Protein AF-0000000078945904 (afdb_homodimer)

pLDDT: mean 90.86, std 11.73, range [31.98, 98.94]

Organism: Thermococcus gammatolerans (strain DSM 15229 / JCM 11827 / EJ3) (NCBI:txid593117)

Nearest PDB structures (foldseek):
  1gph-assembly1_1  TM=9.242E-01  e=2.461E-51  Bacillus subtilis
  1ao0-assembly1_A  TM=9.167E-01  e=4.403E-51  Bacillus subtilis
  6lbp-assembly1_A  TM=9.366E-01  e=1.764E-48  Arabidopsis thaliana
  8w7d-assembly1_D  TM=9.107E-01  e=1.691E-45  Escherichia coli K-12
  1ecf-assembly1_B  TM=9.191E-01  e=1.223E-44  Escherichia coli

Solvent-accessible surface area (backbone atoms only — not comparable to full-atom values): 45790 Å² total; per-residue (Å²): 124,92,56,76,45,56,48,36,24,34,36,38,32,48,26,79,54,14,46,57,52,42,53,54,31,44,54,62,35,34,89,29,11,58,48,14,19,18,39,31,33,44,66,104,46,82,46,73,53,64,30,63,31,41,59,70,66,48,63,52,80,67,69,55,75,74,49,77,25,41,36,22,39,18,21,22,28,34,78,70,76,77,66,89,78,70,45,32,41,38,77,48,65,40,90,93,41,57,35,34,31,20,65,28,62,23,53,56,45,40,66,67,50,50,53,53,42,41,73,73,67,52,76,80,92,70,92,53,58,56,57,52,55,49,41,48,31,39,52,34,24,70,75,62,73,31,71,66,60,6,47,43,52,36,63,71,69,60,33,50,29,30,24,39,40,35,41,38,93,73,28,37,40,37,37,30,32,36,33,32,34,40,61,40,21,36,30,34,52,88,32,41,38,37,24,40,41,42,57,36,42,55,74,66,30,43,64,87,75,79,16,45,73,45,62,57,48,39,14,25,35,36,42,37,41,94,89,42,75,48,74,46,74,71,40,81,47,79,54,32,30,53,48,52,45,52,50,62,64,50,55,53,57,22,53,57,87,89,32,44,23,38,60,23,28,20,35,21,10,30,40,29,28,72,76,55,65,74,92,49,61,32,26,23,28,46,74,72,68,6,38,45,21,24,52,19,22,16,65,65,65,66,34,50,70,49,81,32,47,45,73,43,86,76,66,64,92,76,70,78,60,80,67,83,80,31,61,69,49,46,50,53,56,38,42,38,64,23,44,90,69,33,44,73,24,31,33,32,41,17,31,33,71,59,55,57,42,62,66,56,23,51,51,43,50,51,44,44,73,43,36,28,69,37,42,33,38,37,26,45,31,47,57,40,38,38,54,49,77,60,44,44,45,51,62,55,48,87,52,24,46,43,40,88,39,58,66,64,53,41,22,61,70,28,64,40,76,38,60,47,57,19,46,67,68,42,45,34,61,24,59,68,52,80,52,49,45,49,24,31,54,72,62,59,67,67,61,78,44,66,70,124,125,93,57,75,45,54,46,36,23,38,36,36,32,48,25,80,54,14,46,56,52,42,52,54,32,46,54,63,34,35,87,29,12,58,49,14,19,19,38,32,33,43,66,103,45,82,44,74,54,65,31,63,31,42,57,69,67,48,63,52,81,65,67,56,75,75,48,78,25,42,36,22,39,19,20,23,29,35,77,69,77,79,66,89,78,71,44,32,41,37,74,50,64,40,91,91,42,58,37,33,29,20,65,28,60,22,54,56,46,40,67,67,51,50,52,52,42,40,74,73,67,51,76,77,91,67,92,53,59,56,56,50,56,47,42,48,31,38,51,33,25,68,75,63,74,30,71,66,60,6,47,44,52,36,63,71,69,59,34,48,29,29,23,38,36,35,40,39,92,72,28,37,40,37,38,30,30,36,32,32,35,40,62,40,22,37,30,34,51,88,35,42,39,36,23,40,41,42,58,37,44,54,74,66,30,42,64,88,74,80,17,47,75,47,63,56,48,40,14,24,35,36,42,37,43,96,88,42,77,48,74,46,72,70,39,80,48,79,53,32,28,53,47,52,45,49,51,61,62,49,55,51,59,22,52,58,88,90,32,46,24,38,61,24,27,20,35,22,10,29,41,29,28,72,76,55,67,75,92,51,62,34,26,22,30,46,75,72,68,5,38,46,22,23,52,20,22,16,66,63,64,67,32,50,68,49,81,32,46,46,73,42,86,76,65,63,94,76,72,76,60,81,66,84,80,32,60,68,51,46,50,53,56,38,42,39,63,22,45,91,69,35,45,73,26,30,34,32,41,18,31,34,70,62,55,57,42,61,65,55,23,51,52,43,52,51,43,44,73,44,36,29,68,36,43,33,38,39,26,46,32,47,58,38,40,38,54,48,77,60,45,46,46,52,63,55,49,88,53,23,47,44,40,88,41,58,67,64,55,42,22,60,71,27,64,40,76,38,60,47,57,17,46,68,66,43,47,34,61,25,59,68,52,78,52,50,44,50,23,31,54,72,64,59,67,67,58,78,44,69,70,125

Foldseek 3Di:
DPPQQAKKKKKKWQFWLRLVLQLLLQVLQQLNAFFKKKKWFDDVHIDIQMDTGTSCVRPDDCPSVPDGGRIMMMMHDDCLDDDSPQTPQDWDDDPHWIKGKHKIWDWLCQVVQVVVVVVVPDDDPDDGSRSVLVHQLVVQCNVPVDNLRSVLVVLVPTFFFMWMWMDTDQKIKTAGHQQNAQWKKWKDDSIIMMMSWCSSVVVPADVVRVMDMDTQHRQKMWMDHPVGIDIDRSHHDHHAYALVCLLARPDQCTDGRNFRSLQLLLLLLLLLCVVDNDDWQEEEEPPDRFPSSSNSVCVNNVHYYDHFKDADPPDDPPPPDPDPVPDLVVLCNGIAGDLVRQAPIAYEYEYRAAFQLPSLLSVLVRSVVSHHPFYAYEYSAAAQAQDDSIGTNGDDNVRGQPNPDDLVSSCVVSVHPYYDYRDPVSSCVSRVHDNYDCCRRPVDDDPSNPPD/DPPFQAKKKKKKWQFWLRLVLQLLLQVLQQLNAFFKKKKWFDDVHIDIQMDTGTSCVRPDDCPSVPDGGRIMMMMHDDCLDDDSPQTDQDWDDDPHWIKGKHKIWDWLCQVVQVVVVVVVVDDDPDDGSRSVLVHQLVVQCNVPVDNLRSVLVVLVPTFFFMWMWMDTDQKIKTAGRQQNAQWKKWKDDSIIMMMSWCSSVVVPADVVRVMDMDTQHRQKMWMDHPVGIDIDRSHHDHHAYALVCLLARPDQCTDGRNFRSLQLLLLLLLLLCVVDNDDWQEEEEPPDRFPSSSNSVCVNNVHYYDHFKDADPPDDPPPPDPDPVPDLVVLCNGIAGDLVRQAPIAYEYEYRAAFQLPSLLSVLVRSVVSHHPFYAYEYSAAAQADDDPIGTNGDDNVRGQPNPDDLVSSCVVSVHPYYDYRDPVSSCVSRVDDNYDCCRRPVDDDPSNPVD

Secondary structure (DSSP, 8-state):
----B---EEEEEESTTHHHHHHHHHHHTGGG--SEEEEEEESSSEEEEEEES-HHHHS-TTTTTT---SEEEEEEE--SSS-TT--SSEEEEETTEEEEEEEEEEETTHHHHHHHHHHTTPPP--SSHHHHHHHHHHHHHHHHS-HHHHHHHHHHH--EEEEEEEEETTEEEEEE-TT--S--EEEESSSEEEESSHHHHTTT--GGGT-EEEEPPTTEEEEEETTEEEEEE-------EETHIIIIIS-TT-EETTEEHHHHHHHHHHHHHHHS----SEEEE-TTTTHHHHHHHHHHH-PPB---EEE-TT--TT----STTHHHHHHHHHEEE-HHHHTT-EEEEEES--SSSHHHHHHHHHHHHTT-SEEEEEESS----S--SSS-BPPPGGG-TTSSS-HHHHHHHHT-SEEEE--HHHHHHHHT-S-EE-HHHH----GGGG--/----B---EEEEEESTTHHHHHHHHHHHTGGG--SEEEEEEESSSEEEEEEES-HHHHS-TTTTTT---SEEEEEEE--SSS-TT--SSEEEEETTEEEEEEEEEEETTHHHHHHHHHHTTPPP--SSHHHHHHHHHHHHHHHHS-HHHHHHHHHHH--EEEEEEEEETTEEEEEE-TT--S--EEEESSSEEEESSHHHHTTT--GGGT-EEEEPPTTEEEEEETTEEEEEE-------EETHIIIIIS-TT-EETTEEHHHHHHHHHHHHHHHS----SEEEE-TTTTHHHHHHHHHHH-PPB---EEE-TT--TT----STTHHHHHHHHHEEE-HHHHTT-EEEEEES--SSSHHHHHHHHHHHHTT-SEEEEEESS----S--SSS-BPPPGGG-TTSSS-HHHHHHHHT-SEEEE--HHHHHHHHT-S-EE-HHHH----GGGG--

Radius of gyration: 28.93 Å; Cα contacts (8 Å, |Δi|>4): 2323; chains: 2; bounding box: 60×86×70 Å

Sequence (904 aa):
MVAMREKCGIFATLSENSAKKAYYALLALQHRGQESAGISVWRHRIRTVSGPGLVQDVFKGPVLAKIKSNLAIAHVRYSTSGSLNETQPLETECCGMRIAVAHNGTLTNFRPLRERYEKLGVRFRHSVDSELLGISFLWHLHETGDEFEAMRAVFGEVKGAYSVALLFDGKILVARDPVGFRPLSYGTGDGHYFASEDSALRLFVNESENGEIRDVEPGEVFLLSENGVESKVLARESHHHCVFEYIYFARPDSVLDRTNVYSARVRMGVELARESPAEADVVIAVPDSGRAAALGFSRESGIPYAEGLIKNRYIGRTFITPGQFNRELKVKLKLSPVREVIAGKRVVLVDDSIVRGTTMKRIVAMLRKAGAREVHVRIASPPIRYPCYMGIDIPTRHELIAAFGGVEKVREAIGADSLAYLSVEGLKRAVGREDLCLACLTGEYPEWAFRFMVAMREKCGIFATLSENSAKKAYYALLALQHRGQESAGISVWRHRIRTVSGPGLVQDVFKGPVLAKIKSNLAIAHVRYSTSGSLNETQPLETECCGMRIAVAHNGTLTNFRPLRERYEKLGVRFRHSVDSELLGISFLWHLHETGDEFEAMRAVFGEVKGAYSVALLFDGKILVARDPVGFRPLSYGTGDGHYFASEDSALRLFVNESENGEIRDVEPGEVFLLSENGVESKVLARESHHHCVFEYIYFARPDSVLDRTNVYSARVRMGVELARESPAEADVVIAVPDSGRAAALGFSRESGIPYAEGLIKNRYIGRTFITPGQFNRELKVKLKLSPVREVIAGKRVVLVDDSIVRGTTMKRIVAMLRKAGAREVHVRIASPPIRYPCYMGIDIPTRHELIAAFGGVEKVREAIGADSLAYLSVEGLKRAVGREDLCLACLTGEYPEWAFRF

Structure (mmCIF, N/CA/C/O backbone):
data_AF-0000000078945904-model_v1
#
loop_
_entity.id
_entity.type
_entity.pdbx_description
1 polymer Amidophosphoribosyltransferase
#
loop_
_atom_site.group_PDB
_atom_site.id
_atom_site.type_symbol
_atom_site.label_atom_id
_atom_site.label_alt_id
_atom_site.label_comp_id
_atom_site.label_asym_id
_atom_site.label_entity_id
_atom_site.label_seq_id
_atom_site.pdbx_PDB_ins_code
_atom_site.Cartn_x
_atom_site.Cartn_y
_atom_site.Cartn_z
_atom_site.occupancy
_atom_site.B_iso_or_equiv
_atom_site.auth_seq_id
_atom_site.auth_comp_id
_atom_site.auth_asym_id
_atom_site.auth_atom_id
_atom_site.pdbx_PDB_model_num
ATOM 1 N N . MET A 1 1 ? 15.617 0.681 4.977 1 32.16 1 MET A N 1
ATOM 2 C CA . MET A 1 1 ? 15.953 1.941 4.324 1 32.16 1 MET A CA 1
ATOM 3 C C . MET A 1 1 ? 15.625 3.127 5.227 1 32.16 1 MET A C 1
ATOM 5 O O . MET A 1 1 ? 14.5 3.26 5.699 1 32.16 1 MET A O 1
ATOM 9 N N . VAL A 1 2 ? 16.75 3.562 5.863 1 39.69 2 VAL A N 1
ATOM 10 C CA . VAL A 1 2 ? 16.531 4.688 6.77 1 39.69 2 VAL A CA 1
ATOM 11 C C . VAL A 1 2 ? 15.875 5.84 6.016 1 39.69 2 VAL A C 1
ATOM 13 O O . VAL A 1 2 ? 16.516 6.508 5.203 1 39.69 2 VAL A O 1
ATOM 16 N N . ALA A 1 3 ? 14.672 5.66 5.453 1 48.62 3 ALA A N 1
ATOM 17 C CA . ALA A 1 3 ? 13.914 6.754 4.855 1 48.62 3 ALA A CA 1
ATOM 18 C C . ALA A 1 3 ? 13.781 7.926 5.824 1 48.62 3 ALA A C 1
ATOM 20 O O . ALA A 1 3 ? 13.789 7.73 7.043 1 48.62 3 ALA A O 1
ATOM 21 N N . MET A 1 4 ? 14.234 9.109 5.258 1 52.81 4 MET A N 1
ATOM 22 C CA . MET A 1 4 ? 13.883 10.305 6.016 1 52.81 4 MET A CA 1
ATOM 23 C C . MET A 1 4 ? 12.523 10.148 6.688 1 52.81 4 MET A C 1
ATOM 25 O O . MET A 1 4 ? 11.555 9.742 6.047 1 52.81 4 MET A O 1
ATOM 29 N N . ARG A 1 5 ? 12.609 9.805 7.906 1 54.19 5 ARG A N 1
ATOM 30 C CA . ARG A 1 5 ? 11.352 9.648 8.625 1 54.19 5 ARG A CA 1
ATOM 31 C C . ARG A 1 5 ? 10.922 10.969 9.273 1 54.19 5 ARG A C 1
ATOM 33 O O . ARG A 1 5 ? 11.766 11.742 9.719 1 54.19 5 ARG A O 1
ATOM 40 N N . GLU A 1 6 ? 9.836 11.297 8.398 1 53.5 6 GLU A N 1
ATOM 41 C CA . GLU A 1 6 ? 9.234 12.547 8.852 1 53.5 6 GLU A CA 1
ATOM 42 C C . GLU A 1 6 ? 8.656 12.398 10.258 1 53.5 6 GLU A C 1
ATOM 44 O O . GLU A 1 6 ? 8.617 11.297 10.805 1 53.5 6 GLU A O 1
ATOM 49 N N . LYS A 1 7 ? 7.562 13.336 10.562 1 67.38 7 LYS A N 1
ATOM 50 C CA . LYS A 1 7 ? 6.883 14.172 11.547 1 67.38 7 LYS A CA 1
ATOM 51 C C . LYS A 1 7 ? 5.68 13.453 12.148 1 67.38 7 LYS A C 1
ATOM 53 O O . LYS A 1 7 ? 5.223 12.445 11.602 1 67.38 7 LYS A O 1
ATOM 58 N N . CYS A 1 8 ? 5.113 13.695 13.008 1 88.69 8 CYS A N 1
ATOM 59 C CA . CYS A 1 8 ? 3.967 13.359 13.836 1 88.69 8 CYS A CA 1
ATOM 60 C C . CYS A 1 8 ? 2.682 13.938 13.258 1 88.69 8 CYS A C 1
ATOM 62 O O . CYS A 1 8 ? 2.727 14.797 12.375 1 88.69 8 CYS A O 1
ATOM 64 N N . GLY A 1 9 ? 1.632 13.328 13.359 1 95.5 9 GLY A N 1
ATOM 65 C CA . GLY A 1 9 ? 0.314 13.852 13.031 1 95.5 9 GLY A CA 1
ATOM 66 C C . GLY A 1 9 ? -0.526 14.172 14.258 1 95.5 9 GLY A C 1
ATOM 67 O O . GLY A 1 9 ? -0.511 13.422 15.234 1 95.5 9 GLY A O 1
ATOM 68 N N . ILE A 1 10 ? -1.153 15.344 14.188 1 97.88 10 ILE A N 1
ATOM 69 C CA . ILE A 1 10 ? -2.025 15.68 15.305 1 97.88 10 ILE A CA 1
ATOM 70 C C . ILE A 1 10 ? -3.453 15.883 14.805 1 97.88 10 ILE A C 1
ATOM 72 O O . ILE A 1 10 ? -3.668 16.172 13.625 1 97.88 10 ILE A O 1
ATOM 76 N N . PHE A 1 11 ? -4.375 15.68 15.656 1 98.5 11 PHE A N 1
ATOM 77 C CA . PHE A 1 11 ? -5.801 15.875 15.422 1 98.5 11 PHE A CA 1
ATOM 78 C C . PHE A 1 11 ? -6.492 16.391 16.672 1 98.5 11 PHE A C 1
ATOM 80 O O . PHE A 1 11 ? -6.121 16.031 17.797 1 98.5 11 PHE A O 1
ATOM 87 N N . ALA A 1 12 ? -7.449 17.266 16.547 1 98.75 12 ALA A N 1
ATOM 88 C CA . ALA A 1 12 ? -8.289 17.781 17.625 1 98.75 12 ALA A CA 1
ATOM 89 C C . ALA A 1 12 ? -9.711 18.047 17.125 1 98.75 12 ALA A C 1
ATOM 91 O O . ALA A 1 12 ? -9.914 18.406 15.969 1 98.75 12 ALA A O 1
ATOM 92 N N . THR A 1 13 ? -10.68 17.859 18.047 1 98 13 THR A N 1
ATOM 93 C CA . THR A 1 13 ? -12.039 18.094 17.578 1 98 13 THR A CA 1
ATOM 94 C C . THR A 1 13 ? -12.969 18.422 18.75 1 98 13 THR A C 1
ATOM 96 O O . THR A 1 13 ? -12.734 17.969 19.875 1 98 13 THR A O 1
ATOM 99 N N . LEU A 1 14 ? -13.867 19.297 18.562 1 97.94 14 LEU A N 1
ATOM 100 C CA . LEU A 1 14 ? -15.102 19.5 19.312 1 97.94 14 LEU A CA 1
ATOM 101 C C . LEU A 1 14 ? -16.312 19.047 18.5 1 97.94 14 LEU A C 1
ATOM 103 O O . LEU A 1 14 ? -16.703 19.734 17.547 1 97.94 14 LEU A O 1
ATOM 107 N N . SER A 1 15 ? -16.766 17.891 18.703 1 95.5 15 SER A N 1
ATOM 108 C CA . SER A 1 15 ? -17.859 17.297 17.953 1 95.5 15 SER A CA 1
ATOM 109 C C . SER A 1 15 ? -18.469 16.109 18.688 1 95.5 15 SER A C 1
ATOM 111 O O . SER A 1 15 ? -17.906 15.641 19.688 1 95.5 15 SER A O 1
ATOM 113 N N . GLU A 1 16 ? -19.594 15.672 18.188 1 92.5 16 GLU A N 1
ATOM 114 C CA . GLU A 1 16 ? -20.156 14.43 18.719 1 92.5 16 GLU A CA 1
ATOM 115 C C . GLU A 1 16 ? -19.281 13.234 18.375 1 92.5 16 GLU A C 1
ATOM 117 O O . GLU A 1 16 ? -18.703 13.18 17.281 1 92.5 16 GLU A O 1
ATOM 122 N N . ASN A 1 17 ? -19.156 12.305 19.266 1 89.75 17 ASN A N 1
ATOM 123 C CA . ASN A 1 17 ? -18.375 11.086 19.062 1 89.75 17 ASN A CA 1
ATOM 124 C C . ASN A 1 17 ? -16.922 11.406 18.734 1 89.75 17 ASN A C 1
ATOM 126 O O . ASN A 1 17 ? -16.344 10.836 17.797 1 89.75 17 ASN A O 1
ATOM 130 N N . SER A 1 18 ? -16.328 12.305 19.453 1 94.06 18 SER A N 1
ATOM 131 C CA . SER A 1 18 ? -15 12.836 19.172 1 94.06 18 SER A CA 1
ATOM 132 C C . SER A 1 18 ? -13.945 11.742 19.219 1 94.06 18 SER A C 1
ATOM 134 O O . SER A 1 18 ? -13.008 11.75 18.406 1 94.06 18 SER A O 1
ATOM 136 N N . ALA A 1 19 ? -14.117 10.812 20.125 1 93.31 19 ALA A N 1
ATOM 137 C CA . ALA A 1 19 ? -13.133 9.742 20.234 1 93.31 19 ALA A CA 1
ATOM 138 C C . ALA A 1 19 ? -13.102 8.891 18.969 1 93.31 19 ALA A C 1
ATOM 140 O O . ALA A 1 19 ? -12.031 8.562 18.453 1 93.31 19 ALA A O 1
ATOM 141 N N . LYS A 1 20 ? -14.25 8.555 18.5 1 89.38 20 LYS A N 1
ATOM 142 C CA . LYS A 1 20 ? -14.359 7.762 17.281 1 89.38 20 LYS A CA 1
ATOM 143 C C . LYS A 1 20 ? -13.805 8.523 16.078 1 89.38 20 LYS A C 1
ATOM 145 O O . LYS A 1 20 ? -13.086 7.957 15.258 1 89.38 20 LYS A O 1
ATOM 150 N N . LYS A 1 21 ? -14.133 9.742 16 1 92.81 21 LYS A N 1
ATOM 151 C CA . LYS A 1 21 ? -13.656 10.57 14.891 1 92.81 21 LYS A CA 1
ATOM 152 C C . LYS A 1 21 ? -12.141 10.734 14.938 1 92.81 21 LYS A C 1
ATOM 154 O O . LYS A 1 21 ? -11.477 10.742 13.898 1 92.81 21 LYS A O 1
ATOM 159 N N . ALA A 1 22 ? -11.641 10.781 16.156 1 95.75 22 ALA A N 1
ATOM 160 C CA . ALA A 1 22 ? -10.195 10.852 16.328 1 95.75 22 ALA A CA 1
ATOM 161 C C . ALA A 1 22 ? -9.516 9.586 15.797 1 95.75 22 ALA A C 1
ATOM 163 O O . ALA A 1 22 ? -8.469 9.664 15.148 1 95.75 22 ALA A O 1
ATOM 164 N N . TYR A 1 23 ? -10.117 8.531 16.078 1 92.38 23 TYR A N 1
ATOM 165 C CA . TYR A 1 23 ? -9.594 7.258 15.586 1 92.38 23 TYR A CA 1
ATOM 166 C C . TYR A 1 23 ? -9.477 7.262 14.07 1 92.38 23 TYR A C 1
ATOM 168 O O . TYR A 1 23 ? -8.414 6.934 13.523 1 92.38 23 TYR A O 1
ATOM 176 N N . TYR A 1 24 ? -10.484 7.684 13.422 1 91.06 24 TYR A N 1
ATOM 177 C CA . TYR A 1 24 ? -10.5 7.688 11.961 1 91.06 24 TYR A CA 1
ATOM 178 C C . TYR A 1 24 ? -9.531 8.727 11.406 1 91.06 24 TYR A C 1
ATOM 180 O O . TYR A 1 24 ? -8.875 8.484 10.391 1 91.06 24 TYR A O 1
ATOM 188 N N . ALA A 1 25 ? -9.453 9.766 12.055 1 95.25 25 ALA A N 1
ATOM 189 C CA . ALA A 1 25 ? -8.516 10.805 11.617 1 95.25 25 ALA A CA 1
ATOM 190 C C . ALA A 1 25 ? -7.074 10.312 11.719 1 95.25 25 ALA A C 1
ATOM 192 O O . ALA A 1 25 ? -6.254 10.602 10.844 1 95.25 25 ALA A O 1
ATOM 193 N N . LEU A 1 26 ? -6.809 9.609 12.789 1 95.19 26 LEU A N 1
ATOM 194 C CA . LEU A 1 26 ? -5.461 9.078 12.969 1 95.19 26 LEU A CA 1
ATOM 195 C C . LEU A 1 26 ? -5.125 8.07 11.875 1 95.19 26 LEU A C 1
ATOM 197 O O . LEU A 1 26 ? -3.984 8.008 11.406 1 95.19 26 LEU A O 1
ATOM 201 N N . LEU A 1 27 ? -6.105 7.344 11.5 1 92.06 27 LEU A N 1
ATOM 202 C CA . LEU A 1 27 ? -5.887 6.414 10.398 1 92.06 27 LEU A CA 1
ATOM 203 C C . LEU A 1 27 ? -5.508 7.164 9.125 1 92.06 27 LEU A C 1
ATOM 205 O O . LEU A 1 27 ? -4.629 6.727 8.383 1 92.06 27 LEU A O 1
ATOM 209 N N . ALA A 1 28 ? -6.141 8.234 8.914 1 93.81 28 ALA A N 1
ATOM 210 C CA . ALA A 1 28 ? -5.863 9.055 7.738 1 93.81 28 ALA A CA 1
ATOM 211 C C . ALA A 1 28 ? -4.48 9.695 7.828 1 93.81 28 ALA A C 1
ATOM 213 O O . ALA A 1 28 ? -3.844 9.961 6.805 1 93.81 28 ALA A O 1
ATOM 214 N N . LEU A 1 29 ? -3.988 9.852 9.039 1 95.75 29 LEU A N 1
ATOM 215 C CA . LEU A 1 29 ? -2.717 10.539 9.25 1 95.75 29 LEU A CA 1
ATOM 216 C C . LEU A 1 29 ? -1.603 9.539 9.539 1 95.75 29 LEU A C 1
ATOM 218 O O . LEU A 1 29 ? -0.483 9.922 9.875 1 95.75 29 LEU A O 1
ATOM 222 N N . GLN A 1 30 ? -1.875 8.297 9.406 1 92.81 30 GLN A N 1
ATOM 223 C CA . GLN A 1 30 ? -0.965 7.25 9.859 1 92.81 30 GLN A CA 1
ATOM 224 C C . GLN A 1 30 ? 0.382 7.344 9.148 1 92.81 30 GLN A C 1
ATOM 226 O O . GLN A 1 30 ? 1.418 6.996 9.719 1 92.81 30 GLN A O 1
ATOM 231 N N . HIS A 1 31 ? 0.421 7.848 7.949 1 90.44 31 HIS A N 1
ATOM 232 C CA . HIS A 1 31 ? 1.664 7.988 7.199 1 90.44 31 HIS A CA 1
ATOM 233 C C . HIS A 1 31 ? 2.625 8.945 7.898 1 90.44 31 HIS A C 1
ATOM 235 O O . HIS A 1 31 ? 3.836 8.891 7.672 1 90.44 31 HIS A O 1
ATOM 241 N N . ARG A 1 32 ? 2.111 9.758 8.758 1 93.25 32 ARG A N 1
ATOM 242 C CA . ARG A 1 32 ? 2.939 10.75 9.438 1 93.25 32 ARG A CA 1
ATOM 243 C C . ARG A 1 32 ? 3.594 10.156 10.68 1 93.25 32 ARG A C 1
ATOM 245 O O . ARG A 1 32 ? 4.488 10.766 11.273 1 93.25 32 ARG A O 1
ATOM 252 N N . GLY A 1 33 ? 3.096 9.055 11.078 1 90.25 33 GLY A N 1
ATOM 253 C CA . GLY A 1 33 ? 3.645 8.406 12.258 1 90.25 33 GLY A CA 1
ATOM 254 C C . GLY A 1 33 ? 3.23 6.949 12.375 1 90.25 33 GLY A C 1
ATOM 255 O O . GLY A 1 33 ? 2.041 6.629 12.305 1 90.25 33 GLY A O 1
ATOM 256 N N . GLN A 1 34 ? 4.227 6.086 12.664 1 86.5 34 GLN A N 1
ATOM 257 C CA . GLN A 1 34 ? 3.91 4.664 12.68 1 86.5 34 GLN A CA 1
ATOM 258 C C . GLN A 1 34 ? 4.441 3.994 13.938 1 86.5 34 GLN A C 1
ATOM 260 O O . GLN A 1 34 ? 4.375 2.771 14.078 1 86.5 34 GLN A O 1
ATOM 265 N N . GLU A 1 35 ? 4.906 4.789 14.852 1 87.75 35 GLU A N 1
ATOM 266 C CA . GLU A 1 35 ? 5.562 4.211 16.016 1 87.75 35 GLU A CA 1
ATOM 267 C C . GLU A 1 35 ? 4.598 4.094 17.203 1 87.75 35 GLU A C 1
ATOM 269 O O . GLU A 1 35 ? 4.703 3.172 18 1 87.75 35 GLU A O 1
ATOM 274 N N . SER A 1 36 ? 3.764 5.051 17.312 1 92.19 36 SER A N 1
ATOM 275 C CA . SER A 1 36 ? 2.768 5.043 18.375 1 92.19 36 SER A CA 1
ATOM 276 C C . SER A 1 36 ? 1.559 5.898 18.016 1 92.19 36 SER A C 1
ATOM 278 O O . SER A 1 36 ? 1.609 6.676 17.062 1 92.19 36 SER A O 1
ATOM 280 N N . ALA A 1 37 ? 0.548 5.727 18.703 1 94.38 37 ALA A N 1
ATOM 281 C CA . ALA A 1 37 ? -0.682 6.496 18.531 1 94.38 37 ALA A CA 1
ATOM 282 C C . ALA A 1 37 ? -1.385 6.711 19.875 1 94.38 37 ALA A C 1
ATOM 284 O O . ALA A 1 37 ? -1.18 5.945 20.828 1 94.38 37 ALA A O 1
ATOM 285 N N . GLY A 1 38 ? -2.156 7.75 19.922 1 96.25 38 GLY A N 1
ATOM 286 C CA . GLY A 1 38 ? -2.879 8.031 21.156 1 96.25 38 GLY A CA 1
ATOM 287 C C . GLY A 1 38 ? -4.051 8.969 20.953 1 96.25 38 GLY A C 1
ATOM 288 O O . GLY A 1 38 ? -4.07 9.758 20 1 96.25 38 GLY A O 1
ATOM 289 N N . ILE A 1 39 ? -5.035 8.898 21.891 1 97.06 39 ILE A N 1
ATOM 290 C CA . ILE A 1 39 ? -6.211 9.758 21.922 1 97.06 39 ILE A CA 1
ATOM 291 C C . ILE A 1 39 ? -6.496 10.164 23.375 1 97.06 39 ILE A C 1
ATOM 293 O O . ILE A 1 39 ? -6.52 9.32 24.266 1 97.06 39 ILE A O 1
ATOM 297 N N . SER A 1 40 ? -6.586 11.383 23.594 1 97.69 40 SER A N 1
ATOM 298 C CA . SER A 1 40 ? -7.031 11.914 24.875 1 97.69 40 SER A CA 1
ATOM 299 C C . SER A 1 40 ? -8.414 12.547 24.766 1 97.69 40 SER A C 1
ATOM 301 O O . SER A 1 40 ? -8.703 13.258 23.797 1 97.69 40 SER A O 1
ATOM 303 N N . VAL A 1 41 ? -9.242 12.305 25.719 1 97.12 41 VAL A N 1
ATOM 304 C CA . VAL A 1 41 ? -10.586 12.867 25.75 1 97.12 41 VAL A CA 1
ATOM 305 C C . VAL A 1 41 ? -10.844 13.5 27.125 1 97.12 41 VAL A C 1
ATOM 307 O O . VAL A 1 41 ? -10.039 13.352 28.047 1 97.12 41 VAL A O 1
ATOM 310 N N . TRP A 1 42 ? -11.914 14.281 27.141 1 95.81 42 TRP A N 1
ATOM 311 C CA . TRP A 1 42 ? -12.32 14.914 28.391 1 95.81 42 TRP A CA 1
ATOM 312 C C . TRP A 1 42 ? -13.625 14.312 28.906 1 95.81 42 TRP A C 1
ATOM 314 O O . TRP A 1 42 ? -14.656 14.367 28.234 1 95.81 42 TRP A O 1
ATOM 324 N N . ARG A 1 43 ? -13.648 13.727 30.047 1 91.88 43 ARG A N 1
ATOM 325 C CA . ARG A 1 43 ? -14.789 13.281 30.828 1 91.88 43 ARG A CA 1
ATOM 326 C C . ARG A 1 43 ? -14.617 13.641 32.312 1 91.88 43 ARG A C 1
ATOM 328 O O . ARG A 1 43 ? -14.336 12.766 33.125 1 91.88 43 ARG A O 1
ATOM 335 N N . HIS A 1 44 ? -14.859 14.766 32.719 1 92.12 44 HIS A N 1
ATOM 336 C CA . HIS A 1 44 ? -14.617 15.336 34.031 1 92.12 44 HIS A CA 1
ATOM 337 C C . HIS A 1 44 ? -13.133 15.359 34.375 1 92.12 44 HIS A C 1
ATOM 339 O O . HIS A 1 44 ? -12.711 16.031 35.312 1 92.12 44 HIS A O 1
ATOM 345 N N . ARG A 1 45 ? -12.406 14.547 33.656 1 95.38 45 ARG A N 1
ATOM 346 C CA . ARG A 1 45 ? -10.945 14.516 33.719 1 95.38 45 ARG A CA 1
ATOM 347 C C . ARG A 1 45 ? -10.359 14.094 32.375 1 95.38 45 ARG A C 1
ATOM 349 O O . ARG A 1 45 ? -11.086 13.648 31.469 1 95.38 45 ARG A O 1
ATOM 356 N N . ILE A 1 46 ? -9.078 14.164 32.281 1 97.31 46 ILE A N 1
ATOM 357 C CA . ILE A 1 46 ? -8.406 13.719 31.062 1 97.31 46 ILE A CA 1
ATOM 358 C C . ILE A 1 46 ? -8.266 12.203 31.078 1 97.31 46 ILE A C 1
ATOM 360 O O . ILE A 1 46 ? -7.836 11.617 32.094 1 97.31 46 ILE A O 1
ATOM 364 N N . ARG A 1 47 ? -8.664 11.594 30.078 1 95.19 47 ARG A N 1
ATOM 365 C CA . ARG A 1 47 ? -8.438 10.172 29.844 1 95.19 47 ARG A CA 1
ATOM 366 C C . ARG A 1 47 ? -7.676 9.938 28.547 1 95.19 47 ARG A C 1
ATOM 368 O O . ARG A 1 47 ? -8.109 10.375 27.484 1 95.19 47 ARG A O 1
ATOM 375 N N . THR A 1 48 ? -6.559 9.25 28.734 1 95.38 48 THR A N 1
ATOM 376 C CA . THR A 1 48 ? -5.719 9.016 27.562 1 95.38 48 THR A CA 1
ATOM 377 C C . THR A 1 48 ? -5.57 7.527 27.281 1 95.38 48 THR A C 1
ATOM 379 O O . THR A 1 48 ? -5.32 6.742 28.203 1 95.38 48 THR A O 1
ATOM 382 N N . VAL A 1 49 ? -5.832 7.152 26.094 1 94.19 49 VAL A N 1
ATOM 383 C CA . VAL A 1 49 ? -5.504 5.82 25.609 1 94.19 49 VAL A CA 1
ATOM 384 C C . VAL A 1 49 ? -4.395 5.918 24.562 1 94.19 49 VAL A C 1
ATOM 386 O O . VAL A 1 49 ? -4.551 6.598 23.547 1 94.19 49 VAL A O 1
ATOM 389 N N . SER A 1 50 ? -3.254 5.332 24.844 1 93.75 50 SER A N 1
ATOM 390 C CA . SER A 1 50 ? -2.123 5.402 23.922 1 93.75 50 SER A CA 1
ATOM 391 C C . SER A 1 50 ? -1.274 4.137 23.984 1 93.75 50 SER A C 1
ATOM 393 O O . SER A 1 50 ? -1.411 3.344 24.922 1 93.75 50 SER A O 1
ATOM 395 N N . GLY A 1 51 ? -0.483 3.912 22.984 1 91.69 51 GLY A N 1
ATOM 396 C CA . GLY A 1 51 ? 0.387 2.746 22.953 1 91.69 51 GLY A CA 1
ATOM 397 C C . GLY A 1 51 ? 1.296 2.721 21.734 1 91.69 51 GLY A C 1
ATOM 398 O O . GLY A 1 51 ? 1.16 3.549 20.828 1 91.69 51 GLY A O 1
ATOM 399 N N . PRO A 1 52 ? 2.209 1.8 21.797 1 89.62 52 PRO A N 1
ATOM 400 C CA . PRO A 1 52 ? 3.121 1.674 20.656 1 89.62 52 PRO A CA 1
ATOM 401 C C . PRO A 1 52 ? 2.479 0.982 19.469 1 89.62 52 PRO A C 1
ATOM 403 O O . PRO A 1 52 ? 1.597 0.136 19.641 1 89.62 52 PRO A O 1
ATOM 406 N N . GLY A 1 53 ? 2.906 1.35 18.266 1 86.31 53 GLY A N 1
ATOM 407 C CA . GLY A 1 53 ? 2.453 0.68 17.062 1 86.31 53 GLY A CA 1
ATOM 408 C C . GLY A 1 53 ? 1.523 1.532 16.219 1 86.31 53 GLY A C 1
ATOM 409 O O . GLY A 1 53 ? 1.417 2.742 16.422 1 86.31 53 GLY A O 1
ATOM 410 N N . LEU A 1 54 ? 0.914 0.87 15.227 1 86.88 54 LEU A N 1
ATOM 411 C CA . LEU A 1 54 ? -0.024 1.544 14.328 1 86.88 54 LEU A CA 1
ATOM 412 C C . LEU A 1 54 ? -1.351 1.806 15.039 1 86.88 54 LEU A C 1
ATOM 414 O O . LEU A 1 54 ? -1.63 1.217 16.078 1 86.88 54 LEU A O 1
ATOM 418 N N . VAL A 1 55 ? -2.143 2.658 14.492 1 90.5 55 VAL A N 1
ATOM 419 C CA . VAL A 1 55 ? -3.416 3.072 15.07 1 90.5 55 VAL A CA 1
ATOM 420 C C . VAL A 1 55 ? -4.273 1.843 15.367 1 90.5 55 VAL A C 1
ATOM 422 O O . VAL A 1 55 ? -4.832 1.715 16.453 1 90.5 55 VAL A O 1
ATOM 425 N N . GLN A 1 56 ? -4.285 0.873 14.438 1 85.69 56 GLN A N 1
ATOM 426 C CA . GLN A 1 56 ? -5.125 -0.311 14.594 1 85.69 56 GLN A CA 1
ATOM 427 C C . GLN A 1 56 ? -4.566 -1.243 15.664 1 85.69 56 GLN A C 1
ATOM 429 O O . GLN A 1 56 ? -5.305 -2.049 16.234 1 85.69 56 GLN A O 1
ATOM 434 N N . ASP A 1 57 ? -3.322 -1.146 15.914 1 83.19 57 ASP A N 1
ATOM 435 C CA . ASP A 1 57 ? -2.688 -1.953 16.953 1 83.19 57 ASP A CA 1
ATOM 436 C C . ASP A 1 57 ? -3.014 -1.415 18.344 1 83.19 57 ASP A C 1
ATOM 438 O O . ASP A 1 57 ? -3.137 -2.184 19.297 1 83.19 57 ASP A O 1
ATOM 442 N N . VAL A 1 58 ? -3.096 -0.147 18.391 1 88.38 58 VAL A N 1
ATOM 443 C CA . VAL A 1 58 ? -3.264 0.514 19.688 1 88.38 58 VAL A CA 1
ATOM 444 C C . VAL A 1 58 ? -4.734 0.473 20.094 1 88.38 58 VAL A C 1
ATOM 446 O O . VAL A 1 58 ? -5.051 0.224 21.266 1 88.38 58 VAL A O 1
ATOM 449 N N . PHE A 1 59 ? -5.547 0.794 19.188 1 88.06 59 PHE A N 1
ATOM 450 C CA . PHE A 1 59 ? -6.965 0.931 19.5 1 88.06 59 PHE A CA 1
ATOM 451 C C . PHE A 1 59 ? -7.742 -0.291 19.031 1 88.06 59 PHE A C 1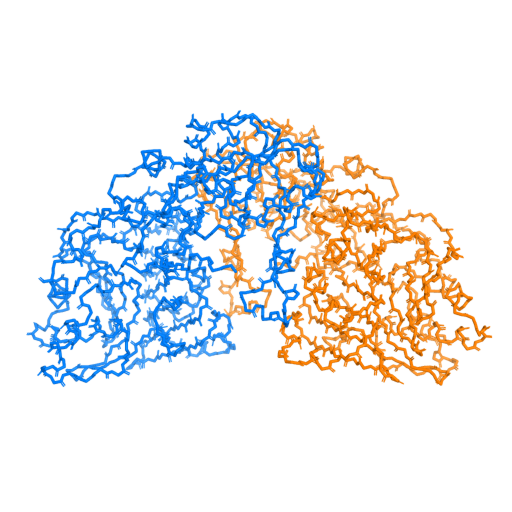
ATOM 453 O O . PHE A 1 59 ? -8.641 -0.177 18.188 1 88.06 59 PHE A O 1
ATOM 460 N N . LYS A 1 60 ? -7.34 -1.427 19.594 1 75.88 60 LYS A N 1
ATOM 461 C CA . LYS A 1 60 ? -7.988 -2.697 19.281 1 75.88 60 LYS A CA 1
ATOM 462 C C . LYS A 1 60 ? -9.266 -2.875 20.094 1 75.88 60 LYS A C 1
ATOM 464 O O . LYS A 1 60 ? -9.336 -2.455 21.25 1 75.88 60 LYS A O 1
ATOM 469 N N . GLY A 1 61 ? -10.352 -3.387 19.531 1 66.06 61 GLY A N 1
ATOM 470 C CA . GLY A 1 61 ? -11.531 -3.791 20.281 1 66.06 61 GLY A CA 1
ATOM 471 C C . GLY A 1 61 ? -12.461 -2.635 20.594 1 66.06 61 GLY A C 1
ATOM 472 O O . GLY A 1 61 ? -12.578 -1.696 19.812 1 66.06 61 GLY A O 1
ATOM 473 N N . PRO A 1 62 ? -13.148 -2.791 21.703 1 70.69 62 PRO A N 1
ATOM 474 C CA . PRO A 1 62 ? -14.172 -1.824 22.094 1 70.69 62 PRO A CA 1
ATOM 475 C C . PRO A 1 62 ? -13.625 -0.702 22.969 1 70.69 62 PRO A C 1
ATOM 477 O O . PRO A 1 62 ? -14.391 -0.037 23.672 1 70.69 62 PRO A O 1
ATOM 480 N N . VAL A 1 63 ? -12.336 -0.468 22.906 1 76.06 63 VAL A N 1
ATOM 481 C CA . VAL A 1 63 ? -11.727 0.461 23.844 1 76.06 63 VAL A CA 1
ATOM 482 C C . VAL A 1 63 ? -12.289 1.863 23.625 1 76.06 63 VAL A C 1
ATOM 484 O O . VAL A 1 63 ? -12.539 2.596 24.594 1 76.06 63 VAL A O 1
ATOM 487 N N . LEU A 1 64 ? -12.547 2.217 22.406 1 81.56 64 LEU A N 1
ATOM 488 C CA . LEU A 1 64 ? -12.984 3.578 22.109 1 81.56 64 LEU A CA 1
ATOM 489 C C . LEU A 1 64 ? -14.508 3.676 22.125 1 81.56 64 LEU A C 1
ATOM 491 O O . LEU A 1 64 ? -15.062 4.773 22.219 1 81.56 64 LEU A O 1
ATOM 495 N N . ALA A 1 65 ? -15.164 2.555 22.016 1 75.12 65 ALA A N 1
ATOM 496 C CA . ALA A 1 65 ? -16.625 2.535 21.922 1 75.12 65 ALA A CA 1
ATOM 497 C C . ALA A 1 65 ? -17.266 3.055 23.203 1 75.12 65 ALA A C 1
ATOM 499 O O . ALA A 1 65 ? -18.344 3.637 23.172 1 75.12 65 ALA A O 1
ATOM 500 N N . LYS A 1 66 ? -16.578 2.938 24.281 1 78.62 66 LYS A N 1
ATOM 501 C CA . LYS A 1 66 ? -17.188 3.266 25.578 1 78.62 66 LYS A CA 1
ATOM 502 C C . LYS A 1 66 ? -16.875 4.707 25.969 1 78.62 66 LYS A C 1
ATOM 504 O O . LYS A 1 66 ? -17.406 5.207 26.969 1 78.62 66 LYS A O 1
ATOM 509 N N . ILE A 1 67 ? -16.109 5.34 25.125 1 83.88 67 ILE A N 1
ATOM 510 C CA . ILE A 1 67 ? -15.672 6.676 25.516 1 83.88 67 ILE A CA 1
ATOM 511 C C . ILE A 1 67 ? -16.594 7.719 24.891 1 83.88 67 ILE A C 1
ATOM 513 O O . ILE A 1 67 ? -16.594 7.914 23.672 1 83.88 67 ILE A O 1
ATOM 517 N N . LYS A 1 68 ? -17.453 8.242 25.734 1 86.31 68 LYS A N 1
ATOM 518 C CA . LYS A 1 68 ? -18.344 9.32 25.281 1 86.31 68 LYS A CA 1
ATOM 519 C C . LYS A 1 68 ? -17.766 10.688 25.656 1 86.31 68 LYS A C 1
ATOM 521 O O . LYS A 1 68 ? -17.562 10.992 26.828 1 86.31 68 LYS A O 1
ATOM 526 N N . SER A 1 69 ? -17.344 11.453 24.734 1 92.5 69 SER A N 1
ATOM 527 C CA . SER A 1 69 ? -16.812 12.805 24.906 1 92.5 69 SER A CA 1
ATOM 528 C C . SER A 1 69 ? -16.969 13.617 23.609 1 92.5 69 SER A C 1
ATOM 530 O O . SER A 1 69 ? -16.953 13.055 22.516 1 92.5 69 SER A O 1
ATOM 532 N N . ASN A 1 70 ? -17.125 14.883 23.828 1 95.12 70 ASN A N 1
ATOM 533 C CA . ASN A 1 70 ? -17.219 15.766 22.672 1 95.12 70 ASN A CA 1
ATOM 534 C C . ASN A 1 70 ? -15.891 16.438 22.375 1 95.12 70 ASN A C 1
ATOM 536 O O . ASN A 1 70 ? -15.766 17.172 21.391 1 95.12 70 ASN A O 1
ATOM 540 N N . LEU A 1 71 ? -14.93 16.203 23.281 1 97 71 LEU A N 1
ATOM 541 C CA . LEU A 1 71 ? -13.602 16.766 23.109 1 97 71 LEU A CA 1
ATOM 542 C C . LEU A 1 71 ? -12.555 15.664 22.984 1 97 71 LEU A C 1
ATOM 544 O O . LEU A 1 71 ? -12.523 14.734 23.797 1 97 71 LEU A O 1
ATOM 548 N N . ALA A 1 72 ? -11.734 15.781 21.969 1 97.44 72 ALA A N 1
ATOM 549 C CA . ALA A 1 72 ? -10.648 14.82 21.828 1 97.44 72 ALA A CA 1
ATOM 550 C C . ALA A 1 72 ? -9.445 15.453 21.141 1 97.44 72 ALA A C 1
ATOM 552 O O . ALA A 1 72 ? -9.602 16.281 20.25 1 97.44 72 ALA A O 1
ATOM 553 N N . ILE A 1 73 ? -8.266 15.109 21.562 1 98.69 73 ILE A N 1
ATOM 554 C CA . ILE A 1 73 ? -7.039 15.352 20.812 1 98.69 73 ILE A CA 1
ATOM 555 C C . ILE A 1 73 ? -6.344 14.016 20.531 1 98.69 73 ILE A C 1
ATOM 557 O O . ILE A 1 73 ? -6.527 13.047 21.266 1 98.69 73 ILE A O 1
ATOM 561 N N . ALA A 1 74 ? -5.625 13.938 19.469 1 98.38 74 ALA A N 1
ATOM 562 C CA . ALA A 1 74 ? -5.023 12.672 19.047 1 98.38 74 ALA A CA 1
ATOM 563 C C . ALA A 1 74 ? -3.668 12.914 18.375 1 98.38 74 ALA A C 1
ATOM 565 O O . ALA A 1 74 ? -3.363 14.031 17.953 1 98.38 74 ALA A O 1
ATOM 566 N N . HIS A 1 75 ? -2.922 11.852 18.375 1 97.56 75 HIS A N 1
ATOM 567 C CA . HIS A 1 75 ? -1.544 11.984 17.906 1 97.56 75 HIS A CA 1
ATOM 568 C C . HIS A 1 75 ? -1.025 10.672 17.328 1 97.56 75 HIS A C 1
ATOM 570 O O . HIS A 1 75 ? -1.299 9.602 17.875 1 97.56 75 HIS A O 1
ATOM 576 N N . VAL A 1 76 ? -0.321 10.75 16.188 1 95.44 76 VAL A N 1
ATOM 577 C CA . VAL A 1 76 ? 0.508 9.648 15.695 1 95.44 76 VAL A CA 1
ATOM 578 C C . VAL A 1 76 ? 1.973 10.086 15.664 1 95.44 76 VAL A C 1
ATOM 580 O O . VAL A 1 76 ? 2.289 11.203 15.266 1 95.44 76 VAL A O 1
ATOM 583 N N . ARG A 1 77 ? 2.777 9.109 16.016 1 88.5 77 ARG A N 1
ATOM 584 C CA . ARG A 1 77 ? 4.156 9.516 16.266 1 88.5 77 ARG A CA 1
ATOM 585 C C . ARG A 1 77 ? 5.121 8.797 15.336 1 88.5 77 ARG A C 1
ATOM 587 O O . ARG A 1 77 ? 4.938 7.617 15.031 1 88.5 77 ARG A O 1
ATOM 594 N N . TYR A 1 78 ? 6.125 9.602 14.922 1 75.06 78 TYR A N 1
ATOM 595 C CA . TYR A 1 78 ? 7.406 9.078 14.461 1 75.06 78 TYR A CA 1
ATOM 596 C C . TYR A 1 78 ? 8.531 9.477 15.406 1 75.06 78 TYR A C 1
ATOM 598 O O . TYR A 1 78 ? 8.594 10.625 15.867 1 75.06 78 TYR A O 1
ATOM 606 N N . SER A 1 79 ? 9.164 8.523 16.188 1 55.91 79 SER A N 1
ATOM 607 C CA . SER A 1 79 ? 10.18 8.914 17.156 1 55.91 79 SER A CA 1
ATOM 608 C C . SER A 1 79 ? 11.359 9.602 16.469 1 55.91 79 SER A C 1
ATOM 610 O O . SER A 1 79 ? 11.953 9.055 15.539 1 55.91 79 SER A O 1
ATOM 612 N N . THR A 1 80 ? 11.336 10.883 16.266 1 42.84 80 THR A N 1
ATOM 613 C CA . THR A 1 80 ? 12.562 11.555 15.852 1 42.84 80 THR A CA 1
ATOM 614 C C . THR A 1 80 ? 13.664 11.367 16.891 1 42.84 80 THR A C 1
ATOM 616 O O . THR A 1 80 ? 14.836 11.195 16.531 1 42.84 80 THR A O 1
ATOM 619 N N . SER A 1 81 ? 13.383 11.773 18.156 1 44.53 81 SER A N 1
ATOM 620 C CA . SER A 1 81 ? 14.242 11.719 19.328 1 44.53 81 SER A CA 1
ATOM 621 C C . SER A 1 81 ? 13.531 11.062 20.516 1 44.53 81 SER A C 1
ATOM 623 O O . SER A 1 81 ? 12.305 11.055 20.578 1 44.53 81 SER A O 1
ATOM 625 N N . GLY A 1 82 ? 14.117 9.977 21.328 1 46.56 82 GLY A N 1
ATOM 626 C CA . GLY A 1 82 ? 13.742 9.523 22.656 1 46.56 82 GLY A CA 1
ATOM 627 C C . GLY A 1 82 ? 13.258 8.086 22.672 1 46.56 82 GLY A C 1
ATOM 628 O O . GLY A 1 82 ? 13.188 7.43 21.625 1 46.56 82 GLY A O 1
ATOM 629 N N . SER A 1 83 ? 13.023 7.578 23.797 1 49.09 83 SER A N 1
ATOM 630 C CA . SER A 1 83 ? 12.648 6.207 24.125 1 49.09 83 SER A CA 1
ATOM 631 C C . SER A 1 83 ? 11.25 5.875 23.609 1 49.09 83 SER A C 1
ATOM 633 O O . SER A 1 83 ? 10.391 6.75 23.516 1 49.09 83 SER A O 1
ATOM 635 N N . LEU A 1 84 ? 11.023 4.793 22.875 1 52.19 84 LEU A N 1
ATOM 636 C CA . LEU A 1 84 ? 9.781 4.207 22.375 1 52.19 84 LEU A CA 1
ATOM 637 C C . LEU A 1 84 ? 8.641 4.438 23.375 1 52.19 84 LEU A C 1
ATOM 639 O O . LEU A 1 84 ? 7.469 4.289 23.016 1 52.19 84 LEU A O 1
ATOM 643 N N . ASN A 1 85 ? 8.969 4.996 24.484 1 58.12 85 ASN A N 1
ATOM 644 C CA . ASN A 1 85 ? 7.961 5.051 25.531 1 58.12 85 ASN A CA 1
ATOM 645 C C . ASN A 1 85 ? 7.25 6.398 25.562 1 58.12 85 ASN A C 1
ATOM 647 O O . ASN A 1 85 ? 6.348 6.613 26.375 1 58.12 85 ASN A O 1
ATOM 651 N N . GLU A 1 86 ? 7.566 7.242 24.531 1 76.25 86 GLU A N 1
ATOM 652 C CA . GLU A 1 86 ? 6.961 8.555 24.719 1 76.25 86 GLU A CA 1
ATOM 653 C C . GLU A 1 86 ? 5.809 8.766 23.734 1 76.25 86 GLU A C 1
ATOM 655 O O . GLU A 1 86 ? 5.836 9.695 22.922 1 76.25 86 GLU A O 1
ATOM 660 N N . THR A 1 87 ? 4.844 8.086 23.938 1 88.56 87 THR A N 1
ATOM 661 C CA . THR A 1 87 ? 3.592 8.133 23.188 1 88.56 87 THR A CA 1
ATOM 662 C C . THR A 1 87 ? 2.832 9.422 23.484 1 88.56 87 THR A C 1
ATOM 664 O O . THR A 1 87 ? 2.865 9.922 24.625 1 88.56 87 THR A O 1
ATOM 667 N N . GLN A 1 88 ? 2.385 10.07 22.484 1 93.62 88 GLN A N 1
ATOM 668 C CA . GLN A 1 88 ? 1.533 11.25 22.625 1 93.62 88 GLN A CA 1
ATOM 669 C C . GLN A 1 88 ? 0.082 10.922 22.281 1 93.62 88 GLN A C 1
ATOM 671 O O . GLN A 1 88 ? -0.19 9.984 21.531 1 93.62 88 GLN A O 1
ATOM 676 N N . PRO A 1 89 ? -0.912 11.688 22.797 1 96.56 89 PRO A N 1
ATOM 677 C CA . PRO A 1 89 ? -0.777 12.883 23.641 1 96.56 89 PRO A CA 1
ATOM 678 C C . PRO A 1 89 ? -0.141 12.586 25 1 96.56 89 PRO A C 1
ATOM 680 O O . PRO A 1 89 ? -0.417 11.539 25.594 1 96.56 89 PRO A O 1
ATOM 683 N N . LEU A 1 90 ? 0.645 13.469 25.375 1 95 90 LEU A N 1
ATOM 684 C CA . LEU A 1 90 ? 1.37 13.32 26.641 1 95 90 LEU A CA 1
ATOM 685 C C . LEU A 1 90 ? 0.683 14.102 27.75 1 95 90 LEU A C 1
ATOM 687 O O . LEU A 1 90 ? 0.309 15.258 27.578 1 95 90 LEU A O 1
ATOM 691 N N . GLU A 1 91 ? 0.499 13.398 28.875 1 95.44 91 GLU A N 1
ATOM 692 C CA . GLU A 1 91 ? -0.113 14.07 30.016 1 95.44 91 GLU A CA 1
ATOM 693 C C . GLU A 1 91 ? 0.947 14.586 30.984 1 95.44 91 GLU A C 1
ATOM 695 O O . GLU A 1 91 ? 1.946 13.906 31.234 1 95.44 91 GLU A O 1
ATOM 700 N N . THR A 1 92 ? 0.716 15.758 31.422 1 95.75 92 THR A N 1
ATOM 701 C CA . THR A 1 92 ? 1.581 16.359 32.438 1 95.75 92 THR A CA 1
ATOM 702 C C . THR A 1 92 ? 0.794 17.312 33.312 1 95.75 92 THR A C 1
ATOM 704 O O . THR A 1 92 ? -0.418 17.469 33.156 1 95.75 92 THR A O 1
ATOM 707 N N . GLU A 1 93 ? 1.465 17.75 34.344 1 95.75 93 GLU A N 1
ATOM 708 C CA . GLU A 1 93 ? 0.791 18.641 35.281 1 95.75 93 GLU A CA 1
ATOM 709 C C . GLU A 1 93 ? 1.728 19.734 35.75 1 95.75 93 GLU A C 1
ATOM 711 O O . GLU A 1 93 ? 2.943 19.547 35.844 1 95.75 93 GLU A O 1
ATOM 716 N N . CYS A 1 94 ? 1.192 20.812 35.938 1 95.12 94 CYS A N 1
ATOM 717 C CA . CYS A 1 94 ? 1.87 21.969 36.5 1 95.12 94 CYS A CA 1
ATOM 718 C C . CYS A 1 94 ? 0.866 22.969 37.062 1 95.12 94 CYS A C 1
ATOM 720 O O . CYS A 1 94 ? -0.252 23.094 36.562 1 95.12 94 CYS A O 1
ATOM 722 N N . CYS A 1 95 ? 1.223 23.641 38.156 1 95.56 95 CYS A N 1
ATOM 723 C CA . CYS A 1 95 ? 0.451 24.75 38.719 1 95.56 95 CYS A CA 1
ATOM 724 C C . CYS A 1 95 ? -0.943 24.281 39.125 1 95.56 95 CYS A C 1
ATOM 726 O O . CYS A 1 95 ? -1.919 25.016 38.938 1 95.56 95 CYS A O 1
ATOM 728 N N . GLY A 1 96 ? -1.067 23.047 39.531 1 94.19 96 GLY A N 1
ATOM 729 C CA . GLY A 1 96 ? -2.322 22.516 40.031 1 94.19 96 GLY A CA 1
ATOM 730 C C . GLY A 1 96 ? -3.279 22.109 38.938 1 94.19 96 GLY A C 1
ATOM 731 O O . GLY A 1 96 ? -4.461 21.875 39.188 1 94.19 96 GLY A O 1
ATOM 732 N N . MET A 1 97 ? -2.779 22.062 37.719 1 96.31 97 MET A N 1
ATOM 733 C CA . MET A 1 97 ? -3.633 21.703 36.562 1 96.31 97 MET A CA 1
ATOM 734 C C . MET A 1 97 ? -3.002 20.594 35.75 1 96.31 97 MET A C 1
ATOM 736 O O . MET A 1 97 ? -1.778 20.453 35.719 1 96.31 97 MET A O 1
ATOM 740 N N . ARG A 1 98 ? -3.855 19.828 35.156 1 97.31 98 ARG A N 1
ATOM 741 C CA . ARG A 1 98 ? -3.41 18.781 34.25 1 97.31 98 ARG A CA 1
ATOM 742 C C . ARG A 1 98 ? -3.668 19.141 32.812 1 97.31 98 ARG A C 1
ATOM 744 O O . ARG A 1 98 ? -4.629 19.859 32.5 1 97.31 98 ARG A O 1
ATOM 751 N N . ILE A 1 99 ? -2.785 18.641 31.969 1 98.06 99 ILE A N 1
ATOM 752 C CA . ILE A 1 99 ? -2.91 18.969 30.562 1 98.06 99 ILE A CA 1
ATOM 753 C C . ILE A 1 99 ? -2.439 17.797 29.719 1 98.06 99 ILE A C 1
ATOM 755 O O . ILE A 1 99 ? -1.527 17.062 30.109 1 98.06 99 ILE A O 1
ATOM 759 N N . ALA A 1 100 ? -3.131 17.484 28.656 1 98.25 100 ALA A N 1
ATOM 760 C CA . ALA A 1 100 ? -2.666 16.562 27.625 1 98.25 100 ALA A CA 1
ATOM 761 C C . ALA A 1 100 ? -2.172 17.328 26.391 1 98.25 100 ALA A C 1
ATOM 763 O O . ALA A 1 100 ? -2.816 18.266 25.938 1 98.25 100 ALA A O 1
ATOM 764 N N . VAL A 1 101 ? -1.03 16.891 25.844 1 98.06 101 VAL A N 1
ATOM 765 C CA . VAL A 1 101 ? -0.376 17.641 24.781 1 98.06 101 VAL A CA 1
ATOM 766 C C . VAL A 1 101 ? -0.21 16.766 23.547 1 98.06 101 VAL A C 1
ATOM 768 O O . VAL A 1 101 ? 0.381 15.688 23.609 1 98.06 101 VAL A O 1
ATOM 771 N N . ALA A 1 102 ? -0.731 17.141 22.438 1 97.69 102 ALA A N 1
ATOM 772 C CA . ALA A 1 102 ? -0.414 16.609 21.109 1 97.69 102 ALA A CA 1
ATOM 773 C C . ALA A 1 102 ? 0.396 17.609 20.297 1 97.69 102 ALA A C 1
ATOM 775 O O . ALA A 1 102 ? -0.093 18.688 19.969 1 97.69 102 ALA A O 1
ATOM 776 N N . HIS A 1 103 ? 1.572 17.203 19.984 1 95.31 103 HIS A N 1
ATOM 777 C CA . HIS A 1 103 ? 2.543 18.141 19.453 1 95.31 103 HIS A CA 1
ATOM 778 C C . HIS A 1 103 ? 3.213 17.594 18.203 1 95.31 103 HIS A C 1
ATOM 780 O O . HIS A 1 103 ? 3.602 16.438 18.156 1 95.31 103 HIS A O 1
ATOM 786 N N . ASN A 1 104 ? 3.219 18.359 17.141 1 94 104 ASN A N 1
ATOM 787 C CA . ASN A 1 104 ? 4.027 18.109 15.961 1 94 104 ASN A CA 1
ATOM 788 C C . ASN A 1 104 ? 5.07 19.203 15.75 1 94 104 ASN A C 1
ATOM 790 O O . ASN A 1 104 ? 4.727 20.344 15.445 1 94 104 ASN A O 1
ATOM 794 N N . GLY A 1 105 ? 6.27 18.859 15.992 1 91.5 105 GLY A N 1
ATOM 795 C CA . GLY A 1 105 ? 7.324 19.844 15.828 1 91.5 105 GLY A CA 1
ATOM 796 C C . GLY A 1 105 ? 8.531 19.578 16.703 1 91.5 105 GLY A C 1
ATOM 797 O O . GLY A 1 105 ? 8.695 18.469 17.234 1 91.5 105 GLY A O 1
ATOM 798 N N . THR A 1 106 ? 9.398 20.547 16.719 1 90.56 106 THR A N 1
ATOM 799 C CA . THR A 1 106 ? 10.617 20.516 17.516 1 90.56 106 THR A CA 1
ATOM 800 C C . THR A 1 106 ? 10.93 21.891 18.094 1 90.56 106 THR A C 1
ATOM 802 O O . THR A 1 106 ? 10.883 22.891 17.375 1 90.56 106 THR A O 1
ATOM 805 N N . LEU A 1 107 ? 11.219 21.797 19.344 1 92.88 107 LEU A N 1
ATOM 806 C CA . LEU A 1 107 ? 11.586 23.031 20.016 1 92.88 107 LEU A CA 1
ATOM 807 C C . LEU A 1 107 ? 13.102 23.203 20.047 1 92.88 107 LEU A C 1
ATOM 809 O O . LEU A 1 107 ? 13.805 22.438 20.703 1 92.88 107 LEU A O 1
ATOM 813 N N . THR A 1 108 ? 13.562 24.25 19.438 1 91.56 108 THR A N 1
ATOM 814 C CA . THR A 1 108 ? 15 24.438 19.281 1 91.56 108 THR A CA 1
ATOM 815 C C . THR A 1 108 ? 15.625 24.906 20.594 1 91.56 108 THR A C 1
ATOM 817 O O . THR A 1 108 ? 16.812 24.688 20.828 1 91.56 108 THR A O 1
ATOM 820 N N . ASN A 1 109 ? 14.883 25.562 21.469 1 93.38 109 ASN A N 1
ATOM 821 C CA . ASN A 1 109 ? 15.422 26.031 22.75 1 93.38 109 ASN A CA 1
ATOM 822 C C . ASN A 1 109 ? 14.906 25.188 23.906 1 93.38 109 ASN A C 1
ATOM 824 O O . ASN A 1 109 ? 14.734 25.703 25.016 1 93.38 109 ASN A O 1
ATOM 828 N N . PHE A 1 110 ? 14.625 23.984 23.672 1 92.94 110 PHE A N 1
ATOM 829 C CA . PHE A 1 110 ? 14.07 23.062 24.656 1 92.94 110 PHE A CA 1
ATOM 830 C C . PHE A 1 110 ? 14.969 23 25.891 1 92.94 110 PHE A C 1
ATOM 832 O O . PHE A 1 110 ? 14.508 23.203 27.016 1 92.94 110 PHE A O 1
ATOM 839 N N . ARG A 1 111 ? 16.266 22.781 25.703 1 92.56 111 ARG A N 1
ATOM 840 C CA . ARG A 1 111 ? 17.188 22.516 26.812 1 92.56 111 ARG A CA 1
ATOM 841 C C . ARG A 1 111 ? 17.297 23.719 27.734 1 92.56 111 ARG A C 1
ATOM 843 O O . ARG A 1 111 ? 17.047 23.609 28.938 1 92.56 111 ARG A O 1
ATOM 850 N N . PRO A 1 112 ? 17.625 24.859 27.156 1 94.12 112 PRO A N 1
ATOM 851 C CA . PRO A 1 112 ? 17.719 26 28.062 1 94.12 112 PRO A CA 1
ATOM 852 C C . PRO A 1 112 ? 16.391 26.344 28.734 1 94.12 112 PRO A C 1
ATOM 854 O O . PRO A 1 112 ? 16.375 26.766 29.891 1 94.12 112 PRO A O 1
ATOM 857 N N . LEU A 1 113 ? 15.328 26.188 28.062 1 95.19 113 LEU A N 1
ATOM 858 C CA . LEU A 1 113 ? 14.031 26.531 28.641 1 95.19 113 LEU A CA 1
ATOM 859 C C . LEU A 1 113 ? 13.641 25.516 29.719 1 95.19 113 LEU A C 1
ATOM 861 O O . LEU A 1 113 ? 13.055 25.891 30.734 1 95.19 113 LEU A O 1
ATOM 865 N N . ARG A 1 114 ? 13.875 24.281 29.484 1 95.81 114 ARG A N 1
ATOM 866 C CA . ARG A 1 114 ? 13.625 23.266 30.5 1 95.81 114 ARG A CA 1
ATOM 867 C C . ARG A 1 114 ? 14.398 23.578 31.781 1 95.81 114 ARG A C 1
ATOM 869 O O . ARG A 1 114 ? 13.836 23.484 32.875 1 95.81 114 ARG A O 1
ATOM 876 N N . GLU A 1 115 ? 15.641 23.906 31.641 1 95.88 115 GLU A N 1
ATOM 877 C CA . GLU A 1 115 ? 16.484 24.25 32.781 1 95.88 115 GLU A CA 1
ATOM 878 C C . GLU A 1 115 ? 15.891 25.422 33.562 1 95.88 115 GLU A C 1
ATOM 880 O O . GLU A 1 115 ? 15.914 25.422 34.812 1 95.88 115 GLU A O 1
ATOM 885 N N . ARG A 1 116 ? 15.445 26.312 32.844 1 96 116 ARG A N 1
ATOM 886 C CA . ARG A 1 116 ? 14.836 27.484 33.469 1 96 116 ARG A CA 1
ATOM 887 C C . ARG A 1 116 ? 13.633 27.062 34.312 1 96 116 ARG A C 1
ATOM 889 O O . ARG A 1 116 ? 13.492 27.5 35.469 1 96 116 ARG A O 1
ATOM 896 N N . TYR A 1 117 ? 12.773 26.266 33.812 1 96.69 117 TYR A N 1
ATOM 897 C CA . TYR A 1 117 ? 11.578 25.828 34.531 1 96.69 117 TYR A CA 1
ATOM 898 C C . TYR A 1 117 ? 11.953 24.953 35.719 1 96.69 117 TYR A C 1
ATOM 900 O O . TYR A 1 117 ? 11.32 25.016 36.781 1 96.69 117 TYR A O 1
ATOM 908 N N . GLU A 1 118 ? 12.93 24.172 35.562 1 96.56 118 GLU A N 1
ATOM 909 C CA . GLU A 1 118 ? 13.406 23.344 36.656 1 96.56 118 GLU A CA 1
ATOM 910 C C . GLU A 1 118 ? 13.914 24.203 37.812 1 96.56 118 GLU A C 1
ATOM 912 O O . GLU A 1 118 ? 13.664 23.906 39 1 96.56 118 GLU A O 1
ATOM 917 N N . LYS A 1 119 ? 14.602 25.25 37.469 1 96.81 119 LYS A N 1
ATOM 918 C CA . LYS A 1 119 ? 15.094 26.172 38.5 1 96.81 119 LYS A CA 1
ATOM 919 C C . LYS A 1 119 ? 13.945 26.859 39.219 1 96.81 119 LYS A C 1
ATOM 921 O O . LYS A 1 119 ? 14.078 27.234 40.375 1 96.81 119 LYS A O 1
ATOM 926 N N . LEU A 1 120 ? 12.875 26.922 38.531 1 95.75 120 LEU A N 1
ATOM 927 C CA . LEU A 1 120 ? 11.695 27.547 39.125 1 95.75 120 LEU A CA 1
ATOM 928 C C . LEU A 1 120 ? 10.883 26.531 39.906 1 95.75 120 LEU A C 1
ATOM 930 O O . LEU A 1 120 ? 9.812 26.859 40.438 1 95.75 120 LEU A O 1
ATOM 934 N N . GLY A 1 121 ? 11.336 25.25 39.906 1 94.56 121 GLY A N 1
ATOM 935 C CA . GLY A 1 121 ? 10.727 24.25 40.781 1 94.56 121 GLY A CA 1
ATOM 936 C C . GLY A 1 121 ? 9.828 23.281 40.031 1 94.56 121 GLY A C 1
ATOM 937 O O . GLY A 1 121 ? 9.188 22.422 40.625 1 94.56 121 GLY A O 1
ATOM 938 N N . VAL A 1 122 ? 9.773 23.406 38.75 1 95.31 122 VAL A N 1
ATOM 939 C CA . VAL A 1 122 ? 8.938 22.516 37.938 1 95.31 122 VAL A CA 1
ATOM 940 C C . VAL A 1 122 ? 9.633 21.172 37.781 1 95.31 122 VAL A C 1
ATOM 942 O O . VAL A 1 122 ? 10.828 21.109 37.5 1 95.31 122 VAL A O 1
ATOM 945 N N . ARG A 1 123 ? 8.938 20.094 38.031 1 92.88 123 ARG A N 1
ATOM 946 C CA . ARG A 1 123 ? 9.477 18.75 37.844 1 92.88 123 ARG A CA 1
ATOM 947 C C . ARG A 1 123 ? 8.961 18.141 36.531 1 92.88 123 ARG A C 1
ATOM 949 O O . ARG A 1 123 ? 7.754 17.969 36.375 1 92.88 123 ARG A O 1
ATOM 956 N N . PHE A 1 124 ? 9.852 17.812 35.656 1 93.31 124 PHE A N 1
ATOM 957 C CA . PHE A 1 124 ? 9.5 17.172 34.406 1 93.31 124 PHE A CA 1
ATOM 958 C C . PHE A 1 124 ? 9.422 15.656 34.562 1 93.31 124 PHE A C 1
ATOM 960 O O . PHE A 1 124 ? 10.227 15.062 35.312 1 93.31 124 PHE A O 1
ATOM 967 N N . ARG A 1 125 ? 8.508 15.031 33.938 1 88.62 125 ARG A N 1
ATOM 968 C CA . ARG A 1 125 ? 8.297 13.594 34.031 1 88.62 125 ARG A CA 1
ATOM 969 C C . ARG A 1 125 ? 8.766 12.875 32.781 1 88.62 125 ARG A C 1
ATOM 971 O O . ARG A 1 125 ? 8.914 11.648 32.781 1 88.62 125 ARG A O 1
ATOM 978 N N . HIS A 1 126 ? 8.883 13.672 31.719 1 87.5 126 HIS A N 1
ATOM 979 C CA . HIS A 1 126 ? 9.281 13.133 30.422 1 87.5 126 HIS A CA 1
ATOM 980 C C . HIS A 1 126 ? 10.523 13.828 29.891 1 87.5 126 HIS A C 1
ATOM 982 O O . HIS A 1 126 ? 10.961 14.844 30.453 1 87.5 126 HIS A O 1
ATOM 988 N N . SER A 1 127 ? 11.094 13.242 28.891 1 83.56 127 SER A N 1
ATOM 989 C CA . SER A 1 127 ? 12.312 13.797 28.328 1 83.56 127 SER A CA 1
ATOM 990 C C . SER A 1 127 ? 12.047 14.492 26.984 1 83.56 127 SER A C 1
ATOM 992 O O . SER A 1 127 ? 12.969 14.984 26.344 1 83.56 127 SER A O 1
ATOM 994 N N . VAL A 1 128 ? 10.867 14.617 26.609 1 87.06 128 VAL A N 1
ATOM 995 C CA . VAL A 1 128 ? 10.547 15.125 25.281 1 87.06 128 VAL A CA 1
ATOM 996 C C . VAL A 1 128 ? 10.133 16.594 25.375 1 87.06 128 VAL A C 1
ATOM 998 O O . VAL A 1 128 ? 9.672 17.047 26.422 1 87.06 128 VAL A O 1
ATOM 1001 N N . ASP A 1 129 ? 10.266 17.266 24.344 1 91.44 129 ASP A N 1
ATOM 1002 C CA . ASP A 1 129 ? 10.008 18.703 24.297 1 91.44 129 ASP A CA 1
ATOM 1003 C C . ASP A 1 129 ? 8.516 19 24.344 1 91.44 129 ASP A C 1
ATOM 1005 O O . ASP A 1 129 ? 8.102 20.094 24.719 1 91.44 129 ASP A O 1
ATOM 1009 N N . SER A 1 130 ? 7.727 18.031 24.031 1 92.69 130 SER A N 1
ATOM 1010 C CA . SER A 1 130 ? 6.277 18.203 24.062 1 92.69 130 SER A CA 1
ATOM 1011 C C . SER A 1 130 ? 5.805 18.578 25.469 1 92.69 130 SER A C 1
ATOM 1013 O O . SER A 1 130 ? 4.891 19.391 25.625 1 92.69 130 SER A O 1
ATOM 1015 N N . GLU A 1 131 ? 6.418 17.953 26.438 1 95.38 131 GLU A N 1
ATOM 1016 C CA . GLU A 1 131 ? 6.043 18.25 27.828 1 95.38 131 GLU A CA 1
ATOM 1017 C C . GLU A 1 131 ? 6.277 19.719 28.156 1 95.38 131 GLU A C 1
ATOM 1019 O O . GLU A 1 131 ? 5.484 20.328 28.875 1 95.38 131 GLU A O 1
ATOM 1024 N N . LEU A 1 132 ? 7.336 20.203 27.625 1 96.44 132 LEU A N 1
ATOM 1025 C CA . LEU A 1 132 ? 7.691 21.594 27.891 1 96.44 132 LEU A CA 1
ATOM 1026 C C . LEU A 1 132 ? 6.605 22.531 27.391 1 96.44 132 LEU A C 1
ATOM 1028 O O . LEU A 1 132 ? 6.309 23.547 28.031 1 96.44 132 LEU A O 1
ATOM 1032 N N . LEU A 1 133 ? 6.02 22.25 26.281 1 96.69 133 LEU A N 1
ATOM 1033 C CA . LEU A 1 133 ? 4.949 23.078 25.734 1 96.69 133 LEU A CA 1
ATOM 1034 C C . LEU A 1 133 ? 3.764 23.125 26.688 1 96.69 133 LEU A C 1
ATOM 1036 O O . LEU A 1 133 ? 3.203 24.203 26.938 1 96.69 133 LEU A O 1
ATOM 1040 N N . GLY A 1 134 ? 3.42 21.984 27.219 1 97.56 134 GLY A N 1
ATOM 1041 C CA . GLY A 1 134 ? 2.328 21.922 28.172 1 97.56 134 GLY A CA 1
ATOM 1042 C C . GLY A 1 134 ? 2.609 22.688 29.453 1 97.56 134 GLY A C 1
ATOM 1043 O O . GLY A 1 134 ? 1.761 23.438 29.938 1 97.56 134 GLY A O 1
ATOM 1044 N N . ILE A 1 135 ? 3.791 22.5 29.953 1 97.75 135 ILE A N 1
ATOM 1045 C CA . ILE A 1 135 ? 4.199 23.141 31.203 1 97.75 135 ILE A CA 1
ATOM 1046 C C . ILE A 1 135 ? 4.25 24.656 31.016 1 97.75 135 ILE A C 1
ATOM 1048 O O . ILE A 1 135 ? 3.717 25.406 31.828 1 97.75 135 ILE A O 1
ATOM 1052 N N . SER A 1 136 ? 4.918 25.047 29.875 1 98 136 SER A N 1
ATOM 1053 C CA . SER A 1 136 ? 5.004 26.469 29.578 1 98 136 SER A CA 1
ATOM 1054 C C . SER A 1 136 ? 3.619 27.109 29.516 1 98 136 SER A C 1
ATOM 1056 O O . SER A 1 136 ? 3.387 28.156 30.109 1 98 136 SER A O 1
ATOM 1058 N N . PHE A 1 137 ? 2.723 26.516 28.891 1 98.38 137 PHE A N 1
ATOM 1059 C CA . PHE A 1 137 ? 1.368 27.047 28.766 1 98.38 137 PHE A CA 1
ATOM 1060 C C . PHE A 1 137 ? 0.696 27.156 30.125 1 98.38 137 PHE A C 1
ATOM 1062 O O . PHE A 1 137 ? 0.129 28.188 30.469 1 98.38 137 PHE A O 1
ATOM 1069 N N . LEU A 1 138 ? 0.697 26.031 30.891 1 98.25 138 LEU A N 1
ATOM 1070 C CA . LEU A 1 138 ? 0.054 26.031 32.219 1 98.25 138 LEU A CA 1
ATOM 1071 C C . LEU A 1 138 ? 0.652 27.094 33.125 1 98.25 138 LEU A C 1
ATOM 1073 O O . LEU A 1 138 ? -0.067 27.734 33.875 1 98.25 138 LEU A O 1
ATOM 1077 N N . TRP A 1 139 ? 1.98 27.219 33.031 1 98.19 139 TRP A N 1
ATOM 1078 C CA . TRP A 1 139 ? 2.664 28.219 33.812 1 98.19 139 TRP A CA 1
ATOM 1079 C C . TRP A 1 139 ? 2.127 29.625 33.5 1 98.19 139 TRP A C 1
ATOM 1081 O O . TRP A 1 139 ? 1.734 30.359 34.406 1 98.19 139 TRP A O 1
ATOM 1091 N N . HIS A 1 140 ? 2.064 29.953 32.25 1 98.38 140 HIS A N 1
ATOM 1092 C CA . HIS A 1 140 ? 1.599 31.281 31.844 1 98.38 140 HIS A CA 1
ATOM 1093 C C . HIS A 1 140 ? 0.098 31.422 32.062 1 98.38 140 HIS A C 1
ATOM 1095 O O . HIS A 1 140 ? -0.386 32.531 32.344 1 98.38 140 HIS A O 1
ATOM 1101 N N . LEU A 1 141 ? -0.614 30.344 31.938 1 98.38 141 LEU A N 1
ATOM 1102 C CA . LEU A 1 141 ? -2.039 30.391 32.25 1 98.38 141 LEU A CA 1
ATOM 1103 C C . LEU A 1 141 ? -2.271 30.734 33.719 1 98.38 141 LEU A C 1
ATOM 1105 O O . LEU A 1 141 ? -3.152 31.531 34.031 1 98.38 141 LEU A O 1
ATOM 1109 N N . HIS A 1 142 ? -1.5 30.109 34.531 1 97.5 142 HIS A N 1
ATOM 1110 C CA . HIS A 1 142 ? -1.579 30.406 35.969 1 97.5 142 HIS A CA 1
ATOM 1111 C C . HIS A 1 142 ? -1.286 31.875 36.25 1 97.5 142 HIS A C 1
ATOM 1113 O O . HIS A 1 142 ? -1.926 32.469 37.094 1 97.5 142 HIS A O 1
ATOM 1119 N N . GLU A 1 143 ? -0.37 32.469 35.562 1 97.44 143 GLU A N 1
ATOM 1120 C CA . GLU A 1 143 ? 0.058 33.844 35.75 1 97.44 143 GLU A CA 1
ATOM 1121 C C . GLU A 1 143 ? -0.96 34.844 35.188 1 97.44 143 GLU A C 1
ATOM 1123 O O . GLU A 1 143 ? -1.23 35.875 35.781 1 97.44 143 GLU A O 1
ATOM 1128 N N . THR A 1 144 ? -1.514 34.5 34.031 1 97.62 144 THR A N 1
ATOM 1129 C CA . THR A 1 144 ? -2.312 35.469 33.281 1 97.62 144 THR A CA 1
ATOM 1130 C C . THR A 1 144 ? -3.801 35.25 33.531 1 97.62 144 THR A C 1
ATOM 1132 O O . THR A 1 144 ? -4.598 36.188 33.438 1 97.62 144 THR A O 1
ATOM 1135 N N . GLY A 1 145 ? -4.172 34.062 33.75 1 96.88 145 GLY A N 1
ATOM 1136 C CA . GLY A 1 145 ? -5.57 33.719 33.938 1 96.88 145 GLY A CA 1
ATOM 1137 C C . GLY A 1 145 ? -6.359 33.688 32.625 1 96.88 145 GLY A C 1
ATOM 1138 O O . GLY A 1 145 ? -7.586 33.562 32.656 1 96.88 145 GLY A O 1
ATOM 1139 N N . ASP A 1 146 ? -5.641 33.938 31.547 1 97.81 146 ASP A N 1
ATOM 1140 C CA . ASP A 1 146 ? -6.266 34 30.219 1 97.81 146 ASP A CA 1
ATOM 1141 C C . ASP A 1 146 ? -5.551 33.062 29.234 1 97.81 146 ASP A C 1
ATOM 1143 O O . ASP A 1 146 ? -4.332 33.156 29.062 1 97.81 146 ASP A O 1
ATOM 1147 N N . GLU A 1 147 ? -6.332 32.219 28.609 1 98.12 147 GLU A N 1
ATOM 1148 C CA . GLU A 1 147 ? -5.75 31.203 27.734 1 98.12 147 GLU A CA 1
ATOM 1149 C C . GLU A 1 147 ? -5 31.844 26.562 1 98.12 147 GLU A C 1
ATOM 1151 O O . GLU A 1 147 ? -3.912 31.391 26.203 1 98.12 147 GLU A O 1
ATOM 1156 N N . PHE A 1 148 ? -5.543 32.906 25.953 1 98.5 148 PHE A N 1
ATOM 1157 C CA . PHE A 1 148 ? -4.906 33.531 24.812 1 98.5 148 PHE A CA 1
ATOM 1158 C C . PHE A 1 148 ? -3.629 34.25 25.234 1 98.5 148 PHE A C 1
ATOM 1160 O O . PHE A 1 148 ? -2.607 34.188 24.547 1 98.5 148 PHE A O 1
ATOM 1167 N N . GLU A 1 149 ? -3.715 34.875 26.344 1 98.38 149 GLU A N 1
ATOM 1168 C CA . GLU A 1 149 ? -2.525 35.562 26.859 1 98.38 149 GLU A CA 1
ATOM 1169 C C . GLU A 1 149 ? -1.438 34.531 27.234 1 98.38 149 GLU A C 1
ATOM 1171 O O . GLU A 1 149 ? -0.25 34.812 27.031 1 98.38 149 GLU A O 1
ATOM 1176 N N . ALA A 1 150 ? -1.88 33.469 27.75 1 98.5 150 ALA A N 1
ATOM 1177 C CA . ALA A 1 150 ? -0.929 32.406 28.078 1 98.5 150 ALA A CA 1
ATOM 1178 C C . ALA A 1 150 ? -0.208 31.906 26.828 1 98.5 150 ALA A C 1
ATOM 1180 O O . ALA A 1 150 ? 1.02 31.797 26.812 1 98.5 150 ALA A O 1
ATOM 1181 N N . MET A 1 151 ? -0.955 31.672 25.781 1 98.5 151 MET A N 1
ATOM 1182 C CA . MET A 1 151 ? -0.347 31.156 24.562 1 98.5 151 MET A CA 1
ATOM 1183 C C . MET A 1 151 ? 0.526 32.219 23.891 1 98.5 151 MET A C 1
ATOM 1185 O O . MET A 1 151 ? 1.55 31.891 23.297 1 98.5 151 MET A O 1
ATOM 1189 N N . ARG A 1 152 ? 0.092 33.469 24 1 98 152 ARG A N 1
ATOM 1190 C CA . ARG A 1 152 ? 0.939 34.562 23.5 1 98 152 ARG A CA 1
ATOM 1191 C C . ARG A 1 152 ? 2.307 34.531 24.188 1 98 152 ARG A C 1
ATOM 1193 O O . ARG A 1 152 ? 3.334 34.719 23.516 1 98 152 ARG A O 1
ATOM 1200 N N . ALA A 1 153 ? 2.268 34.344 25.469 1 97.88 153 ALA A N 1
ATOM 1201 C CA . ALA A 1 153 ? 3.514 34.25 26.219 1 97.88 153 ALA A CA 1
ATOM 1202 C C . ALA A 1 153 ? 4.344 33.031 25.781 1 97.88 153 ALA A C 1
ATOM 1204 O O . ALA A 1 153 ? 5.57 33.125 25.688 1 97.88 153 ALA A O 1
ATOM 1205 N N . VAL A 1 154 ? 3.715 31.906 25.516 1 97.81 154 VAL A N 1
ATOM 1206 C CA . VAL A 1 154 ? 4.395 30.719 25.016 1 97.81 154 VAL A CA 1
ATOM 1207 C C . VAL A 1 154 ? 5.066 31.016 23.688 1 97.81 154 VAL A C 1
ATOM 1209 O O . VAL A 1 154 ? 6.23 30.672 23.469 1 97.81 154 VAL A O 1
ATOM 1212 N N . PHE A 1 155 ? 4.344 31.734 22.75 1 96.38 155 PHE A N 1
ATOM 1213 C CA . PHE A 1 155 ? 4.898 32.125 21.469 1 96.38 155 PHE A CA 1
ATOM 1214 C C . PHE A 1 155 ? 6.176 32.938 21.641 1 96.38 155 PHE A C 1
ATOM 1216 O O . PHE A 1 155 ? 7.094 32.844 20.828 1 96.38 155 PHE A O 1
ATOM 1223 N N . GLY A 1 156 ? 6.203 33.656 22.672 1 94.06 156 GLY A N 1
ATOM 1224 C CA . GLY A 1 156 ? 7.344 34.531 22.922 1 94.06 156 GLY A CA 1
ATOM 1225 C C . GLY A 1 156 ? 8.555 33.781 23.438 1 94.06 156 GLY A C 1
ATOM 1226 O O . GLY A 1 156 ? 9.695 34.188 23.203 1 94.06 156 GLY A O 1
ATOM 1227 N N . GLU A 1 157 ? 8.32 32.719 24.141 1 93.81 157 GLU A N 1
ATOM 1228 C CA . GLU A 1 157 ? 9.445 32.094 24.828 1 93.81 157 GLU A CA 1
ATOM 1229 C C . GLU A 1 157 ? 9.891 30.828 24.125 1 93.81 157 GLU A C 1
ATOM 1231 O O . GLU A 1 157 ? 11.078 30.5 24.109 1 93.81 157 GLU A O 1
ATOM 1236 N N . VAL A 1 158 ? 8.938 30.094 23.609 1 94.25 158 VAL A N 1
ATOM 1237 C CA . VAL A 1 158 ? 9.258 28.812 23 1 94.25 158 VAL A CA 1
ATOM 1238 C C . VAL A 1 158 ? 9.641 29.031 21.531 1 94.25 158 VAL A C 1
ATOM 1240 O O . VAL A 1 158 ? 8.867 29.594 20.766 1 94.25 158 VAL A O 1
ATOM 1243 N N . LYS A 1 159 ? 10.836 28.594 21.203 1 91.75 159 LYS A N 1
ATOM 1244 C CA . LYS A 1 159 ? 11.32 28.719 19.828 1 91.75 159 LYS A CA 1
ATOM 1245 C C . LYS A 1 159 ? 11.328 27.375 19.125 1 91.75 159 LYS A C 1
ATOM 1247 O O . LYS A 1 159 ? 11.516 26.328 19.766 1 91.75 159 LYS A O 1
ATOM 1252 N N . GLY A 1 160 ? 11.117 27.469 17.828 1 90.69 160 GLY A N 1
ATOM 1253 C CA . GLY A 1 160 ? 11.094 26.25 17.031 1 90.69 160 GLY A CA 1
ATOM 1254 C C . GLY A 1 160 ? 9.836 26.109 16.188 1 90.69 160 GLY A C 1
ATOM 1255 O O . GLY A 1 160 ? 9.164 27.109 15.891 1 90.69 160 GLY A O 1
ATOM 1256 N N . ALA A 1 161 ? 9.586 24.969 15.703 1 91.69 161 ALA A N 1
ATOM 1257 C CA . ALA A 1 161 ? 8.438 24.656 14.852 1 91.69 161 ALA A CA 1
ATOM 1258 C C . ALA A 1 161 ? 7.438 23.781 15.594 1 91.69 161 ALA A C 1
ATOM 1260 O O . ALA A 1 161 ? 7.82 22.781 16.203 1 91.69 161 ALA A O 1
ATOM 1261 N N . TYR A 1 162 ? 6.129 24.266 15.586 1 93.56 162 TYR A N 1
ATOM 1262 C CA . TYR A 1 162 ? 5.188 23.391 16.266 1 93.56 162 TYR A CA 1
ATOM 1263 C C . TYR A 1 162 ? 3.75 23.719 15.883 1 93.56 162 TYR A C 1
ATOM 1265 O O . TYR A 1 162 ? 3.422 24.891 15.656 1 93.56 162 TYR A O 1
ATOM 1273 N N . SER A 1 163 ? 2.986 22.781 15.672 1 96.69 163 SER A N 1
ATOM 1274 C CA . SER A 1 163 ? 1.533 22.734 15.797 1 96.69 163 SER A CA 1
ATOM 1275 C C . SER A 1 163 ? 1.105 21.922 17.016 1 96.69 163 SER A C 1
ATOM 1277 O O . SER A 1 163 ? 1.655 20.844 17.266 1 96.69 163 SER A O 1
ATOM 1279 N N . VAL A 1 164 ? 0.148 22.453 17.781 1 98 164 VAL A N 1
ATOM 1280 C CA . VAL A 1 164 ? -0.102 21.781 19.047 1 98 164 VAL A CA 1
ATOM 1281 C C . VAL A 1 164 ? -1.594 21.828 19.375 1 98 164 VAL A C 1
ATOM 1283 O O . VAL A 1 164 ? -2.301 22.75 18.953 1 98 164 VAL A O 1
ATOM 1286 N N . ALA A 1 165 ? -2.025 20.812 19.969 1 98.81 165 ALA A N 1
ATOM 1287 C CA . ALA A 1 165 ? -3.34 20.734 20.594 1 98.81 165 ALA A CA 1
ATOM 1288 C C . ALA A 1 165 ? -3.215 20.406 22.078 1 98.81 165 ALA A C 1
ATOM 1290 O O . ALA A 1 165 ? -2.559 19.422 22.453 1 98.81 165 ALA A O 1
ATOM 1291 N N . LEU A 1 166 ? -3.844 21.219 22.906 1 98.81 166 LEU A N 1
ATOM 1292 C CA . LEU A 1 166 ? -3.803 21.078 24.359 1 98.81 166 LEU A CA 1
ATOM 1293 C C . LEU A 1 166 ? -5.195 20.828 24.922 1 98.81 166 LEU A C 1
ATOM 1295 O O . LEU A 1 166 ? -6.129 21.594 24.641 1 98.81 166 LEU A O 1
ATOM 1299 N N . LEU A 1 167 ? -5.324 19.766 25.609 1 98.75 167 LEU A N 1
ATOM 1300 C CA . LEU A 1 167 ? -6.57 19.453 26.297 1 98.75 167 LEU A CA 1
ATOM 1301 C C . LEU A 1 167 ? -6.434 19.688 27.812 1 98.75 167 LEU A C 1
ATOM 1303 O O . LEU A 1 167 ? -5.57 19.078 28.453 1 98.75 167 LEU A O 1
ATOM 1307 N N . PHE A 1 168 ? -7.254 20.609 28.344 1 98.12 168 PHE A N 1
ATOM 1308 C CA . PHE A 1 168 ? -7.191 20.953 29.75 1 98.12 168 PHE A CA 1
ATOM 1309 C C . PHE A 1 168 ? -8.516 21.531 30.234 1 98.12 168 PHE A C 1
ATOM 1311 O O . PHE A 1 168 ? -9.148 22.328 29.531 1 98.12 168 PHE A O 1
ATOM 1318 N N . ASP A 1 169 ? -8.984 21.078 31.328 1 96.12 169 ASP A N 1
ATOM 1319 C CA . ASP A 1 169 ? -10.109 21.641 32.062 1 96.12 169 ASP A CA 1
ATOM 1320 C C . ASP A 1 169 ? -11.352 21.734 31.188 1 96.12 169 ASP A C 1
ATOM 1322 O O . ASP A 1 169 ? -12.008 22.781 31.141 1 96.12 169 ASP A O 1
ATOM 1326 N N . GLY A 1 170 ? -11.531 20.75 30.375 1 96.25 170 GLY A N 1
ATOM 1327 C CA . GLY A 1 170 ? -12.719 20.688 29.531 1 96.25 170 GLY A CA 1
ATOM 1328 C C . GLY A 1 170 ? -12.641 21.594 28.328 1 96.25 170 GLY A C 1
ATOM 1329 O O . GLY A 1 170 ? -13.664 21.953 27.75 1 96.25 170 GLY A O 1
ATOM 1330 N N . LYS A 1 171 ? -11.414 22.047 28 1 97.88 171 LYS A N 1
ATOM 1331 C CA . LYS A 1 171 ? -11.172 22.891 26.828 1 97.88 171 LYS A CA 1
ATOM 1332 C C . LYS A 1 171 ? -10.055 22.312 25.969 1 97.88 171 LYS A C 1
ATOM 1334 O O . LYS A 1 171 ? -9.258 21.5 26.422 1 97.88 171 LYS A O 1
ATOM 1339 N N . ILE A 1 172 ? -10.109 22.703 24.703 1 98.69 172 ILE A N 1
ATOM 1340 C CA . ILE A 1 172 ? -8.984 22.422 23.812 1 98.69 172 ILE A CA 1
ATOM 1341 C C . ILE A 1 172 ? -8.422 23.734 23.25 1 98.69 172 ILE A C 1
ATOM 1343 O O . ILE A 1 172 ? -9.172 24.609 22.828 1 98.69 172 ILE A O 1
ATOM 1347 N N . LEU A 1 173 ? -7.184 23.891 23.406 1 98.88 173 LEU A N 1
ATOM 1348 C CA . LEU A 1 173 ? -6.484 24.984 22.734 1 98.88 173 LEU A CA 1
ATOM 1349 C C . LEU A 1 173 ? -5.625 24.453 21.594 1 98.88 173 LEU A C 1
ATOM 1351 O O . LEU A 1 173 ? -4.832 23.531 21.781 1 98.88 173 LEU A O 1
ATOM 1355 N N . VAL A 1 174 ? -5.816 24.969 20.422 1 98.81 174 VAL A N 1
ATOM 1356 C CA . VAL A 1 174 ? -5.035 24.594 19.25 1 98.81 174 VAL A CA 1
ATOM 1357 C C . VAL A 1 174 ? -4.25 25.797 18.734 1 98.81 174 VAL A C 1
ATOM 1359 O O . VAL A 1 174 ? -4.789 26.906 18.641 1 98.81 174 VAL A O 1
ATOM 1362 N N . ALA A 1 175 ? -3.01 25.547 18.438 1 98.56 175 ALA A N 1
ATOM 1363 C CA . ALA A 1 175 ? -2.191 26.672 18 1 98.56 175 ALA A CA 1
ATOM 1364 C C . ALA A 1 175 ? -1.171 26.25 16.953 1 98.56 175 ALA A C 1
ATOM 1366 O O . ALA A 1 175 ? -0.698 25.109 16.969 1 98.56 175 ALA A O 1
ATOM 1367 N N . ARG A 1 176 ? -0.911 27.078 16.078 1 97.31 176 ARG A N 1
ATOM 1368 C CA . ARG A 1 176 ? 0.2 26.969 15.133 1 97.31 176 ARG A CA 1
ATOM 1369 C C . ARG A 1 176 ? 1.275 28.016 15.438 1 97.31 176 ARG A C 1
ATOM 1371 O O . ARG A 1 176 ? 0.964 29.172 15.734 1 97.31 176 ARG A O 1
ATOM 1378 N N . ASP A 1 177 ? 2.502 27.656 15.398 1 95.12 177 ASP A N 1
ATOM 1379 C CA . ASP A 1 177 ? 3.584 28.562 15.758 1 95.12 177 ASP A CA 1
ATOM 1380 C C . ASP A 1 177 ? 3.537 29.828 14.922 1 95.12 177 ASP A C 1
ATOM 1382 O O . ASP A 1 177 ? 2.941 29.844 13.844 1 95.12 177 ASP A O 1
ATOM 1386 N N . PRO A 1 178 ? 4.191 30.828 15.328 1 94.44 178 PRO A N 1
ATOM 1387 C CA . PRO A 1 178 ? 4.066 32.156 14.703 1 94.44 178 PRO A CA 1
ATOM 1388 C C . PRO A 1 178 ? 4.574 32.188 13.266 1 94.44 178 PRO A C 1
ATOM 1390 O O . PRO A 1 178 ? 4.141 33 12.477 1 94.44 178 PRO A O 1
ATOM 1393 N N . VAL A 1 179 ? 5.402 31.297 12.867 1 92.94 179 VAL A N 1
ATOM 1394 C CA . VAL A 1 179 ? 5.961 31.312 11.516 1 92.94 179 VAL A CA 1
ATOM 1395 C C . VAL A 1 179 ? 5.184 30.359 10.617 1 92.94 179 VAL A C 1
ATOM 1397 O O . VAL A 1 179 ? 5.328 30.391 9.398 1 92.94 179 VAL A O 1
ATOM 1400 N N . GLY A 1 180 ? 4.359 29.516 11.25 1 93.12 180 GLY A N 1
ATOM 1401 C CA . GLY A 1 180 ? 3.559 28.578 10.484 1 93.12 180 GLY A CA 1
ATOM 1402 C C . GLY A 1 180 ? 4.383 27.484 9.836 1 93.12 180 GLY A C 1
ATOM 1403 O O . GLY A 1 180 ? 4.156 27.141 8.672 1 93.12 180 GLY A O 1
ATOM 1404 N N . PHE A 1 181 ? 5.312 26.938 10.555 1 93.31 181 PHE A N 1
ATOM 1405 C CA . PHE A 1 181 ? 6.289 26.016 10 1 93.31 181 PHE A CA 1
ATOM 1406 C C . PHE A 1 181 ? 5.641 24.672 9.688 1 93.31 181 PHE A C 1
ATOM 1408 O O . PHE A 1 181 ? 5.789 24.141 8.586 1 93.31 181 PHE A O 1
ATOM 1415 N N . ARG A 1 182 ? 4.953 24.125 10.656 1 93.75 182 ARG A N 1
ATOM 1416 C CA . ARG A 1 182 ? 4.27 22.844 10.484 1 93.75 182 ARG A CA 1
ATOM 1417 C C . ARG A 1 182 ? 2.836 23.047 10.008 1 93.75 182 ARG A C 1
ATOM 1419 O O . ARG A 1 182 ? 2.156 23.984 10.445 1 93.75 182 ARG A O 1
ATOM 1426 N N . PRO A 1 183 ? 2.422 22.172 9.164 1 94.81 183 PRO A N 1
ATOM 1427 C CA . PRO A 1 183 ? 1.061 22.359 8.656 1 94.81 183 PRO A CA 1
ATOM 1428 C C . PRO A 1 183 ? -0.006 22.047 9.703 1 94.81 183 PRO A C 1
ATOM 1430 O O . PRO A 1 183 ? 0.202 21.188 10.57 1 94.81 183 PRO A O 1
ATOM 1433 N N . LEU A 1 184 ? -1.086 22.75 9.641 1 97.62 184 LEU A N 1
ATOM 1434 C CA . LEU A 1 184 ? -2.279 22.562 10.461 1 97.62 184 LEU A CA 1
ATOM 1435 C C . LEU A 1 184 ? -3.514 23.109 9.75 1 97.62 184 LEU A C 1
ATOM 1437 O O . LEU A 1 184 ? -3.506 24.25 9.266 1 97.62 184 LEU A O 1
ATOM 1441 N N . SER A 1 185 ? -4.5 22.281 9.648 1 98.19 185 SER A N 1
ATOM 1442 C CA . SER A 1 185 ? -5.734 22.672 8.977 1 98.19 185 SER A CA 1
ATOM 1443 C C . SER A 1 185 ? -6.902 22.734 9.953 1 98.19 185 SER A C 1
ATOM 1445 O O . SER A 1 185 ? -6.906 22.031 10.961 1 98.19 185 SER A O 1
ATOM 1447 N N . TYR A 1 186 ? -7.82 23.641 9.656 1 98.31 186 TYR A N 1
ATOM 1448 C CA . TYR A 1 186 ? -9.055 23.828 10.414 1 98.31 186 TYR A CA 1
ATOM 1449 C C . TYR A 1 186 ? -10.273 23.609 9.523 1 98.31 186 TYR A C 1
ATOM 1451 O O . TYR A 1 186 ? -10.312 24.078 8.383 1 98.31 186 TYR A O 1
ATOM 1459 N N . GLY A 1 187 ? -11.172 22.766 10.016 1 97.75 187 GLY A N 1
ATOM 1460 C CA . GLY A 1 187 ? -12.406 22.516 9.281 1 97.75 187 GLY A CA 1
ATOM 1461 C C . GLY A 1 187 ? -13.641 22.594 10.164 1 97.75 187 GLY A C 1
ATOM 1462 O O . GLY A 1 187 ? -13.586 22.266 11.352 1 97.75 187 GLY A O 1
ATOM 1463 N N . THR A 1 188 ? -14.75 23.094 9.555 1 96.25 188 THR A N 1
ATOM 1464 C CA . THR A 1 188 ? -16.031 23.141 10.25 1 96.25 188 THR A CA 1
ATOM 1465 C C . THR A 1 188 ? -17.094 22.391 9.477 1 96.25 188 THR A C 1
ATOM 1467 O O . THR A 1 188 ? -17.125 22.422 8.242 1 96.25 188 THR A O 1
ATOM 1470 N N . GLY A 1 189 ? -17.844 21.609 10.086 1 91 189 GLY A N 1
ATOM 1471 C CA . GLY A 1 189 ? -19.016 20.875 9.617 1 91 189 GLY A CA 1
ATOM 1472 C C . GLY A 1 189 ? -20.047 20.641 10.711 1 91 189 GLY A C 1
ATOM 1473 O O . GLY A 1 189 ? -20.609 21.594 11.242 1 91 189 GLY A O 1
ATOM 1474 N N . ASP A 1 190 ? -20.172 19.375 11.102 1 90.81 190 ASP A N 1
ATOM 1475 C CA . ASP A 1 190 ? -21.031 19.078 12.25 1 90.81 190 ASP A CA 1
ATOM 1476 C C . ASP A 1 190 ? -20.297 19.359 13.562 1 90.81 190 ASP A C 1
ATOM 1478 O O . ASP A 1 190 ? -20.859 19.172 14.641 1 90.81 190 ASP A O 1
ATOM 1482 N N . GLY A 1 191 ? -19.125 19.828 13.422 1 95.19 191 GLY A N 1
ATOM 1483 C CA . GLY A 1 191 ? -18.25 20.203 14.516 1 95.19 191 GLY A CA 1
ATOM 1484 C C . GLY A 1 191 ? -17.031 21 14.062 1 95.19 191 GLY A C 1
ATOM 1485 O O . GLY A 1 191 ? -17.078 21.672 13.031 1 95.19 191 GLY A O 1
ATOM 1486 N N . HIS A 1 192 ? -16.109 21.094 14.945 1 97.56 192 HIS A N 1
ATOM 1487 C CA . HIS A 1 192 ? -14.844 21.766 14.648 1 97.56 192 HIS A CA 1
ATOM 1488 C C . HIS A 1 192 ? -13.68 20.766 14.656 1 97.56 192 HIS A C 1
ATOM 1490 O O . HIS A 1 192 ? -13.555 19.953 15.578 1 97.56 192 HIS A O 1
ATOM 1496 N N . TYR A 1 193 ? -12.914 20.797 13.609 1 98.12 193 TYR A N 1
ATOM 1497 C CA . TYR A 1 193 ? -11.875 19.781 13.406 1 98.12 193 TYR A CA 1
ATOM 1498 C C . TYR A 1 193 ? -10.539 20.438 13.078 1 98.12 193 TYR A C 1
ATOM 1500 O O . TYR A 1 193 ? -10.484 21.422 12.336 1 98.12 193 TYR A O 1
ATOM 1508 N N . PHE A 1 194 ? -9.469 19.922 13.664 1 98.81 194 PHE A N 1
ATOM 1509 C CA . PHE A 1 194 ? -8.102 20.328 13.367 1 98.81 194 PHE A CA 1
ATOM 1510 C C . PHE A 1 194 ? -7.234 19.109 13.047 1 98.81 194 PHE A C 1
ATOM 1512 O O . PHE A 1 194 ? -7.359 18.062 13.688 1 98.81 194 PHE A O 1
ATOM 1519 N N . ALA A 1 195 ? -6.414 19.234 12.07 1 98.62 195 ALA A N 1
ATOM 1520 C CA . ALA A 1 195 ? -5.488 18.156 11.758 1 98.62 195 ALA A CA 1
ATOM 1521 C C . ALA A 1 195 ? -4.246 18.672 11.047 1 98.62 195 ALA A C 1
ATOM 1523 O O . ALA A 1 195 ? -4.281 19.75 10.438 1 98.62 195 ALA A O 1
ATOM 1524 N N . SER A 1 196 ? -3.199 17.906 11.109 1 97.56 196 SER A N 1
ATOM 1525 C CA . SER A 1 196 ? -1.96 18.25 10.422 1 97.56 196 SER A CA 1
ATOM 1526 C C . SER A 1 196 ? -2.182 18.391 8.922 1 97.56 196 SER A C 1
ATOM 1528 O O . SER A 1 196 ? -1.521 19.203 8.258 1 97.56 196 SER A O 1
ATOM 1530 N N . GLU A 1 197 ? -3.078 17.641 8.398 1 96.88 197 GLU A N 1
ATOM 1531 C CA . GLU A 1 197 ? -3.404 17.703 6.977 1 96.88 197 GLU A CA 1
ATOM 1532 C C . GLU A 1 197 ? -4.914 17.734 6.758 1 96.88 197 GLU A C 1
ATOM 1534 O O . GLU A 1 197 ? -5.66 17.047 7.457 1 96.88 197 GLU A O 1
ATOM 1539 N N . ASP A 1 198 ? -5.309 18.438 5.754 1 96.94 198 ASP A N 1
ATOM 1540 C CA . ASP A 1 198 ? -6.73 18.594 5.457 1 96.94 198 ASP A CA 1
ATOM 1541 C C . ASP A 1 198 ? -7.328 17.266 4.977 1 96.94 198 ASP A C 1
ATOM 1543 O O . ASP A 1 198 ? -8.547 17.078 5.023 1 96.94 198 ASP A O 1
ATOM 1547 N N . SER A 1 199 ? -6.496 16.391 4.508 1 94.06 199 SER A N 1
ATOM 1548 C CA . SER A 1 199 ? -6.984 15.102 4.051 1 94.06 199 SER A CA 1
ATOM 1549 C C . SER A 1 199 ? -7.703 14.352 5.168 1 94.06 199 SER A C 1
ATOM 1551 O O . SER A 1 199 ? -8.641 13.594 4.91 1 94.06 199 SER A O 1
ATOM 1553 N N . ALA A 1 200 ? -7.312 14.547 6.371 1 95.81 200 ALA A N 1
ATOM 1554 C CA . ALA A 1 200 ? -7.965 13.906 7.512 1 95.81 200 ALA A CA 1
ATOM 1555 C C . ALA A 1 200 ? -9.297 14.578 7.824 1 95.81 200 ALA A C 1
ATOM 1557 O O . ALA A 1 200 ? -10.234 13.922 8.289 1 95.81 200 ALA A O 1
ATOM 1558 N N . LEU A 1 201 ? -9.391 15.867 7.559 1 96.69 201 LEU A N 1
ATOM 1559 C CA . LEU A 1 201 ? -10.602 16.625 7.859 1 96.69 201 LEU A CA 1
ATOM 1560 C C . LEU A 1 201 ? -11.711 16.297 6.863 1 96.69 201 LEU A C 1
ATOM 1562 O O . LEU A 1 201 ? -12.891 16.344 7.207 1 96.69 201 LEU A O 1
ATOM 1566 N N . ARG A 1 202 ? -11.336 15.961 5.695 1 92.94 202 ARG A N 1
ATOM 1567 C CA . ARG A 1 202 ? -12.305 15.711 4.637 1 92.94 202 ARG A CA 1
ATOM 1568 C C . ARG A 1 202 ? -13.133 14.461 4.941 1 92.94 202 ARG A C 1
ATOM 1570 O O . ARG A 1 202 ? -14.156 14.219 4.293 1 92.94 202 ARG A O 1
ATOM 1577 N N . LEU A 1 203 ? -12.727 13.758 5.922 1 90.94 203 LEU A N 1
ATOM 1578 C CA . LEU A 1 203 ? -13.531 12.633 6.387 1 90.94 203 LEU A CA 1
ATOM 1579 C C . LEU A 1 203 ? -14.828 13.125 7.016 1 90.94 203 LEU A C 1
ATOM 1581 O O . LEU A 1 203 ? -15.852 12.438 6.965 1 90.94 203 LEU A O 1
ATOM 1585 N N . PHE A 1 204 ? -14.742 14.32 7.574 1 91.94 204 PHE A N 1
ATOM 1586 C CA . PHE A 1 204 ? -15.852 14.781 8.406 1 91.94 204 PHE A CA 1
ATOM 1587 C C . PHE A 1 204 ? -16.453 16.062 7.859 1 91.94 204 PHE A C 1
ATOM 1589 O O . PHE A 1 204 ? -17.547 16.469 8.25 1 91.94 204 PHE A O 1
ATOM 1596 N N . VAL A 1 205 ? -15.68 16.703 7.09 1 92.62 205 VAL A N 1
ATOM 1597 C CA . VAL A 1 205 ? -16.094 18 6.574 1 92.62 205 VAL A CA 1
ATOM 1598 C C . VAL A 1 205 ? -16.438 17.875 5.09 1 92.62 205 VAL A C 1
ATOM 1600 O O . VAL A 1 205 ? -15.609 17.453 4.285 1 92.62 205 VAL A O 1
ATOM 1603 N N . ASN A 1 206 ? -17.656 18.188 4.797 1 85.81 206 ASN A N 1
ATOM 1604 C CA . ASN A 1 206 ? -18.109 18.203 3.416 1 85.81 206 ASN A CA 1
ATOM 1605 C C . ASN A 1 206 ? -18.281 19.625 2.887 1 85.81 206 ASN A C 1
ATOM 1607 O O . ASN A 1 206 ? -19.234 20.312 3.254 1 85.81 206 ASN A O 1
ATOM 1611 N N . GLU A 1 207 ? -17.453 19.922 1.979 1 83 207 GLU A N 1
ATOM 1612 C CA . GLU A 1 207 ? -17.453 21.297 1.484 1 83 207 GLU A CA 1
ATOM 1613 C C . GLU A 1 207 ? -18.641 21.547 0.557 1 83 207 GLU A C 1
ATOM 1615 O O . GLU A 1 207 ? -19 22.703 0.308 1 83 207 GLU A O 1
ATOM 1620 N N . SER A 1 208 ? -19.234 20.469 0.124 1 78.38 208 SER A N 1
ATOM 1621 C CA . SER A 1 208 ? -20.438 20.625 -0.7 1 78.38 208 SER A CA 1
ATOM 1622 C C . SER A 1 208 ? -21.672 20.844 0.16 1 78.38 208 SER A C 1
ATOM 1624 O O . SER A 1 208 ? -22.703 21.281 -0.342 1 78.38 208 SER A O 1
ATOM 1626 N N . GLU A 1 209 ? -21.609 20.531 1.42 1 80.81 209 GLU A N 1
ATOM 1627 C CA . GLU A 1 209 ? -22.719 20.688 2.352 1 80.81 209 GLU A CA 1
ATOM 1628 C C . GLU A 1 209 ? -22.406 21.703 3.438 1 80.81 209 GLU A C 1
ATOM 1630 O O . GLU A 1 209 ? -22.547 21.422 4.629 1 80.81 209 GLU A O 1
ATOM 1635 N N . ASN A 1 210 ? -21.844 22.844 3.193 1 84.12 210 ASN A N 1
ATOM 1636 C CA . ASN A 1 210 ? -21.609 24 4.066 1 84.12 210 ASN A CA 1
ATOM 1637 C C . ASN A 1 210 ? -20.359 23.812 4.91 1 84.12 210 ASN A C 1
ATOM 1639 O O . ASN A 1 210 ? -20.141 24.547 5.867 1 84.12 210 ASN A O 1
ATOM 1643 N N . GLY A 1 211 ? -19.703 22.812 4.633 1 91.88 211 GLY A N 1
ATOM 1644 C CA . GLY A 1 211 ? -18.422 22.641 5.305 1 91.88 211 GLY A CA 1
ATOM 1645 C C . GLY A 1 211 ? -17.328 23.547 4.734 1 91.88 211 GLY A C 1
ATOM 1646 O O . GLY A 1 211 ? -17.406 23.953 3.578 1 91.88 211 GLY A O 1
ATOM 1647 N N . GLU A 1 212 ? -16.391 23.875 5.641 1 94.94 212 GLU A N 1
ATOM 1648 C CA . GLU A 1 212 ? -15.25 24.672 5.203 1 94.94 212 GLU A CA 1
ATOM 1649 C C . GLU A 1 212 ? -13.945 24.141 5.789 1 94.94 212 GLU A C 1
ATOM 1651 O O . GLU A 1 212 ? -13.906 23.688 6.934 1 94.94 212 GLU A O 1
ATOM 1656 N N . ILE A 1 213 ? -12.945 24.156 4.984 1 96.94 213 ILE A N 1
ATOM 1657 C CA . ILE A 1 213 ? -11.602 23.797 5.434 1 96.94 213 ILE A CA 1
ATOM 1658 C C . ILE A 1 213 ? -10.625 24.906 5.062 1 96.94 213 ILE A C 1
ATOM 1660 O O . ILE A 1 213 ? -10.664 25.438 3.951 1 96.94 213 ILE A O 1
ATOM 1664 N N . ARG A 1 214 ? -9.789 25.312 5.93 1 96.69 214 ARG A N 1
ATOM 1665 C CA . ARG A 1 214 ? -8.719 26.281 5.672 1 96.69 214 ARG A CA 1
ATOM 1666 C C . ARG A 1 214 ? -7.492 25.969 6.516 1 96.69 214 ARG A C 1
ATOM 1668 O O . ARG A 1 214 ? -7.566 25.203 7.473 1 96.69 214 ARG A O 1
ATOM 1675 N N . ASP A 1 215 ? -6.445 26.531 6.172 1 96.62 215 ASP A N 1
ATOM 1676 C CA . ASP A 1 215 ? -5.246 26.438 7 1 96.62 215 ASP A CA 1
ATOM 1677 C C . ASP A 1 215 ? -5.375 27.281 8.266 1 96.62 215 ASP A C 1
ATOM 1679 O O . ASP A 1 215 ? -5.977 28.359 8.234 1 96.62 215 ASP A O 1
ATOM 1683 N N . VAL A 1 216 ? -4.852 26.766 9.328 1 97.44 216 VAL A N 1
ATOM 1684 C CA . VAL A 1 216 ? -4.645 27.609 10.492 1 97.44 216 VAL A CA 1
ATOM 1685 C C . VAL A 1 216 ? -3.531 28.609 10.211 1 97.44 216 VAL A C 1
ATOM 1687 O O . VAL A 1 216 ? -2.449 28.234 9.75 1 97.44 216 VAL A O 1
ATOM 1690 N N . GLU A 1 217 ? -3.764 29.828 10.438 1 96.12 217 GLU A N 1
ATOM 1691 C CA . GLU A 1 217 ? -2.779 30.859 10.141 1 96.12 217 GLU A CA 1
ATOM 1692 C C . GLU A 1 217 ? -1.597 30.797 11.102 1 96.12 217 GLU A C 1
ATOM 1694 O O . GLU A 1 217 ? -1.738 30.328 12.234 1 96.12 217 GLU A O 1
ATOM 1699 N N . PRO A 1 218 ? -0.44 31.266 10.578 1 95.31 218 PRO A N 1
ATOM 1700 C CA . PRO A 1 218 ? 0.672 31.406 11.516 1 95.31 218 PRO A CA 1
ATOM 1701 C C . PRO A 1 218 ? 0.32 32.25 12.727 1 95.31 218 PRO A C 1
ATOM 1703 O O . PRO A 1 218 ? -0.215 33.375 12.578 1 95.31 218 PRO A O 1
ATOM 1706 N N . GLY A 1 219 ? 0.561 31.688 13.891 1 96.81 219 GLY A N 1
ATOM 1707 C CA . GLY A 1 219 ? 0.302 32.438 15.109 1 96.81 219 GLY A CA 1
ATOM 1708 C C . GLY A 1 219 ? -1.159 32.438 15.516 1 96.81 219 GLY A C 1
ATOM 1709 O O . GLY A 1 219 ? -1.549 33.125 16.469 1 96.81 219 GLY A O 1
ATOM 1710 N N . GLU A 1 220 ? -1.932 31.703 14.789 1 98.06 220 GLU A N 1
ATOM 1711 C CA . GLU A 1 220 ? -3.348 31.625 15.133 1 98.06 220 GLU A CA 1
ATOM 1712 C C . GLU A 1 220 ? -3.59 30.609 16.25 1 98.06 220 GLU A C 1
ATOM 1714 O O . GLU A 1 220 ? -2.977 29.547 16.266 1 98.06 220 GLU A O 1
ATOM 1719 N N . VAL A 1 221 ? -4.469 31 17.203 1 98.69 221 VAL A N 1
ATOM 1720 C CA . VAL A 1 221 ? -4.828 30.172 18.344 1 98.69 221 VAL A CA 1
ATOM 1721 C C . VAL A 1 221 ? -6.348 30.016 18.422 1 98.69 221 VAL A C 1
ATOM 1723 O O . VAL A 1 221 ? -7.086 30.984 18.25 1 98.69 221 VAL A O 1
ATOM 1726 N N . PHE A 1 222 ? -6.734 28.781 18.562 1 98.81 222 PHE A N 1
ATOM 1727 C CA . PHE A 1 222 ? -8.148 28.469 18.75 1 98.81 222 PHE A CA 1
ATOM 1728 C C . PHE A 1 222 ? -8.406 28 20.172 1 98.81 222 PHE A C 1
ATOM 1730 O O . PHE A 1 222 ? -7.609 27.234 20.734 1 98.81 222 PHE A O 1
ATOM 1737 N N . LEU A 1 223 ? -9.484 28.453 20.75 1 98.69 223 LEU A N 1
ATOM 1738 C CA . LEU A 1 223 ? -9.984 27.953 22.016 1 98.69 223 LEU A CA 1
ATOM 1739 C C . LEU A 1 223 ? -11.367 27.328 21.844 1 98.69 223 LEU A C 1
ATOM 1741 O O . LEU A 1 223 ? -12.305 28 21.406 1 98.69 223 LEU A O 1
ATOM 1745 N N . LEU A 1 224 ? -11.398 26.062 22.094 1 98.25 224 LEU A N 1
ATOM 1746 C CA . LEU A 1 224 ? -12.641 25.297 22 1 98.25 224 LEU A CA 1
ATOM 1747 C C . LEU A 1 224 ? -13.195 24.984 23.375 1 98.25 224 LEU A C 1
ATOM 1749 O O . LEU A 1 224 ? -12.461 24.516 24.266 1 98.25 224 LEU A O 1
ATOM 1753 N N . SER A 1 225 ? -14.406 25.234 23.578 1 93.19 225 SER A N 1
ATOM 1754 C CA . SER A 1 225 ? -15.133 24.875 24.781 1 93.19 225 SER A CA 1
ATOM 1755 C C . SER A 1 225 ? -16.578 24.516 24.469 1 93.19 225 SER A C 1
ATOM 1757 O O . SER A 1 225 ? -17.031 24.641 23.328 1 93.19 225 SER A O 1
ATOM 1759 N N . GLU A 1 226 ? -17.312 23.984 25.453 1 84.56 226 GLU A N 1
ATOM 1760 C CA . GLU A 1 226 ? -18.719 23.672 25.266 1 84.56 226 GLU A CA 1
ATOM 1761 C C . GLU A 1 226 ? -19.516 24.922 24.844 1 84.56 226 GLU A C 1
ATOM 1763 O O . GLU A 1 226 ? -20.578 24.797 24.234 1 84.56 226 GLU A O 1
ATOM 1768 N N . ASN A 1 227 ? -18.891 26.062 25.109 1 85.88 227 ASN A N 1
ATOM 1769 C CA . ASN A 1 227 ? -19.562 27.328 24.781 1 85.88 227 ASN A CA 1
ATOM 1770 C C . ASN A 1 227 ? -19.281 27.75 23.344 1 85.88 227 ASN A C 1
ATOM 1772 O O . ASN A 1 227 ? -19.922 28.688 22.844 1 85.88 227 ASN A O 1
ATOM 1776 N N . GLY A 1 228 ? -18.391 27.078 22.766 1 88.25 228 GLY A N 1
ATOM 1777 C CA . GLY A 1 228 ? -18.109 27.438 21.375 1 88.25 228 GLY A CA 1
ATOM 1778 C C . GLY A 1 228 ? -16.625 27.5 21.062 1 88.25 228 GLY A C 1
ATOM 1779 O O . GLY A 1 228 ? -15.805 26.953 21.797 1 88.25 228 GLY A O 1
ATOM 1780 N N . VAL A 1 229 ? -16.312 28.156 19.875 1 96.38 229 VAL A N 1
ATOM 1781 C CA . VAL A 1 229 ? -14.945 28.219 19.375 1 96.38 229 VAL A CA 1
ATOM 1782 C C . VAL A 1 229 ? -14.562 29.672 19.109 1 96.38 229 VAL A C 1
ATOM 1784 O O . VAL A 1 229 ? -15.344 30.422 18.516 1 96.38 229 VAL A O 1
ATOM 1787 N N . GLU A 1 230 ? -13.461 30.094 19.672 1 97.31 230 GLU A N 1
ATOM 1788 C CA . GLU A 1 230 ? -12.883 31.406 19.422 1 97.31 230 GLU A CA 1
ATOM 1789 C C . GLU A 1 230 ? -11.469 31.297 18.859 1 97.31 230 GLU A C 1
ATOM 1791 O O . GLU A 1 230 ? -10.727 30.375 19.219 1 97.31 230 GLU A O 1
ATOM 1796 N N . SER A 1 231 ? -11.141 32.188 17.969 1 98 231 SER A N 1
ATOM 1797 C CA . SER A 1 231 ? -9.797 32.188 17.406 1 98 231 SER A CA 1
ATOM 1798 C C . SER A 1 231 ? -9.203 33.594 17.344 1 98 231 SER A C 1
ATOM 1800 O O . SER A 1 231 ? -9.922 34.562 17.172 1 98 231 SER A O 1
ATOM 1802 N N . LYS A 1 232 ? -7.883 33.719 17.625 1 98.19 232 LYS A N 1
ATOM 1803 C CA . LYS A 1 232 ? -7.125 34.938 17.531 1 98.19 232 LYS A CA 1
ATOM 1804 C C . LYS A 1 232 ? -5.738 34.688 16.938 1 98.19 232 LYS A C 1
ATOM 1806 O O . LYS A 1 232 ? -5.105 33.688 17.219 1 98.19 232 LYS A O 1
ATOM 1811 N N . VAL A 1 233 ? -5.363 35.594 16.078 1 97.62 233 VAL A N 1
ATOM 1812 C CA . VAL A 1 233 ? -3.959 35.594 15.672 1 97.62 233 VAL A CA 1
ATOM 1813 C C . VAL A 1 233 ? -3.146 36.438 16.672 1 97.62 233 VAL A C 1
ATOM 1815 O O . VAL A 1 233 ? -3.318 37.625 16.766 1 97.62 233 VAL A O 1
ATOM 1818 N N . LEU A 1 234 ? -2.254 35.75 17.328 1 97.12 234 LEU A N 1
ATOM 1819 C CA . LEU A 1 234 ? -1.613 36.375 18.469 1 97.12 234 LEU A CA 1
ATOM 1820 C C . LEU A 1 234 ? -0.221 36.875 18.109 1 97.12 234 LEU A C 1
ATOM 1822 O O . LEU A 1 234 ? 0.367 37.688 18.844 1 97.12 234 LEU A O 1
ATOM 1826 N N . ALA A 1 235 ? 0.338 36.344 17.031 1 91.56 235 ALA A N 1
ATOM 1827 C CA . ALA A 1 235 ? 1.671 36.688 16.562 1 91.56 235 ALA A CA 1
ATOM 1828 C C . ALA A 1 235 ? 1.795 36.469 15.055 1 91.56 235 ALA A C 1
ATOM 1830 O O . ALA A 1 235 ? 1.149 35.594 14.492 1 91.56 235 ALA A O 1
ATOM 1831 N N . ARG A 1 236 ? 2.473 37.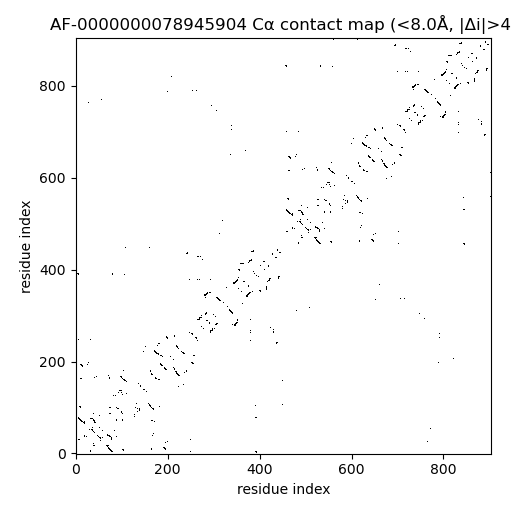375 14.414 1 83 236 ARG A N 1
ATOM 1832 C CA . ARG A 1 236 ? 2.732 37.219 12.984 1 83 236 ARG A CA 1
ATOM 1833 C C . ARG A 1 236 ? 4.215 37.375 12.68 1 83 236 ARG A C 1
ATOM 1835 O O . ARG A 1 236 ? 4.805 38.406 13.016 1 83 236 ARG A O 1
ATOM 1842 N N . GLU A 1 237 ? 4.73 36.312 12.266 1 85.75 237 GLU A N 1
ATOM 1843 C CA . GLU A 1 237 ? 6.105 36.344 11.781 1 85.75 237 GLU A CA 1
ATOM 1844 C C . GLU A 1 237 ? 6.184 35.906 10.32 1 85.75 237 GLU A C 1
ATOM 1846 O O . GLU A 1 237 ? 5.191 35.438 9.758 1 85.75 237 GLU A O 1
ATOM 1851 N N . SER A 1 238 ? 7.336 36.188 9.75 1 83.31 238 SER A N 1
ATOM 1852 C CA . SER A 1 238 ? 7.5 35.75 8.367 1 83.31 238 SER A CA 1
ATOM 1853 C C . SER A 1 238 ? 7.371 34.219 8.25 1 83.31 238 SER A C 1
ATOM 1855 O O . SER A 1 238 ? 7.969 33.469 9.039 1 83.31 238 SER A O 1
ATOM 1857 N N . HIS A 1 239 ? 6.598 33.938 7.344 1 73 239 HIS A N 1
ATOM 1858 C CA . HIS A 1 239 ? 6.191 32.531 7.164 1 73 239 HIS A CA 1
ATOM 1859 C C . HIS A 1 239 ? 7.324 31.703 6.578 1 73 239 HIS A C 1
ATOM 1861 O O . HIS A 1 239 ? 8.055 32.188 5.699 1 73 239 HIS A O 1
ATOM 1867 N N . HIS A 1 240 ? 7.449 30.5 7.137 1 82.88 240 HIS A N 1
ATOM 1868 C CA . HIS A 1 240 ? 8.422 29.531 6.637 1 82.88 240 HIS A CA 1
ATOM 1869 C C . HIS A 1 240 ? 7.852 28.125 6.664 1 82.88 240 HIS A C 1
ATOM 1871 O O . HIS A 1 240 ? 7.574 27.578 7.738 1 82.88 240 HIS A O 1
ATOM 1877 N N . HIS A 1 241 ? 7.641 27.562 5.504 1 89.38 241 HIS A N 1
ATOM 1878 C CA . HIS A 1 241 ? 7.125 26.203 5.41 1 89.38 241 HIS A CA 1
ATOM 1879 C C . HIS A 1 241 ? 8.25 25.203 5.156 1 89.38 241 HIS A C 1
ATOM 1881 O O . HIS A 1 241 ? 9.172 25.484 4.387 1 89.38 241 HIS A O 1
ATOM 1887 N N . CYS A 1 242 ? 8.164 24.156 5.828 1 92.06 242 CYS A N 1
ATOM 1888 C CA . CYS A 1 242 ? 9.109 23.094 5.504 1 92.06 242 CYS A CA 1
ATOM 1889 C C . CYS A 1 242 ? 8.914 22.609 4.07 1 92.06 242 CYS A C 1
ATOM 1891 O O . CYS A 1 242 ? 7.848 22.078 3.729 1 92.06 242 CYS A O 1
ATOM 1893 N N . VAL A 1 243 ? 9.898 22.641 3.281 1 94.44 243 VAL A N 1
ATOM 1894 C CA . VAL A 1 243 ? 9.797 22.297 1.866 1 94.44 243 VAL A CA 1
ATOM 1895 C C . VAL A 1 243 ? 9.586 20.797 1.716 1 94.44 243 VAL A C 1
ATOM 1897 O O . VAL A 1 243 ? 8.977 20.344 0.74 1 94.44 243 VAL A O 1
ATOM 1900 N N . PHE A 1 244 ? 9.953 20.031 2.67 1 94.12 244 PHE A N 1
ATOM 1901 C CA . PHE A 1 244 ? 9.891 18.578 2.561 1 94.12 244 PHE A CA 1
ATOM 1902 C C . PHE A 1 244 ? 8.453 18.094 2.699 1 94.12 244 PHE A C 1
ATOM 1904 O O . PHE A 1 244 ? 8.148 16.938 2.359 1 94.12 244 PHE A O 1
ATOM 1911 N N . GLU A 1 245 ? 7.57 18.922 3.248 1 95.31 245 GLU A N 1
ATOM 1912 C CA . GLU A 1 245 ? 6.156 18.562 3.199 1 95.31 245 GLU A CA 1
ATOM 1913 C C . GLU A 1 245 ? 5.688 18.359 1.761 1 95.31 245 GLU A C 1
ATOM 1915 O O . GLU A 1 245 ? 4.934 17.422 1.479 1 95.31 245 GLU A O 1
ATOM 1920 N N . TYR A 1 246 ? 6.215 19.172 0.901 1 96.69 246 TYR A N 1
ATOM 1921 C CA . TYR A 1 246 ? 5.797 19.141 -0.496 1 96.69 246 TYR A CA 1
ATOM 1922 C C . TYR A 1 246 ? 6.562 18.062 -1.263 1 96.69 246 TYR A C 1
ATOM 1924 O O . TYR A 1 246 ? 6.023 17.453 -2.188 1 96.69 246 TYR A O 1
ATOM 1932 N N . ILE A 1 247 ? 7.785 17.812 -0.854 1 96.56 247 ILE A N 1
ATOM 1933 C CA . ILE A 1 247 ? 8.648 16.891 -1.58 1 96.56 247 ILE A CA 1
ATOM 1934 C C . ILE A 1 247 ? 8.258 15.445 -1.258 1 96.56 247 ILE A C 1
ATOM 1936 O O . ILE A 1 247 ? 8.219 14.594 -2.146 1 96.56 247 ILE A O 1
ATOM 1940 N N . TYR A 1 248 ? 7.875 15.258 0.046 1 93.81 248 TYR A N 1
ATOM 1941 C CA . TYR A 1 248 ? 7.832 13.844 0.389 1 93.81 248 TYR A CA 1
ATOM 1942 C C . TYR A 1 248 ? 6.801 13.578 1.48 1 93.81 248 TYR A C 1
ATOM 1944 O O . TYR A 1 248 ? 6.012 12.641 1.379 1 93.81 248 TYR A O 1
ATOM 1952 N N . PHE A 1 249 ? 6.617 14.344 2.521 1 93.44 249 PHE A N 1
ATOM 1953 C CA . PHE A 1 249 ? 5.973 13.961 3.773 1 93.44 249 PHE A CA 1
ATOM 1954 C C . PHE A 1 249 ? 4.457 13.938 3.617 1 93.44 249 PHE A C 1
ATOM 1956 O O . PHE A 1 249 ? 3.801 12.969 3.996 1 93.44 249 PHE A O 1
ATOM 1963 N N . ALA A 1 250 ? 3.912 14.992 3.111 1 95.69 250 ALA A N 1
ATOM 1964 C CA . ALA A 1 250 ? 2.459 15.133 3.082 1 95.69 250 ALA A CA 1
ATOM 1965 C C . ALA A 1 250 ? 1.84 14.195 2.051 1 95.69 250 ALA A C 1
ATOM 1967 O O . ALA A 1 250 ? 2.484 13.836 1.062 1 95.69 250 ALA A O 1
ATOM 1968 N N . ARG A 1 251 ? 0.648 13.812 2.303 1 95.56 251 ARG A N 1
ATOM 1969 C CA . ARG A 1 251 ? -0.094 13.039 1.316 1 95.56 251 ARG A CA 1
ATOM 1970 C C . ARG A 1 251 ? -0.32 13.844 0.041 1 95.56 251 ARG A C 1
ATOM 1972 O O . ARG A 1 251 ? -0.547 15.055 0.098 1 95.56 251 ARG A O 1
ATOM 1979 N N . PRO A 1 252 ? -0.341 13.133 -1.031 1 96.62 252 PRO A N 1
ATOM 1980 C CA . PRO A 1 252 ? -0.526 13.844 -2.297 1 96.62 252 PRO A CA 1
ATOM 1981 C C . PRO A 1 252 ? -1.877 14.555 -2.385 1 96.62 252 PRO A C 1
ATOM 1983 O O . PRO A 1 252 ? -2.006 15.562 -3.08 1 96.62 252 PRO A O 1
ATOM 1986 N N . ASP A 1 253 ? -2.869 14.055 -1.668 1 96.12 253 ASP A N 1
ATOM 1987 C CA . ASP A 1 253 ? -4.199 14.648 -1.771 1 96.12 253 ASP A CA 1
ATOM 1988 C C . ASP A 1 253 ? -4.375 15.789 -0.771 1 96.12 253 ASP A C 1
ATOM 1990 O O . ASP A 1 253 ? -5.465 16.344 -0.644 1 96.12 253 ASP A O 1
ATOM 1994 N N . SER A 1 254 ? -3.352 16.172 -0.107 1 96.88 254 SER A N 1
ATOM 1995 C CA . SER A 1 254 ? -3.426 17.266 0.854 1 96.88 254 SER A CA 1
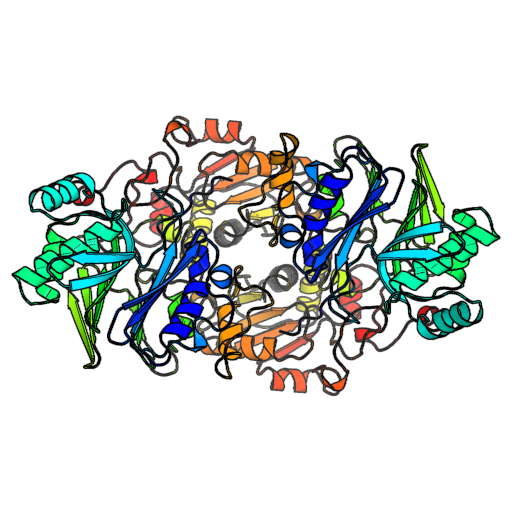ATOM 1996 C C . SER A 1 254 ? -3.156 18.609 0.184 1 96.88 254 SER A C 1
ATOM 1998 O O . SER A 1 254 ? -2.484 18.672 -0.847 1 96.88 254 SER A O 1
ATOM 2000 N N . VAL A 1 255 ? -3.719 19.578 0.738 1 96.62 255 VAL A N 1
ATOM 2001 C CA . VAL A 1 255 ? -3.426 20.969 0.406 1 96.62 255 VAL A CA 1
ATOM 2002 C C . VAL A 1 255 ? -2.789 21.672 1.605 1 96.62 255 VAL A C 1
ATOM 2004 O O . VAL A 1 255 ? -3.377 21.719 2.689 1 96.62 255 VAL A O 1
ATOM 2007 N N . LEU A 1 256 ? -1.596 22.125 1.415 1 96.06 256 LEU A N 1
ATOM 2008 C CA . LEU A 1 256 ? -0.864 22.828 2.459 1 96.06 256 LEU A CA 1
ATOM 2009 C C . LEU A 1 256 ? -0.645 24.297 2.076 1 96.06 256 LEU A C 1
ATOM 2011 O O . LEU A 1 256 ? 0.027 24.578 1.083 1 96.06 256 LEU A O 1
ATOM 2015 N N . ASP A 1 257 ? -1.259 25.156 2.859 1 93.5 257 ASP A N 1
ATOM 2016 C CA . ASP A 1 257 ? -1.137 26.594 2.625 1 93.5 257 ASP A CA 1
ATOM 2017 C C . ASP A 1 257 ? -1.464 26.938 1.174 1 93.5 257 ASP A C 1
ATOM 2019 O O . ASP A 1 257 ? -0.672 27.594 0.494 1 93.5 257 ASP A O 1
ATOM 2023 N N . ARG A 1 258 ? -2.498 26.391 0.655 1 92.5 258 ARG A N 1
ATOM 2024 C CA . ARG A 1 258 ? -3.139 26.703 -0.618 1 92.5 258 ARG A CA 1
ATOM 2025 C C . ARG A 1 258 ? -2.406 26.047 -1.778 1 92.5 258 ARG A C 1
ATOM 2027 O O . ARG A 1 258 ? -2.664 26.359 -2.943 1 92.5 258 ARG A O 1
ATOM 2034 N N . THR A 1 259 ? -1.469 25.188 -1.508 1 96.12 259 THR A N 1
ATOM 2035 C CA . THR A 1 259 ? -0.757 24.438 -2.543 1 96.12 259 THR A CA 1
ATOM 2036 C C . THR A 1 259 ? -1.04 22.953 -2.426 1 96.12 259 THR A C 1
ATOM 2038 O O . THR A 1 259 ? -0.801 22.344 -1.378 1 96.12 259 THR A O 1
ATOM 2041 N N . ASN A 1 260 ? -1.607 22.406 -3.475 1 97.25 260 ASN A N 1
ATOM 2042 C CA . ASN A 1 260 ? -1.833 20.969 -3.488 1 97.25 260 ASN A CA 1
ATOM 2043 C C . ASN A 1 260 ? -0.527 20.203 -3.658 1 97.25 260 ASN A C 1
ATOM 2045 O O . ASN A 1 260 ? 0.268 20.5 -4.547 1 97.25 260 ASN A O 1
ATOM 2049 N N . VAL A 1 261 ? -0.363 19.25 -2.859 1 97.88 261 VAL A N 1
ATOM 2050 C CA . VAL A 1 261 ? 0.9 18.531 -2.787 1 97.88 261 VAL A CA 1
ATOM 2051 C C . VAL A 1 261 ? 1.119 17.75 -4.074 1 97.88 261 VAL A C 1
ATOM 2053 O O . VAL A 1 261 ? 2.211 17.766 -4.648 1 97.88 261 VAL A O 1
ATOM 2056 N N . TYR A 1 262 ? 0.094 17.062 -4.586 1 98.19 262 TYR A N 1
ATOM 2057 C CA . TYR A 1 262 ? 0.218 16.297 -5.82 1 98.19 262 TYR A CA 1
ATOM 2058 C C . TYR A 1 262 ? 0.623 17.188 -6.984 1 98.19 262 TYR A C 1
ATOM 2060 O O . TYR A 1 262 ? 1.567 16.875 -7.715 1 98.19 262 TYR A O 1
ATOM 2068 N N . SER A 1 263 ? -0.032 18.234 -7.148 1 98.31 263 SER A N 1
ATOM 2069 C CA . SER A 1 263 ? 0.24 19.172 -8.242 1 98.31 263 SER A CA 1
ATOM 2070 C C . SER A 1 263 ? 1.657 19.719 -8.156 1 98.31 263 SER A C 1
ATOM 2072 O O . SER A 1 263 ? 2.34 19.859 -9.172 1 98.31 263 SER A O 1
ATOM 2074 N N . ALA A 1 264 ? 2.012 20.047 -6.965 1 98.5 264 ALA A N 1
ATOM 2075 C CA . ALA A 1 264 ? 3.373 20.547 -6.773 1 98.5 264 ALA A CA 1
ATOM 2076 C C . ALA A 1 264 ? 4.402 19.516 -7.215 1 98.5 264 ALA A C 1
ATOM 2078 O O . ALA A 1 264 ? 5.379 19.844 -7.887 1 98.5 264 ALA A O 1
ATOM 2079 N N . ARG A 1 265 ? 4.176 18.281 -6.895 1 98.75 265 ARG A N 1
ATOM 2080 C CA . ARG A 1 265 ? 5.113 17.219 -7.227 1 98.75 265 ARG A CA 1
ATOM 2081 C C . ARG A 1 265 ? 5.145 16.953 -8.727 1 98.75 265 ARG A C 1
ATOM 2083 O O . ARG A 1 265 ? 6.203 16.688 -9.297 1 98.75 265 ARG A O 1
ATOM 2090 N N . VAL A 1 266 ? 3.988 17.047 -9.391 1 98.81 266 VAL A N 1
ATOM 2091 C CA . VAL A 1 266 ? 3.951 16.938 -10.844 1 98.81 266 VAL A CA 1
ATOM 2092 C C . VAL A 1 266 ? 4.773 18.078 -11.461 1 98.81 266 VAL A C 1
ATOM 2094 O O . VAL A 1 266 ? 5.586 17.828 -12.359 1 98.81 266 VAL A O 1
ATOM 2097 N N . ARG A 1 267 ? 4.613 19.266 -10.938 1 98.81 267 ARG A N 1
ATOM 2098 C CA . ARG A 1 267 ? 5.355 20.406 -11.453 1 98.81 267 ARG A CA 1
ATOM 2099 C C . ARG A 1 267 ? 6.852 20.25 -11.211 1 98.81 267 ARG A C 1
ATOM 2101 O O . ARG A 1 267 ? 7.672 20.688 -12.023 1 98.81 267 ARG A O 1
ATOM 2108 N N . MET A 1 268 ? 7.199 19.625 -10.102 1 98.88 268 MET A N 1
ATOM 2109 C CA . MET A 1 268 ? 8.609 19.328 -9.867 1 98.88 268 MET A CA 1
ATOM 2110 C C . MET A 1 268 ? 9.18 18.469 -10.992 1 98.88 268 MET A C 1
ATOM 2112 O O . MET A 1 268 ? 10.289 18.719 -11.461 1 98.88 268 MET A O 1
ATOM 2116 N N . GLY A 1 269 ? 8.375 17.469 -11.375 1 98.88 269 GLY A N 1
ATOM 2117 C CA . GLY A 1 269 ? 8.781 16.641 -12.492 1 98.88 269 GLY A CA 1
ATOM 2118 C C . GLY A 1 269 ? 8.914 17.422 -13.797 1 98.88 269 GLY A C 1
ATOM 2119 O O . GLY A 1 269 ? 9.844 17.188 -14.562 1 98.88 269 GLY A O 1
ATOM 2120 N N . VAL A 1 270 ? 8 18.328 -14.031 1 98.88 270 VAL A N 1
ATOM 2121 C CA . VAL A 1 270 ? 8.016 19.156 -15.234 1 98.88 270 VAL A CA 1
ATOM 2122 C C . VAL A 1 270 ? 9.289 20 -15.266 1 98.88 270 VAL A C 1
ATOM 2124 O O . VAL A 1 270 ? 10.016 20 -16.266 1 98.88 270 VAL A O 1
ATOM 2127 N N . GLU A 1 271 ? 9.57 20.688 -14.148 1 98.81 271 GLU A N 1
ATOM 2128 C CA . GLU A 1 271 ? 10.766 21.516 -14.055 1 98.81 271 GLU A CA 1
ATOM 2129 C C . GLU A 1 271 ? 12.031 20.672 -14.219 1 98.81 271 GLU A C 1
ATOM 2131 O O . GLU A 1 271 ? 12.984 21.094 -14.867 1 98.81 271 GLU A O 1
ATOM 2136 N N . LEU A 1 272 ? 12 19.516 -13.633 1 98.81 272 LEU A N 1
ATOM 2137 C CA . LEU A 1 272 ? 13.148 18.625 -13.703 1 98.81 272 LEU A CA 1
ATOM 2138 C C . LEU A 1 272 ? 13.43 18.219 -15.148 1 98.81 272 LEU A C 1
ATOM 2140 O O . LEU A 1 272 ? 14.594 18.188 -15.57 1 98.81 272 LEU A O 1
ATOM 2144 N N . ALA A 1 273 ? 12.414 17.922 -15.906 1 98.81 273 ALA A N 1
ATOM 2145 C CA . ALA A 1 273 ? 12.562 17.547 -17.312 1 98.81 273 ALA A CA 1
ATOM 2146 C C . ALA A 1 273 ? 13.086 18.734 -18.141 1 98.81 273 ALA A C 1
ATOM 2148 O O . ALA A 1 273 ? 13.875 18.547 -19.062 1 98.81 273 ALA A O 1
ATOM 2149 N N . ARG A 1 274 ? 12.664 19.906 -17.812 1 98.69 274 ARG A N 1
ATOM 2150 C CA . ARG A 1 274 ? 13.117 21.109 -18.5 1 98.69 274 ARG A CA 1
ATOM 2151 C C . ARG A 1 274 ? 14.594 21.375 -18.234 1 98.69 274 ARG A C 1
ATOM 2153 O O . ARG A 1 274 ? 15.352 21.688 -19.156 1 98.69 274 ARG A O 1
ATOM 2160 N N . GLU A 1 275 ? 14.953 21.188 -16.969 1 98.56 275 GLU A N 1
ATOM 2161 C CA . GLU A 1 275 ? 16.312 21.516 -16.562 1 98.56 275 GLU A CA 1
ATOM 2162 C C . GLU A 1 275 ? 17.297 20.422 -16.984 1 98.56 275 GLU A C 1
ATOM 2164 O O . GLU A 1 275 ? 18.453 20.719 -17.297 1 98.56 275 GLU A O 1
ATOM 2169 N N . SER A 1 276 ? 16.844 19.234 -16.906 1 98 276 SER A N 1
ATOM 2170 C CA . SER A 1 276 ? 17.75 18.109 -17.125 1 98 276 SER A CA 1
ATOM 2171 C C . SER A 1 276 ? 17.094 17 -17.953 1 98 276 SER A C 1
ATOM 2173 O O . SER A 1 276 ? 16.906 15.891 -17.453 1 98 276 SER A O 1
ATOM 2175 N N . PRO A 1 277 ? 16.906 17.297 -19.188 1 96.75 277 PRO A N 1
ATOM 2176 C CA . PRO A 1 277 ? 16.328 16.281 -20.062 1 96.75 277 PRO A CA 1
ATOM 2177 C C . PRO A 1 277 ? 17.25 15.07 -20.234 1 96.75 277 PRO A C 1
ATOM 2179 O O . PRO A 1 277 ? 18.438 15.148 -19.953 1 96.75 277 PRO A O 1
ATOM 2182 N N . ALA A 1 278 ? 16.688 13.992 -20.531 1 95.75 278 ALA A N 1
ATOM 2183 C CA . ALA A 1 278 ? 17.422 12.766 -20.844 1 95.75 278 ALA A CA 1
ATOM 2184 C C . ALA A 1 278 ? 16.859 12.102 -22.109 1 95.75 278 ALA A C 1
ATOM 2186 O O . ALA A 1 278 ? 15.656 12.117 -22.344 1 95.75 278 ALA A O 1
ATOM 2187 N N . GLU A 1 279 ? 17.734 11.602 -22.906 1 96.88 279 GLU A N 1
ATOM 2188 C CA . GLU A 1 279 ? 17.297 10.75 -24 1 96.88 279 GLU A CA 1
ATOM 2189 C C . GLU A 1 279 ? 17.047 9.328 -23.531 1 96.88 279 GLU A C 1
ATOM 2191 O O . GLU A 1 279 ? 17.969 8.594 -23.203 1 96.88 279 GLU A O 1
ATOM 2196 N N . ALA A 1 280 ? 15.789 9.016 -23.453 1 98.44 280 ALA A N 1
ATOM 2197 C CA . ALA A 1 280 ? 15.422 7.707 -22.906 1 98.44 280 ALA A CA 1
ATOM 2198 C C . ALA A 1 280 ? 14.148 7.172 -23.562 1 98.44 280 ALA A C 1
ATOM 2200 O O . ALA A 1 280 ? 13.539 7.852 -24.391 1 98.44 280 ALA A O 1
ATOM 2201 N N . ASP A 1 281 ? 13.836 5.961 -23.25 1 98.56 281 ASP A N 1
ATOM 2202 C CA . ASP A 1 281 ? 12.727 5.27 -23.906 1 98.56 281 ASP A CA 1
ATOM 2203 C C . ASP A 1 281 ? 11.516 5.191 -22.984 1 98.56 281 ASP A C 1
ATOM 2205 O O . ASP A 1 281 ? 10.383 5.027 -23.438 1 98.56 281 ASP A O 1
ATOM 2209 N N . VAL A 1 282 ? 11.742 5.258 -21.703 1 98.69 282 VAL A N 1
ATOM 2210 C CA . VAL A 1 282 ? 10.656 5.082 -20.75 1 98.69 282 VAL A CA 1
ATOM 2211 C C . VAL A 1 282 ? 10.977 5.812 -19.453 1 98.69 282 VAL A C 1
ATOM 2213 O O . VAL A 1 282 ? 12.141 5.855 -19.031 1 98.69 282 VAL A O 1
ATOM 2216 N N . VAL A 1 283 ? 9.992 6.453 -18.859 1 98.88 283 VAL A N 1
ATOM 2217 C CA . VAL A 1 283 ? 10.094 7.039 -17.516 1 98.88 283 VAL A CA 1
ATOM 2218 C C . VAL A 1 283 ? 9.438 6.109 -16.5 1 98.88 283 VAL A C 1
ATOM 2220 O O . VAL A 1 283 ? 8.32 5.637 -16.703 1 98.88 283 VAL A O 1
ATOM 2223 N N . ILE A 1 284 ? 10.141 5.789 -15.484 1 98.62 284 ILE A N 1
ATOM 2224 C CA . ILE A 1 284 ? 9.57 5.004 -14.398 1 98.62 284 ILE A CA 1
ATOM 2225 C C . ILE A 1 284 ? 9.789 5.727 -13.07 1 98.62 284 ILE A C 1
ATOM 2227 O O . ILE A 1 284 ? 10.656 6.598 -12.969 1 98.62 284 ILE A O 1
ATOM 2231 N N . ALA A 1 285 ? 9 5.395 -12.094 1 98.5 285 ALA A N 1
ATOM 2232 C CA . ALA A 1 285 ? 9.078 6.039 -10.789 1 98.5 285 ALA A CA 1
ATOM 2233 C C . ALA A 1 285 ? 9.555 5.055 -9.719 1 98.5 285 ALA A C 1
ATOM 2235 O O . ALA A 1 285 ? 9.328 3.848 -9.836 1 98.5 285 ALA A O 1
ATOM 2236 N N . VAL A 1 286 ? 10.297 5.535 -8.773 1 97.25 286 VAL A N 1
ATOM 2237 C CA . VAL A 1 286 ? 10.391 4.812 -7.512 1 97.25 286 VAL A CA 1
ATOM 2238 C C . VAL A 1 286 ? 9.094 4.973 -6.727 1 97.25 286 VAL A C 1
ATOM 2240 O O . VAL A 1 286 ? 8.773 6.07 -6.254 1 97.25 286 VAL A O 1
ATOM 2243 N N . PRO A 1 287 ? 8.289 3.973 -6.672 1 94.38 287 PRO A N 1
ATOM 2244 C CA . PRO A 1 287 ? 6.988 4.121 -6.023 1 94.38 287 PRO A CA 1
ATOM 2245 C C . PRO A 1 287 ? 7.09 4.23 -4.504 1 94.38 287 PRO A C 1
ATOM 2247 O O . PRO A 1 287 ? 8.016 3.684 -3.904 1 94.38 287 PRO A O 1
ATOM 2250 N N . ASP A 1 288 ? 6.199 4.93 -3.838 1 91.81 288 ASP A N 1
ATOM 2251 C CA . ASP A 1 288 ? 5.09 5.656 -4.453 1 91.81 288 ASP A CA 1
ATOM 2252 C C . ASP A 1 288 ? 5.434 7.133 -4.633 1 91.81 288 ASP A C 1
ATOM 2254 O O . ASP A 1 288 ? 4.84 7.816 -5.469 1 91.81 288 ASP A O 1
ATOM 2258 N N . SER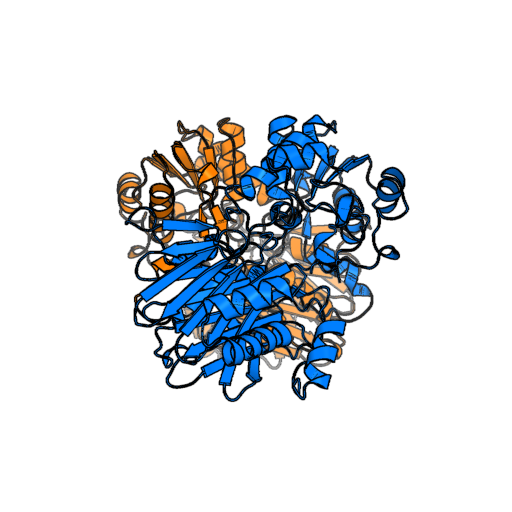 A 1 289 ? 6.445 7.547 -3.879 1 91 289 SER A N 1
ATOM 2259 C CA . SER A 1 289 ? 6.68 8.977 -3.707 1 91 289 SER A CA 1
ATOM 2260 C C . SER A 1 289 ? 7.191 9.609 -4.996 1 91 289 SER A C 1
ATOM 2262 O O . SER A 1 289 ? 7.02 10.812 -5.215 1 91 289 SER A O 1
ATOM 2264 N N . GLY A 1 290 ? 7.785 8.867 -5.871 1 96.75 290 GLY A N 1
ATOM 2265 C CA . GLY A 1 290 ? 8.336 9.422 -7.102 1 96.75 290 GLY A CA 1
ATOM 2266 C C . GLY A 1 290 ? 7.324 9.477 -8.234 1 96.75 290 GLY A C 1
ATOM 2267 O O . GLY A 1 290 ? 7.609 10.039 -9.297 1 96.75 290 GLY A O 1
ATOM 2268 N N . ARG A 1 291 ? 6.09 8.992 -8.016 1 97.69 291 ARG A N 1
ATOM 2269 C CA . ARG A 1 291 ? 5.137 8.789 -9.102 1 97.69 291 ARG A CA 1
ATOM 2270 C C . ARG A 1 291 ? 4.699 10.125 -9.703 1 97.69 291 ARG A C 1
ATOM 2272 O O . ARG A 1 291 ? 4.742 10.305 -10.922 1 97.69 291 ARG A O 1
ATOM 2279 N N . ALA A 1 292 ? 4.285 11.039 -8.836 1 98.44 292 ALA A N 1
ATOM 2280 C CA . ALA A 1 292 ? 3.781 12.312 -9.328 1 98.44 292 ALA A CA 1
ATOM 2281 C C . ALA A 1 292 ? 4.848 13.047 -10.148 1 98.44 292 ALA A C 1
ATOM 2283 O O . ALA A 1 292 ? 4.57 13.531 -11.242 1 98.44 292 ALA A O 1
ATOM 2284 N N . ALA A 1 293 ? 6.059 13.07 -9.625 1 98.81 293 ALA A N 1
ATOM 2285 C CA . ALA A 1 293 ? 7.152 13.727 -10.336 1 98.81 293 ALA A CA 1
ATOM 2286 C C . ALA A 1 293 ? 7.465 13.008 -11.648 1 98.81 293 ALA A C 1
ATOM 2288 O O . ALA A 1 293 ? 7.754 13.641 -12.664 1 98.81 293 ALA A O 1
ATOM 2289 N N . ALA A 1 294 ? 7.43 11.688 -11.625 1 98.88 294 ALA A N 1
ATOM 2290 C CA . ALA A 1 294 ? 7.676 10.914 -12.836 1 98.88 294 ALA A CA 1
ATOM 2291 C C . ALA A 1 294 ? 6.645 11.227 -13.914 1 98.88 294 ALA A C 1
ATOM 2293 O O . ALA A 1 294 ? 6.984 11.344 -15.094 1 98.88 294 ALA A O 1
ATOM 2294 N N . LEU A 1 295 ? 5.41 11.344 -13.516 1 98.56 295 LEU A N 1
ATOM 2295 C CA . LEU A 1 295 ? 4.348 11.688 -14.453 1 98.56 295 LEU A CA 1
ATOM 2296 C C . LEU A 1 295 ? 4.574 13.07 -15.055 1 98.56 295 LEU A C 1
ATOM 2298 O O . LEU A 1 295 ? 4.398 13.266 -16.266 1 98.56 295 LEU A O 1
ATOM 2302 N N . GLY A 1 296 ? 4.969 14.016 -14.188 1 98.69 296 GLY A N 1
ATOM 2303 C CA . GLY A 1 296 ? 5.301 15.336 -14.703 1 98.69 296 GLY A CA 1
ATOM 2304 C C . GLY A 1 296 ? 6.457 15.328 -15.68 1 98.69 296 GLY A C 1
ATOM 2305 O O . GLY A 1 296 ? 6.398 15.977 -16.734 1 98.69 296 GLY A O 1
ATOM 2306 N N . PHE A 1 297 ? 7.5 14.578 -15.312 1 98.88 297 PHE A N 1
ATOM 2307 C CA . PHE A 1 297 ? 8.672 14.453 -16.172 1 98.88 297 PHE A CA 1
ATOM 2308 C C . PHE A 1 297 ? 8.289 13.859 -17.531 1 98.88 297 PHE A C 1
ATOM 2310 O O . PHE A 1 297 ? 8.719 14.344 -18.578 1 98.88 297 PHE A O 1
ATOM 2317 N N . SER A 1 298 ? 7.504 12.805 -17.5 1 98.62 298 SER A N 1
ATOM 2318 C CA . SER A 1 298 ? 7.047 12.133 -18.703 1 98.62 298 SER A CA 1
ATOM 2319 C C . SER A 1 298 ? 6.258 13.086 -19.594 1 98.62 298 SER A C 1
ATOM 2321 O O . SER A 1 298 ? 6.504 13.172 -20.797 1 98.62 298 SER A O 1
ATOM 2323 N N . ARG A 1 299 ? 5.355 13.82 -19.031 1 97.56 299 ARG A N 1
ATOM 2324 C CA . ARG A 1 299 ? 4.508 14.742 -19.781 1 97.56 299 ARG A CA 1
ATOM 2325 C C . ARG A 1 299 ? 5.344 15.805 -20.484 1 97.56 299 ARG A C 1
ATOM 2327 O O . ARG A 1 299 ? 5.141 16.078 -21.672 1 97.56 299 ARG A O 1
ATOM 2334 N N . GLU A 1 300 ? 6.266 16.344 -19.75 1 98.38 300 GLU A N 1
ATOM 2335 C CA . GLU A 1 300 ? 7.078 17.438 -20.281 1 98.38 300 GLU A CA 1
ATOM 2336 C C . GLU A 1 300 ? 8.07 16.938 -21.328 1 98.38 300 GLU A C 1
ATOM 2338 O O . GLU A 1 300 ? 8.25 17.562 -22.359 1 98.38 300 GLU A O 1
ATOM 2343 N N . SER A 1 301 ? 8.695 15.797 -21.109 1 98.25 301 SER A N 1
ATOM 2344 C CA . SER A 1 301 ? 9.742 15.273 -21.969 1 98.25 301 SER A CA 1
ATOM 2345 C C . SER A 1 301 ? 9.148 14.586 -23.203 1 98.25 301 SER A C 1
ATOM 2347 O O . SER A 1 301 ? 9.836 14.406 -24.203 1 98.25 301 SER A O 1
ATOM 2349 N N . GLY A 1 302 ? 7.918 14.094 -23.031 1 97.06 302 GLY A N 1
ATOM 2350 C CA . GLY A 1 302 ? 7.305 13.32 -24.109 1 97.06 302 GLY A CA 1
ATOM 2351 C C . GLY A 1 302 ? 7.668 11.844 -24.062 1 97.06 302 GLY A C 1
ATOM 2352 O O . GLY A 1 302 ? 7.199 11.055 -24.875 1 97.06 302 GLY A O 1
ATOM 2353 N N . ILE A 1 303 ? 8.555 11.461 -23.141 1 98.12 303 ILE A N 1
ATOM 2354 C CA . ILE A 1 303 ? 8.914 10.055 -22.969 1 98.12 303 ILE A CA 1
ATOM 2355 C C . ILE A 1 303 ? 7.809 9.328 -22.203 1 98.12 303 ILE A C 1
ATOM 2357 O O . ILE A 1 303 ? 7.352 9.797 -21.172 1 98.12 303 ILE A O 1
ATOM 2361 N N . PRO A 1 304 ? 7.316 8.188 -22.672 1 97.69 304 PRO A N 1
ATOM 2362 C CA . PRO A 1 304 ? 6.191 7.504 -22.031 1 97.69 304 PRO A CA 1
ATOM 2363 C C . PRO A 1 304 ? 6.512 7.031 -20.625 1 97.69 304 PRO A C 1
ATOM 2365 O O . PRO A 1 304 ? 7.637 6.609 -20.344 1 97.69 304 PRO A O 1
ATOM 2368 N N . TYR A 1 305 ? 5.484 7.152 -19.781 1 98.31 305 TYR A N 1
ATOM 2369 C CA . TYR A 1 305 ? 5.566 6.645 -18.406 1 98.31 305 TYR A CA 1
ATOM 2370 C C . TYR A 1 305 ? 5.062 5.211 -18.328 1 98.31 305 TYR A C 1
ATOM 2372 O O . TYR A 1 305 ? 4.082 4.852 -18.984 1 98.31 305 TYR A O 1
ATOM 2380 N N . ALA A 1 306 ? 5.719 4.367 -17.562 1 98.25 306 ALA A N 1
ATOM 2381 C CA . ALA A 1 306 ? 5.285 3.004 -17.266 1 98.25 306 ALA A CA 1
ATOM 2382 C C . ALA A 1 306 ? 5.656 2.604 -15.836 1 98.25 306 ALA A C 1
ATOM 2384 O O . ALA A 1 306 ? 6.547 3.201 -15.227 1 98.25 306 ALA A O 1
ATOM 2385 N N . GLU A 1 307 ? 4.887 1.658 -15.305 1 97.69 307 GLU A N 1
ATOM 2386 C CA . GLU A 1 307 ? 5.266 1.107 -14.008 1 97.69 307 GLU A CA 1
ATOM 2387 C C . GLU A 1 307 ? 6.355 0.047 -14.156 1 97.69 307 GLU A C 1
ATOM 2389 O O . GLU A 1 307 ? 6.059 -1.126 -14.391 1 97.69 307 GLU A O 1
ATOM 2394 N N . GLY A 1 308 ? 7.543 0.487 -13.977 1 97.81 308 GLY A N 1
ATOM 2395 C CA . GLY A 1 308 ? 8.664 -0.423 -14.141 1 97.81 308 GLY A CA 1
ATOM 2396 C C . GLY A 1 308 ? 9.086 -1.084 -12.844 1 97.81 308 GLY A C 1
ATOM 2397 O O . GLY A 1 308 ? 9.844 -2.055 -12.852 1 97.81 308 GLY A O 1
ATOM 2398 N N . LEU A 1 309 ? 8.648 -0.585 -11.758 1 97.25 309 LEU A N 1
ATOM 2399 C CA . LEU A 1 309 ? 8.898 -1.128 -10.43 1 97.25 309 LEU A CA 1
ATOM 2400 C C . LEU A 1 309 ? 7.594 -1.351 -9.672 1 97.25 309 LEU A C 1
ATOM 2402 O O . LEU A 1 309 ? 6.742 -0.462 -9.625 1 97.25 309 LEU A O 1
ATOM 2406 N N . ILE A 1 310 ? 7.457 -2.521 -9.156 1 95.94 310 ILE A N 1
ATOM 2407 C CA . ILE A 1 310 ? 6.27 -2.857 -8.383 1 95.94 310 ILE A CA 1
ATOM 2408 C C . ILE A 1 310 ? 6.629 -2.965 -6.906 1 95.94 310 ILE A C 1
ATOM 2410 O O . ILE A 1 310 ? 7.59 -3.652 -6.543 1 95.94 310 ILE A O 1
ATOM 2414 N N . LYS A 1 311 ? 5.875 -2.225 -6.102 1 93 311 LYS A N 1
ATOM 2415 C CA . LYS A 1 311 ? 6.125 -2.227 -4.664 1 93 311 LYS A CA 1
ATOM 2416 C C . LYS A 1 311 ? 5.309 -3.311 -3.967 1 93 311 LYS A C 1
ATOM 2418 O O . LYS A 1 311 ? 4.133 -3.514 -4.281 1 93 311 LYS A O 1
ATOM 2423 N N . ASN A 1 312 ? 5.977 -4.074 -3.094 1 90.25 312 ASN A N 1
ATOM 2424 C CA . ASN A 1 312 ? 5.277 -5.02 -2.229 1 90.25 312 ASN A CA 1
ATOM 2425 C C . ASN A 1 312 ? 4.641 -4.32 -1.031 1 90.25 312 ASN A C 1
ATOM 2427 O O . ASN A 1 312 ? 5.348 -3.805 -0.162 1 90.25 312 ASN A O 1
ATOM 2431 N N . ARG A 1 313 ? 3.408 -4.379 -0.943 1 83.69 313 ARG A N 1
ATOM 2432 C CA . ARG A 1 313 ? 2.668 -3.578 0.027 1 83.69 313 ARG A CA 1
ATOM 2433 C C . ARG A 1 313 ? 2.57 -4.297 1.369 1 83.69 313 ARG A C 1
ATOM 2435 O O . ARG A 1 313 ? 2.09 -3.727 2.352 1 83.69 313 ARG A O 1
ATOM 2442 N N . TYR A 1 314 ? 3.049 -5.5 1.439 1 80.94 314 TYR A N 1
ATOM 2443 C CA . TYR A 1 314 ? 2.865 -6.293 2.65 1 80.94 314 TYR A CA 1
ATOM 2444 C C . TYR A 1 314 ? 4.137 -6.301 3.492 1 80.94 314 TYR A C 1
ATOM 2446 O O . TYR A 1 314 ? 4.184 -6.941 4.547 1 80.94 314 TYR A O 1
ATOM 2454 N N . ILE A 1 315 ? 5.148 -5.688 2.943 1 77.19 315 ILE A N 1
ATOM 2455 C CA . ILE A 1 315 ? 6.402 -5.672 3.689 1 77.19 315 ILE A CA 1
ATOM 2456 C C . ILE A 1 315 ? 6.391 -4.516 4.691 1 77.19 315 ILE A C 1
ATOM 2458 O O . ILE A 1 315 ? 6.184 -3.361 4.312 1 77.19 315 ILE A O 1
ATOM 2462 N N . GLY A 1 316 ? 6.023 -4.777 5.996 1 59.16 316 GLY A N 1
ATOM 2463 C CA . GLY A 1 316 ? 6.012 -3.768 7.043 1 59.16 316 GLY A CA 1
ATOM 2464 C C . GLY A 1 316 ? 7.387 -3.191 7.328 1 59.16 316 GLY A C 1
ATOM 2465 O O . GLY A 1 316 ? 8.367 -3.559 6.68 1 59.16 316 GLY A O 1
ATOM 2466 N N . ARG A 1 317 ? 7.523 -2.193 8.094 1 53.28 317 ARG A N 1
ATOM 2467 C CA . ARG A 1 317 ? 8.734 -1.472 8.477 1 53.28 317 ARG A CA 1
ATOM 2468 C C . ARG A 1 317 ? 9.664 -2.355 9.305 1 53.28 317 ARG A C 1
ATOM 2470 O O . ARG A 1 317 ? 10.875 -2.125 9.344 1 53.28 317 ARG A O 1
ATOM 2477 N N . THR A 1 318 ? 9.102 -3.309 10.156 1 49.16 318 THR A N 1
ATOM 2478 C CA . THR A 1 318 ? 9.883 -4.02 11.164 1 49.16 318 THR A CA 1
ATOM 2479 C C . THR A 1 318 ? 10.305 -5.391 10.648 1 49.16 318 THR A C 1
ATOM 2481 O O . THR A 1 318 ? 10.422 -6.344 11.422 1 49.16 318 THR A O 1
ATOM 2484 N N . PHE A 1 319 ? 10.367 -5.461 9.398 1 51.34 319 PHE A N 1
ATOM 2485 C CA . PHE A 1 319 ? 10.758 -6.797 8.961 1 51.34 319 PHE A CA 1
ATOM 2486 C C . PHE A 1 319 ? 12.195 -7.102 9.359 1 51.34 319 PHE A C 1
ATOM 2488 O O . PHE A 1 319 ? 13.125 -6.438 8.906 1 51.34 319 PHE A O 1
ATOM 2495 N N . ILE A 1 320 ? 12.391 -7.656 10.617 1 50.75 320 ILE A N 1
ATOM 2496 C CA . ILE A 1 320 ? 13.68 -8.109 11.133 1 50.75 320 ILE A CA 1
ATOM 2497 C C . ILE A 1 320 ? 14.141 -9.344 10.367 1 50.75 320 ILE A C 1
ATOM 2499 O O . ILE A 1 320 ? 13.422 -10.336 10.289 1 50.75 320 ILE A O 1
ATOM 2503 N N . THR A 1 321 ? 15.039 -9.086 9.352 1 52.62 321 THR A N 1
ATOM 2504 C CA . THR A 1 321 ? 15.586 -10.211 8.609 1 52.62 321 THR A CA 1
ATOM 2505 C C . THR A 1 321 ? 16.641 -10.953 9.43 1 52.62 321 THR A C 1
ATOM 2507 O O . THR A 1 321 ? 17.484 -10.328 10.07 1 52.62 321 THR A O 1
ATOM 2510 N N . PRO A 1 322 ? 16.453 -12.219 9.578 1 46.19 322 PRO A N 1
ATOM 2511 C CA . PRO A 1 322 ? 17.547 -12.992 10.172 1 46.19 322 PRO A CA 1
ATOM 2512 C C . PRO A 1 322 ? 18.812 -12.945 9.336 1 46.19 322 PRO A C 1
ATOM 2514 O O . PRO A 1 322 ? 18.766 -13.18 8.125 1 46.19 322 PRO A O 1
ATOM 2517 N N . GLY A 1 323 ? 20 -12.555 9.82 1 48.75 323 GLY A N 1
ATOM 2518 C CA . GLY A 1 323 ? 21.391 -12.633 9.391 1 48.75 323 GLY A CA 1
ATOM 2519 C C . GLY A 1 323 ? 21.688 -11.812 8.141 1 48.75 323 GLY A C 1
ATOM 2520 O O . GLY A 1 323 ? 20.812 -11.078 7.668 1 48.75 323 GLY A O 1
ATOM 2521 N N . GLN A 1 324 ? 23.031 -11.742 7.543 1 50.41 324 GLN A N 1
ATOM 2522 C CA . GLN A 1 324 ? 23.703 -11.031 6.461 1 50.41 324 GLN A CA 1
ATOM 2523 C C . GLN A 1 324 ? 22.906 -11.125 5.164 1 50.41 324 GLN A C 1
ATOM 2525 O O . GLN A 1 324 ? 22.906 -10.195 4.359 1 50.41 324 GLN A O 1
ATOM 2530 N N . PHE A 1 325 ? 22.422 -12.234 4.75 1 51.81 325 PHE A N 1
ATOM 2531 C CA . PHE A 1 325 ? 21.672 -12.516 3.531 1 51.81 325 PHE A CA 1
ATOM 2532 C C . PHE A 1 325 ? 20.594 -11.461 3.297 1 51.81 325 PHE A C 1
ATOM 2534 O O . PHE A 1 325 ? 20.172 -11.242 2.16 1 51.81 325 PHE A O 1
ATOM 2541 N N . ASN A 1 326 ? 20.438 -10.344 4.148 1 59.88 326 ASN A N 1
ATOM 2542 C CA . ASN A 1 326 ? 19.156 -9.766 4.527 1 59.88 326 ASN A CA 1
ATOM 2543 C C . ASN A 1 326 ? 18.922 -8.422 3.844 1 59.88 326 ASN A C 1
ATOM 2545 O O . ASN A 1 326 ? 17.781 -8.086 3.496 1 59.88 326 ASN A O 1
ATOM 2549 N N . ARG A 1 327 ? 20.156 -7.867 3.289 1 61.25 327 ARG A N 1
ATOM 2550 C CA . ARG A 1 327 ? 19.781 -6.52 2.873 1 61.25 327 ARG A CA 1
ATOM 2551 C C . ARG A 1 327 ? 19.281 -6.504 1.432 1 61.25 327 ARG A C 1
ATOM 2553 O O . ARG A 1 327 ? 18.328 -5.797 1.105 1 61.25 327 ARG A O 1
ATOM 2560 N N . GLU A 1 328 ? 20.125 -7.289 0.563 1 68.88 328 GLU A N 1
ATOM 2561 C CA . GLU A 1 328 ? 19.688 -7.336 -0.831 1 68.88 328 GLU A CA 1
ATOM 2562 C C . GLU A 1 328 ? 18.297 -7.938 -0.956 1 68.88 328 GLU A C 1
ATOM 2564 O O . GLU A 1 328 ? 17.484 -7.473 -1.758 1 68.88 328 GLU A O 1
ATOM 2569 N N . LEU A 1 329 ? 18.047 -8.867 -0.139 1 77.88 329 LEU A N 1
ATOM 2570 C CA . LEU A 1 329 ? 16.75 -9.523 -0.165 1 77.88 329 LEU A CA 1
ATOM 2571 C C . LEU A 1 329 ? 15.656 -8.578 0.297 1 77.88 329 LEU A C 1
ATOM 2573 O O . LEU A 1 329 ? 14.531 -8.633 -0.21 1 77.88 329 LEU A O 1
ATOM 2577 N N . LYS A 1 330 ? 16.125 -7.672 1.106 1 76.81 330 LYS A N 1
ATOM 2578 C CA . LYS A 1 330 ? 15.148 -6.727 1.627 1 76.81 330 LYS A CA 1
ATOM 2579 C C . LYS A 1 330 ? 14.633 -5.801 0.526 1 76.81 330 LYS A C 1
ATOM 2581 O O . LYS A 1 330 ? 13.43 -5.562 0.419 1 76.81 330 LYS A O 1
ATOM 2586 N N . VAL A 1 331 ? 15.555 -5.398 -0.286 1 78.94 331 VAL A N 1
ATOM 2587 C CA . VAL A 1 331 ? 15.156 -4.5 -1.366 1 78.94 331 VAL A CA 1
ATOM 2588 C C . VAL A 1 331 ? 14.336 -5.262 -2.402 1 78.94 331 VAL A C 1
ATOM 2590 O O . VAL A 1 331 ? 13.336 -4.754 -2.908 1 78.94 331 VAL A O 1
ATOM 2593 N N . LYS A 1 332 ? 14.711 -6.449 -2.611 1 84.56 332 LYS A N 1
ATOM 2594 C CA . LYS A 1 332 ? 14 -7.273 -3.586 1 84.56 332 LYS A CA 1
ATOM 2595 C C . LYS A 1 332 ? 12.578 -7.578 -3.111 1 84.56 332 LYS A C 1
ATOM 2597 O O . LYS A 1 332 ? 11.672 -7.742 -3.926 1 84.56 332 LYS A O 1
ATOM 2602 N N . LEU A 1 333 ? 12.539 -7.609 -1.848 1 87.38 333 LEU A N 1
ATOM 2603 C CA . LEU A 1 333 ? 11.227 -7.902 -1.283 1 87.38 333 LEU A CA 1
ATOM 2604 C C . LEU A 1 333 ? 10.32 -6.68 -1.362 1 87.38 333 LEU A C 1
ATOM 2606 O O . LEU A 1 333 ? 9.102 -6.812 -1.508 1 87.38 333 LEU A O 1
ATOM 2610 N N . LYS A 1 334 ? 10.969 -5.547 -1.389 1 88.94 334 LYS A N 1
ATOM 2611 C CA . LYS A 1 334 ? 10.188 -4.312 -1.36 1 88.94 334 LYS A CA 1
ATOM 2612 C C . LYS A 1 334 ? 9.805 -3.871 -2.771 1 88.94 334 LYS A C 1
ATOM 2614 O O . LYS A 1 334 ? 8.703 -3.373 -2.998 1 88.94 334 LYS A O 1
ATOM 2619 N N . LEU A 1 335 ? 10.742 -4.008 -3.676 1 93.25 335 LEU A N 1
ATOM 2620 C CA . LEU A 1 335 ? 10.57 -3.535 -5.047 1 93.25 335 LEU A CA 1
ATOM 2621 C C . LEU A 1 335 ? 10.961 -4.617 -6.047 1 93.25 335 LEU A C 1
ATOM 2623 O O . LEU A 1 335 ? 11.953 -5.32 -5.852 1 93.25 335 LEU A O 1
ATOM 2627 N N . SER A 1 336 ? 10.156 -4.75 -7.043 1 94.19 336 SER A N 1
ATOM 2628 C CA . SER A 1 336 ? 10.453 -5.719 -8.094 1 94.19 336 SER A CA 1
ATOM 2629 C C . SER A 1 336 ? 10.305 -5.098 -9.477 1 94.19 336 SER A C 1
ATOM 2631 O O . SER A 1 336 ? 9.336 -4.379 -9.742 1 94.19 336 SER A O 1
ATOM 2633 N N . PRO A 1 337 ? 11.234 -5.344 -10.32 1 95.69 337 PRO A N 1
ATOM 2634 C CA . PRO A 1 337 ? 11.188 -4.758 -11.656 1 95.69 337 PRO A CA 1
ATOM 2635 C C . PRO A 1 337 ? 10.258 -5.516 -12.602 1 95.69 337 PRO A C 1
ATOM 2637 O O . PRO A 1 337 ? 10.055 -6.723 -12.438 1 95.69 337 PRO A O 1
ATOM 2640 N N . VAL A 1 338 ? 9.641 -4.844 -13.484 1 97.06 338 VAL A N 1
ATOM 2641 C CA . VAL A 1 338 ? 8.898 -5.426 -14.602 1 97.06 338 VAL A CA 1
ATOM 2642 C C . VAL A 1 338 ? 9.797 -5.484 -15.844 1 97.06 338 VAL A C 1
ATOM 2644 O O . VAL A 1 338 ? 9.938 -4.492 -16.562 1 97.06 338 VAL A O 1
ATOM 2647 N N . ARG A 1 339 ? 10.32 -6.605 -16.109 1 95.12 339 ARG A N 1
ATOM 2648 C CA . ARG A 1 339 ? 11.336 -6.789 -17.141 1 95.12 339 ARG A CA 1
ATOM 2649 C C . ARG A 1 339 ? 10.82 -6.328 -18.5 1 95.12 339 ARG A C 1
ATOM 2651 O O . ARG A 1 339 ? 11.562 -5.738 -19.297 1 95.12 339 ARG A O 1
ATOM 2658 N N . GLU A 1 340 ? 9.586 -6.547 -18.781 1 95.75 340 GLU A N 1
ATOM 2659 C CA . GLU A 1 340 ? 8.984 -6.215 -20.062 1 95.75 340 GLU A CA 1
ATOM 2660 C C . GLU A 1 340 ? 9 -4.711 -20.312 1 95.75 340 GLU A C 1
ATOM 2662 O O . GLU A 1 340 ? 8.961 -4.262 -21.453 1 95.75 340 GLU A O 1
ATOM 2667 N N . VAL A 1 341 ? 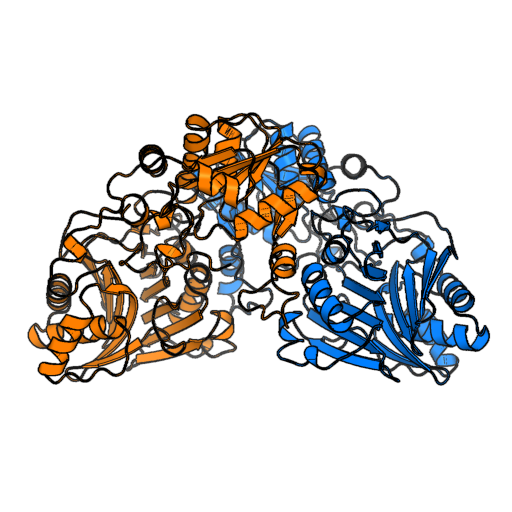9.062 -3.965 -19.219 1 97.56 341 VAL A N 1
ATOM 2668 C CA . VAL A 1 341 ? 9.07 -2.51 -19.312 1 97.56 341 VAL A CA 1
ATOM 2669 C C . VAL A 1 341 ? 10.516 -2.012 -19.422 1 97.56 341 VAL A C 1
ATOM 2671 O O . VAL A 1 341 ? 10.773 -0.995 -20.062 1 97.56 341 VAL A O 1
ATOM 2674 N N . ILE A 1 342 ? 11.484 -2.773 -18.906 1 97.75 342 ILE A N 1
ATOM 2675 C CA . ILE A 1 342 ? 12.812 -2.244 -18.609 1 97.75 342 ILE A CA 1
ATOM 2676 C C . ILE A 1 342 ? 13.812 -2.785 -19.625 1 97.75 342 ILE A C 1
ATOM 2678 O O . ILE A 1 342 ? 14.711 -2.061 -20.078 1 97.75 342 ILE A O 1
ATOM 2682 N N . ALA A 1 343 ? 13.68 -4.059 -20 1 96.88 343 ALA A N 1
ATOM 2683 C CA . ALA A 1 343 ? 14.703 -4.766 -20.766 1 96.88 343 ALA A CA 1
ATOM 2684 C C . ALA A 1 343 ? 14.945 -4.09 -22.125 1 96.88 343 ALA A C 1
ATOM 2686 O O . ALA A 1 343 ? 14 -3.832 -22.875 1 96.88 343 ALA A O 1
ATOM 2687 N N . GLY A 1 344 ? 16.203 -3.783 -22.328 1 97.94 344 GLY A N 1
ATOM 2688 C CA . GLY A 1 344 ? 16.625 -3.221 -23.594 1 97.94 344 GLY A CA 1
ATOM 2689 C C . GLY A 1 344 ? 16.344 -1.733 -23.703 1 97.94 344 GLY A C 1
ATOM 2690 O O . GLY A 1 344 ? 16.578 -1.134 -24.766 1 97.94 344 GLY A O 1
ATOM 2691 N N . LYS A 1 345 ? 15.891 -1.103 -22.672 1 98.56 345 LYS A N 1
ATOM 2692 C CA . LYS A 1 345 ? 15.453 0.287 -22.781 1 98.56 345 LYS A CA 1
ATOM 2693 C C . LYS A 1 345 ? 16.406 1.215 -22.016 1 98.56 345 LYS A C 1
ATOM 2695 O O . LYS A 1 345 ? 17.094 0.781 -21.094 1 98.56 345 LYS A O 1
ATOM 2700 N N . ARG A 1 346 ? 16.516 2.443 -22.594 1 98.69 346 ARG A N 1
ATOM 2701 C CA . ARG A 1 346 ? 17.062 3.539 -21.797 1 98.69 346 ARG A CA 1
ATOM 2702 C C . ARG A 1 346 ? 16 4.094 -20.844 1 98.69 346 ARG A C 1
ATOM 2704 O O . ARG A 1 346 ? 14.969 4.613 -21.281 1 98.69 346 ARG A O 1
ATOM 2711 N N . VAL A 1 347 ? 16.266 3.99 -19.469 1 98.81 347 VAL A N 1
ATOM 2712 C CA . VAL A 1 347 ? 15.25 4.238 -18.453 1 98.81 347 VAL A CA 1
ATOM 2713 C C . VAL A 1 347 ? 15.555 5.539 -17.719 1 98.81 347 VAL A C 1
ATOM 2715 O O . VAL A 1 347 ? 16.688 5.773 -17.297 1 98.81 347 VAL A O 1
ATOM 2718 N N . VAL A 1 348 ? 14.602 6.406 -17.625 1 98.94 348 VAL A N 1
ATOM 2719 C CA . VAL A 1 348 ? 14.672 7.512 -16.672 1 98.94 348 VAL A CA 1
ATOM 2720 C C . VAL A 1 348 ? 14 7.109 -15.359 1 98.94 348 VAL A C 1
ATOM 2722 O O . VAL A 1 348 ? 12.797 6.867 -15.312 1 98.94 348 VAL A O 1
ATOM 2725 N N . LEU A 1 349 ? 14.758 6.992 -14.344 1 98.88 349 LEU A N 1
ATOM 2726 C CA . LEU A 1 349 ? 14.266 6.664 -13.008 1 98.88 349 LEU A CA 1
ATOM 2727 C C . LEU A 1 349 ? 14.078 7.926 -12.172 1 98.88 349 LEU A C 1
ATOM 2729 O O . LEU A 1 349 ? 15.055 8.617 -11.852 1 98.88 349 LEU A O 1
ATOM 2733 N N . VAL A 1 350 ? 12.82 8.203 -11.789 1 98.88 350 VAL A N 1
ATOM 2734 C CA . VAL A 1 350 ? 12.516 9.438 -11.07 1 98.88 350 VAL A CA 1
ATOM 2735 C C . VAL A 1 350 ? 12.211 9.117 -9.609 1 98.88 350 VAL A C 1
ATOM 2737 O O . VAL A 1 350 ? 11.422 8.211 -9.312 1 98.88 350 VAL A O 1
ATOM 2740 N N . ASP A 1 351 ? 12.766 9.789 -8.711 1 98.19 351 ASP A N 1
ATOM 2741 C CA . ASP A 1 351 ? 12.523 9.664 -7.273 1 98.19 351 ASP A CA 1
ATOM 2742 C C . ASP A 1 351 ? 12.352 11.039 -6.629 1 98.19 351 ASP A C 1
ATOM 2744 O O . ASP A 1 351 ? 12.594 12.062 -7.27 1 98.19 351 ASP A O 1
ATOM 2748 N N . ASP A 1 352 ? 11.93 11.039 -5.438 1 97.38 352 ASP A N 1
ATOM 2749 C CA . ASP A 1 352 ? 11.656 12.305 -4.762 1 97.38 352 ASP A CA 1
ATOM 2750 C C . ASP A 1 352 ? 12.938 12.906 -4.191 1 97.38 352 ASP A C 1
ATOM 2752 O O . ASP A 1 352 ? 13.141 14.125 -4.25 1 97.38 352 ASP A O 1
ATOM 2756 N N . SER A 1 353 ? 13.781 12.07 -3.594 1 95.88 353 SER A N 1
ATOM 2757 C CA . SER A 1 353 ? 15.008 12.555 -2.965 1 95.88 353 SER A CA 1
ATOM 2758 C C . SER A 1 353 ? 16 11.422 -2.768 1 95.88 353 SER A C 1
ATOM 2760 O O . SER A 1 353 ? 15.656 10.242 -2.891 1 95.88 353 SER A O 1
ATOM 2762 N N . ILE A 1 354 ? 17.25 11.781 -2.555 1 94.44 354 ILE A N 1
ATOM 2763 C CA . ILE A 1 354 ? 18.281 10.836 -2.168 1 94.44 354 ILE A CA 1
ATOM 2764 C C . ILE A 1 354 ? 18.938 11.289 -0.86 1 94.44 354 ILE A C 1
ATOM 2766 O O . ILE A 1 354 ? 19.406 12.422 -0.75 1 94.44 354 ILE A O 1
ATOM 2770 N N . VAL A 1 355 ? 18.938 10.422 0.097 1 91.56 355 VAL A N 1
ATOM 2771 C CA . VAL A 1 355 ? 19.531 10.75 1.385 1 91.56 355 VAL A CA 1
ATOM 2772 C C . VAL A 1 355 ? 20.906 10.086 1.5 1 91.56 355 VAL A C 1
ATOM 2774 O O . VAL A 1 355 ? 21.906 10.648 1.062 1 91.56 355 VAL A O 1
ATOM 2777 N N . ARG A 1 356 ? 20.906 8.766 1.686 1 89.56 356 ARG A N 1
ATOM 2778 C CA . ARG A 1 356 ? 22.172 8.047 1.837 1 89.56 356 ARG A CA 1
ATOM 2779 C C . ARG A 1 356 ? 22.594 7.414 0.519 1 89.56 356 ARG A C 1
ATOM 2781 O O . ARG A 1 356 ? 23.75 7.02 0.363 1 89.56 356 ARG A O 1
ATOM 2788 N N . GLY A 1 357 ? 21.719 7.234 -0.294 1 90.88 357 GLY A N 1
ATOM 2789 C CA . GLY A 1 357 ? 22.031 6.719 -1.616 1 90.88 357 GLY A CA 1
ATOM 2790 C C . GLY A 1 357 ? 22.062 5.203 -1.675 1 90.88 357 GLY A C 1
ATOM 2791 O O . GLY A 1 357 ? 22.125 4.621 -2.758 1 90.88 357 GLY A O 1
ATOM 2792 N N . THR A 1 358 ? 21.969 4.527 -0.626 1 89.5 358 THR A N 1
ATOM 2793 C CA . THR A 1 358 ? 22.078 3.074 -0.572 1 89.5 358 THR A CA 1
ATOM 2794 C C . THR A 1 358 ? 20.906 2.426 -1.317 1 89.5 358 THR A C 1
ATOM 2796 O O . THR A 1 358 ? 21.109 1.507 -2.115 1 89.5 358 THR A O 1
ATOM 2799 N N . THR A 1 359 ? 19.75 2.885 -1.094 1 89.81 359 THR A N 1
ATOM 2800 C CA . THR A 1 359 ? 18.562 2.338 -1.76 1 89.81 359 THR A CA 1
ATOM 2801 C C . THR A 1 359 ? 18.641 2.58 -3.266 1 89.81 359 THR A C 1
ATOM 2803 O O . THR A 1 359 ? 18.391 1.67 -4.059 1 89.81 359 THR A O 1
ATOM 2806 N N . MET A 1 360 ? 18.984 3.746 -3.615 1 94.81 360 MET A N 1
ATOM 2807 C CA . MET A 1 360 ? 19.062 4.086 -5.031 1 94.81 360 MET A CA 1
ATOM 2808 C C . MET A 1 360 ? 20.094 3.221 -5.746 1 94.81 360 MET A C 1
ATOM 2810 O O . MET A 1 360 ? 19.875 2.768 -6.867 1 94.81 360 MET A O 1
ATOM 2814 N N . LYS A 1 361 ? 21.234 3.062 -5.082 1 95.44 361 LYS A N 1
ATOM 2815 C CA . LYS A 1 361 ? 22.266 2.201 -5.641 1 95.44 361 LYS A CA 1
ATOM 2816 C C . LYS A 1 361 ? 21.719 0.815 -5.965 1 95.44 361 LYS A C 1
ATOM 2818 O O . LYS A 1 361 ? 21.969 0.277 -7.043 1 95.44 361 LYS A O 1
ATOM 2823 N N . ARG A 1 362 ? 20.984 0.294 -5.066 1 92.94 362 ARG A N 1
ATOM 2824 C CA . ARG A 1 362 ? 20.406 -1.039 -5.23 1 92.94 362 ARG A CA 1
ATOM 2825 C C . ARG A 1 362 ? 19.344 -1.05 -6.332 1 92.94 362 ARG A C 1
ATOM 2827 O O . ARG A 1 362 ? 19.234 -2.023 -7.078 1 92.94 362 ARG A O 1
ATOM 2834 N N . ILE A 1 363 ? 18.516 -0.031 -6.418 1 95.88 363 ILE A N 1
ATOM 2835 C CA . ILE A 1 363 ? 17.469 0.052 -7.434 1 95.88 363 ILE A CA 1
ATOM 2836 C C . ILE A 1 363 ? 18.109 0.11 -8.82 1 95.88 363 ILE A C 1
ATOM 2838 O O . ILE A 1 363 ? 17.672 -0.589 -9.742 1 95.88 363 ILE A O 1
ATOM 2842 N N . VAL A 1 364 ? 19.156 0.912 -8.953 1 97.56 364 VAL A N 1
ATOM 2843 C CA . VAL A 1 364 ? 19.844 1.027 -10.234 1 97.56 364 VAL A CA 1
ATOM 2844 C C . VAL A 1 364 ? 20.422 -0.33 -10.633 1 97.56 364 VAL A C 1
ATOM 2846 O O . VAL A 1 364 ? 20.266 -0.76 -11.781 1 97.56 364 VAL A O 1
ATOM 2849 N N . ALA A 1 365 ? 21.047 -0.976 -9.688 1 94.5 365 ALA A N 1
ATOM 2850 C CA . ALA A 1 365 ? 21.594 -2.307 -9.945 1 94.5 365 ALA A CA 1
ATOM 2851 C C . ALA A 1 365 ? 20.484 -3.275 -10.367 1 94.5 365 ALA A C 1
ATOM 2853 O O . ALA A 1 365 ? 20.672 -4.078 -11.281 1 94.5 365 ALA A O 1
ATOM 2854 N N . MET A 1 366 ? 19.422 -3.207 -9.719 1 93.25 366 MET A N 1
ATOM 2855 C CA . MET A 1 366 ? 18.266 -4.059 -10.008 1 93.25 366 MET A CA 1
ATOM 2856 C C . MET A 1 366 ? 17.766 -3.824 -11.43 1 93.25 366 MET A C 1
ATOM 2858 O O . MET A 1 366 ? 17.453 -4.777 -12.148 1 93.25 366 MET A O 1
ATOM 2862 N N . LEU A 1 367 ? 17.672 -2.578 -11.859 1 96.69 367 LEU A N 1
ATOM 2863 C CA . LEU A 1 367 ? 17.219 -2.24 -13.211 1 96.69 367 LEU A CA 1
ATOM 2864 C C . LEU A 1 367 ? 18.188 -2.75 -14.258 1 96.69 367 LEU A C 1
ATOM 2866 O O . LEU A 1 367 ? 17.781 -3.268 -15.297 1 96.69 367 LEU A O 1
ATOM 2870 N N . ARG A 1 368 ? 19.438 -2.613 -13.938 1 96.06 368 ARG A N 1
ATOM 2871 C CA . ARG A 1 368 ? 20.453 -3.119 -14.852 1 96.06 368 ARG A CA 1
ATOM 2872 C C . ARG A 1 368 ? 20.375 -4.637 -14.992 1 96.06 368 ARG A C 1
ATOM 2874 O O . ARG A 1 368 ? 20.438 -5.168 -16.094 1 96.06 368 ARG A O 1
ATOM 2881 N N . LYS A 1 369 ? 20.203 -5.285 -13.898 1 91.81 369 LYS A N 1
ATOM 2882 C CA . LYS A 1 369 ? 20.062 -6.738 -13.906 1 91.81 369 LYS A CA 1
ATOM 2883 C C . LYS A 1 369 ? 18.812 -7.164 -14.68 1 91.81 369 LYS A C 1
ATOM 2885 O O . LYS A 1 369 ? 18.781 -8.242 -15.266 1 91.81 369 LYS A O 1
ATOM 2890 N N . ALA A 1 370 ? 17.828 -6.301 -14.68 1 93.38 370 ALA A N 1
ATOM 2891 C CA . ALA A 1 370 ? 16.578 -6.582 -15.391 1 93.38 370 ALA A CA 1
ATOM 2892 C C . ALA A 1 370 ? 16.734 -6.312 -16.891 1 93.38 370 ALA A C 1
ATOM 2894 O O . ALA A 1 370 ? 15.812 -6.547 -17.656 1 93.38 370 ALA A O 1
ATOM 2895 N N . GLY A 1 371 ? 17.891 -5.734 -17.328 1 95.25 371 GLY A N 1
ATOM 2896 C CA . GLY A 1 371 ? 18.188 -5.613 -18.734 1 95.25 371 GLY A CA 1
ATOM 2897 C C . GLY A 1 371 ? 18.172 -4.18 -19.234 1 95.25 371 GLY A C 1
ATOM 2898 O O . GLY A 1 371 ? 18.203 -3.932 -20.438 1 95.25 371 GLY A O 1
ATOM 2899 N N . ALA A 1 372 ? 18.141 -3.215 -18.359 1 97.94 372 ALA A N 1
ATOM 2900 C CA . ALA A 1 372 ? 18.156 -1.819 -18.781 1 97.94 372 ALA A CA 1
ATOM 2901 C C . ALA A 1 372 ? 19.469 -1.497 -19.516 1 97.94 372 ALA A C 1
ATOM 2903 O O . ALA A 1 372 ? 20.547 -1.848 -19.047 1 97.94 372 ALA A O 1
ATOM 2904 N N . ARG A 1 373 ? 19.344 -0.838 -20.609 1 98.31 373 ARG A N 1
ATOM 2905 C CA . ARG A 1 373 ? 20.531 -0.426 -21.359 1 98.31 373 ARG A CA 1
ATOM 2906 C C . ARG A 1 373 ? 21.234 0.745 -20.688 1 98.31 373 ARG A C 1
ATOM 2908 O O . ARG A 1 373 ? 22.469 0.785 -20.609 1 98.31 373 ARG A O 1
ATOM 2915 N N . GLU A 1 374 ? 20.422 1.672 -20.297 1 98.75 374 GLU A N 1
ATOM 2916 C CA . GLU A 1 374 ? 20.891 2.84 -19.547 1 98.75 374 GLU A CA 1
ATOM 2917 C C . GLU A 1 374 ? 19.906 3.199 -18.438 1 98.75 374 GLU A C 1
ATOM 2919 O O . GLU A 1 374 ? 18.719 2.936 -18.547 1 98.75 374 GLU A O 1
ATOM 2924 N N . VAL A 1 375 ? 20.469 3.703 -17.391 1 98.81 375 VAL A N 1
ATOM 2925 C CA . VAL A 1 375 ? 19.641 4.184 -16.281 1 98.81 375 VAL A CA 1
ATOM 2926 C C . VAL A 1 375 ? 20 5.633 -15.969 1 98.81 375 VAL A C 1
ATOM 2928 O O . VAL A 1 375 ? 21.109 5.922 -15.5 1 98.81 375 VAL A O 1
ATOM 2931 N N . HIS A 1 376 ? 19.125 6.535 -16.234 1 98.88 376 HIS A N 1
ATOM 2932 C CA . HIS A 1 376 ? 19.25 7.957 -15.93 1 98.88 376 HIS A CA 1
ATOM 2933 C C . HIS A 1 376 ? 18.422 8.336 -14.711 1 98.88 376 HIS A C 1
ATOM 2935 O O . HIS A 1 376 ? 17.188 8.359 -14.773 1 98.88 376 HIS A O 1
ATOM 2941 N N . VAL A 1 377 ? 19.062 8.695 -13.625 1 98.75 377 VAL A N 1
ATOM 2942 C CA . VAL A 1 377 ? 18.375 9.008 -12.383 1 98.75 377 VAL A CA 1
ATOM 2943 C C . VAL A 1 377 ? 18.047 10.5 -12.328 1 98.75 377 VAL A C 1
ATOM 2945 O O . VAL A 1 377 ? 18.906 11.336 -12.609 1 98.75 377 VAL A O 1
ATOM 2948 N N . ARG A 1 378 ? 16.859 10.812 -12.133 1 98.81 378 ARG A N 1
ATOM 2949 C CA . ARG A 1 378 ? 16.359 12.18 -11.984 1 98.81 378 ARG A CA 1
ATOM 2950 C C . ARG A 1 378 ? 15.664 12.367 -10.633 1 98.81 378 ARG A C 1
ATOM 2952 O O . ARG A 1 378 ? 14.688 11.688 -10.336 1 98.81 378 ARG A O 1
ATOM 2959 N N . ILE A 1 379 ? 16.141 13.281 -9.836 1 98.62 379 ILE A N 1
ATOM 2960 C CA . ILE A 1 379 ? 15.664 13.484 -8.469 1 98.62 379 ILE A CA 1
ATOM 2961 C C . ILE A 1 379 ? 14.859 14.781 -8.398 1 98.62 379 ILE A C 1
ATOM 2963 O O . ILE A 1 379 ? 15.359 15.852 -8.742 1 98.62 379 ILE A O 1
ATOM 2967 N N . ALA A 1 380 ? 13.625 14.711 -7.871 1 98.56 380 ALA A N 1
ATOM 2968 C CA . ALA A 1 380 ? 12.68 15.82 -7.883 1 98.56 380 ALA A CA 1
ATOM 2969 C C . ALA A 1 380 ? 12.906 16.75 -6.688 1 98.56 380 ALA A C 1
ATOM 2971 O O . ALA A 1 380 ? 11.953 17.25 -6.09 1 98.56 380 ALA A O 1
ATOM 2972 N N . SER A 1 381 ? 14.062 16.844 -6.203 1 97.75 381 SER A N 1
ATOM 2973 C CA . SER A 1 381 ? 14.516 17.797 -5.188 1 97.75 381 SER A CA 1
ATOM 2974 C C . SER A 1 381 ? 16 18.109 -5.34 1 97.75 381 SER A C 1
ATOM 2976 O O . SER A 1 381 ? 16.734 17.344 -5.969 1 97.75 381 SER A O 1
ATOM 2978 N N . PRO A 1 382 ? 16.438 19.297 -4.871 1 97.19 382 PRO A N 1
ATOM 2979 C CA . PRO A 1 382 ? 17.891 19.516 -4.781 1 97.19 382 PRO A CA 1
ATOM 2980 C C . PRO A 1 382 ? 18.578 18.531 -3.844 1 97.19 382 PRO A C 1
ATOM 2982 O O . PRO A 1 382 ? 17.906 17.844 -3.064 1 97.19 382 PRO A O 1
ATOM 2985 N N . PRO A 1 383 ? 19.906 18.406 -3.965 1 95.94 383 PRO A N 1
ATOM 2986 C CA . PRO A 1 383 ? 20.609 17.484 -3.061 1 95.94 383 PRO A CA 1
ATOM 2987 C C . PRO A 1 383 ? 20.469 17.891 -1.593 1 95.94 383 PRO A C 1
ATOM 2989 O O . PRO A 1 383 ? 20.516 19.078 -1.265 1 95.94 383 PRO A O 1
ATOM 2992 N N . ILE A 1 384 ? 20.188 16.953 -0.775 1 93.94 384 ILE A N 1
ATOM 2993 C CA . ILE A 1 384 ? 20.188 17.172 0.667 1 93.94 384 ILE A CA 1
ATOM 2994 C C . ILE A 1 384 ? 21.625 17.172 1.194 1 93.94 384 ILE A C 1
ATOM 2996 O O . ILE A 1 384 ? 22.297 16.141 1.198 1 93.94 384 ILE A O 1
ATOM 3000 N N . ARG A 1 385 ? 22.047 18.297 1.702 1 93.12 385 ARG A N 1
ATOM 3001 C CA . ARG A 1 385 ? 23.453 18.422 2.037 1 93.12 385 ARG A CA 1
ATOM 3002 C C . ARG A 1 385 ? 23.641 18.75 3.516 1 93.12 385 ARG A C 1
ATOM 3004 O O . ARG A 1 385 ? 24.75 18.625 4.055 1 93.12 385 ARG A O 1
ATOM 3011 N N . TYR A 1 386 ? 22.531 19.125 4.199 1 91 386 TYR A N 1
ATOM 3012 C CA . TYR A 1 386 ? 22.656 19.656 5.559 1 91 386 TYR A CA 1
ATOM 3013 C C . TYR A 1 386 ? 21.625 19 6.477 1 91 386 TYR A C 1
ATOM 3015 O O . TYR A 1 386 ? 20.547 18.578 6.023 1 91 386 TYR A O 1
ATOM 3023 N N . PRO A 1 387 ? 21.922 18.859 7.691 1 88.44 387 PRO A N 1
ATOM 3024 C CA . PRO A 1 387 ? 20.953 18.312 8.641 1 88.44 387 PRO A CA 1
ATOM 3025 C C . PRO A 1 387 ? 19.797 19.266 8.914 1 88.44 387 PRO A C 1
ATOM 3027 O O . PRO A 1 387 ? 19.859 20.438 8.555 1 88.44 387 PRO A O 1
ATOM 3030 N N . CYS A 1 388 ? 18.75 18.688 9.414 1 88.44 388 CYS A N 1
ATOM 3031 C CA . CYS A 1 388 ? 17.609 19.484 9.844 1 88.44 388 CYS A CA 1
ATOM 3032 C C . CYS A 1 388 ? 17.578 19.609 11.359 1 88.44 388 CYS A C 1
ATOM 3034 O O . CYS A 1 388 ? 17.797 18.625 12.078 1 88.44 388 CYS A O 1
ATOM 3036 N N . TYR A 1 389 ? 17.234 20.781 11.852 1 83.94 389 TYR A N 1
ATOM 3037 C CA . TYR A 1 389 ? 17.125 21 13.289 1 83.94 389 TYR A CA 1
ATOM 3038 C C . TYR A 1 389 ? 15.688 21.281 13.695 1 83.94 389 TYR A C 1
ATOM 3040 O O . TYR A 1 389 ? 15.406 21.562 14.859 1 83.94 389 TYR A O 1
ATOM 3048 N N . MET A 1 390 ? 14.852 21.234 12.711 1 83.94 390 MET A N 1
ATOM 3049 C CA . MET A 1 390 ? 13.461 21.594 12.961 1 83.94 390 MET A CA 1
ATOM 3050 C C . MET A 1 390 ? 12.578 20.359 13 1 83.94 390 MET A C 1
ATOM 3052 O O . MET A 1 390 ? 11.359 20.453 12.828 1 83.94 390 MET A O 1
ATOM 3056 N N . GLY A 1 391 ? 13.172 19.172 13.094 1 78.69 391 GLY A N 1
ATOM 3057 C CA . GLY A 1 391 ? 12.305 18.047 13.383 1 78.69 391 GLY A CA 1
ATOM 3058 C C . GLY A 1 391 ? 12.414 16.938 12.367 1 78.69 391 GLY A C 1
ATOM 3059 O O . GLY A 1 391 ? 11.797 15.875 12.531 1 78.69 391 GLY A O 1
ATOM 3060 N N . ILE A 1 392 ? 13.102 17.141 11.258 1 80.25 392 ILE A N 1
ATOM 3061 C CA . ILE A 1 392 ? 13.297 16.031 10.32 1 80.25 392 ILE A CA 1
ATOM 3062 C C . ILE A 1 392 ? 14.523 15.227 10.719 1 80.25 392 ILE A C 1
ATOM 3064 O O . ILE A 1 392 ? 15.578 15.789 11.016 1 80.25 392 ILE A O 1
ATOM 3068 N N . ASP A 1 393 ? 14.289 13.969 10.758 1 77.5 393 ASP A N 1
ATOM 3069 C CA . ASP A 1 393 ? 15.406 13.094 11.078 1 77.5 393 ASP A CA 1
ATOM 3070 C C . ASP A 1 393 ? 16.281 12.836 9.852 1 77.5 393 ASP A C 1
ATOM 3072 O O . ASP A 1 393 ? 16.031 11.898 9.102 1 77.5 393 ASP A O 1
ATOM 3076 N N . ILE A 1 394 ? 17.141 13.688 9.703 1 76.25 394 ILE A N 1
ATOM 3077 C CA . ILE A 1 394 ? 18.156 13.531 8.672 1 76.25 394 ILE A CA 1
ATOM 3078 C C . ILE A 1 394 ? 19.438 13 9.297 1 76.25 394 ILE A C 1
ATOM 3080 O O . ILE A 1 394 ? 19.875 13.484 10.344 1 76.25 394 ILE A O 1
ATOM 3084 N N . PRO A 1 395 ? 20.016 12.023 8.703 1 73.06 395 PRO A N 1
ATOM 3085 C CA . PRO A 1 395 ? 21.281 11.523 9.227 1 73.06 395 PRO A CA 1
ATOM 3086 C C . PRO A 1 395 ? 22.359 12.602 9.32 1 73.06 395 PRO A C 1
ATOM 3088 O O . PRO A 1 395 ? 22.141 13.727 8.852 1 73.06 395 PRO A O 1
ATOM 3091 N N . THR A 1 396 ? 23.344 12.18 9.922 1 76 396 THR A N 1
ATOM 3092 C CA . THR A 1 396 ? 24.469 13.109 10.047 1 76 396 THR A CA 1
ATOM 3093 C C . THR A 1 396 ? 25.031 13.477 8.68 1 76 396 THR A C 1
ATOM 3095 O O . THR A 1 396 ? 24.859 12.734 7.711 1 76 396 THR A O 1
ATOM 3098 N N . ARG A 1 397 ? 25.578 14.594 8.648 1 79.25 397 ARG A N 1
ATOM 3099 C CA . ARG A 1 397 ? 26.109 15.102 7.391 1 79.25 397 ARG A CA 1
ATOM 3100 C C . ARG A 1 397 ? 27.016 14.086 6.727 1 79.25 397 ARG A C 1
ATOM 3102 O O . ARG A 1 397 ? 27.047 13.969 5.496 1 79.25 397 ARG A O 1
ATOM 3109 N N . HIS A 1 398 ? 27.625 13.305 7.496 1 78.31 398 HIS A N 1
ATOM 3110 C CA . HIS A 1 398 ? 28.562 12.32 6.969 1 78.31 398 HIS A CA 1
ATOM 3111 C C . HIS A 1 398 ? 27.828 11.164 6.297 1 78.31 398 HIS A C 1
ATOM 3113 O O . HIS A 1 398 ? 28.406 10.453 5.469 1 78.31 398 HIS A O 1
ATOM 3119 N N . GLU A 1 399 ? 26.609 11.062 6.645 1 83.12 399 GLU A N 1
ATOM 3120 C CA . GLU A 1 399 ? 25.828 9.953 6.109 1 83.12 399 GLU A CA 1
ATOM 3121 C C . GLU A 1 399 ? 25.047 10.383 4.867 1 83.12 399 GLU A C 1
ATOM 3123 O O . GLU A 1 399 ? 24.469 9.539 4.176 1 83.12 399 GLU A O 1
ATOM 3128 N N . LEU A 1 400 ? 25.094 11.633 4.637 1 85.06 400 LEU A N 1
ATOM 3129 C CA . LEU A 1 400 ? 24.422 12.156 3.449 1 85.06 400 LEU A CA 1
ATOM 3130 C C . LEU A 1 400 ? 25.312 12.008 2.217 1 85.06 400 LEU A C 1
ATOM 3132 O O . LEU A 1 400 ? 26.406 12.555 2.164 1 85.06 400 LEU A O 1
ATOM 3136 N N . ILE A 1 401 ? 24.828 11.391 1.22 1 87.31 401 ILE A N 1
ATOM 3137 C CA . ILE A 1 401 ? 25.641 11.023 0.063 1 87.31 401 ILE A CA 1
ATOM 3138 C C . ILE A 1 401 ? 26.031 12.281 -0.708 1 87.31 401 ILE A C 1
ATOM 3140 O O . ILE A 1 401 ? 27.078 12.32 -1.359 1 87.31 401 ILE A O 1
ATOM 3144 N N . ALA A 1 402 ? 25.203 13.32 -0.584 1 86.12 402 ALA A N 1
ATOM 3145 C CA . ALA A 1 402 ? 25.453 14.508 -1.402 1 86.12 402 ALA A CA 1
ATOM 3146 C C . ALA A 1 402 ? 26.125 15.609 -0.586 1 86.12 402 ALA A C 1
ATOM 3148 O O . ALA A 1 402 ? 26.281 16.734 -1.056 1 86.12 402 ALA A O 1
ATOM 3149 N N . ALA A 1 403 ? 26.516 15.328 0.667 1 83.44 403 ALA A N 1
ATOM 3150 C CA . ALA A 1 403 ? 27.047 16.344 1.556 1 83.44 403 ALA A CA 1
ATOM 3151 C C . ALA A 1 403 ? 28.406 16.844 1.063 1 83.44 403 ALA A C 1
ATOM 3153 O O . ALA A 1 403 ? 28.703 18.031 1.117 1 83.44 403 ALA A O 1
ATOM 3154 N N . PHE A 1 404 ? 29.359 16 0.694 1 76.69 404 PHE A N 1
ATOM 3155 C CA . PHE A 1 404 ? 30.75 16.406 0.454 1 76.69 404 PHE A CA 1
ATOM 3156 C C . PHE A 1 404 ? 31.109 16.234 -1.017 1 76.69 404 PHE A C 1
ATOM 3158 O O . PHE A 1 404 ? 32.125 16.766 -1.474 1 76.69 404 PHE A O 1
ATOM 3165 N N . GLY A 1 405 ? 30.219 15.57 -1.749 1 72.69 405 GLY A N 1
ATOM 3166 C CA . GLY A 1 405 ? 30.562 15.297 -3.139 1 72.69 405 GLY A CA 1
ATOM 3167 C C . GLY A 1 405 ? 29.578 15.93 -4.117 1 72.69 405 GLY A C 1
ATOM 3168 O O . GLY A 1 405 ? 28.516 16.391 -3.727 1 72.69 405 GLY A O 1
ATOM 3169 N N . GLY A 1 406 ? 30.203 16.312 -5.316 1 85.62 406 GLY A N 1
ATOM 3170 C CA . GLY A 1 406 ? 29.359 16.812 -6.387 1 85.62 406 GLY A CA 1
ATOM 3171 C C . GLY A 1 406 ? 28.422 15.766 -6.949 1 85.62 406 GLY A C 1
ATOM 3172 O O . GLY A 1 406 ? 28.438 14.617 -6.504 1 85.62 406 GLY A O 1
ATOM 3173 N N . VAL A 1 407 ? 27.609 16.141 -7.715 1 91.88 407 VAL A N 1
ATOM 3174 C CA . VAL A 1 407 ? 26.594 15.312 -8.367 1 91.88 407 VAL A CA 1
ATOM 3175 C C . VAL A 1 407 ? 27.266 14.125 -9.055 1 91.88 407 VAL A C 1
ATOM 3177 O O . VAL A 1 407 ? 26.734 13.016 -9.047 1 91.88 407 VAL A O 1
ATOM 3180 N N . GLU A 1 408 ? 28.453 14.32 -9.516 1 94.38 408 GLU A N 1
ATOM 3181 C CA . GLU A 1 408 ? 29.156 13.258 -10.234 1 94.38 408 GLU A CA 1
ATOM 3182 C C . GLU A 1 408 ? 29.594 12.148 -9.289 1 94.38 408 GLU A C 1
ATOM 3184 O O . GLU A 1 408 ? 29.531 10.969 -9.641 1 94.38 408 GLU A O 1
ATOM 3189 N N . LYS A 1 409 ? 30.047 12.484 -8.156 1 94.12 409 LYS A N 1
ATOM 3190 C CA . LYS A 1 409 ? 30.453 11.484 -7.172 1 94.12 409 LYS A CA 1
ATOM 3191 C C . LYS A 1 409 ? 29.25 10.625 -6.754 1 94.12 409 LYS A C 1
ATOM 3193 O O . LYS A 1 409 ? 29.375 9.414 -6.594 1 94.12 409 LYS A O 1
ATOM 3198 N N . VAL A 1 410 ? 28.172 11.305 -6.559 1 95.81 410 VAL A N 1
ATOM 3199 C CA . VAL A 1 410 ? 26.953 10.586 -6.207 1 95.81 410 VAL A CA 1
ATOM 3200 C C . VAL A 1 410 ? 26.547 9.656 -7.352 1 95.81 410 VAL A C 1
ATOM 3202 O O . VAL A 1 410 ? 26.203 8.5 -7.121 1 95.81 410 VAL A O 1
ATOM 3205 N N . ARG A 1 411 ? 26.594 10.148 -8.578 1 97.25 411 ARG A N 1
ATOM 3206 C CA . ARG A 1 411 ? 26.266 9.359 -9.758 1 97.25 411 ARG A CA 1
ATOM 3207 C C . ARG A 1 411 ? 27.078 8.07 -9.805 1 97.25 411 ARG A C 1
ATOM 3209 O O . ARG A 1 411 ? 26.547 6.988 -10.039 1 97.25 411 ARG A O 1
ATOM 3216 N N . GLU A 1 412 ? 28.359 8.195 -9.578 1 96.62 412 GLU A N 1
ATOM 3217 C CA . GLU A 1 412 ? 29.25 7.039 -9.586 1 96.62 412 GLU A CA 1
ATOM 3218 C C . GLU A 1 412 ? 28.906 6.062 -8.469 1 96.62 412 GLU A C 1
ATOM 3220 O O . GLU A 1 412 ? 28.891 4.848 -8.672 1 96.62 412 GLU A O 1
ATOM 3225 N N . ALA A 1 413 ? 28.625 6.664 -7.352 1 95.31 413 ALA A N 1
ATOM 3226 C CA . ALA A 1 413 ? 28.344 5.844 -6.18 1 95.31 413 ALA A CA 1
ATOM 3227 C C . ALA A 1 413 ? 27.078 5.004 -6.391 1 95.31 413 ALA A C 1
ATOM 3229 O O . ALA A 1 413 ? 27.016 3.855 -5.945 1 95.31 413 ALA A O 1
ATOM 3230 N N . ILE A 1 414 ? 26.094 5.547 -7.098 1 96.56 414 ILE A N 1
ATOM 3231 C CA . ILE A 1 414 ? 24.844 4.824 -7.258 1 96.56 414 ILE A CA 1
ATOM 3232 C C . ILE A 1 414 ? 24.875 4.012 -8.547 1 96.56 414 ILE A C 1
ATOM 3234 O O . ILE A 1 414 ? 23.969 3.225 -8.82 1 96.56 414 ILE A O 1
ATOM 3238 N N . GLY A 1 415 ? 25.844 4.215 -9.383 1 97.44 415 GLY A N 1
ATOM 3239 C CA . GLY A 1 415 ? 26.062 3.412 -10.578 1 97.44 415 GLY A CA 1
ATOM 3240 C C . GLY A 1 415 ? 25.141 3.803 -11.727 1 97.44 415 GLY A C 1
ATOM 3241 O O . GLY A 1 415 ? 24.797 2.971 -12.562 1 97.44 415 GLY A O 1
ATOM 3242 N N . ALA A 1 416 ? 24.672 5.043 -11.781 1 98.25 416 ALA A N 1
ATOM 3243 C CA . ALA A 1 416 ? 23.766 5.508 -12.828 1 98.25 416 ALA A CA 1
ATOM 3244 C C . ALA A 1 416 ? 24.531 6.02 -14.039 1 98.25 416 ALA A C 1
ATOM 3246 O O . ALA A 1 416 ? 25.703 6.395 -13.922 1 98.25 416 ALA A O 1
ATOM 3247 N N . ASP A 1 417 ? 23.969 5.973 -15.141 1 98.44 417 ASP A N 1
ATOM 3248 C CA . ASP A 1 417 ? 24.578 6.547 -16.344 1 98.44 417 ASP A CA 1
ATOM 3249 C C . ASP A 1 417 ? 24.562 8.07 -16.281 1 98.44 417 ASP A C 1
ATOM 3251 O O . ASP A 1 417 ? 25.484 8.727 -16.766 1 98.44 417 ASP A O 1
ATOM 3255 N N . SER A 1 418 ? 23.562 8.594 -15.734 1 98.44 418 SER A N 1
ATOM 3256 C CA . SER A 1 418 ? 23.5 10.023 -15.453 1 98.44 418 SER A CA 1
ATOM 3257 C C . SER A 1 418 ? 22.625 10.312 -14.234 1 98.44 418 SER A C 1
ATOM 3259 O O . SER A 1 418 ? 21.781 9.5 -13.859 1 98.44 418 SER A O 1
ATOM 3261 N N . LEU A 1 419 ? 22.922 11.406 -13.57 1 98.31 419 LEU A N 1
ATOM 3262 C CA . LEU A 1 419 ? 22.203 11.867 -12.391 1 98.31 419 LEU A CA 1
ATOM 3263 C C . LEU A 1 419 ? 21.953 13.367 -12.453 1 98.31 419 LEU A C 1
ATOM 3265 O O . LEU A 1 419 ? 22.859 14.133 -12.812 1 98.31 419 LEU A O 1
ATOM 3269 N N . ALA A 1 420 ? 20.75 13.758 -12.203 1 98.38 420 ALA A N 1
ATOM 3270 C CA . ALA A 1 420 ? 20.453 15.18 -12.094 1 98.38 420 ALA A CA 1
ATOM 3271 C C . ALA A 1 420 ? 19.438 15.438 -10.984 1 98.38 420 ALA A C 1
ATOM 3273 O O . ALA A 1 420 ? 18.578 14.602 -10.711 1 98.38 420 ALA A O 1
ATOM 3274 N N . TYR A 1 421 ? 19.625 16.531 -10.391 1 98.25 421 TYR A N 1
ATOM 3275 C CA . TYR A 1 421 ? 18.734 17.016 -9.336 1 98.25 421 TYR A CA 1
ATOM 3276 C C . TYR A 1 421 ? 17.969 18.234 -9.797 1 98.25 421 TYR A C 1
ATOM 3278 O O . TYR A 1 421 ? 18.469 19.031 -10.602 1 98.25 421 TYR A O 1
ATOM 3286 N N . LEU A 1 422 ? 16.766 18.312 -9.297 1 98.62 422 LEU A N 1
ATOM 3287 C CA . LEU A 1 422 ? 16.031 19.562 -9.484 1 98.62 422 LEU A CA 1
ATOM 3288 C C . LEU A 1 422 ? 16.75 20.719 -8.797 1 98.62 422 LEU A C 1
ATOM 3290 O O . LEU A 1 422 ? 17.25 20.562 -7.676 1 98.62 422 LEU A O 1
ATOM 3294 N N . SER A 1 423 ? 16.844 21.828 -9.438 1 98.06 423 SER A N 1
ATOM 3295 C CA . SER A 1 423 ? 17.484 23 -8.844 1 98.06 423 SER A CA 1
ATOM 3296 C C . SER A 1 423 ? 16.609 23.609 -7.75 1 98.06 423 SER A C 1
ATOM 3298 O O . SER A 1 423 ? 15.414 23.328 -7.676 1 98.06 423 SER A O 1
ATOM 3300 N N . VAL A 1 424 ? 17.234 24.438 -6.906 1 97.19 424 VAL A N 1
ATOM 3301 C CA . VAL A 1 424 ? 16.516 25.141 -5.863 1 97.19 424 VAL A CA 1
ATOM 3302 C C . VAL A 1 424 ? 15.469 26.062 -6.492 1 97.19 424 VAL A C 1
ATOM 3304 O O . VAL A 1 424 ? 14.32 26.125 -6.039 1 97.19 424 VAL A O 1
ATOM 3307 N N . GLU A 1 425 ? 15.82 26.75 -7.551 1 97.44 425 GLU A N 1
ATOM 3308 C CA . GLU A 1 425 ? 14.898 27.641 -8.242 1 97.44 425 GLU A CA 1
ATOM 3309 C C . GLU A 1 425 ? 13.742 26.875 -8.867 1 97.44 425 GLU A C 1
ATOM 3311 O O . GLU A 1 425 ? 12.586 27.312 -8.805 1 97.44 425 GLU A O 1
ATOM 3316 N N . GLY A 1 426 ? 14.078 25.75 -9.484 1 98.12 426 GLY A N 1
ATOM 3317 C CA . GLY A 1 426 ? 13.031 24.906 -10.039 1 98.12 426 GLY A CA 1
ATOM 3318 C C . GLY A 1 426 ? 12.039 24.422 -8.992 1 98.12 426 GLY A C 1
ATOM 3319 O O . GLY A 1 426 ? 10.836 24.359 -9.25 1 98.12 426 GLY A O 1
ATOM 3320 N N . LEU A 1 427 ? 12.609 24.062 -7.809 1 98.12 427 LEU A N 1
ATOM 3321 C CA . LEU A 1 427 ? 11.766 23.594 -6.707 1 98.12 427 LEU A CA 1
ATOM 3322 C C . LEU A 1 427 ? 10.82 24.703 -6.246 1 98.12 427 LEU A C 1
ATOM 3324 O O . LEU A 1 427 ? 9.625 24.469 -6.055 1 98.12 427 LEU A O 1
ATOM 3328 N N . LYS A 1 428 ? 11.336 25.922 -6.105 1 97.12 428 LYS A N 1
ATOM 3329 C CA . LYS A 1 428 ? 10.516 27.062 -5.703 1 97.12 428 LYS A CA 1
ATOM 3330 C C . LYS A 1 428 ? 9.406 27.312 -6.719 1 97.12 428 LYS A C 1
ATOM 3332 O O . LYS A 1 428 ? 8.258 27.562 -6.34 1 97.12 428 LYS A O 1
ATOM 3337 N N . ARG A 1 429 ? 9.711 27.219 -7.988 1 97.75 429 ARG A N 1
ATOM 3338 C CA . ARG A 1 429 ? 8.719 27.422 -9.039 1 97.75 429 ARG A CA 1
ATOM 3339 C C . ARG A 1 429 ? 7.641 26.344 -8.992 1 97.75 429 ARG A C 1
ATOM 3341 O O . ARG A 1 429 ? 6.457 26.625 -9.164 1 97.75 429 ARG A O 1
ATOM 3348 N N . ALA A 1 430 ? 8.094 25.141 -8.734 1 98.12 430 ALA A N 1
ATOM 3349 C CA . ALA A 1 430 ? 7.168 24 -8.719 1 98.12 430 ALA A CA 1
ATOM 3350 C C . ALA A 1 430 ? 6.176 24.125 -7.57 1 98.12 430 ALA A C 1
ATOM 3352 O O . ALA A 1 430 ? 4.984 23.844 -7.738 1 98.12 430 ALA A O 1
ATOM 3353 N N . VAL A 1 431 ? 6.66 24.5 -6.414 1 97.38 431 VAL A N 1
ATOM 3354 C CA . VAL A 1 431 ? 5.793 24.641 -5.246 1 97.38 431 VAL A CA 1
ATOM 3355 C C . VAL A 1 431 ? 4.965 25.922 -5.363 1 97.38 431 VAL A C 1
ATOM 3357 O O . VAL A 1 431 ? 3.824 25.969 -4.895 1 97.38 431 VAL A O 1
ATOM 3360 N N . GLY A 1 432 ? 5.5 26.922 -5.996 1 95.75 432 GLY A N 1
ATOM 3361 C CA . GLY A 1 432 ? 4.812 28.188 -6.203 1 95.75 432 GLY A CA 1
ATOM 3362 C C . GLY A 1 432 ? 4.844 29.094 -4.988 1 95.75 432 GLY A C 1
ATOM 3363 O O . GLY A 1 432 ? 3.891 29.828 -4.73 1 95.75 432 GLY A O 1
ATOM 3364 N N . ARG A 1 433 ? 5.922 28.891 -4.184 1 91.81 433 ARG A N 1
ATOM 3365 C CA . ARG A 1 433 ? 6.07 29.703 -2.975 1 91.81 433 ARG A CA 1
ATOM 3366 C C . ARG A 1 433 ? 7.535 30.047 -2.729 1 91.81 433 ARG A C 1
ATOM 3368 O O . ARG A 1 433 ? 8.43 29.266 -3.045 1 91.81 433 ARG A O 1
ATOM 3375 N N . GLU A 1 434 ? 7.668 31.141 -2.102 1 88.94 434 GLU A N 1
ATOM 3376 C CA . GLU A 1 434 ? 9.016 31.609 -1.782 1 88.94 434 GLU A CA 1
ATOM 3377 C C . GLU A 1 434 ? 9.32 31.438 -0.297 1 88.94 434 GLU A C 1
ATOM 3379 O O . GLU A 1 434 ? 10.484 31.359 0.1 1 88.94 434 GLU A O 1
ATOM 3384 N N . ASP A 1 435 ? 8.328 31.406 0.5 1 90.19 435 ASP A N 1
ATOM 3385 C CA . ASP A 1 435 ? 8.484 31.344 1.95 1 90.19 435 ASP A CA 1
ATOM 3386 C C . ASP A 1 435 ? 8.695 29.906 2.42 1 90.19 435 ASP A C 1
ATOM 3388 O O . ASP A 1 435 ? 7.973 29.406 3.289 1 90.19 435 ASP A O 1
ATOM 3392 N N . LEU A 1 436 ? 9.734 29.266 1.875 1 93 436 LEU A N 1
ATOM 3393 C CA . LEU A 1 436 ? 10.055 27.875 2.184 1 93 436 LEU A CA 1
ATOM 3394 C C . LEU A 1 436 ? 11.359 27.766 2.961 1 93 436 LEU A C 1
ATOM 3396 O O . LEU A 1 436 ? 12.297 28.531 2.707 1 93 436 LEU A O 1
ATOM 3400 N N . CYS A 1 437 ? 11.328 26.906 3.914 1 93.06 437 CYS A N 1
ATOM 3401 C CA . CYS A 1 437 ? 12.602 26.547 4.531 1 93.06 437 CYS A CA 1
ATOM 3402 C C . CYS A 1 437 ? 13.375 25.578 3.656 1 93.06 437 CYS A C 1
ATOM 3404 O O . CYS A 1 437 ? 12.898 24.469 3.379 1 93.06 437 CYS A O 1
ATOM 3406 N N . LEU A 1 438 ? 14.531 25.984 3.264 1 94.25 438 LEU A N 1
ATOM 3407 C CA . LEU A 1 438 ? 15.383 25.188 2.385 1 94.25 438 LEU A CA 1
ATOM 3408 C C . LEU A 1 438 ? 16.719 24.859 3.061 1 94.25 438 LEU A C 1
ATOM 3410 O O . LEU A 1 438 ? 17.703 24.594 2.383 1 94.25 438 LEU A O 1
ATOM 3414 N N . ALA A 1 439 ? 16.688 24.938 4.375 1 92.12 439 ALA A N 1
ATOM 3415 C CA . ALA A 1 439 ? 17.922 24.812 5.141 1 92.12 439 ALA A CA 1
ATOM 3416 C C . ALA A 1 439 ? 18.641 23.5 4.836 1 92.12 439 ALA A C 1
ATOM 3418 O O . ALA A 1 439 ? 19.859 23.469 4.672 1 92.12 439 ALA A O 1
ATOM 3419 N N . CYS A 1 440 ? 17.953 22.453 4.672 1 92.06 440 CYS A N 1
ATOM 3420 C CA . CYS A 1 440 ? 18.531 21.141 4.434 1 92.06 440 CYS A CA 1
ATOM 3421 C C . CYS A 1 440 ? 19.188 21.062 3.066 1 92.06 440 CYS A C 1
ATOM 3423 O O . CYS A 1 440 ? 20.078 20.234 2.838 1 92.06 440 CYS A O 1
ATOM 3425 N N . LEU A 1 441 ? 18.75 21.938 2.17 1 93.94 441 LEU A N 1
ATOM 3426 C CA . LEU A 1 441 ? 19.203 21.906 0.785 1 93.94 441 LEU A CA 1
ATOM 3427 C C . LEU A 1 441 ? 20.281 22.969 0.556 1 93.94 441 LEU A C 1
ATOM 3429 O O . LEU A 1 441 ? 21.234 22.734 -0.196 1 93.94 441 LEU A O 1
ATOM 3433 N N . THR A 1 442 ? 20.234 24.109 1.293 1 93.5 442 THR A N 1
ATOM 3434 C CA . THR A 1 442 ? 21.078 25.25 0.995 1 93.5 442 THR A CA 1
ATOM 3435 C C . THR A 1 442 ? 22.062 25.516 2.143 1 93.5 442 THR A C 1
ATOM 3437 O O . THR A 1 442 ? 23.047 26.234 1.972 1 93.5 442 THR A O 1
ATOM 3440 N N . GLY A 1 443 ? 21.688 25.047 3.359 1 91.19 443 GLY A N 1
ATOM 3441 C CA . GLY A 1 443 ? 22.5 25.312 4.535 1 91.19 443 GLY A CA 1
ATOM 3442 C C . GLY A 1 443 ? 22.156 26.625 5.207 1 91.19 443 GLY A C 1
ATOM 3443 O O . GLY A 1 443 ? 22.766 26.984 6.215 1 91.19 443 GLY A O 1
ATOM 3444 N N . GLU A 1 444 ? 21.188 27.281 4.66 1 91.12 444 GLU A N 1
ATOM 3445 C CA . GLU A 1 444 ? 20.766 28.547 5.254 1 91.12 444 GLU A CA 1
ATOM 3446 C C . GLU A 1 444 ? 19.641 28.328 6.262 1 91.12 444 GLU A C 1
ATOM 3448 O O . GLU A 1 444 ? 18.469 28.281 5.887 1 91.12 444 GLU A O 1
ATOM 3453 N N . TYR A 1 445 ? 20.031 28.359 7.484 1 88.62 445 TYR A N 1
ATOM 3454 C CA . TYR A 1 445 ? 19.078 28.109 8.555 1 88.62 445 TYR A CA 1
ATOM 3455 C C . TYR A 1 445 ? 18.344 29.391 8.945 1 88.62 445 TYR A C 1
ATOM 3457 O O . TYR A 1 445 ? 18.938 30.469 8.938 1 88.62 445 TYR A O 1
ATOM 3465 N N . PRO A 1 446 ? 17.109 29.234 9.32 1 85.12 446 PRO A N 1
ATOM 3466 C CA . PRO A 1 446 ? 16.359 30.422 9.719 1 85.12 446 PRO A CA 1
ATOM 3467 C C . PRO A 1 446 ? 16.812 30.984 11.062 1 85.12 446 PRO A C 1
ATOM 3469 O O . PRO A 1 446 ? 16.922 30.25 12.039 1 85.12 446 PRO A O 1
ATOM 3472 N N . GLU A 1 447 ? 16.906 32.219 11.18 1 83 447 GLU A N 1
ATOM 3473 C CA . GLU A 1 447 ? 17.406 32.875 12.375 1 83 447 GLU A CA 1
ATOM 3474 C C . GLU A 1 447 ? 16.391 32.812 13.508 1 83 447 GLU A C 1
ATOM 3476 O O . GLU A 1 447 ? 16.766 32.656 14.68 1 83 447 GLU A O 1
ATOM 3481 N N . TRP A 1 448 ? 15.195 32.906 13.125 1 80.88 448 TRP A N 1
ATOM 3482 C CA . TRP A 1 448 ? 14.133 32.969 14.125 1 80.88 448 TRP A CA 1
ATOM 3483 C C . TRP A 1 448 ? 14.156 31.734 15.023 1 80.88 448 TRP A C 1
ATOM 3485 O O . TRP A 1 448 ? 13.734 31.797 16.188 1 80.88 448 TRP A O 1
ATOM 3495 N N . ALA A 1 449 ? 14.672 30.656 14.516 1 80.44 449 ALA A N 1
ATOM 3496 C CA . ALA A 1 449 ? 14.602 29.391 15.25 1 80.44 449 ALA A CA 1
ATOM 3497 C C . ALA A 1 449 ? 15.758 29.266 16.234 1 80.44 449 ALA A C 1
ATOM 3499 O O . ALA A 1 449 ? 15.734 28.422 17.141 1 80.44 449 ALA A O 1
ATOM 3500 N N . PHE A 1 450 ? 16.703 30.141 16.125 1 79.5 450 PHE A N 1
ATOM 3501 C CA . PHE A 1 450 ? 17.906 29.969 16.922 1 79.5 450 PHE A CA 1
ATOM 3502 C C . PHE A 1 450 ? 18.234 31.25 17.672 1 79.5 450 PHE A C 1
ATOM 3504 O O . PHE A 1 450 ? 19.375 31.453 18.094 1 79.5 450 PHE A O 1
ATOM 3511 N N . ARG A 1 451 ? 17.266 32.125 17.75 1 72.81 451 ARG A N 1
ATOM 3512 C CA . ARG A 1 451 ? 17.453 33.344 18.547 1 72.81 451 ARG A CA 1
ATOM 3513 C C . ARG A 1 451 ? 17.109 33.094 20.016 1 72.81 451 ARG A C 1
ATOM 3515 O O . ARG A 1 451 ? 15.938 33.188 20.406 1 72.81 451 ARG A O 1
ATOM 3522 N N . PHE A 1 452 ? 18.188 32.5 20.688 1 68.44 452 PHE A N 1
ATOM 3523 C CA . PHE A 1 452 ? 17.938 32.219 22.094 1 68.44 452 PHE A CA 1
ATOM 3524 C C . PHE A 1 452 ? 18.219 33.438 22.969 1 68.44 452 PHE A C 1
ATOM 3526 O O . PHE A 1 452 ? 19.062 34.281 22.625 1 68.44 452 PHE A O 1
ATOM 3533 N N . MET B 1 1 ? -15.188 -3.801 1.173 1 31.98 1 MET B N 1
ATOM 3534 C CA . MET B 1 1 ? -15.422 -4.082 -0.241 1 31.98 1 MET B CA 1
ATOM 3535 C C . MET B 1 1 ? -15.141 -5.551 -0.555 1 31.98 1 MET B C 1
ATOM 3537 O O . MET B 1 1 ? -14.062 -6.059 -0.262 1 31.98 1 MET B O 1
ATOM 3541 N N . VAL B 1 2 ? -16.297 -6.281 -0.565 1 39.53 2 VAL B N 1
ATOM 3542 C CA . VAL B 1 2 ? -16.125 -7.703 -0.844 1 39.53 2 VAL B CA 1
ATOM 3543 C C . VAL B 1 2 ? -15.375 -7.887 -2.156 1 39.53 2 VAL B C 1
ATOM 3545 O O . VAL B 1 2 ? -15.922 -7.656 -3.236 1 39.53 2 VAL B O 1
ATOM 3548 N N . ALA B 1 3 ? -14.133 -7.398 -2.277 1 48.5 3 ALA B N 1
ATOM 3549 C CA . ALA B 1 3 ? -13.289 -7.664 -3.443 1 48.5 3 ALA B CA 1
ATOM 3550 C C . ALA B 1 3 ? -13.195 -9.164 -3.717 1 48.5 3 ALA B C 1
ATOM 3552 O O . ALA B 1 3 ? -13.305 -9.977 -2.797 1 48.5 3 ALA B O 1
ATOM 3553 N N . MET B 1 4 ? -13.539 -9.453 -5.023 1 52.62 4 MET B N 1
ATOM 3554 C CA . MET B 1 4 ? -13.211 -10.812 -5.445 1 52.62 4 MET B CA 1
ATOM 3555 C C . MET B 1 4 ? -11.922 -11.281 -4.785 1 52.62 4 MET B C 1
ATOM 3557 O O . MET B 1 4 ? -10.914 -10.57 -4.793 1 52.62 4 MET B O 1
ATOM 3561 N N . ARG B 1 5 ? -12.109 -12.023 -3.768 1 53.72 5 ARG B N 1
ATOM 3562 C CA . ARG B 1 5 ? -10.914 -12.531 -3.096 1 53.72 5 ARG B CA 1
ATOM 3563 C C . ARG B 1 5 ? -10.477 -13.859 -3.691 1 53.72 5 ARG B C 1
ATOM 3565 O O . ARG B 1 5 ? -11.312 -14.664 -4.113 1 53.72 5 ARG B O 1
ATOM 3572 N N . GLU B 1 6 ? -9.25 -13.414 -4.371 1 53.72 6 GLU B N 1
ATOM 3573 C CA . GLU B 1 6 ? -8.609 -14.555 -5.027 1 53.72 6 GLU B CA 1
ATOM 3574 C C . GLU B 1 6 ? -8.203 -15.617 -4.012 1 53.72 6 GLU B C 1
ATOM 3576 O O . GLU B 1 6 ? -8.273 -15.391 -2.803 1 53.72 6 GLU B O 1
ATOM 3581 N N . LYS B 1 7 ? -7.207 -16.531 -4.496 1 68 7 LYS B N 1
ATOM 3582 C CA . LYS B 1 7 ? -6.645 -17.875 -4.375 1 68 7 LYS B CA 1
ATOM 3583 C C . LYS B 1 7 ? -5.484 -17.891 -3.383 1 68 7 LYS B C 1
ATOM 3585 O O . LYS B 1 7 ? -4.98 -16.844 -2.988 1 68 7 LYS B O 1
ATOM 3590 N N . CYS B 1 8 ? -4.934 -18.719 -2.961 1 88.62 8 CYS B N 1
ATOM 3591 C CA . CYS B 1 8 ? -3.865 -19.203 -2.09 1 88.62 8 CYS B CA 1
ATOM 3592 C C . CYS B 1 8 ? -2.518 -19.156 -2.803 1 88.62 8 CYS B C 1
ATOM 3594 O O . CYS B 1 8 ? -2.463 -19.016 -4.023 1 88.62 8 CYS B O 1
ATOM 3596 N N . GLY B 1 9 ? -1.508 -18.891 -2.193 1 95.38 9 GLY B N 1
ATOM 3597 C CA . GLY B 1 9 ? -0.15 -19 -2.699 1 95.38 9 GLY B CA 1
ATOM 3598 C C . GLY B 1 9 ? 0.608 -20.172 -2.113 1 95.38 9 GLY B C 1
ATOM 3599 O O . GLY B 1 9 ? 0.491 -20.469 -0.921 1 95.38 9 GLY B O 1
ATOM 3600 N N . ILE B 1 10 ? 1.292 -20.891 -3.02 1 97.88 10 ILE B N 1
ATOM 3601 C CA . ILE B 1 10 ? 2.088 -22 -2.51 1 97.88 10 ILE B CA 1
ATOM 3602 C C . ILE B 1 10 ? 3.557 -21.797 -2.875 1 97.88 10 ILE B C 1
ATOM 3604 O O . ILE B 1 10 ? 3.871 -21.062 -3.822 1 97.88 10 ILE B O 1
ATOM 3608 N N . PHE B 1 11 ? 4.395 -22.359 -2.121 1 98.5 11 PHE B N 1
ATOM 3609 C CA . PHE B 1 11 ? 5.84 -22.344 -2.305 1 98.5 11 PHE B CA 1
ATOM 3610 C C . PHE B 1 11 ? 6.453 -23.672 -1.87 1 98.5 11 PHE B C 1
ATOM 3612 O O . PHE B 1 11 ? 5.984 -24.297 -0.917 1 98.5 11 PHE B O 1
ATOM 3619 N N . ALA B 1 12 ? 7.453 -24.172 -2.553 1 98.75 12 ALA B N 1
ATOM 3620 C CA . ALA B 1 12 ? 8.227 -25.359 -2.213 1 98.75 12 ALA B CA 1
ATOM 3621 C C . ALA B 1 12 ? 9.688 -25.203 -2.615 1 98.75 12 ALA B C 1
ATOM 3623 O O . ALA B 1 12 ? 9.992 -24.531 -3.607 1 98.75 12 ALA B O 1
ATOM 3624 N N . THR B 1 13 ? 10.578 -25.828 -1.82 1 98 13 THR B N 1
ATOM 3625 C CA . THR B 1 13 ? 11.977 -25.656 -2.184 1 98 13 THR B CA 1
ATOM 3626 C C . THR B 1 13 ? 12.828 -26.797 -1.637 1 98 13 THR B C 1
ATOM 3628 O O . THR B 1 13 ? 12.5 -27.375 -0.598 1 98 13 THR B O 1
ATOM 3631 N N . LEU B 1 14 ? 13.773 -27.234 -2.373 1 97.88 14 LEU B N 1
ATOM 3632 C CA . LEU B 1 14 ? 14.953 -27.984 -1.956 1 97.88 14 LEU B CA 1
ATOM 3633 C C . LEU B 1 14 ? 16.203 -27.109 -2.029 1 97.88 14 LEU B C 1
ATOM 3635 O O . LEU B 1 14 ? 16.703 -26.812 -3.119 1 97.88 14 LEU B O 1
ATOM 3639 N N . SER B 1 15 ? 16.578 -26.562 -0.958 1 95.5 15 SER B N 1
ATOM 3640 C CA . SER B 1 15 ? 17.719 -25.641 -0.888 1 95.5 15 SER B CA 1
ATOM 3641 C C . SER B 1 15 ? 18.219 -25.5 0.544 1 95.5 15 SER B C 1
ATOM 3643 O O . SER B 1 15 ? 17.562 -25.953 1.486 1 95.5 15 SER B O 1
ATOM 3645 N N . GLU B 1 16 ? 19.359 -24.859 0.65 1 92.44 16 GLU B N 1
ATOM 3646 C CA . GLU B 1 16 ? 19.844 -24.516 1.985 1 92.44 16 GLU B CA 1
ATOM 3647 C C . GLU B 1 16 ? 18.938 -23.469 2.631 1 92.44 16 GLU B C 1
ATOM 3649 O O . GLU B 1 16 ? 18.453 -22.562 1.954 1 92.44 16 GLU B O 1
ATOM 3654 N N . ASN B 1 17 ? 18.719 -23.578 3.91 1 89.75 17 ASN B N 1
ATOM 3655 C CA . ASN B 1 17 ? 17.906 -22.625 4.664 1 89.75 17 ASN B CA 1
ATOM 3656 C C . ASN B 1 17 ? 16.5 -22.516 4.094 1 89.75 17 ASN B C 1
ATOM 3658 O O . ASN B 1 17 ? 15.977 -21.406 3.922 1 89.75 17 ASN B O 1
ATOM 3662 N N . SER B 1 18 ? 15.898 -23.625 3.805 1 94.06 18 SER B N 1
ATOM 3663 C CA . SER B 1 18 ? 14.609 -23.703 3.115 1 94.06 18 SER B CA 1
ATOM 3664 C C . SER B 1 18 ? 13.516 -23 3.91 1 94.06 18 SER B C 1
ATOM 3666 O O . SER B 1 18 ? 12.641 -22.344 3.33 1 94.06 18 SER B O 1
ATOM 3668 N N . ALA B 1 19 ? 13.586 -23.125 5.207 1 93.25 19 ALA B N 1
ATOM 3669 C CA . ALA B 1 19 ? 12.562 -22.5 6.035 1 93.25 19 ALA B CA 1
ATOM 3670 C C . ALA B 1 19 ? 12.594 -20.969 5.895 1 93.25 19 ALA B C 1
ATOM 3672 O O . ALA B 1 19 ? 11.547 -20.328 5.746 1 93.25 19 ALA B O 1
ATOM 3673 N N . LYS B 1 20 ? 13.766 -20.453 5.957 1 89.38 20 LYS B N 1
ATOM 3674 C CA . LYS B 1 20 ? 13.938 -19 5.812 1 89.38 20 LYS B CA 1
ATOM 3675 C C . LYS B 1 20 ? 13.5 -18.531 4.43 1 89.38 20 LYS B C 1
ATOM 3677 O O . LYS B 1 20 ? 12.82 -17.516 4.301 1 89.38 20 LYS B O 1
ATOM 3682 N N . LYS B 1 21 ? 13.875 -19.234 3.455 1 92.75 21 LYS B N 1
ATOM 3683 C CA . LYS B 1 21 ? 13.516 -18.891 2.086 1 92.75 21 LYS B CA 1
ATOM 3684 C C . LYS B 1 21 ? 12.008 -18.969 1.872 1 92.75 21 LYS B C 1
ATOM 3686 O O . LYS B 1 21 ? 11.43 -18.141 1.164 1 92.75 21 LYS B O 1
ATOM 3691 N N . ALA B 1 22 ? 11.414 -19.938 2.564 1 95.69 22 ALA B N 1
ATOM 3692 C CA . ALA B 1 22 ? 9.961 -20.062 2.502 1 95.69 22 ALA B CA 1
ATOM 3693 C C . ALA B 1 22 ? 9.281 -18.828 3.1 1 95.69 22 ALA B C 1
ATOM 3695 O O . ALA B 1 22 ? 8.289 -18.344 2.557 1 95.69 22 ALA B O 1
ATOM 3696 N N . TYR B 1 23 ? 9.828 -18.391 4.129 1 92.25 23 TYR B N 1
ATOM 3697 C CA . TYR B 1 23 ? 9.297 -17.188 4.77 1 92.25 23 TYR B CA 1
ATOM 3698 C C . TYR B 1 23 ? 9.297 -16 3.809 1 92.25 23 TYR B C 1
ATOM 3700 O O . TYR B 1 23 ? 8.266 -15.344 3.631 1 92.25 23 TYR B O 1
ATOM 3708 N N . TYR B 1 24 ? 10.359 -15.805 3.156 1 91 24 TYR B N 1
ATOM 3709 C CA . TYR B 1 24 ? 10.492 -14.68 2.24 1 91 24 TYR B CA 1
ATOM 3710 C C . TYR B 1 24 ? 9.602 -14.867 1.016 1 91 24 TYR B C 1
ATOM 3712 O O . TYR B 1 24 ? 9.016 -13.906 0.514 1 91 24 TYR B O 1
ATOM 3720 N N . ALA B 1 25 ? 9.508 -16.031 0.605 1 95.25 25 ALA B N 1
ATOM 3721 C CA . ALA B 1 25 ? 8.641 -16.312 -0.539 1 95.25 25 ALA B CA 1
ATOM 3722 C C . ALA B 1 25 ? 7.18 -16.016 -0.208 1 95.25 25 ALA B C 1
ATOM 3724 O O . ALA B 1 25 ? 6.441 -15.492 -1.043 1 95.25 25 ALA B O 1
ATOM 3725 N N . LEU B 1 26 ? 6.812 -16.406 0.992 1 95.12 26 LEU B N 1
ATOM 3726 C CA . LEU B 1 26 ? 5.438 -16.156 1.411 1 95.12 26 LEU B CA 1
ATOM 3727 C C . LEU B 1 26 ? 5.152 -14.656 1.481 1 95.12 26 LEU B C 1
ATOM 3729 O O . LEU B 1 26 ? 4.047 -14.219 1.155 1 95.12 26 LEU B O 1
ATOM 3733 N N . LEU B 1 27 ? 6.125 -13.945 1.888 1 92.06 27 LEU B N 1
ATOM 3734 C CA . LEU B 1 27 ? 5.961 -12.492 1.899 1 92.06 27 LEU B CA 1
ATOM 3735 C C . LEU B 1 27 ? 5.707 -11.961 0.492 1 92.06 27 LEU B C 1
ATOM 3737 O O . LEU B 1 27 ? 4.871 -11.078 0.298 1 92.06 27 LEU B O 1
ATOM 3741 N N . ALA B 1 28 ? 6.391 -12.508 -0.428 1 93.81 28 ALA B N 1
ATOM 3742 C CA . ALA B 1 28 ? 6.234 -12.102 -1.823 1 93.81 28 ALA B CA 1
ATOM 3743 C C . ALA B 1 28 ? 4.871 -12.523 -2.367 1 93.81 28 ALA B C 1
ATOM 3745 O O . ALA B 1 28 ? 4.328 -11.875 -3.268 1 93.81 28 ALA B O 1
ATOM 3746 N N . LEU B 1 29 ? 4.289 -13.539 -1.764 1 95.75 29 LEU B N 1
ATOM 3747 C CA . LEU B 1 29 ? 3.033 -14.094 -2.254 1 95.75 29 LEU B CA 1
ATOM 3748 C C . LEU B 1 29 ? 1.863 -13.648 -1.386 1 95.75 29 LEU B C 1
ATOM 3750 O O . LEU B 1 29 ? 0.736 -14.117 -1.561 1 95.75 29 LEU B O 1
ATOM 3754 N N . GLN B 1 30 ? 2.094 -12.766 -0.486 1 92.81 30 GLN B N 1
ATOM 3755 C CA . GLN B 1 30 ? 1.113 -12.43 0.538 1 92.81 30 GLN B CA 1
ATOM 3756 C C . GLN B 1 30 ? -0.17 -11.891 -0.087 1 92.81 30 GLN B C 1
ATOM 3758 O O . GLN B 1 30 ? -1.259 -12.07 0.463 1 92.81 30 GLN B O 1
ATOM 3763 N N . HIS B 1 31 ? -0.091 -11.281 -1.242 1 90.44 31 HIS B N 1
ATOM 3764 C CA . HIS B 1 31 ? -1.267 -10.742 -1.917 1 90.44 31 HIS B CA 1
ATOM 3765 C C . HIS B 1 31 ? -2.24 -11.852 -2.299 1 90.44 31 HIS B C 1
ATOM 3767 O O . HIS B 1 31 ? -3.43 -11.594 -2.494 1 90.44 31 HIS B O 1
ATOM 3773 N N . ARG B 1 32 ? -1.763 -13.039 -2.344 1 93.25 32 ARG B N 1
ATOM 3774 C CA . ARG B 1 32 ? -2.602 -14.164 -2.754 1 93.25 32 ARG B CA 1
ATOM 3775 C C . ARG B 1 32 ? -3.373 -14.727 -1.567 1 93.25 32 ARG B C 1
ATOM 3777 O O . ARG B 1 32 ? -4.285 -15.539 -1.744 1 93.25 32 ARG B O 1
ATOM 3784 N N . GLY B 1 33 ? -2.955 -14.375 -0.423 1 90.12 33 GLY B N 1
ATOM 3785 C CA . GLY B 1 33 ? -3.617 -14.852 0.778 1 90.12 33 GLY B CA 1
ATOM 3786 C C . GLY B 1 33 ? -3.264 -14.055 2.016 1 90.12 33 GLY B C 1
ATOM 3787 O O . GLY B 1 33 ? -2.086 -13.844 2.312 1 90.12 33 GLY B O 1
ATOM 3788 N N . GLN B 1 34 ? -4.309 -13.695 2.785 1 86.5 34 GLN B N 1
ATOM 3789 C CA . GLN B 1 34 ? -4.047 -12.82 3.926 1 86.5 34 GLN B CA 1
ATOM 3790 C C . GLN B 1 34 ? -4.699 -13.359 5.195 1 86.5 34 GLN B C 1
ATOM 3792 O O . GLN B 1 34 ? -4.699 -12.695 6.23 1 86.5 34 GLN B O 1
ATOM 3797 N N . GLU B 1 35 ? -5.203 -14.555 5.105 1 87.62 35 GLU B N 1
ATOM 3798 C CA . GLU B 1 35 ? -5.969 -15.078 6.238 1 87.62 35 GLU B CA 1
ATOM 3799 C C . GLU B 1 35 ? -5.098 -15.945 7.141 1 87.62 35 GLU B C 1
ATOM 3801 O O . GLU B 1 35 ? -5.301 -15.984 8.352 1 87.62 35 GLU B O 1
ATOM 3806 N N . SER B 1 36 ? -4.238 -16.672 6.543 1 92.12 36 SER B N 1
ATOM 3807 C CA . SER B 1 36 ? -3.328 -17.531 7.293 1 92.12 36 SER B CA 1
ATOM 3808 C C . SER B 1 36 ? -2.061 -17.828 6.492 1 92.12 36 SER B C 1
ATOM 3810 O O . SER B 1 36 ? -2.01 -17.562 5.289 1 92.12 36 SER B O 1
ATOM 3812 N N . ALA B 1 37 ? -1.111 -18.297 7.141 1 94.31 37 ALA B N 1
ATOM 3813 C CA . ALA B 1 37 ? 0.156 -18.688 6.531 1 94.31 37 ALA B CA 1
ATOM 3814 C C . ALA B 1 37 ? 0.764 -19.891 7.258 1 94.31 37 ALA B C 1
ATOM 3816 O O . ALA B 1 37 ? 0.459 -20.125 8.43 1 94.31 37 ALA B O 1
ATOM 3817 N N . GLY B 1 38 ? 1.576 -20.609 6.539 1 96.12 38 GLY B N 1
ATOM 3818 C CA . GLY B 1 38 ? 2.213 -21.75 7.152 1 96.12 38 GLY B CA 1
ATOM 3819 C C . GLY B 1 38 ? 3.43 -22.25 6.387 1 96.12 38 GLY B C 1
ATOM 3820 O O . GLY B 1 38 ? 3.549 -22 5.184 1 96.12 38 GLY B O 1
ATOM 3821 N N . ILE B 1 39 ? 4.328 -22.953 7.102 1 96.94 39 ILE B N 1
ATOM 3822 C CA . ILE B 1 39 ? 5.523 -23.578 6.551 1 96.94 39 ILE B CA 1
ATOM 3823 C C . ILE B 1 39 ? 5.715 -24.969 7.156 1 96.94 39 ILE B C 1
ATOM 3825 O O . ILE B 1 39 ? 5.637 -25.125 8.375 1 96.94 39 ILE B O 1
ATOM 3829 N N . SER B 1 40 ? 5.832 -25.906 6.359 1 97.62 40 SER B N 1
ATOM 3830 C CA . SER B 1 40 ? 6.199 -27.25 6.785 1 97.62 40 SER B CA 1
ATOM 3831 C C . SER B 1 40 ? 7.613 -27.609 6.328 1 97.62 40 SER B C 1
ATOM 3833 O O . SER B 1 40 ? 7.996 -27.312 5.191 1 97.62 40 SER B O 1
ATOM 3835 N N . VAL B 1 41 ? 8.352 -28.219 7.184 1 97.06 41 VAL B N 1
ATOM 3836 C CA . VAL B 1 41 ? 9.711 -28.656 6.871 1 97.06 41 VAL B CA 1
ATOM 3837 C C . VAL B 1 41 ? 9.883 -30.125 7.246 1 97.06 41 VAL B C 1
ATOM 3839 O O . VAL B 1 41 ? 9.008 -30.719 7.875 1 97.06 41 VAL B O 1
ATOM 3842 N N . TRP B 1 42 ? 10.984 -30.688 6.75 1 95.75 42 TRP B N 1
ATOM 3843 C CA . TRP B 1 42 ? 11.32 -32.062 7.066 1 95.75 42 TRP B CA 1
ATOM 3844 C C . TRP B 1 42 ? 12.555 -32.125 7.957 1 95.75 42 TRP B C 1
ATOM 3846 O O . TRP B 1 42 ? 13.633 -31.672 7.574 1 95.75 42 TRP B O 1
ATOM 3856 N N . ARG B 1 43 ? 12.469 -32.656 9.117 1 91.94 43 ARG B N 1
ATOM 3857 C CA . ARG B 1 43 ? 13.531 -33.031 10.047 1 91.94 43 ARG B CA 1
ATOM 3858 C C . ARG B 1 43 ? 13.258 -34.375 10.68 1 91.94 43 ARG B C 1
ATOM 3860 O O . ARG B 1 43 ? 12.859 -34.438 11.844 1 91.94 43 ARG B O 1
ATOM 3867 N N . HIS B 1 44 ? 13.516 -35.438 10.094 1 92.12 44 HIS B N 1
ATOM 3868 C CA . HIS B 1 44 ? 13.195 -36.812 10.461 1 92.12 44 HIS B CA 1
ATOM 3869 C C . HIS B 1 44 ? 11.688 -37.031 10.539 1 92.12 44 HIS B C 1
ATOM 3871 O O . HIS B 1 44 ? 11.227 -38.156 10.586 1 92.12 44 HIS B O 1
ATOM 3877 N N . ARG B 1 45 ? 10.992 -35.906 10.656 1 95.38 45 ARG B N 1
ATOM 3878 C CA . ARG B 1 45 ? 9.531 -35.875 10.602 1 95.38 45 ARG B CA 1
ATOM 3879 C C . ARG B 1 45 ? 9.039 -34.562 10.047 1 95.38 45 ARG B C 1
ATOM 3881 O O . ARG B 1 45 ? 9.812 -33.594 9.891 1 95.38 45 ARG B O 1
ATOM 3888 N N . ILE B 1 46 ? 7.762 -34.5 9.828 1 97.25 46 ILE B N 1
ATOM 3889 C CA . ILE B 1 46 ? 7.172 -33.25 9.359 1 97.25 46 ILE B CA 1
ATOM 3890 C C . ILE B 1 46 ? 6.977 -32.281 10.539 1 97.25 46 ILE B C 1
ATOM 3892 O O . ILE B 1 46 ? 6.453 -32.688 11.578 1 97.25 46 ILE B O 1
ATOM 3896 N N . ARG B 1 47 ? 7.438 -31.125 10.406 1 95.06 47 ARG B N 1
ATOM 3897 C CA . ARG B 1 47 ? 7.176 -30.047 11.352 1 95.06 47 ARG B CA 1
ATOM 3898 C C . ARG B 1 47 ? 6.504 -28.859 10.656 1 95.06 47 ARG B C 1
ATOM 3900 O O . ARG B 1 47 ? 7.035 -28.328 9.688 1 95.06 47 ARG B O 1
ATOM 3907 N N . THR B 1 48 ? 5.348 -28.547 11.227 1 95.31 48 THR B N 1
ATOM 3908 C CA . THR B 1 48 ? 4.594 -27.453 10.609 1 95.31 48 THR B CA 1
ATOM 3909 C C . THR B 1 48 ? 4.41 -26.297 11.578 1 95.31 48 THR B C 1
ATOM 3911 O O . THR B 1 48 ? 4.062 -26.516 12.742 1 95.31 48 THR B O 1
ATOM 3914 N N . VAL B 1 49 ? 4.762 -25.141 11.148 1 94.06 49 VAL B N 1
ATOM 3915 C CA . VAL B 1 49 ? 4.418 -23.906 11.852 1 94.06 49 VAL B CA 1
ATOM 3916 C C . VAL B 1 49 ? 3.395 -23.125 11.031 1 94.06 49 VAL B C 1
ATOM 3918 O O . VAL B 1 49 ? 3.654 -22.766 9.883 1 94.06 49 VAL B O 1
ATOM 3921 N N . SER B 1 50 ? 2.211 -22.938 11.57 1 93.69 50 SER B N 1
ATOM 3922 C CA . SER B 1 50 ? 1.156 -22.219 10.859 1 93.69 50 SER B CA 1
ATOM 3923 C C . SER B 1 50 ? 0.257 -21.453 11.82 1 93.69 50 SER B C 1
ATOM 3925 O O . SER B 1 50 ? 0.292 -21.688 13.031 1 93.69 50 SER B O 1
ATOM 3927 N N . GLY B 1 51 ? -0.465 -20.5 11.305 1 91.56 51 GLY B N 1
ATOM 3928 C CA . GLY B 1 51 ? -1.374 -19.703 12.125 1 91.56 51 GLY B CA 1
ATOM 3929 C C . GLY B 1 51 ? -2.191 -18.719 11.312 1 91.56 51 GLY B C 1
ATOM 3930 O O . GLY B 1 51 ? -1.958 -18.547 10.117 1 91.56 51 GLY B O 1
ATOM 3931 N N . PRO B 1 52 ? -3.145 -18.156 11.992 1 89.44 52 PRO B N 1
ATOM 3932 C CA . PRO B 1 52 ? -3.975 -17.172 11.305 1 89.44 52 PRO B CA 1
ATOM 3933 C C . PRO B 1 52 ? -3.268 -15.82 11.133 1 89.44 52 PRO B C 1
ATOM 3935 O O . PRO B 1 52 ? -2.428 -15.453 11.961 1 89.44 52 PRO B O 1
ATOM 3938 N N . GLY B 1 53 ? -3.602 -15.102 10.07 1 86.19 53 GLY B N 1
ATOM 3939 C CA . GLY B 1 53 ? -3.084 -13.758 9.867 1 86.19 53 GLY B CA 1
ATOM 3940 C C . GLY B 1 53 ? -2.061 -13.68 8.75 1 86.19 53 GLY B C 1
ATOM 3941 O O . GLY B 1 53 ? -1.925 -14.609 7.957 1 86.19 53 GLY B O 1
ATOM 3942 N N . LEU B 1 54 ? -1.399 -12.516 8.703 1 86.88 54 LEU B N 1
ATOM 3943 C CA . LEU B 1 54 ? -0.371 -12.281 7.699 1 86.88 54 LEU B CA 1
ATOM 3944 C C . LEU B 1 54 ? 0.907 -13.039 8.039 1 86.88 54 LEU B C 1
ATOM 3946 O O . LEU B 1 54 ? 1.081 -13.492 9.172 1 86.88 54 LEU B O 1
ATOM 3950 N N . VAL B 1 55 ? 1.775 -13.188 7.102 1 90.44 55 VAL B N 1
ATOM 3951 C CA . VAL B 1 55 ? 3.016 -13.945 7.242 1 90.44 55 VAL B CA 1
ATOM 3952 C C . VAL B 1 55 ? 3.801 -13.43 8.445 1 90.44 55 VAL B C 1
ATOM 3954 O O . VAL B 1 55 ? 4.27 -14.219 9.273 1 90.44 55 VAL B O 1
ATOM 3957 N N . GLN B 1 56 ? 3.855 -12.102 8.617 1 85.62 56 GLN B N 1
ATOM 3958 C CA . GLN B 1 56 ? 4.637 -11.508 9.695 1 85.62 56 GLN B CA 1
ATOM 3959 C C . GLN B 1 56 ? 3.965 -11.727 11.047 1 85.62 56 GLN B C 1
ATOM 3961 O O . GLN B 1 56 ? 4.625 -11.688 12.086 1 85.62 56 GLN B O 1
ATOM 3966 N N . ASP B 1 57 ? 2.709 -11.938 11.031 1 83.19 57 ASP B N 1
ATOM 3967 C CA . ASP B 1 57 ? 1.967 -12.211 12.258 1 83.19 57 ASP B CA 1
ATOM 3968 C C . ASP B 1 57 ? 2.207 -13.641 12.734 1 83.19 57 ASP B C 1
ATOM 3970 O O . ASP B 1 57 ? 2.236 -13.898 13.938 1 83.19 57 ASP B O 1
ATOM 3974 N N . VAL B 1 58 ? 2.33 -14.477 11.789 1 88.25 58 VAL B N 1
ATOM 3975 C CA . VAL B 1 58 ? 2.426 -15.906 12.094 1 88.25 58 VAL B CA 1
ATOM 3976 C C . VAL B 1 58 ? 3.855 -16.25 12.5 1 88.25 58 VAL B C 1
ATOM 3978 O O . VAL B 1 58 ? 4.074 -17.016 13.445 1 88.25 58 VAL B O 1
ATOM 3981 N N . PHE B 1 59 ? 4.746 -15.773 11.734 1 87.94 59 PHE B N 1
ATOM 3982 C CA . PHE B 1 59 ? 6.137 -16.156 11.938 1 87.94 59 PHE B CA 1
ATOM 3983 C C . PHE B 1 59 ? 6.902 -15.039 12.648 1 87.94 59 PHE B C 1
ATOM 3985 O O . PHE B 1 59 ? 7.852 -14.477 12.094 1 87.94 59 PHE B O 1
ATOM 3992 N N . LYS B 1 60 ? 6.414 -14.758 13.859 1 75.75 60 LYS B N 1
ATOM 3993 C CA . LYS B 1 60 ? 7.035 -13.742 14.703 1 75.75 60 LYS B CA 1
ATOM 3994 C C . LYS B 1 60 ? 8.242 -14.297 15.445 1 75.75 60 LYS B C 1
ATOM 3996 O O . LYS B 1 60 ? 8.242 -15.469 15.844 1 75.75 60 LYS B O 1
ATOM 4001 N N . GLY B 1 61 ? 9.352 -13.578 15.578 1 65.75 61 GLY B N 1
ATOM 4002 C CA . GLY B 1 61 ? 10.453 -13.945 16.453 1 65.75 61 GLY B CA 1
ATOM 4003 C C . GLY B 1 61 ? 11.398 -14.945 15.828 1 65.75 61 GLY B C 1
ATOM 4004 O O . GLY B 1 61 ? 11.617 -14.93 14.617 1 65.75 61 GLY B O 1
ATOM 4005 N N . PRO B 1 62 ? 11.992 -15.734 16.688 1 70.19 62 PRO B N 1
ATOM 4006 C CA . PRO B 1 62 ? 13.023 -16.688 16.266 1 70.19 62 PRO B CA 1
ATOM 4007 C C . PRO B 1 62 ? 12.453 -18.047 15.898 1 70.19 62 PRO B C 1
ATOM 4009 O O . PRO B 1 62 ? 13.188 -19.047 15.875 1 70.19 62 PRO B O 1
ATOM 4012 N N . VAL B 1 63 ? 11.188 -18.109 15.586 1 75.75 63 VAL B N 1
ATOM 4013 C CA . VAL B 1 63 ? 10.547 -19.406 15.398 1 75.75 63 VAL B CA 1
ATOM 4014 C C . VAL B 1 63 ? 11.172 -20.141 14.219 1 75.75 63 VAL B C 1
ATOM 4016 O O . VAL B 1 63 ? 11.375 -21.359 14.273 1 75.75 63 VAL B O 1
ATOM 4019 N N . LEU B 1 64 ? 11.523 -19.422 13.195 1 81.19 64 LEU B N 1
ATOM 4020 C CA . LEU B 1 64 ? 12.039 -20.062 11.984 1 81.19 64 LEU B CA 1
ATOM 4021 C C . LEU B 1 64 ? 13.555 -20.188 12.039 1 81.19 64 LEU B C 1
ATOM 4023 O O . LEU B 1 64 ? 14.141 -20.969 11.289 1 81.19 64 LEU B O 1
ATOM 4027 N N . ALA B 1 65 ? 14.18 -19.422 12.898 1 74.94 65 ALA B N 1
ATOM 4028 C CA . ALA B 1 65 ? 15.641 -19.391 12.969 1 74.94 65 ALA B CA 1
ATOM 4029 C C . ALA B 1 65 ? 16.203 -20.734 13.422 1 74.94 65 ALA B C 1
ATOM 4031 O O . ALA B 1 65 ? 17.312 -21.125 13.039 1 74.94 65 ALA B O 1
ATOM 4032 N N . LYS B 1 66 ? 15.422 -21.469 14.141 1 78.38 66 LYS B N 1
ATOM 4033 C CA . LYS B 1 66 ? 15.93 -22.703 14.742 1 78.38 66 LYS B CA 1
ATOM 4034 C C . LYS B 1 66 ? 15.648 -23.906 13.844 1 78.38 66 LYS B C 1
ATOM 4036 O O . LYS B 1 66 ? 16.125 -25.016 14.117 1 78.38 66 LYS B O 1
ATOM 4041 N N . ILE B 1 67 ? 14.977 -23.625 12.742 1 83.56 67 ILE B N 1
ATOM 4042 C CA . ILE B 1 67 ? 14.562 -24.75 11.914 1 83.56 67 ILE B CA 1
ATOM 4043 C C . ILE B 1 67 ? 15.57 -24.953 10.781 1 83.56 67 ILE B C 1
ATOM 4045 O O . ILE B 1 67 ? 15.664 -24.125 9.875 1 83.56 67 ILE B O 1
ATOM 4049 N N . LYS B 1 68 ? 16.375 -25.969 10.945 1 86.38 68 LYS B N 1
ATOM 4050 C CA . LYS B 1 68 ? 17.328 -26.328 9.898 1 86.38 68 LYS B CA 1
ATOM 4051 C C . LYS B 1 68 ? 16.781 -27.453 9.023 1 86.38 68 LYS B C 1
ATOM 4053 O O . LYS B 1 68 ? 16.516 -28.547 9.516 1 86.38 68 LYS B O 1
ATOM 4058 N N . SER B 1 69 ? 16.453 -27.219 7.859 1 92.38 69 SER B N 1
ATOM 4059 C CA . SER B 1 69 ? 15.977 -28.172 6.871 1 92.38 69 SER B CA 1
ATOM 4060 C C . SER B 1 69 ? 16.25 -27.688 5.453 1 92.38 69 SER B C 1
ATOM 4062 O O . SER B 1 69 ? 16.297 -26.484 5.199 1 92.38 69 SER B O 1
ATOM 4064 N N . ASN B 1 70 ? 16.453 -28.641 4.605 1 95 70 ASN B N 1
ATOM 4065 C CA . ASN B 1 70 ? 16.672 -28.297 3.205 1 95 70 ASN B CA 1
ATOM 4066 C C . ASN B 1 70 ? 15.391 -28.453 2.385 1 95 70 ASN B C 1
ATOM 4068 O O . ASN B 1 70 ? 15.375 -28.156 1.19 1 95 70 ASN B O 1
ATOM 4072 N N . LEU B 1 71 ? 14.359 -28.969 3.078 1 96.94 71 LEU B N 1
ATOM 4073 C CA . LEU B 1 71 ? 13.062 -29.156 2.424 1 96.94 71 LEU B CA 1
ATOM 4074 C C . LEU B 1 71 ? 11.984 -28.328 3.121 1 96.94 71 LEU B C 1
ATOM 4076 O O . LEU B 1 71 ? 11.859 -28.375 4.348 1 96.94 71 LEU B O 1
ATOM 4080 N N . ALA B 1 72 ? 11.266 -27.578 2.328 1 97.38 72 ALA B N 1
ATOM 4081 C CA . ALA B 1 72 ? 10.156 -26.828 2.906 1 97.38 72 ALA B CA 1
ATOM 4082 C C . ALA B 1 72 ? 9.031 -26.656 1.891 1 97.38 72 ALA B C 1
ATOM 4084 O O . ALA B 1 72 ? 9.289 -26.484 0.695 1 97.38 72 ALA B O 1
ATOM 4085 N N . ILE B 1 73 ? 7.805 -26.734 2.328 1 98.69 73 ILE B N 1
ATOM 4086 C CA . ILE B 1 73 ? 6.648 -26.266 1.58 1 98.69 73 ILE B CA 1
ATOM 4087 C C . ILE B 1 73 ? 5.926 -25.172 2.383 1 98.69 73 ILE B C 1
ATOM 4089 O O . ILE B 1 73 ? 6.02 -25.141 3.611 1 98.69 73 ILE B O 1
ATOM 4093 N N . ALA B 1 74 ? 5.293 -24.266 1.727 1 98.38 74 ALA B N 1
ATOM 4094 C CA . ALA B 1 74 ? 4.676 -23.125 2.391 1 98.38 74 ALA B CA 1
ATOM 4095 C C . ALA B 1 74 ? 3.387 -22.703 1.69 1 98.38 74 ALA B C 1
ATOM 4097 O O . ALA B 1 74 ? 3.154 -23.078 0.536 1 98.38 74 ALA B O 1
ATOM 4098 N N . HIS B 1 75 ? 2.598 -22 2.447 1 97.56 75 HIS B N 1
ATOM 4099 C CA . HIS B 1 75 ? 1.264 -21.688 1.951 1 97.56 75 HIS B CA 1
ATOM 4100 C C . HIS B 1 75 ? 0.743 -20.391 2.572 1 97.56 75 HIS B C 1
ATOM 4102 O O . HIS B 1 75 ? 0.932 -20.156 3.768 1 97.56 75 HIS B O 1
ATOM 4108 N N . VAL B 1 76 ? 0.134 -19.531 1.73 1 95.44 76 VAL B N 1
ATOM 4109 C CA . VAL B 1 76 ? -0.695 -18.422 2.215 1 95.44 76 VAL B CA 1
ATOM 4110 C C . VAL B 1 76 ? -2.137 -18.625 1.754 1 95.44 76 VAL B C 1
ATOM 4112 O O . VAL B 1 76 ? -2.383 -19 0.606 1 95.44 76 VAL B O 1
ATOM 4115 N N . ARG B 1 77 ? -2.992 -18.25 2.676 1 88.25 77 ARG B N 1
ATOM 4116 C CA . ARG B 1 77 ? -4.371 -18.656 2.42 1 88.25 77 ARG B CA 1
ATOM 4117 C C . ARG B 1 77 ? -5.281 -17.438 2.305 1 88.25 77 ARG B C 1
ATOM 4119 O O . ARG B 1 77 ? -5.113 -16.453 3.035 1 88.25 77 ARG B O 1
ATOM 4126 N N . TYR B 1 78 ? -6.215 -17.594 1.357 1 74.25 78 TYR B N 1
ATOM 4127 C CA . TYR B 1 78 ? -7.465 -16.844 1.35 1 74.25 78 TYR B CA 1
ATOM 4128 C C . TYR B 1 78 ? -8.664 -17.781 1.515 1 74.25 78 TYR B C 1
ATOM 4130 O O . TYR B 1 78 ? -8.734 -18.828 0.871 1 74.25 78 TYR B O 1
ATOM 4138 N N . SER B 1 79 ? -9.391 -17.766 2.697 1 55.47 79 SER B N 1
ATOM 4139 C CA . SER B 1 79 ? -10.469 -18.719 2.916 1 55.47 79 SER B CA 1
ATOM 4140 C C . SER B 1 79 ? -11.562 -18.578 1.858 1 55.47 79 SER B C 1
ATOM 4142 O O . SER B 1 79 ? -12.094 -17.484 1.653 1 55.47 79 SER B O 1
ATOM 4144 N N . THR B 1 80 ? -11.477 -19.25 0.744 1 42.5 80 THR B N 1
ATOM 4145 C CA . THR B 1 80 ? -12.641 -19.297 -0.139 1 42.5 80 THR B CA 1
ATOM 4146 C C . THR B 1 80 ? -13.828 -19.938 0.567 1 42.5 80 THR B C 1
ATOM 4148 O O . THR B 1 80 ? -14.977 -19.531 0.369 1 42.5 80 THR B O 1
ATOM 4151 N N . SER B 1 81 ? -13.617 -21.172 1.086 1 44.44 81 SER B N 1
ATOM 4152 C CA . SER B 1 81 ? -14.57 -22.031 1.795 1 44.44 81 SER B CA 1
ATOM 4153 C C . SER B 1 81 ? -13.977 -22.547 3.1 1 44.44 81 SER B C 1
ATOM 4155 O O . SER B 1 81 ? -12.758 -22.625 3.246 1 44.44 81 SER B O 1
ATOM 4157 N N . GLY B 1 82 ? -14.672 -22.5 4.41 1 46.31 82 GLY B N 1
ATOM 4158 C CA . GLY B 1 82 ? -14.414 -23.25 5.633 1 46.31 82 GLY B CA 1
ATOM 4159 C C . GLY B 1 82 ? -14.008 -22.359 6.793 1 46.31 82 GLY B C 1
ATOM 4160 O O . GLY B 1 82 ? -13.914 -21.141 6.648 1 46.31 82 GLY B O 1
ATOM 4161 N N . SER B 1 83 ? -13.898 -22.922 7.922 1 48.62 83 SER B N 1
ATOM 4162 C CA . SER B 1 83 ? -13.609 -22.312 9.219 1 48.62 83 SER B CA 1
ATOM 4163 C C . SER B 1 83 ? -12.195 -21.766 9.266 1 48.62 83 SER B C 1
ATOM 4165 O O . SER B 1 83 ? -11.289 -22.281 8.602 1 48.62 83 SER B O 1
ATOM 4167 N N . LEU B 1 84 ? -11.953 -20.516 9.648 1 51.78 84 LEU B N 1
ATOM 4168 C CA . LEU B 1 84 ? -10.703 -19.797 9.891 1 51.78 84 LEU B CA 1
ATOM 4169 C C . LEU B 1 84 ? -9.633 -20.75 10.414 1 51.78 84 LEU B C 1
ATOM 4171 O O . LEU B 1 84 ? -8.445 -20.406 10.43 1 51.78 84 LEU B O 1
ATOM 4175 N N . ASN B 1 85 ? -10.016 -21.953 10.641 1 58.06 85 ASN B N 1
ATOM 4176 C CA . ASN B 1 85 ? -9.086 -22.828 11.352 1 58.06 85 ASN B CA 1
ATOM 4177 C C . ASN B 1 85 ? -8.32 -23.734 10.383 1 58.06 85 ASN B C 1
ATOM 4179 O O . ASN B 1 85 ? -7.469 -24.516 10.805 1 58.06 85 ASN B O 1
ATOM 4183 N N . GLU B 1 86 ? -8.523 -23.469 9.055 1 76.19 86 GLU B N 1
ATOM 4184 C CA . GLU B 1 86 ? -7.859 -24.469 8.219 1 76.19 86 GLU B CA 1
ATOM 4185 C C . GLU B 1 86 ? -6.629 -23.891 7.535 1 76.19 86 GLU B C 1
ATOM 4187 O O . GLU B 1 86 ? -6.562 -23.828 6.305 1 76.19 86 GLU B O 1
ATOM 4192 N N . THR B 1 87 ? -5.707 -23.656 8.242 1 88.31 87 THR B N 1
ATOM 4193 C CA . THR B 1 87 ? -4.395 -23.156 7.848 1 88.31 87 THR B CA 1
ATOM 4194 C C . THR B 1 87 ? -3.619 -24.234 7.094 1 88.31 87 THR B C 1
ATOM 4196 O O . THR B 1 87 ? -3.729 -25.422 7.41 1 88.31 87 THR B O 1
ATOM 4199 N N . GLN B 1 88 ? -3.064 -23.891 5.996 1 93.56 88 GLN B N 1
ATOM 4200 C CA . GLN B 1 88 ? -2.184 -24.766 5.238 1 93.56 88 GLN B CA 1
ATOM 4201 C C . GLN B 1 88 ? -0.724 -24.344 5.391 1 93.56 88 GLN B C 1
ATOM 4203 O O . GLN B 1 88 ? -0.431 -23.188 5.68 1 93.56 88 GLN B O 1
ATOM 4208 N N . PRO B 1 89 ? 0.248 -25.281 5.199 1 96.5 89 PRO B N 1
ATOM 4209 C CA . PRO B 1 89 ? 0.095 -26.672 4.781 1 96.5 89 PRO B CA 1
ATOM 4210 C C . PRO B 1 89 ? -0.654 -27.516 5.809 1 96.5 89 PRO B C 1
ATOM 4212 O O . PRO B 1 89 ? -0.465 -27.344 7.016 1 96.5 89 PRO B O 1
ATOM 4215 N N . LEU B 1 90 ? -1.43 -28.344 5.301 1 94.94 90 LEU B N 1
ATOM 4216 C CA . LEU B 1 90 ? -2.254 -29.203 6.145 1 94.94 90 LEU B CA 1
ATOM 4217 C C . LEU B 1 90 ? -1.624 -30.578 6.293 1 94.94 90 LEU B C 1
ATOM 4219 O O . LEU B 1 90 ? -1.185 -31.172 5.305 1 94.94 90 LEU B O 1
ATOM 4223 N N . GLU B 1 91 ? -1.548 -31.031 7.547 1 95.44 91 GLU B N 1
ATOM 4224 C CA . GLU B 1 91 ? -0.998 -32.344 7.785 1 95.44 91 GLU B CA 1
ATOM 4225 C C . GLU B 1 91 ? -2.107 -33.406 7.918 1 95.44 91 GLU B C 1
ATOM 4227 O O . GLU B 1 91 ? -3.146 -33.125 8.523 1 95.44 91 GLU B O 1
ATOM 4232 N N . THR B 1 92 ? -1.863 -34.469 7.293 1 95.81 92 THR B N 1
ATOM 4233 C CA . THR B 1 92 ? -2.781 -35.594 7.402 1 95.81 92 THR B CA 1
ATOM 4234 C C . THR B 1 92 ? -2.029 -36.938 7.277 1 95.81 92 THR B C 1
ATOM 4236 O O . THR B 1 92 ? -0.804 -36.938 7.141 1 95.81 92 THR B O 1
ATOM 4239 N N . GLU B 1 93 ? -2.76 -37.969 7.523 1 95.75 93 GLU B N 1
ATOM 4240 C CA . GLU B 1 93 ? -2.125 -39.281 7.473 1 95.75 93 GLU B CA 1
ATOM 4241 C C . GLU B 1 93 ? -3.059 -40.312 6.852 1 95.75 93 GLU B C 1
ATOM 4243 O O . GLU B 1 93 ? -4.281 -40.219 6.957 1 95.75 93 GLU B O 1
ATOM 4248 N N . CYS B 1 94 ? -2.494 -41.156 6.176 1 95.25 94 CYS B N 1
ATOM 4249 C CA . CYS B 1 94 ? -3.168 -42.281 5.566 1 95.25 94 CYS B CA 1
ATOM 4250 C C . CYS B 1 94 ? -2.176 -43.406 5.23 1 95.25 94 CYS B C 1
ATOM 4252 O O . CYS B 1 94 ? -1.019 -43.125 4.906 1 95.25 94 CYS B O 1
ATOM 4254 N N . CYS B 1 95 ? -2.586 -44.656 5.375 1 95.56 95 CYS B N 1
ATOM 4255 C CA . CYS B 1 95 ? -1.819 -45.812 4.914 1 95.56 95 CYS B CA 1
ATOM 4256 C C . CYS B 1 95 ? -0.479 -45.906 5.633 1 95.56 95 CYS B C 1
ATOM 4258 O O . CYS B 1 95 ? 0.535 -46.25 5.027 1 95.56 95 CYS B O 1
ATOM 4260 N N . GLY B 1 96 ? -0.43 -45.438 6.844 1 94.19 96 GLY B N 1
ATOM 4261 C CA . GLY B 1 96 ? 0.762 -45.531 7.672 1 94.19 96 GLY B CA 1
ATOM 4262 C C . GLY B 1 96 ? 1.785 -44.438 7.379 1 94.19 96 GLY B C 1
ATOM 4263 O O . GLY B 1 96 ? 2.936 -44.531 7.812 1 94.19 96 GLY B O 1
ATOM 4264 N N . MET B 1 97 ? 1.379 -43.438 6.609 1 96.31 97 MET B N 1
ATOM 4265 C CA . MET B 1 97 ? 2.301 -42.375 6.246 1 96.31 97 MET B CA 1
ATOM 4266 C C . MET B 1 97 ? 1.697 -41 6.555 1 96.31 97 MET B C 1
ATOM 4268 O O . MET B 1 97 ? 0.476 -40.844 6.547 1 96.31 97 MET B O 1
ATOM 4272 N N . ARG B 1 98 ? 2.561 -40.094 6.828 1 97.31 98 ARG B N 1
ATOM 4273 C CA . ARG B 1 98 ? 2.148 -38.719 7.059 1 97.31 98 ARG B CA 1
ATOM 4274 C C . ARG B 1 98 ? 2.529 -37.844 5.879 1 97.31 98 ARG B C 1
ATOM 4276 O O . ARG B 1 98 ? 3.535 -38.094 5.207 1 97.31 98 ARG B O 1
ATOM 4283 N N . ILE B 1 99 ? 1.697 -36.844 5.691 1 98.06 99 ILE B N 1
ATOM 4284 C CA . ILE B 1 99 ? 1.938 -35.938 4.559 1 98.06 99 ILE B CA 1
ATOM 4285 C C . ILE B 1 99 ? 1.489 -34.531 4.906 1 98.06 99 ILE B C 1
ATOM 4287 O O . ILE B 1 99 ? 0.523 -34.344 5.652 1 98.06 99 ILE B O 1
ATOM 4291 N N . ALA B 1 100 ? 2.24 -33.531 4.52 1 98.19 100 ALA B N 1
ATOM 4292 C CA . ALA B 1 100 ? 1.819 -32.156 4.559 1 98.19 100 ALA B CA 1
ATOM 4293 C C . ALA B 1 100 ? 1.448 -31.656 3.164 1 98.19 100 ALA B C 1
ATOM 4295 O O . ALA B 1 100 ? 2.162 -31.906 2.193 1 98.19 100 ALA B O 1
ATOM 4296 N N . VAL B 1 101 ? 0.343 -30.906 3.064 1 98.06 101 VAL B N 1
ATOM 4297 C CA . VAL B 1 101 ? -0.201 -30.547 1.763 1 98.06 101 VAL B CA 1
ATOM 4298 C C . VAL B 1 101 ? -0.305 -29.031 1.657 1 98.06 101 VAL B C 1
ATOM 4300 O O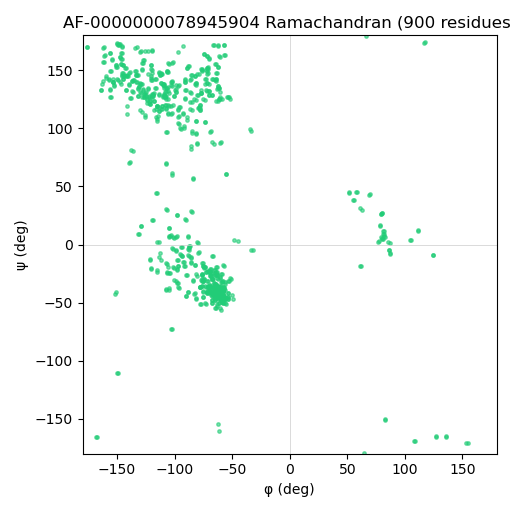 . VAL B 1 101 ? -0.936 -28.375 2.498 1 98.06 101 VAL B O 1
ATOM 4303 N N . ALA B 1 102 ? 0.309 -28.422 0.72 1 97.62 102 ALA B N 1
ATOM 4304 C CA . ALA B 1 102 ? 0.072 -27.047 0.284 1 97.62 102 ALA B CA 1
ATOM 4305 C C . ALA B 1 102 ? -0.635 -27.016 -1.067 1 97.62 102 ALA B C 1
ATOM 4307 O O . ALA B 1 102 ? -0.084 -27.453 -2.074 1 97.62 102 ALA B O 1
ATOM 4308 N N . HIS B 1 103 ? -1.798 -26.469 -1.032 1 95.25 103 HIS B N 1
ATOM 4309 C CA . HIS B 1 103 ? -2.691 -26.625 -2.174 1 95.25 103 HIS B CA 1
ATOM 4310 C C . HIS B 1 103 ? -3.287 -25.281 -2.592 1 95.25 103 HIS B C 1
ATOM 4312 O O . HIS B 1 103 ? -3.715 -24.5 -1.742 1 95.25 103 HIS B O 1
ATOM 4318 N N . ASN B 1 104 ? -3.188 -24.938 -3.842 1 93.88 104 ASN B N 1
ATOM 4319 C CA . ASN B 1 104 ? -3.914 -23.828 -4.453 1 93.88 104 ASN B CA 1
ATOM 4320 C C . ASN B 1 104 ? -4.895 -24.312 -5.516 1 93.88 104 ASN B C 1
ATOM 4322 O O . ASN B 1 104 ? -4.48 -24.781 -6.574 1 93.88 104 ASN B O 1
ATOM 4326 N N . GLY B 1 105 ? -6.109 -24.266 -5.191 1 91.38 105 GLY B N 1
ATOM 4327 C CA . GLY B 1 105 ? -7.109 -24.719 -6.141 1 91.38 105 GLY B CA 1
ATOM 4328 C C . GLY B 1 105 ? -8.391 -25.172 -5.477 1 91.38 105 GLY B C 1
ATOM 4329 O O . GLY B 1 105 ? -8.641 -24.875 -4.309 1 91.38 105 GLY B O 1
ATOM 4330 N N . THR B 1 106 ? -9.219 -25.766 -6.301 1 90.31 106 THR B N 1
ATOM 4331 C CA . THR B 1 106 ? -10.492 -26.312 -5.867 1 90.31 106 THR B CA 1
ATOM 4332 C C . THR B 1 106 ? -10.797 -27.625 -6.594 1 90.31 106 THR B C 1
ATOM 4334 O O . THR B 1 106 ? -10.664 -27.703 -7.816 1 90.31 106 THR B O 1
ATOM 4337 N N . LEU B 1 107 ? -11.195 -28.531 -5.762 1 92.69 107 LEU B N 1
ATOM 4338 C CA . LEU B 1 107 ? -11.562 -29.812 -6.336 1 92.69 107 LEU B CA 1
ATOM 4339 C C . LEU B 1 107 ? -13.07 -29.906 -6.562 1 92.69 107 LEU B C 1
ATOM 4341 O O . LEU B 1 107 ? -13.844 -29.891 -5.605 1 92.69 107 LEU B O 1
ATOM 4345 N N . THR B 1 108 ? -13.438 -30.062 -7.801 1 91.38 108 THR B N 1
ATOM 4346 C CA . THR B 1 108 ? -14.852 -30 -8.156 1 91.38 108 THR B CA 1
ATOM 4347 C C . THR B 1 108 ? -15.562 -31.297 -7.75 1 91.38 108 THR B C 1
ATOM 4349 O O . THR B 1 108 ? -16.781 -31.297 -7.523 1 91.38 108 THR B O 1
ATOM 4352 N N . ASN B 1 109 ? -14.859 -32.438 -7.641 1 92.94 109 ASN B N 1
ATOM 4353 C CA . ASN B 1 109 ? -15.477 -33.688 -7.242 1 92.94 109 ASN B CA 1
ATOM 4354 C C . ASN B 1 109 ? -15.078 -34.094 -5.824 1 92.94 109 ASN B C 1
ATOM 4356 O O . ASN B 1 109 ? -14.977 -35.281 -5.512 1 92.94 109 ASN B O 1
ATOM 4360 N N . PHE B 1 110 ? -14.836 -33.125 -5.027 1 92.81 110 PHE B N 1
ATOM 4361 C CA . PHE B 1 110 ? -14.406 -33.344 -3.65 1 92.81 110 PHE B CA 1
ATOM 4362 C C . PHE B 1 110 ? -15.398 -34.219 -2.896 1 92.81 110 PHE B C 1
ATOM 4364 O O . PHE B 1 110 ? -15.016 -35.25 -2.309 1 92.81 110 PHE B O 1
ATOM 4371 N N . ARG B 1 111 ? -16.672 -33.906 -2.936 1 92.38 111 ARG B N 1
ATOM 4372 C CA . ARG B 1 111 ? -17.672 -34.531 -2.109 1 92.38 111 ARG B CA 1
ATOM 4373 C C . ARG B 1 111 ? -17.812 -36.031 -2.469 1 92.38 111 ARG B C 1
ATOM 4375 O O . ARG B 1 111 ? -17.656 -36.875 -1.608 1 92.38 111 ARG B O 1
ATOM 4382 N N . PRO B 1 112 ? -18.062 -36.281 -3.73 1 94.06 112 PRO B N 1
ATOM 4383 C CA . PRO B 1 112 ? -18.188 -37.688 -4.066 1 94.06 112 PRO B CA 1
ATOM 4384 C C . PRO B 1 112 ? -16.891 -38.469 -3.807 1 94.06 112 PRO B C 1
ATOM 4386 O O . PRO B 1 112 ? -16.953 -39.656 -3.4 1 94.06 112 PRO B O 1
ATOM 4389 N N . LEU B 1 113 ? -15.789 -37.906 -4.035 1 95.19 113 LEU B N 1
ATOM 4390 C CA . LEU B 1 113 ? -14.523 -38.625 -3.83 1 95.19 113 LEU B CA 1
ATOM 4391 C C . LEU B 1 113 ? -14.258 -38.844 -2.346 1 95.19 113 LEU B C 1
ATOM 4393 O O . LEU B 1 113 ? -13.75 -39.875 -1.949 1 95.19 113 LEU B O 1
ATOM 4397 N N . ARG B 1 114 ? -14.516 -37.875 -1.55 1 95.75 114 ARG B N 1
ATOM 4398 C CA . ARG B 1 114 ? -14.383 -38.031 -0.104 1 95.75 114 ARG B CA 1
ATOM 4399 C C . ARG B 1 114 ? -15.227 -39.188 0.405 1 95.75 114 ARG B C 1
ATOM 4401 O O . ARG B 1 114 ? -14.766 -40 1.198 1 95.75 114 ARG B O 1
ATOM 4408 N N . GLU B 1 115 ? -16.453 -39.219 -0.05 1 95.88 115 GLU B N 1
ATOM 4409 C CA . GLU B 1 115 ? -17.359 -40.312 0.35 1 95.88 115 GLU B CA 1
ATOM 4410 C C . GLU B 1 115 ? -16.797 -41.688 -0.023 1 95.88 115 GLU B C 1
ATOM 4412 O O . GLU B 1 115 ? -16.906 -42.625 0.749 1 95.88 115 GLU B O 1
ATOM 4417 N N . ARG B 1 116 ? -16.25 -41.688 -1.149 1 96 116 ARG B N 1
ATOM 4418 C CA . ARG B 1 116 ? -15.656 -42.938 -1.601 1 96 116 ARG B CA 1
ATOM 4419 C C . ARG B 1 116 ? -14.539 -43.375 -0.664 1 96 116 ARG B C 1
ATOM 4421 O O . ARG B 1 116 ? -14.469 -44.531 -0.277 1 96 116 ARG B O 1
ATOM 4428 N N . TYR B 1 117 ? -13.672 -42.5 -0.283 1 96.69 117 TYR B N 1
ATOM 4429 C CA . TYR B 1 117 ? -12.562 -42.844 0.6 1 96.69 117 TYR B CA 1
ATOM 4430 C C . TYR B 1 117 ? -13.055 -43.188 1.996 1 96.69 117 TYR B C 1
ATOM 4432 O O . TYR B 1 117 ? -12.508 -44.094 2.652 1 96.69 117 TYR B O 1
ATOM 4440 N N . GLU B 1 118 ? -14.047 -42.531 2.434 1 96.5 118 GLU B N 1
ATOM 4441 C CA . GLU B 1 118 ? -14.633 -42.875 3.73 1 96.5 118 GLU B CA 1
ATOM 4442 C C . GLU B 1 118 ? -15.195 -44.281 3.746 1 96.5 118 GLU B C 1
ATOM 4444 O O . GLU B 1 118 ? -15.055 -45 4.734 1 96.5 118 GLU B O 1
ATOM 4449 N N . LYS B 1 119 ? -15.812 -44.625 2.664 1 96.81 119 LYS B N 1
ATOM 4450 C CA . LYS B 1 119 ? -16.344 -46 2.537 1 96.81 119 LYS B CA 1
ATOM 4451 C C . LYS B 1 119 ? -15.227 -47.031 2.559 1 96.81 119 LYS B C 1
ATOM 4453 O O . LYS B 1 119 ? -15.438 -48.156 2.982 1 96.81 119 LYS B O 1
ATOM 4458 N N . LEU B 1 120 ? -14.102 -46.562 2.143 1 95.75 120 LEU B N 1
ATOM 4459 C CA . LEU B 1 120 ? -12.953 -47.469 2.119 1 95.75 120 LEU B CA 1
ATOM 4460 C C . LEU B 1 120 ? -12.242 -47.469 3.471 1 95.75 120 LEU B C 1
ATOM 4462 O O . LEU B 1 120 ? -11.211 -48.125 3.629 1 95.75 120 LEU B O 1
ATOM 4466 N N . GLY B 1 121 ? -12.734 -46.656 4.441 1 94.56 121 GLY B N 1
ATOM 4467 C CA . GLY B 1 121 ? -12.234 -46.719 5.805 1 94.56 121 GLY B CA 1
ATOM 4468 C C . GLY B 1 121 ? -11.312 -45.562 6.156 1 94.56 121 GLY B C 1
ATOM 4469 O O . GLY B 1 121 ? -10.758 -45.5 7.254 1 94.56 121 GLY B O 1
ATOM 4470 N N . VAL B 1 122 ? -11.156 -44.656 5.242 1 95.12 122 VAL B N 1
ATOM 4471 C CA . VAL B 1 122 ? -10.297 -43.5 5.504 1 95.12 122 VAL B CA 1
ATOM 4472 C C . VAL B 1 122 ? -11.031 -42.5 6.387 1 95.12 122 VAL B C 1
ATOM 4474 O O . VAL B 1 122 ? -12.203 -42.188 6.156 1 95.12 122 VAL B O 1
ATOM 4477 N N . ARG B 1 123 ? -10.406 -42 7.422 1 92.75 123 ARG B N 1
ATOM 4478 C CA . ARG B 1 123 ? -10.969 -41 8.297 1 92.75 123 ARG B CA 1
ATOM 4479 C C . ARG B 1 123 ? -10.383 -39.625 7.996 1 92.75 123 ARG B C 1
ATOM 4481 O O . ARG B 1 123 ? -9.164 -39.438 8.102 1 92.75 123 ARG B O 1
ATOM 4488 N N . PHE B 1 124 ? -11.195 -38.719 7.621 1 93.25 124 PHE B N 1
ATOM 4489 C CA . PHE B 1 124 ? -10.773 -37.344 7.363 1 93.25 124 PHE B CA 1
ATOM 4490 C C . PHE B 1 124 ? -10.766 -36.531 8.648 1 93.25 124 PHE B C 1
ATOM 4492 O O . PHE B 1 124 ? -11.633 -36.719 9.508 1 93.25 124 PHE B O 1
ATOM 4499 N N . ARG B 1 125 ? -9.805 -35.656 8.789 1 87.88 125 ARG B N 1
ATOM 4500 C CA . ARG B 1 125 ? -9.656 -34.844 9.992 1 87.88 125 ARG B CA 1
ATOM 4501 C C . ARG B 1 125 ? -10.055 -33.406 9.727 1 87.88 125 ARG B C 1
ATOM 4503 O O . ARG B 1 125 ? -10.234 -32.625 10.664 1 87.88 125 ARG B O 1
ATOM 4510 N N . HIS B 1 126 ? -10.102 -33.094 8.445 1 87.19 126 HIS B N 1
ATOM 4511 C CA . HIS B 1 126 ? -10.414 -31.734 8.031 1 87.19 126 HIS B CA 1
ATOM 4512 C C . HIS B 1 126 ? -11.586 -31.719 7.059 1 87.19 126 HIS B C 1
ATOM 4514 O O . HIS B 1 126 ? -12.023 -32.75 6.582 1 87.19 126 HIS B O 1
ATOM 4520 N N . SER B 1 127 ? -12.102 -30.547 6.859 1 83.81 127 SER B N 1
ATOM 4521 C CA . SER B 1 127 ? -13.258 -30.406 5.984 1 83.81 127 SER B CA 1
ATOM 4522 C C . SER B 1 127 ? -12.867 -29.812 4.633 1 83.81 127 SER B C 1
ATOM 4524 O O . SER B 1 127 ? -13.719 -29.594 3.777 1 83.81 127 SER B O 1
ATOM 4526 N N . VAL B 1 128 ? -11.664 -29.656 4.387 1 86.88 128 VAL B N 1
ATOM 4527 C CA . VAL B 1 128 ? -11.219 -28.953 3.188 1 86.88 128 VAL B CA 1
ATOM 4528 C C . VAL B 1 128 ? -10.766 -29.969 2.139 1 86.88 128 VAL B C 1
ATOM 4530 O O . VAL B 1 128 ? -10.367 -31.078 2.477 1 86.88 128 VAL B O 1
ATOM 4533 N N . ASP B 1 129 ? -10.797 -29.578 0.952 1 91.25 129 ASP B N 1
ATOM 4534 C CA . ASP B 1 129 ? -10.477 -30.453 -0.167 1 91.25 129 ASP B CA 1
ATOM 4535 C C . ASP B 1 129 ? -8.977 -30.719 -0.249 1 91.25 129 ASP B C 1
ATOM 4537 O O . ASP B 1 129 ? -8.547 -31.719 -0.836 1 91.25 129 ASP B O 1
ATOM 4541 N N . SER B 1 130 ? -8.211 -29.906 0.358 1 92.62 130 SER B N 1
ATOM 4542 C CA . SER B 1 130 ? -6.762 -30.094 0.36 1 92.62 130 SER B CA 1
ATOM 4543 C C . SER B 1 130 ? -6.379 -31.438 0.981 1 92.62 130 SER B C 1
ATOM 4545 O O . SER B 1 130 ? -5.453 -32.094 0.515 1 92.62 130 SER B O 1
ATOM 4547 N N . GLU B 1 131 ? -7.082 -31.781 2.033 1 95.31 131 GLU B N 1
ATOM 4548 C CA . GLU B 1 131 ? -6.801 -33.031 2.697 1 95.31 131 GLU B CA 1
ATOM 4549 C C . GLU B 1 131 ? -7.008 -34.219 1.75 1 95.31 131 GLU B C 1
ATOM 4551 O O . GLU B 1 131 ? -6.246 -35.188 1.783 1 95.31 131 GLU B O 1
ATOM 4556 N N . LEU B 1 132 ? -8.008 -34.062 0.963 1 96.44 132 LEU B N 1
ATOM 4557 C CA . LEU B 1 132 ? -8.328 -35.156 0.03 1 96.44 132 LEU B CA 1
ATOM 4558 C C . LEU B 1 132 ? -7.176 -35.406 -0.936 1 96.44 132 LEU B C 1
ATOM 4560 O O . LEU B 1 132 ? -6.891 -36.531 -1.287 1 96.44 132 LEU B O 1
ATOM 4564 N N . LEU B 1 133 ? -6.516 -34.375 -1.378 1 96.69 133 LEU B N 1
ATOM 4565 C CA . LEU B 1 133 ? -5.375 -34.5 -2.275 1 96.69 133 LEU B CA 1
ATOM 4566 C C . LEU B 1 133 ? -4.266 -35.312 -1.62 1 96.69 133 LEU B C 1
ATOM 4568 O O . LEU B 1 133 ? -3.688 -36.219 -2.25 1 96.69 133 LEU B O 1
ATOM 4572 N N . GLY B 1 134 ? -4.008 -35.031 -0.366 1 97.5 134 GLY B N 1
ATOM 4573 C CA . GLY B 1 134 ? -2.994 -35.75 0.37 1 97.5 134 GLY B CA 1
ATOM 4574 C C . GLY B 1 134 ? -3.344 -37.219 0.555 1 97.5 134 GLY B C 1
ATOM 4575 O O . GLY B 1 134 ? -2.504 -38.094 0.335 1 97.5 134 GLY B O 1
ATOM 4576 N N . ILE B 1 135 ? -4.562 -37.469 0.917 1 97.75 135 ILE B N 1
ATOM 4577 C CA . ILE B 1 135 ? -5.039 -38.812 1.17 1 97.75 135 ILE B CA 1
ATOM 4578 C C . ILE B 1 135 ? -5.016 -39.625 -0.128 1 97.75 135 ILE B C 1
ATOM 4580 O O . ILE B 1 135 ? -4.52 -40.75 -0.157 1 97.75 135 ILE B O 1
ATOM 4584 N N . SER B 1 136 ? -5.586 -38.969 -1.2 1 97.94 136 SER B N 1
ATOM 4585 C CA . SER B 1 136 ? -5.594 -39.625 -2.498 1 97.94 136 SER B CA 1
ATOM 4586 C C . SER B 1 136 ? -4.188 -40.031 -2.922 1 97.94 136 SER B C 1
ATOM 4588 O O . SER B 1 136 ? -3.957 -41.156 -3.338 1 97.94 136 SER B O 1
ATOM 4590 N N . PHE B 1 137 ? -3.264 -39.219 -2.793 1 98.38 137 PHE B N 1
ATOM 4591 C CA . PHE B 1 137 ? -1.886 -39.5 -3.178 1 98.38 137 PHE B CA 1
ATOM 4592 C C . PHE B 1 137 ? -1.316 -40.625 -2.352 1 98.38 137 PHE B C 1
ATOM 4594 O O . PHE B 1 137 ? -0.74 -41.562 -2.902 1 98.38 137 PHE B O 1
ATOM 4601 N N . LEU B 1 138 ? -1.423 -40.531 -1.002 1 98.25 138 LEU B N 1
ATOM 4602 C CA . LEU B 1 138 ? -0.883 -41.562 -0.128 1 98.25 138 LEU B CA 1
ATOM 4603 C C . LEU B 1 138 ? -1.508 -42.938 -0.44 1 98.25 138 LEU B C 1
ATOM 4605 O O . LEU B 1 138 ? -0.826 -43.969 -0.401 1 98.25 138 LEU B O 1
ATOM 4609 N N . TRP B 1 139 ? -2.82 -42.875 -0.676 1 98.19 139 TRP B N 1
ATOM 4610 C CA . TRP B 1 139 ? -3.523 -44.125 -1.018 1 98.19 139 TRP B CA 1
ATOM 4611 C C . TRP B 1 139 ? -2.91 -44.781 -2.252 1 98.19 139 TRP B C 1
ATOM 4613 O O . TRP B 1 139 ? -2.553 -45.938 -2.225 1 98.19 139 TRP B O 1
ATOM 4623 N N . HIS B 1 140 ? -2.746 -44 -3.301 1 98.38 140 HIS B N 1
ATOM 4624 C CA . HIS B 1 140 ? -2.199 -44.531 -4.547 1 98.38 140 HIS B CA 1
ATOM 4625 C C . HIS B 1 140 ? -0.716 -44.844 -4.402 1 98.38 140 HIS B C 1
ATOM 4627 O O . HIS B 1 140 ? -0.217 -45.781 -5.035 1 98.38 140 HIS B O 1
ATOM 4633 N N . LEU B 1 141 ? -0.033 -44.094 -3.584 1 98.38 141 LEU B N 1
ATOM 4634 C CA . LEU B 1 141 ? 1.367 -44.406 -3.32 1 98.38 141 LEU B CA 1
ATOM 4635 C C . LEU B 1 141 ? 1.499 -45.781 -2.656 1 98.38 141 LEU B C 1
ATOM 4637 O O . LEU B 1 141 ? 2.383 -46.562 -3.008 1 98.38 141 LEU B O 1
ATOM 4641 N N . HIS B 1 142 ? 0.648 -46 -1.724 1 97.5 142 HIS B N 1
ATOM 4642 C CA . HIS B 1 142 ? 0.631 -47.281 -1.045 1 97.5 142 HIS B CA 1
ATOM 4643 C C . HIS B 1 142 ? 0.374 -48.438 -2.029 1 97.5 142 HIS B C 1
ATOM 4645 O O . HIS B 1 142 ? 0.969 -49.5 -1.913 1 97.5 142 HIS B O 1
ATOM 4651 N N . GLU B 1 143 ? -0.461 -48.25 -2.984 1 97.38 143 GLU B N 1
ATOM 4652 C CA . GLU B 1 143 ? -0.849 -49.25 -3.957 1 97.38 143 GLU B CA 1
ATOM 4653 C C . GLU B 1 143 ? 0.247 -49.469 -5 1 97.38 143 GLU B C 1
ATOM 4655 O O . GLU B 1 143 ? 0.517 -50.594 -5.398 1 97.38 143 GLU B O 1
ATOM 4660 N N . THR B 1 144 ? 0.861 -48.375 -5.434 1 97.56 144 THR B N 1
ATOM 4661 C CA . THR B 1 144 ? 1.752 -48.438 -6.586 1 97.56 144 THR B CA 1
ATOM 4662 C C . THR B 1 144 ? 3.207 -48.562 -6.141 1 97.56 144 THR B C 1
ATOM 4664 O O . THR B 1 144 ? 4.043 -49.094 -6.867 1 97.56 144 THR B O 1
ATOM 4667 N N . GLY B 1 145 ? 3.521 -47.969 -5.066 1 96.88 145 GLY B N 1
ATOM 4668 C CA . GLY B 1 145 ? 4.887 -47.938 -4.566 1 96.88 145 GLY B CA 1
ATOM 4669 C C . GLY B 1 145 ? 5.773 -46.938 -5.297 1 96.88 145 GLY B C 1
ATOM 4670 O O . GLY B 1 145 ? 6.984 -46.906 -5.086 1 96.88 145 GLY B O 1
ATOM 4671 N N . ASP B 1 146 ? 5.148 -46.219 -6.223 1 97.81 146 ASP B N 1
ATOM 4672 C CA . ASP B 1 146 ? 5.879 -45.25 -7.043 1 97.81 146 ASP B CA 1
ATOM 4673 C C . ASP B 1 146 ? 5.207 -43.906 -7.012 1 97.81 146 ASP B C 1
ATOM 4675 O O . ASP B 1 146 ? 4.012 -43.781 -7.281 1 97.81 146 ASP B O 1
ATOM 4679 N N . GLU B 1 147 ? 5.996 -42.906 -6.684 1 98.06 147 GLU B N 1
ATOM 4680 C CA . GLU B 1 147 ? 5.449 -41.562 -6.484 1 98.06 147 GLU B CA 1
ATOM 4681 C C . GLU B 1 147 ? 4.812 -41.031 -7.766 1 98.06 147 GLU B C 1
ATOM 4683 O O . GLU B 1 147 ? 3.74 -40.438 -7.727 1 98.06 147 GLU B O 1
ATOM 4688 N N . PHE B 1 148 ? 5.43 -41.219 -8.938 1 98.44 148 PHE B N 1
ATOM 4689 C CA . PHE B 1 148 ? 4.906 -40.719 -10.203 1 98.44 148 PHE B CA 1
ATOM 4690 C C . PHE B 1 148 ? 3.631 -41.469 -10.586 1 98.44 148 PHE B C 1
ATOM 4692 O O . PHE B 1 148 ? 2.664 -40.844 -11.039 1 98.44 148 PHE B O 1
ATOM 4699 N N . GLU B 1 149 ? 3.66 -42.719 -10.367 1 98.38 149 GLU B N 1
ATOM 4700 C CA . GLU B 1 149 ? 2.463 -43.5 -10.656 1 98.38 149 GLU B CA 1
ATOM 4701 C C . GLU B 1 149 ? 1.312 -43.125 -9.734 1 98.38 149 GLU B C 1
ATOM 4703 O O . GLU B 1 149 ? 0.154 -43.094 -10.156 1 98.38 149 GLU B O 1
ATOM 4708 N N . ALA B 1 150 ? 1.672 -42.875 -8.539 1 98.44 150 ALA B N 1
ATOM 4709 C CA . ALA B 1 150 ? 0.659 -42.406 -7.582 1 98.44 150 ALA B CA 1
ATOM 4710 C C . ALA B 1 150 ? 0.017 -41.125 -8.031 1 98.44 150 ALA B C 1
ATOM 4712 O O . ALA B 1 150 ? -1.21 -41 -8.047 1 98.44 150 ALA B O 1
ATOM 4713 N N . MET B 1 151 ? 0.83 -40.156 -8.453 1 98.44 151 MET B N 1
ATOM 4714 C CA . MET B 1 151 ? 0.296 -38.875 -8.859 1 98.44 151 MET B CA 1
ATOM 4715 C C . MET B 1 151 ? -0.482 -39 -10.164 1 98.44 151 MET B C 1
ATOM 4717 O O . MET B 1 151 ? -1.472 -38.281 -10.367 1 98.44 151 MET B O 1
ATOM 4721 N N . ARG B 1 152 ? -0.007 -39.875 -11.031 1 97.94 152 ARG B N 1
ATOM 4722 C CA . ARG B 1 152 ? -0.771 -40.125 -12.25 1 97.94 152 ARG B CA 1
ATOM 4723 C C . ARG B 1 152 ? -2.186 -40.594 -11.914 1 97.94 152 ARG B C 1
ATOM 4725 O O . ARG B 1 152 ? -3.15 -40.156 -12.547 1 97.94 152 ARG B O 1
ATOM 4732 N N . ALA B 1 153 ? -2.25 -41.469 -10.961 1 97.81 153 ALA B N 1
ATOM 4733 C CA . ALA B 1 153 ? -3.555 -41.969 -10.523 1 97.81 153 ALA B CA 1
ATOM 4734 C C . ALA B 1 153 ? -4.395 -40.844 -9.93 1 97.81 153 ALA B C 1
ATOM 4736 O O . ALA B 1 153 ? -5.605 -40.781 -10.156 1 97.81 153 ALA B O 1
ATOM 4737 N N . VAL B 1 154 ? -3.795 -39.938 -9.156 1 97.69 154 VAL B N 1
ATOM 4738 C CA . VAL B 1 154 ? -4.484 -38.781 -8.594 1 97.69 154 VAL B CA 1
ATOM 4739 C C . VAL B 1 154 ? -5.039 -37.906 -9.719 1 97.69 154 VAL B C 1
ATOM 4741 O O . VAL B 1 154 ? -6.195 -37.5 -9.664 1 97.69 154 VAL B O 1
ATOM 4744 N N . PHE B 1 155 ? -4.223 -37.656 -10.805 1 96.19 155 PHE B N 1
ATOM 4745 C CA . PHE B 1 155 ? -4.656 -36.875 -11.953 1 96.19 155 PHE B CA 1
ATOM 4746 C C . PHE B 1 155 ? -5.914 -37.469 -12.57 1 96.19 155 PHE B C 1
ATOM 4748 O O . PHE B 1 155 ? -6.773 -36.75 -13.07 1 96.19 155 PHE B O 1
ATOM 4755 N N . GLY B 1 156 ? -5.996 -38.719 -12.508 1 93.81 156 GLY B N 1
ATOM 4756 C CA . GLY B 1 156 ? -7.121 -39.438 -13.109 1 93.81 156 GLY B CA 1
ATOM 4757 C C . GLY B 1 156 ? -8.391 -39.344 -12.289 1 93.81 156 GLY B C 1
ATOM 4758 O O . GLY B 1 156 ? -9.492 -39.375 -12.836 1 93.81 156 GLY B O 1
ATOM 4759 N N . GLU B 1 157 ? -8.227 -39.219 -11.023 1 93.75 157 GLU B N 1
ATOM 4760 C CA . GLU B 1 157 ? -9.414 -39.344 -10.18 1 93.75 157 GLU B CA 1
ATOM 4761 C C . GLU B 1 157 ? -9.867 -37.969 -9.672 1 93.75 157 GLU B C 1
ATOM 4763 O O . GLU B 1 157 ? -11.062 -37.719 -9.531 1 93.75 157 GLU B O 1
ATOM 4768 N N . VAL B 1 158 ? -8.914 -37.156 -9.336 1 94.06 158 VAL B N 1
ATOM 4769 C CA . VAL B 1 158 ? -9.242 -35.844 -8.75 1 94.06 158 VAL B CA 1
ATOM 4770 C C . VAL B 1 158 ? -9.508 -34.844 -9.867 1 94.06 158 VAL B C 1
ATOM 4772 O O . VAL B 1 158 ? -8.664 -34.625 -10.734 1 94.06 158 VAL B O 1
ATOM 4775 N N . LYS B 1 159 ? -10.695 -34.25 -9.852 1 91.5 159 LYS B N 1
ATOM 4776 C CA . LYS B 1 159 ? -11.07 -33.25 -10.844 1 91.5 159 LYS B CA 1
ATOM 4777 C C . LYS B 1 159 ? -11.078 -31.859 -10.234 1 91.5 159 LYS B C 1
ATOM 4779 O O . LYS B 1 159 ? -11.344 -31.688 -9.039 1 91.5 159 LYS B O 1
ATOM 4784 N N . GLY B 1 160 ? -10.758 -30.906 -11.102 1 90.38 160 GLY B N 1
ATOM 4785 C CA . GLY B 1 160 ? -10.719 -29.531 -10.656 1 90.38 160 GLY B CA 1
ATOM 4786 C C . GLY B 1 160 ? -9.406 -28.844 -10.984 1 90.38 160 GLY B C 1
ATOM 4787 O O . GLY B 1 160 ? -8.672 -29.281 -11.867 1 90.38 160 GLY B O 1
ATOM 4788 N N . ALA B 1 161 ? -9.156 -27.75 -10.398 1 91.5 161 ALA B N 1
ATOM 4789 C CA . ALA B 1 161 ? -7.961 -26.938 -10.602 1 91.5 161 ALA B CA 1
ATOM 4790 C C . ALA B 1 161 ? -7.059 -26.969 -9.375 1 91.5 161 ALA B C 1
ATOM 4792 O O . ALA B 1 161 ? -7.527 -26.797 -8.242 1 91.5 161 ALA B O 1
ATOM 4793 N N . TYR B 1 162 ? -5.742 -27.328 -9.648 1 93.38 162 TYR B N 1
ATOM 4794 C CA . TYR B 1 162 ? -4.887 -27.312 -8.461 1 93.38 162 TYR B CA 1
ATOM 4795 C C . TYR B 1 162 ? -3.414 -27.281 -8.852 1 93.38 162 TYR B C 1
ATOM 4797 O O . TYR B 1 162 ? -3.023 -27.859 -9.867 1 93.38 162 TYR B O 1
ATOM 4805 N N . SER B 1 163 ? -2.668 -26.578 -8.188 1 96.62 163 SER B N 1
ATOM 4806 C CA . SER B 1 163 ? -1.23 -26.703 -7.969 1 96.62 163 SER B CA 1
ATOM 4807 C C . SER B 1 163 ? -0.93 -27.141 -6.539 1 96.62 163 SER B C 1
ATOM 4809 O O . SER B 1 163 ? -1.541 -26.641 -5.59 1 96.62 163 SER B O 1
ATOM 4811 N N . VAL B 1 164 ? -0.014 -28.109 -6.398 1 97.94 164 VAL B N 1
ATOM 4812 C CA . VAL B 1 164 ? 0.112 -28.688 -5.062 1 97.94 164 VAL B CA 1
ATOM 4813 C C . VAL B 1 164 ? 1.575 -29.016 -4.777 1 97.94 164 VAL B C 1
ATOM 4815 O O . VAL B 1 164 ? 2.346 -29.297 -5.699 1 97.94 164 VAL B O 1
ATOM 4818 N N . ALA B 1 165 ? 1.921 -28.859 -3.584 1 98.81 165 ALA B N 1
ATOM 4819 C CA . ALA B 1 165 ? 3.178 -29.344 -3.025 1 98.81 165 ALA B CA 1
ATOM 4820 C C . ALA B 1 165 ? 2.928 -30.281 -1.847 1 98.81 165 ALA B C 1
ATOM 4822 O O . ALA B 1 165 ? 2.209 -29.922 -0.90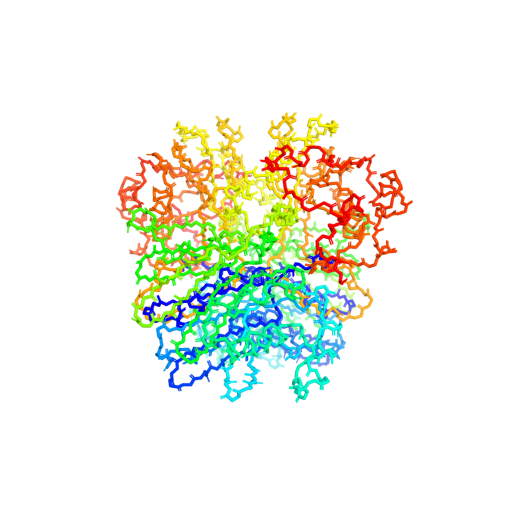8 1 98.81 165 ALA B O 1
ATOM 4823 N N . LEU B 1 166 ? 3.521 -31.453 -1.918 1 98.81 166 LEU B N 1
ATOM 4824 C CA . LEU B 1 166 ? 3.363 -32.5 -0.903 1 98.81 166 LEU B CA 1
ATOM 4825 C C . LEU B 1 166 ? 4.699 -32.812 -0.248 1 98.81 166 LEU B C 1
ATOM 4827 O O . LEU B 1 166 ? 5.68 -33.125 -0.938 1 98.81 166 LEU B O 1
ATOM 4831 N N . LEU B 1 167 ? 4.734 -32.688 1.017 1 98.75 167 LEU B N 1
ATOM 4832 C CA . LEU B 1 167 ? 5.914 -33.094 1.783 1 98.75 167 LEU B CA 1
ATOM 4833 C C . LEU B 1 167 ? 5.668 -34.375 2.537 1 98.75 167 LEU B C 1
ATOM 4835 O O . LEU B 1 167 ? 4.738 -34.469 3.342 1 98.75 167 LEU B O 1
ATOM 4839 N N . PHE B 1 168 ? 6.488 -35.406 2.215 1 98.12 168 PHE B N 1
ATOM 4840 C CA . PHE B 1 168 ? 6.328 -36.719 2.836 1 98.12 168 PHE B CA 1
ATOM 4841 C C . PHE B 1 168 ? 7.637 -37.5 2.793 1 98.12 168 PHE B C 1
ATOM 4843 O O . PHE B 1 168 ? 8.344 -37.5 1.784 1 98.12 168 PHE B O 1
ATOM 4850 N N . ASP B 1 169 ? 8 -38.094 3.869 1 96.12 169 ASP B N 1
ATOM 4851 C CA . ASP B 1 169 ? 9.086 -39.062 3.986 1 96.12 169 ASP B CA 1
ATOM 4852 C C . ASP B 1 169 ? 10.398 -38.469 3.455 1 96.12 169 ASP B C 1
ATOM 4854 O O . ASP B 1 169 ? 11.094 -39.125 2.672 1 96.12 169 ASP B O 1
ATOM 4858 N N . GLY B 1 170 ? 10.602 -37.25 3.713 1 96.19 170 GLY B N 1
ATOM 4859 C CA . GLY B 1 170 ? 11.844 -36.594 3.33 1 96.19 170 GLY B CA 1
ATOM 4860 C C . GLY B 1 170 ? 11.891 -36.219 1.859 1 96.19 170 GLY B C 1
ATOM 4861 O O . GLY B 1 170 ? 12.969 -36.031 1.299 1 96.19 170 GLY B O 1
ATOM 4862 N N . LYS B 1 171 ? 10.719 -36.219 1.212 1 97.88 171 LYS B N 1
ATOM 4863 C CA . LYS B 1 171 ? 10.594 -35.812 -0.191 1 97.88 171 LYS B CA 1
ATOM 4864 C C . LYS B 1 171 ? 9.523 -34.75 -0.375 1 97.88 171 LYS B C 1
ATOM 4866 O O . LYS B 1 171 ? 8.664 -34.562 0.492 1 97.88 171 LYS B O 1
ATOM 4871 N N . ILE B 1 172 ? 9.68 -34 -1.464 1 98.69 172 ILE B N 1
ATOM 4872 C CA . ILE B 1 172 ? 8.617 -33.094 -1.885 1 98.69 172 ILE B CA 1
ATOM 4873 C C . ILE B 1 172 ? 8.148 -33.469 -3.287 1 98.69 172 ILE B C 1
ATOM 4875 O O . ILE B 1 172 ? 8.961 -33.719 -4.184 1 98.69 172 ILE B O 1
ATOM 4879 N N . LEU B 1 173 ? 6.91 -33.656 -3.412 1 98.81 173 LEU B N 1
ATOM 4880 C CA . LEU B 1 173 ? 6.305 -33.781 -4.73 1 98.81 173 LEU B CA 1
ATOM 4881 C C . LEU B 1 173 ? 5.52 -32.531 -5.109 1 98.81 173 LEU B C 1
ATOM 4883 O O . LEU B 1 173 ? 4.68 -32.062 -4.336 1 98.81 173 LEU B O 1
ATOM 4887 N N . VAL B 1 174 ? 5.816 -31.953 -6.223 1 98.81 174 VAL B N 1
ATOM 4888 C CA . VAL B 1 174 ? 5.117 -30.781 -6.73 1 98.81 174 VAL B CA 1
ATOM 4889 C C . VAL B 1 174 ? 4.414 -31.109 -8.039 1 98.81 174 VAL B C 1
ATOM 4891 O O . VAL B 1 174 ? 5 -31.75 -8.922 1 98.81 174 VAL B O 1
ATOM 4894 N N . ALA B 1 175 ? 3.199 -30.672 -8.133 1 98.56 175 ALA B N 1
ATOM 4895 C CA . ALA B 1 175 ? 2.455 -31.016 -9.336 1 98.56 175 ALA B CA 1
ATOM 4896 C C . ALA B 1 175 ? 1.505 -29.891 -9.742 1 98.56 175 ALA B C 1
ATOM 4898 O O . ALA B 1 175 ? 0.989 -29.172 -8.883 1 98.56 175 ALA B O 1
ATOM 4899 N N . ARG B 1 176 ? 1.342 -29.719 -10.969 1 97.19 176 ARG B N 1
ATOM 4900 C CA . ARG B 1 176 ? 0.305 -28.891 -11.57 1 97.19 176 ARG B CA 1
ATOM 4901 C C . ARG B 1 176 ? -0.75 -29.75 -12.266 1 97.19 176 ARG B C 1
ATOM 4903 O O . ARG B 1 176 ? -0.42 -30.719 -12.953 1 97.19 176 ARG B O 1
ATOM 4910 N N . ASP B 1 177 ? -1.98 -29.438 -12.094 1 94.81 177 ASP B N 1
ATOM 4911 C CA . ASP B 1 177 ? -3.051 -30.266 -12.656 1 94.81 177 ASP B CA 1
ATOM 4912 C C . ASP B 1 177 ? -2.896 -30.406 -14.164 1 94.81 177 ASP B C 1
ATOM 4914 O O . ASP B 1 177 ? -2.225 -29.609 -14.812 1 94.81 177 ASP B O 1
ATOM 4918 N N . PRO B 1 178 ? -3.533 -31.344 -14.734 1 94 178 PRO B N 1
ATOM 4919 C CA . PRO B 1 178 ? -3.316 -31.688 -16.141 1 94 178 PRO B CA 1
ATOM 4920 C C . PRO B 1 178 ? -3.719 -30.578 -17.094 1 94 178 PRO B C 1
ATOM 4922 O O . PRO B 1 178 ? -3.197 -30.5 -18.219 1 94 178 PRO B O 1
ATOM 4925 N N . VAL B 1 179 ? -4.555 -29.688 -16.719 1 92.69 179 VAL B N 1
ATOM 4926 C CA . VAL B 1 179 ? -5.02 -28.625 -17.609 1 92.69 179 VAL B CA 1
ATOM 4927 C C . VAL B 1 179 ? -4.207 -27.359 -17.375 1 92.69 179 VAL B C 1
ATOM 4929 O O . VAL B 1 179 ? -4.258 -26.422 -18.188 1 92.69 179 VAL B O 1
ATOM 4932 N N . GLY B 1 180 ? -3.457 -27.344 -16.281 1 92.75 180 GLY B N 1
ATOM 4933 C CA . GLY B 1 180 ? -2.629 -26.188 -15.977 1 92.75 180 GLY B CA 1
ATOM 4934 C C . GLY B 1 180 ? -3.436 -24.969 -15.602 1 92.75 180 GLY B C 1
ATOM 4935 O O . GLY B 1 180 ? -3.123 -23.859 -16.031 1 92.75 180 GLY B O 1
ATOM 4936 N N . PHE B 1 181 ? -4.441 -25.141 -14.805 1 92.88 181 PHE B N 1
ATOM 4937 C CA . PHE B 1 181 ? -5.402 -24.078 -14.516 1 92.88 181 PHE B CA 1
ATOM 4938 C C . PHE B 1 181 ? -4.785 -23.031 -13.602 1 92.88 181 PHE B C 1
ATOM 4940 O O . PHE B 1 181 ? -4.867 -21.828 -13.883 1 92.88 181 PHE B O 1
ATOM 4947 N N . ARG B 1 182 ? -4.195 -23.469 -12.523 1 93.44 182 ARG B N 1
ATOM 4948 C CA . ARG B 1 182 ? -3.547 -22.562 -11.578 1 93.44 182 ARG B CA 1
ATOM 4949 C C . ARG B 1 182 ? -2.074 -22.359 -11.922 1 93.44 182 ARG B C 1
ATOM 4951 O O . ARG B 1 182 ? -1.394 -23.312 -12.312 1 93.44 182 ARG B O 1
ATOM 4958 N N . PRO B 1 183 ? -1.641 -21.156 -11.75 1 94.69 183 PRO B N 1
ATOM 4959 C CA . PRO B 1 183 ? -0.238 -20.938 -12.102 1 94.69 183 PRO B CA 1
ATOM 4960 C C . PRO B 1 183 ? 0.733 -21.594 -11.125 1 94.69 183 PRO B C 1
ATOM 4962 O O . PRO B 1 183 ? 0.428 -21.719 -9.938 1 94.69 183 PRO B O 1
ATOM 4965 N N . LEU B 1 184 ? 1.845 -22.016 -11.617 1 97.56 184 LEU B N 1
ATOM 4966 C CA . LEU B 1 184 ? 2.965 -22.578 -10.867 1 97.56 184 LEU B CA 1
ATOM 4967 C C . LEU B 1 184 ? 4.27 -22.422 -11.641 1 97.56 184 LEU B C 1
ATOM 4969 O O . LEU B 1 184 ? 4.34 -22.766 -12.828 1 97.56 184 LEU B O 1
ATOM 4973 N N . SER B 1 185 ? 5.223 -21.859 -11 1 98.19 185 SER B N 1
ATOM 4974 C CA . SER B 1 185 ? 6.52 -21.609 -11.625 1 98.19 185 SER B CA 1
ATOM 4975 C C . SER B 1 185 ? 7.613 -22.453 -10.969 1 98.19 185 SER B C 1
ATOM 4977 O O . SER B 1 185 ? 7.516 -22.797 -9.789 1 98.19 185 SER B O 1
ATOM 4979 N N . TYR B 1 186 ? 8.586 -22.828 -11.789 1 98.31 186 TYR B N 1
ATOM 4980 C CA . TYR B 1 186 ? 9.766 -23.578 -11.359 1 98.31 186 TYR B CA 1
ATOM 4981 C C . TYR B 1 186 ? 11.039 -22.797 -11.648 1 98.31 186 TYR B C 1
ATOM 4983 O O . TYR B 1 186 ? 11.188 -22.219 -12.727 1 98.31 186 TYR B O 1
ATOM 4991 N N . GLY B 1 187 ? 11.859 -22.672 -10.617 1 97.75 187 GLY B N 1
ATOM 4992 C CA . GLY B 1 187 ? 13.133 -22 -10.789 1 97.75 187 GLY B CA 1
ATOM 4993 C C . GLY B 1 187 ? 14.305 -22.766 -10.203 1 97.75 187 GLY B C 1
ATOM 4994 O O . GLY B 1 187 ? 14.148 -23.484 -9.203 1 97.75 187 GLY B O 1
ATOM 4995 N N . THR B 1 188 ? 15.461 -22.641 -10.883 1 96.25 188 THR B N 1
ATOM 4996 C CA . THR B 1 188 ? 16.688 -23.266 -10.391 1 96.25 188 THR B CA 1
ATOM 4997 C C . THR B 1 188 ? 17.781 -22.219 -10.203 1 96.25 188 THR B C 1
ATOM 4999 O O . THR B 1 188 ? 17.906 -21.281 -10.992 1 96.25 188 THR B O 1
ATOM 5002 N N . GLY B 1 189 ? 18.453 -22.234 -9.164 1 90.94 189 GLY B N 1
ATOM 5003 C CA . GLY B 1 189 ? 19.625 -21.453 -8.797 1 90.94 189 GLY B CA 1
ATOM 5004 C C . GLY B 1 189 ? 20.56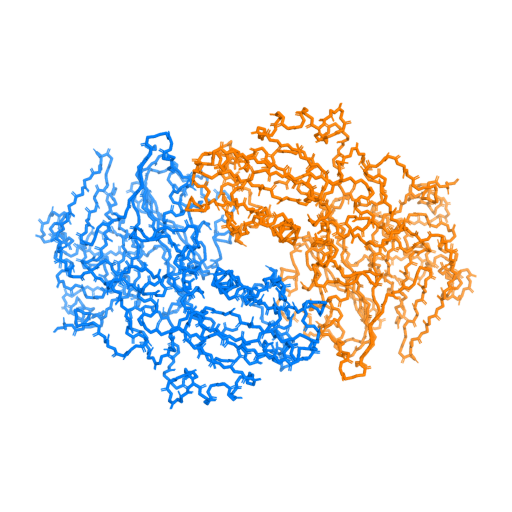2 -22.188 -7.852 1 90.94 189 GLY B C 1
ATOM 5005 O O . GLY B 1 189 ? 21.125 -23.234 -8.211 1 90.94 189 GLY B O 1
ATOM 5006 N N . ASP B 1 190 ? 20.625 -21.719 -6.605 1 90.69 190 ASP B N 1
ATOM 5007 C CA . ASP B 1 190 ? 21.375 -22.438 -5.59 1 90.69 190 ASP B CA 1
ATOM 5008 C C . ASP B 1 190 ? 20.562 -23.625 -5.051 1 90.69 190 ASP B C 1
ATOM 5010 O O . ASP B 1 190 ? 21.031 -24.359 -4.188 1 90.69 190 ASP B O 1
ATOM 5014 N N . GLY B 1 191 ? 19.422 -23.766 -5.594 1 95.12 191 GLY B N 1
ATOM 5015 C CA . GLY B 1 191 ? 18.469 -24.828 -5.266 1 95.12 191 GLY B CA 1
ATOM 5016 C C . GLY B 1 191 ? 17.328 -24.938 -6.258 1 95.12 191 GLY B C 1
ATOM 5017 O O . GLY B 1 191 ? 17.484 -24.547 -7.422 1 95.12 191 GLY B O 1
ATOM 5018 N N . HIS B 1 192 ? 16.344 -25.641 -5.859 1 97.5 192 HIS B N 1
ATOM 5019 C CA . HIS B 1 192 ? 15.125 -25.781 -6.656 1 97.5 192 HIS B CA 1
ATOM 5020 C C . HIS B 1 192 ? 13.938 -25.125 -5.969 1 97.5 192 HIS B C 1
ATOM 5022 O O . HIS B 1 192 ? 13.711 -25.328 -4.773 1 97.5 192 HIS B O 1
ATOM 5028 N N . TYR B 1 193 ? 13.258 -24.297 -6.703 1 98.06 193 TYR B N 1
ATOM 5029 C CA . TYR B 1 193 ? 12.203 -23.469 -6.125 1 98.06 193 TYR B CA 1
ATOM 5030 C C . TYR B 1 193 ? 10.922 -23.578 -6.941 1 98.06 193 TYR B C 1
ATOM 5032 O O . TYR B 1 193 ? 10.961 -23.609 -8.172 1 98.06 193 TYR B O 1
ATOM 5040 N N . PHE B 1 194 ? 9.789 -23.656 -6.258 1 98.75 194 PHE B N 1
ATOM 5041 C CA . PHE B 1 194 ? 8.461 -23.641 -6.863 1 98.75 194 PHE B CA 1
ATOM 5042 C C . PHE B 1 194 ? 7.574 -22.594 -6.188 1 98.75 194 PHE B C 1
ATOM 5044 O O . PHE B 1 194 ? 7.609 -22.453 -4.965 1 98.75 194 PHE B O 1
ATOM 5051 N N . ALA B 1 195 ? 6.836 -21.891 -6.953 1 98.56 195 ALA B N 1
ATOM 5052 C CA . ALA B 1 195 ? 5.898 -20.938 -6.379 1 98.56 195 ALA B CA 1
ATOM 5053 C C . ALA B 1 195 ? 4.73 -20.672 -7.324 1 98.56 195 ALA B C 1
ATOM 5055 O O . ALA B 1 195 ? 4.852 -20.875 -8.539 1 98.56 195 ALA B O 1
ATOM 5056 N N . SER B 1 196 ? 3.658 -20.188 -6.773 1 97.5 196 SER B N 1
ATOM 5057 C CA . SER B 1 196 ? 2.488 -19.828 -7.57 1 97.5 196 SER B CA 1
ATOM 5058 C C . SER B 1 196 ? 2.828 -18.766 -8.602 1 97.5 196 SER B C 1
ATOM 5060 O O . SER B 1 196 ? 2.252 -18.734 -9.695 1 97.5 196 SER B O 1
ATOM 5062 N N . GLU B 1 197 ? 3.734 -17.922 -8.281 1 96.88 197 GLU B N 1
ATOM 5063 C CA . GLU B 1 197 ? 4.168 -16.859 -9.195 1 96.88 197 GLU B CA 1
ATOM 5064 C C . GLU B 1 197 ? 5.691 -16.766 -9.242 1 96.88 197 GLU B C 1
ATOM 5066 O O . GLU B 1 197 ? 6.359 -16.906 -8.219 1 96.88 197 GLU B O 1
ATOM 5071 N N . ASP B 1 198 ? 6.188 -16.438 -10.383 1 96.94 198 ASP B N 1
ATOM 5072 C CA . ASP B 1 198 ? 7.633 -16.359 -10.562 1 96.94 198 ASP B CA 1
ATOM 5073 C C . ASP B 1 198 ? 8.211 -15.172 -9.789 1 96.94 198 ASP B C 1
ATOM 5075 O O . ASP B 1 198 ? 9.414 -15.125 -9.523 1 96.94 198 ASP B O 1
ATOM 5079 N N . SER B 1 199 ? 7.383 -14.234 -9.484 1 94.06 199 SER B N 1
ATOM 5080 C CA . SER B 1 199 ? 7.844 -13.078 -8.727 1 94.06 199 SER B CA 1
ATOM 5081 C C . SER B 1 199 ? 8.453 -13.5 -7.391 1 94.06 199 SER B C 1
ATOM 5083 O O . SER B 1 199 ? 9.375 -12.859 -6.891 1 94.06 199 SER B O 1
ATOM 5085 N N . ALA B 1 200 ? 7.98 -14.547 -6.812 1 95.81 200 ALA B N 1
ATOM 5086 C CA . ALA B 1 200 ? 8.523 -15.055 -5.555 1 95.81 200 ALA B CA 1
ATOM 5087 C C . ALA B 1 200 ? 9.852 -15.766 -5.781 1 95.81 200 ALA B C 1
ATOM 5089 O O . ALA B 1 200 ? 10.727 -15.75 -4.91 1 95.81 200 ALA B O 1
ATOM 5090 N N . LEU B 1 201 ? 10.016 -16.375 -6.938 1 96.75 201 LEU B N 1
ATOM 5091 C CA . LEU B 1 201 ? 11.219 -17.125 -7.246 1 96.75 201 LEU B CA 1
ATOM 5092 C C . LEU B 1 201 ? 12.391 -16.188 -7.531 1 96.75 201 LEU B C 1
ATOM 5094 O O . LEU B 1 201 ? 13.547 -16.531 -7.258 1 96.75 201 LEU B O 1
ATOM 5098 N N . ARG B 1 202 ? 12.094 -15.055 -8.031 1 93.06 202 ARG B N 1
ATOM 5099 C CA . ARG B 1 202 ? 13.133 -14.109 -8.422 1 93.06 202 ARG B CA 1
ATOM 5100 C C . ARG B 1 202 ? 13.891 -13.594 -7.199 1 93.06 202 ARG B C 1
ATOM 5102 O O . ARG B 1 202 ? 14.945 -12.977 -7.332 1 93.06 202 ARG B O 1
ATOM 5109 N N . LEU B 1 203 ? 13.383 -13.898 -6.07 1 90.94 203 LEU B N 1
ATOM 5110 C CA . LEU B 1 203 ? 14.109 -13.578 -4.848 1 90.94 203 LEU B CA 1
ATOM 5111 C C . LEU B 1 203 ? 15.375 -14.422 -4.73 1 90.94 203 LEU B C 1
ATOM 5113 O O . LEU B 1 203 ? 16.375 -13.984 -4.152 1 90.94 203 LEU B O 1
ATOM 5117 N N . PHE B 1 204 ? 15.281 -15.602 -5.316 1 91.88 204 PHE B N 1
ATOM 5118 C CA . PHE B 1 204 ? 16.344 -16.578 -5.066 1 91.88 204 PHE B CA 1
ATOM 5119 C C . PHE B 1 204 ? 17.031 -16.984 -6.367 1 91.88 204 PHE B C 1
ATOM 5121 O O . PHE B 1 204 ? 18.109 -17.578 -6.348 1 91.88 204 PHE B O 1
ATOM 5128 N N . VAL B 1 205 ? 16.344 -16.75 -7.391 1 92.62 205 VAL B N 1
ATOM 5129 C CA . VAL B 1 205 ? 16.844 -17.188 -8.688 1 92.62 205 VAL B CA 1
ATOM 5130 C C . VAL B 1 205 ? 17.297 -15.969 -9.492 1 92.62 205 VAL B C 1
ATOM 5132 O O . VAL B 1 205 ? 16.516 -15.047 -9.727 1 92.62 205 VAL B O 1
ATOM 5135 N N . ASN B 1 206 ? 18.547 -15.977 -9.828 1 85.75 206 ASN B N 1
ATOM 5136 C CA . ASN B 1 206 ? 19.109 -14.922 -10.664 1 85.75 206 ASN B CA 1
ATOM 5137 C C . ASN B 1 206 ? 19.359 -15.406 -12.086 1 85.75 206 ASN B C 1
ATOM 5139 O O . ASN B 1 206 ? 20.312 -16.172 -12.32 1 85.75 206 ASN B O 1
ATOM 5143 N N . GLU B 1 207 ? 18.625 -14.875 -12.953 1 83 207 GLU B N 1
ATOM 5144 C CA . GLU B 1 207 ? 18.703 -15.352 -14.328 1 83 207 GLU B CA 1
ATOM 5145 C C . GLU B 1 207 ? 19.969 -14.828 -15.008 1 83 207 GLU B C 1
ATOM 5147 O O . GLU B 1 207 ? 20.406 -15.375 -16.031 1 83 207 GLU B O 1
ATOM 5152 N N . SER B 1 208 ? 20.547 -13.836 -14.391 1 78.12 208 SER B N 1
ATOM 5153 C CA . SER B 1 208 ? 21.812 -13.328 -14.93 1 78.12 208 SER B CA 1
ATOM 5154 C C . SER B 1 208 ? 22.984 -14.172 -14.469 1 78.12 208 SER B C 1
ATOM 5156 O O . SER B 1 208 ? 24.078 -14.086 -15.031 1 78.12 208 SER B O 1
ATOM 5158 N N . GLU B 1 209 ? 22.828 -14.961 -13.438 1 80.69 209 GLU B N 1
ATOM 5159 C CA . GLU B 1 209 ? 23.875 -15.812 -12.883 1 80.69 209 GLU B CA 1
ATOM 5160 C C . GLU B 1 209 ? 23.516 -17.297 -13.023 1 80.69 209 GLU B C 1
ATOM 5162 O O . GLU B 1 209 ? 23.547 -18.047 -12.039 1 80.69 209 GLU B O 1
ATOM 5167 N N . ASN B 1 210 ? 23.031 -17.812 -14.109 1 84 210 ASN B N 1
ATOM 5168 C CA . ASN B 1 210 ? 22.781 -19.203 -14.469 1 84 210 ASN B CA 1
ATOM 5169 C C . ASN B 1 210 ? 21.453 -19.688 -13.891 1 84 210 ASN B C 1
ATOM 5171 O O . ASN B 1 210 ? 21.188 -20.891 -13.875 1 84 210 ASN B O 1
ATOM 5175 N N . GLY B 1 211 ? 20.766 -18.828 -13.352 1 91.75 211 GLY B N 1
ATOM 5176 C CA . GLY B 1 211 ? 19.422 -19.203 -12.906 1 91.75 211 GLY B CA 1
ATOM 5177 C C . GLY B 1 211 ? 18.422 -19.281 -14.039 1 91.75 211 GLY B C 1
ATOM 5178 O O . GLY B 1 211 ? 18.594 -18.656 -15.086 1 91.75 211 GLY B O 1
ATOM 5179 N N . GLU B 1 212 ? 17.438 -20.156 -13.797 1 94.88 212 GLU B N 1
ATOM 5180 C CA . GLU B 1 212 ? 16.359 -20.281 -14.781 1 94.88 212 GLU B CA 1
ATOM 5181 C C . GLU B 1 212 ? 14.992 -20.359 -14.109 1 94.88 212 GLU B C 1
ATOM 5183 O O . GLU B 1 212 ? 14.852 -20.969 -13.047 1 94.88 212 GLU B O 1
ATOM 5188 N N . ILE B 1 213 ? 14.07 -19.719 -14.703 1 96.94 213 ILE B N 1
ATOM 5189 C CA . ILE B 1 213 ? 12.688 -19.781 -14.25 1 96.94 213 ILE B CA 1
ATOM 5190 C C . ILE B 1 213 ? 11.773 -20.156 -15.414 1 96.94 213 ILE B C 1
ATOM 5192 O O . ILE B 1 213 ? 11.922 -19.625 -16.516 1 96.94 213 ILE B O 1
ATOM 5196 N N . ARG B 1 214 ? 10.891 -21.062 -15.266 1 96.69 214 ARG B N 1
ATOM 5197 C CA . ARG B 1 214 ? 9.883 -21.422 -16.25 1 96.69 214 ARG B CA 1
ATOM 5198 C C . ARG B 1 214 ? 8.578 -21.844 -15.578 1 96.69 214 ARG B C 1
ATOM 5200 O O . ARG B 1 214 ? 8.555 -22.109 -14.375 1 96.69 214 ARG B O 1
ATOM 5207 N N . ASP B 1 215 ? 7.59 -21.891 -16.312 1 96.56 215 ASP B N 1
ATOM 5208 C CA . ASP B 1 215 ? 6.328 -22.422 -15.805 1 96.56 215 ASP B CA 1
ATOM 5209 C C . ASP B 1 215 ? 6.391 -23.938 -15.672 1 96.56 215 ASP B C 1
ATOM 5211 O O . ASP B 1 215 ? 7.031 -24.625 -16.469 1 96.56 215 ASP B O 1
ATOM 5215 N N . VAL B 1 216 ? 5.77 -24.422 -14.641 1 97.38 216 VAL B N 1
ATOM 5216 C CA . VAL B 1 216 ? 5.508 -25.859 -14.594 1 97.38 216 VAL B CA 1
ATOM 5217 C C . VAL B 1 216 ? 4.461 -26.234 -15.633 1 97.38 216 VAL B C 1
ATOM 5219 O O . VAL B 1 216 ? 3.404 -25.609 -15.719 1 97.38 216 VAL B O 1
ATOM 5222 N N . GLU B 1 217 ? 4.723 -27.188 -16.422 1 96 217 GLU B N 1
ATOM 5223 C CA . GLU B 1 217 ? 3.801 -27.578 -17.484 1 96 217 GLU B CA 1
ATOM 5224 C C . GLU B 1 217 ? 2.549 -28.25 -16.922 1 96 217 GLU B C 1
ATOM 5226 O O . GLU B 1 217 ? 2.588 -28.844 -15.844 1 96 217 GLU B O 1
ATOM 5231 N N . PRO B 1 218 ? 1.448 -28.078 -17.703 1 95.12 218 PRO B N 1
ATOM 5232 C CA . PRO B 1 218 ? 0.272 -28.859 -17.297 1 95.12 218 PRO B CA 1
ATOM 5233 C C . PRO B 1 218 ? 0.562 -30.344 -17.172 1 95.12 218 PRO B C 1
ATOM 5235 O O . PRO B 1 218 ? 1.146 -30.938 -18.078 1 95.12 218 PRO B O 1
ATOM 5238 N N . GLY B 1 219 ? 0.224 -30.891 -16.016 1 96.62 219 GLY B N 1
ATOM 5239 C CA . GLY B 1 219 ? 0.415 -32.312 -15.812 1 96.62 219 GLY B CA 1
ATOM 5240 C C . GLY B 1 219 ? 1.84 -32.688 -15.445 1 96.62 219 GLY B C 1
ATOM 5241 O O . GLY B 1 219 ? 2.184 -33.844 -15.359 1 96.62 219 GLY B O 1
ATOM 5242 N N . GLU B 1 220 ? 2.635 -31.688 -15.281 1 97.94 220 GLU B N 1
ATOM 5243 C CA . GLU B 1 220 ? 4.016 -31.953 -14.898 1 97.94 220 GLU B CA 1
ATOM 5244 C C . GLU B 1 220 ? 4.137 -32.188 -13.391 1 97.94 220 GLU B C 1
ATOM 5246 O O . GLU B 1 220 ? 3.486 -31.5 -12.602 1 97.94 220 GLU B O 1
ATOM 5251 N N . VAL B 1 221 ? 4.957 -33.219 -13.016 1 98.69 221 VAL B N 1
ATOM 5252 C CA . VAL B 1 221 ? 5.195 -33.594 -11.633 1 98.69 221 VAL B CA 1
ATOM 5253 C C . VAL B 1 221 ? 6.695 -33.594 -11.352 1 98.69 221 VAL B C 1
ATOM 5255 O O . VAL B 1 221 ? 7.48 -34.094 -12.156 1 98.69 221 VAL B O 1
ATOM 5258 N N . PHE B 1 222 ? 7.02 -32.938 -10.273 1 98.81 222 PHE B N 1
ATOM 5259 C CA . PHE B 1 222 ? 8.398 -32.938 -9.805 1 98.81 222 PHE B CA 1
ATOM 5260 C C . PHE B 1 222 ? 8.531 -33.75 -8.523 1 98.81 222 PHE B C 1
ATOM 5262 O O . PHE B 1 222 ? 7.672 -33.688 -7.645 1 98.81 222 PHE B O 1
ATOM 5269 N N . LEU B 1 223 ? 9.578 -34.531 -8.438 1 98.69 223 LEU B N 1
ATOM 5270 C CA . LEU B 1 223 ? 9.961 -35.219 -7.211 1 98.69 223 LEU B CA 1
ATOM 5271 C C . LEU B 1 223 ? 11.328 -34.719 -6.727 1 98.69 223 LEU B C 1
ATOM 5273 O O . LEU B 1 223 ? 12.32 -34.844 -7.445 1 98.69 223 LEU B O 1
ATOM 5277 N N . LEU B 1 224 ? 11.289 -34.125 -5.59 1 98.19 224 LEU B N 1
ATOM 5278 C CA . LEU B 1 224 ? 12.508 -33.625 -4.973 1 98.19 224 LEU B CA 1
ATOM 5279 C C . LEU B 1 224 ? 12.945 -34.5 -3.812 1 98.19 224 LEU B C 1
ATOM 5281 O O . LEU B 1 224 ? 12.125 -34.875 -2.969 1 98.19 224 LEU B O 1
ATOM 5285 N N . SER B 1 225 ? 14.148 -34.844 -3.787 1 93.19 225 SER B N 1
ATOM 5286 C CA . SER B 1 225 ? 14.773 -35.594 -2.686 1 93.19 225 SER B CA 1
ATOM 5287 C C . SER B 1 225 ? 16.219 -35.156 -2.498 1 93.19 225 SER B C 1
ATOM 5289 O O . SER B 1 225 ? 16.75 -34.375 -3.279 1 93.19 225 SER B O 1
ATOM 5291 N N . GLU B 1 226 ? 16.859 -35.594 -1.414 1 84.75 226 GLU B N 1
ATOM 5292 C CA . GLU B 1 226 ? 18.266 -35.281 -1.179 1 84.75 226 GLU B CA 1
ATOM 5293 C C . GLU B 1 226 ? 19.125 -35.781 -2.34 1 84.75 226 GLU B C 1
ATOM 5295 O O . GLU B 1 226 ? 20.234 -35.25 -2.547 1 84.75 226 GLU B O 1
ATOM 5300 N N . ASN B 1 227 ? 18.531 -36.688 -3.111 1 85.88 227 ASN B N 1
ATOM 5301 C CA . ASN B 1 227 ? 19.281 -37.25 -4.227 1 85.88 227 ASN B CA 1
ATOM 5302 C C . ASN B 1 227 ? 19.125 -36.406 -5.492 1 85.88 227 ASN B C 1
ATOM 5304 O O . ASN B 1 227 ? 19.828 -36.656 -6.48 1 85.88 227 ASN B O 1
ATOM 5308 N N . GLY B 1 228 ? 18.25 -35.5 -5.418 1 88.12 228 GLY B N 1
ATOM 5309 C CA . GLY B 1 228 ? 18.094 -34.656 -6.582 1 88.12 228 GLY B CA 1
ATOM 5310 C C . GLY B 1 228 ? 16.641 -34.406 -6.949 1 88.12 228 GLY B C 1
ATOM 5311 O O . GLY B 1 228 ? 15.742 -34.594 -6.121 1 88.12 228 GLY B O 1
ATOM 5312 N N . VAL B 1 229 ? 16.422 -33.875 -8.219 1 96.25 229 VAL B N 1
ATOM 5313 C CA . VAL B 1 229 ? 15.094 -33.5 -8.688 1 96.25 229 VAL B CA 1
ATOM 5314 C C . VAL B 1 229 ? 14.797 -34.219 -10.016 1 96.25 229 VAL B C 1
ATOM 5316 O O . VAL B 1 229 ? 15.648 -34.25 -10.906 1 96.25 229 VAL B O 1
ATOM 5319 N N . GLU B 1 230 ? 13.68 -34.875 -10.062 1 97.25 230 GLU B N 1
ATOM 5320 C CA . GLU B 1 230 ? 13.172 -35.469 -11.289 1 97.25 230 GLU B CA 1
ATOM 5321 C C . GLU B 1 230 ? 11.805 -34.906 -11.664 1 97.25 230 GLU B C 1
ATOM 5323 O O . GLU B 1 230 ? 11 -34.594 -10.789 1 97.25 230 GLU B O 1
ATOM 5328 N N . SER B 1 231 ? 11.578 -34.781 -12.945 1 97.94 231 SER B N 1
ATOM 5329 C CA . SER B 1 231 ? 10.281 -34.281 -13.398 1 97.94 231 SER B CA 1
ATOM 5330 C C . SER B 1 231 ? 9.75 -35.094 -14.562 1 97.94 231 SER B C 1
ATOM 5332 O O . SER B 1 231 ? 10.523 -35.625 -15.383 1 97.94 231 SER B O 1
ATOM 5334 N N . LYS B 1 232 ? 8.43 -35.344 -14.594 1 98.12 232 LYS B N 1
ATOM 5335 C CA . LYS B 1 232 ? 7.723 -36.031 -15.672 1 98.12 232 LYS B CA 1
ATOM 5336 C C . LYS B 1 232 ? 6.379 -35.375 -15.961 1 98.12 232 LYS B C 1
ATOM 5338 O O . LYS B 1 232 ? 5.688 -34.938 -15.039 1 98.12 232 LYS B O 1
ATOM 5343 N N . VAL B 1 233 ? 6.098 -35.25 -17.219 1 97.5 233 VAL B N 1
ATOM 5344 C CA . VAL B 1 233 ? 4.727 -34.906 -17.578 1 97.5 233 VAL B CA 1
ATOM 5345 C C . VAL B 1 233 ? 3.871 -36.156 -17.656 1 97.5 233 VAL B C 1
ATOM 5347 O O . VAL B 1 233 ? 4.082 -37 -18.531 1 97.5 233 VAL B O 1
ATOM 5350 N N . LEU B 1 234 ? 2.91 -36.219 -16.781 1 96.88 234 LEU B N 1
ATOM 5351 C CA . LEU B 1 234 ? 2.209 -37.469 -16.609 1 96.88 234 LEU B CA 1
ATOM 5352 C C . LEU B 1 234 ? 0.867 -37.469 -17.328 1 96.88 234 LEU B C 1
ATOM 5354 O O . LEU B 1 234 ? 0.256 -38.5 -17.531 1 96.88 234 LEU B O 1
ATOM 5358 N N . ALA B 1 235 ? 0.385 -36.25 -17.609 1 91.12 235 ALA B N 1
ATOM 5359 C CA . ALA B 1 235 ? -0.894 -36.062 -18.297 1 91.12 235 ALA B CA 1
ATOM 5360 C C . ALA B 1 235 ? -0.923 -34.75 -19.062 1 91.12 235 ALA B C 1
ATOM 5362 O O . ALA B 1 235 ? -0.266 -33.781 -18.672 1 91.12 235 ALA B O 1
ATOM 5363 N N . ARG B 1 236 ? -1.524 -34.781 -20.203 1 82.56 236 ARG B N 1
ATOM 5364 C CA . ARG B 1 236 ? -1.698 -33.531 -20.969 1 82.56 236 ARG B CA 1
ATOM 5365 C C . ARG B 1 236 ? -3.145 -33.375 -21.422 1 82.56 236 ARG B C 1
ATOM 5367 O O . ARG B 1 236 ? -3.709 -34.281 -22.047 1 82.56 236 ARG B O 1
ATOM 5374 N N . GLU B 1 237 ? -3.705 -32.375 -20.906 1 84.75 237 GLU B N 1
ATOM 5375 C CA . GLU B 1 237 ? -5.035 -31.984 -21.375 1 84.75 237 GLU B CA 1
ATOM 5376 C C . GLU B 1 237 ? -5.023 -30.578 -21.938 1 84.75 237 GLU B C 1
ATOM 5378 O O . GLU B 1 237 ? -4.004 -29.891 -21.891 1 84.75 237 GLU B O 1
ATOM 5383 N N . SER B 1 238 ? -6.102 -30.266 -22.594 1 81.62 238 SER B N 1
ATOM 5384 C CA . SER B 1 238 ? -6.172 -28.906 -23.125 1 81.62 238 SER B CA 1
ATOM 5385 C C . SER B 1 238 ? -6.09 -27.875 -22.016 1 81.62 238 SER B C 1
ATOM 5387 O O . SER B 1 238 ? -6.812 -27.969 -21.016 1 81.62 238 SER B O 1
ATOM 5389 N N . HIS B 1 239 ? -5.195 -27.062 -22.25 1 71.69 239 HIS B N 1
ATOM 5390 C CA . HIS B 1 239 ? -4.82 -26.062 -21.25 1 71.69 239 HIS B CA 1
ATOM 5391 C C . HIS B 1 239 ? -5.906 -25.016 -21.078 1 71.69 239 HIS B C 1
ATOM 5393 O O . HIS B 1 239 ? -6.512 -24.578 -22.062 1 71.69 239 HIS B O 1
ATOM 5399 N N . HIS B 1 240 ? -6.137 -24.672 -19.844 1 82.69 240 HIS B N 1
ATOM 5400 C CA . HIS B 1 240 ? -7.066 -23.609 -19.516 1 82.69 240 HIS B CA 1
ATOM 5401 C C . HIS B 1 240 ? -6.559 -22.766 -18.344 1 82.69 240 HIS B C 1
ATOM 5403 O O . HIS B 1 240 ? -6.277 -23.312 -17.266 1 82.69 240 HIS B O 1
ATOM 5409 N N . HIS B 1 241 ? -6.355 -21.516 -18.609 1 89 241 HIS B N 1
ATOM 5410 C CA . HIS B 1 241 ? -5.906 -20.609 -17.562 1 89 241 HIS B CA 1
ATOM 5411 C C . HIS B 1 241 ? -7.059 -19.75 -17.031 1 89 241 HIS B C 1
ATOM 5413 O O . HIS B 1 241 ? -7.914 -19.312 -17.812 1 89 241 HIS B O 1
ATOM 5419 N N . CYS B 1 242 ? -7.035 -19.594 -15.797 1 91.69 242 CYS B N 1
ATOM 5420 C CA . CYS B 1 242 ? -7.992 -18.625 -15.258 1 91.69 242 CYS B CA 1
ATOM 5421 C C . CYS B 1 242 ? -7.699 -17.219 -15.773 1 91.69 242 CYS B C 1
ATOM 5423 O O . CYS B 1 242 ? -6.629 -16.672 -15.508 1 91.69 242 CYS B O 1
ATOM 5425 N N . VAL B 1 243 ? -8.617 -16.594 -16.375 1 94.25 243 VAL B N 1
ATOM 5426 C CA . VAL B 1 243 ? -8.414 -15.289 -16.984 1 94.25 243 VAL B CA 1
ATOM 5427 C C . VAL B 1 243 ? -8.242 -14.234 -15.891 1 94.25 243 VAL B C 1
ATOM 5429 O O . VAL B 1 243 ? -7.586 -13.211 -16.109 1 94.25 243 VAL B O 1
ATOM 5432 N N . PHE B 1 244 ? -8.719 -14.477 -14.734 1 94.06 244 PHE B N 1
ATOM 5433 C CA . PHE B 1 244 ? -8.703 -13.477 -13.664 1 94.06 244 PHE B CA 1
ATOM 5434 C C . PHE B 1 244 ? -7.305 -13.328 -13.086 1 94.06 244 PHE B C 1
ATOM 5436 O O . PHE B 1 244 ? -7.02 -12.359 -12.383 1 94.06 244 PHE B O 1
ATOM 5443 N N . GLU B 1 245 ? -6.43 -14.312 -13.32 1 95.19 245 GLU B N 1
ATOM 5444 C CA . GLU B 1 245 ? -5.023 -14.109 -12.969 1 95.19 245 GLU B CA 1
ATOM 5445 C C . GLU B 1 245 ? -4.457 -12.875 -13.664 1 95.19 245 GLU B C 1
ATOM 5447 O O . GLU B 1 245 ? -3.725 -12.094 -13.055 1 95.19 245 GLU B O 1
ATOM 5452 N N . TYR B 1 246 ? -4.883 -12.695 -14.883 1 96.56 246 TYR B N 1
ATOM 5453 C CA . TYR B 1 246 ? -4.363 -11.602 -15.695 1 96.56 246 TYR B CA 1
ATOM 5454 C C . TYR B 1 246 ? -5.109 -10.305 -15.398 1 96.56 246 TYR B C 1
ATOM 5456 O O . TYR B 1 246 ? -4.527 -9.219 -15.453 1 96.56 246 TYR B O 1
ATOM 5464 N N . ILE B 1 247 ? -6.367 -10.422 -15.039 1 96.5 247 ILE B N 1
ATOM 5465 C CA . ILE B 1 247 ? -7.207 -9.25 -14.844 1 96.5 247 ILE B CA 1
ATOM 5466 C C . ILE B 1 247 ? -6.891 -8.609 -13.492 1 96.5 247 ILE B C 1
ATOM 5468 O O . ILE B 1 247 ? -6.816 -7.383 -13.383 1 96.5 247 ILE B O 1
ATOM 5472 N N . TYR B 1 248 ? -6.617 -9.523 -12.516 1 93.75 248 TYR B N 1
ATOM 5473 C CA . TYR B 1 248 ? -6.648 -8.898 -11.195 1 93.75 248 TYR B CA 1
ATOM 5474 C C . TYR B 1 248 ? -5.719 -9.625 -10.234 1 93.75 248 TYR B C 1
ATOM 5476 O O . TYR B 1 248 ? -4.949 -8.984 -9.508 1 93.75 248 TYR B O 1
ATOM 5484 N N . PHE B 1 249 ? -5.602 -10.914 -10.148 1 93.38 249 PHE B N 1
ATOM 5485 C CA . PHE B 1 249 ? -5.07 -11.672 -9.023 1 93.38 249 PHE B CA 1
ATOM 5486 C C . PHE B 1 249 ? -3.547 -11.594 -8.992 1 93.38 249 PHE B C 1
ATOM 5488 O O . PHE B 1 249 ? -2.957 -11.305 -7.945 1 93.38 249 PHE B O 1
ATOM 5495 N N . ALA B 1 250 ? -2.922 -11.883 -10.078 1 95.62 250 ALA B N 1
ATOM 5496 C CA . ALA B 1 250 ? -1.467 -12 -10.094 1 95.62 250 ALA B CA 1
ATOM 5497 C C . ALA B 1 250 ? -0.804 -10.633 -9.953 1 95.62 250 ALA B C 1
ATOM 5499 O O . ALA B 1 250 ? -1.384 -9.617 -10.336 1 95.62 250 ALA B O 1
ATOM 5500 N N . ARG B 1 251 ? 0.348 -10.641 -9.414 1 95.62 251 ARG B N 1
ATOM 5501 C CA . ARG B 1 251 ? 1.135 -9.406 -9.367 1 95.62 251 ARG B CA 1
ATOM 5502 C C . ARG B 1 251 ? 1.489 -8.93 -10.766 1 95.62 251 ARG B C 1
ATOM 5504 O O . ARG B 1 251 ? 1.76 -9.742 -11.656 1 95.62 251 ARG B O 1
ATOM 5511 N N . PRO B 1 252 ? 1.562 -7.648 -10.875 1 96.69 252 PRO B N 1
ATOM 5512 C CA . PRO B 1 252 ? 1.87 -7.121 -12.211 1 96.69 252 PRO B CA 1
ATOM 5513 C C . PRO B 1 252 ? 3.25 -7.543 -12.703 1 96.69 252 PRO B C 1
ATOM 5515 O O . PRO B 1 252 ? 3.473 -7.633 -13.914 1 96.69 252 PRO B O 1
ATOM 5518 N N . ASP B 1 253 ? 4.168 -7.828 -11.805 1 96.19 253 ASP B N 1
ATOM 5519 C CA . ASP B 1 253 ? 5.523 -8.164 -12.219 1 96.19 253 ASP B CA 1
ATOM 5520 C C . ASP B 1 253 ? 5.664 -9.664 -12.477 1 96.19 253 ASP B C 1
ATOM 5522 O O . ASP B 1 253 ? 6.762 -10.156 -12.742 1 96.19 253 ASP B O 1
ATOM 5526 N N . SER B 1 254 ? 4.605 -10.391 -12.438 1 96.88 254 SER B N 1
ATOM 5527 C CA . SER B 1 254 ? 4.648 -11.828 -12.68 1 96.88 254 SER B CA 1
ATOM 5528 C C . SER B 1 254 ? 4.48 -12.141 -14.164 1 96.88 254 SER B C 1
ATOM 5530 O O . SER B 1 254 ? 3.889 -11.352 -14.906 1 96.88 254 SER B O 1
ATOM 5532 N N . VAL B 1 255 ? 5.031 -13.203 -14.531 1 96.56 255 VAL B N 1
ATOM 5533 C CA . VAL B 1 255 ? 4.82 -13.805 -15.844 1 96.56 255 VAL B CA 1
ATOM 5534 C C . VAL B 1 255 ? 4.117 -15.156 -15.68 1 96.56 255 VAL B C 1
ATOM 5536 O O . VAL B 1 255 ? 4.621 -16.047 -14.992 1 96.56 255 VAL B O 1
ATOM 5539 N N . LEU B 1 256 ? 2.963 -15.258 -16.25 1 95.94 256 LEU B N 1
ATOM 5540 C CA . LEU B 1 256 ? 2.182 -16.484 -16.219 1 95.94 256 LEU B CA 1
ATOM 5541 C C . LEU B 1 256 ? 2.049 -17.094 -17.609 1 95.94 256 LEU B C 1
ATOM 5543 O O . LEU B 1 256 ? 1.461 -16.484 -18.5 1 95.94 256 LEU B O 1
ATOM 5547 N N . ASP B 1 257 ? 2.635 -18.281 -17.75 1 93.31 257 ASP B N 1
ATOM 5548 C CA . ASP B 1 257 ? 2.594 -18.984 -19.016 1 93.31 257 ASP B CA 1
ATOM 5549 C C . ASP B 1 257 ? 3.047 -18.094 -20.156 1 93.31 257 ASP B C 1
ATOM 5551 O O . ASP B 1 257 ? 2.338 -17.938 -21.156 1 93.31 257 ASP B O 1
ATOM 5555 N N . ARG B 1 258 ? 4.094 -17.375 -19.984 1 92.38 258 ARG B N 1
ATOM 5556 C CA . ARG B 1 258 ? 4.844 -16.609 -20.969 1 92.38 258 ARG B CA 1
ATOM 5557 C C . ARG B 1 258 ? 4.176 -15.258 -21.234 1 92.38 258 ARG B C 1
ATOM 5559 O O . ARG B 1 258 ? 4.527 -14.562 -22.188 1 92.38 258 ARG B O 1
ATOM 5566 N N . THR B 1 259 ? 3.189 -14.898 -20.469 1 96 259 THR B N 1
ATOM 5567 C CA . THR B 1 259 ? 2.529 -13.609 -20.594 1 96 259 THR B CA 1
ATOM 5568 C C . THR B 1 259 ? 2.742 -12.766 -19.344 1 96 259 THR B C 1
ATOM 5570 O O . THR B 1 259 ? 2.402 -13.195 -18.234 1 96 259 THR B O 1
ATOM 5573 N N . ASN B 1 260 ? 3.361 -11.625 -19.531 1 97.25 260 ASN B N 1
ATOM 5574 C CA . ASN B 1 260 ? 3.533 -10.719 -18.391 1 97.25 260 ASN B CA 1
ATOM 5575 C C . ASN B 1 260 ? 2.217 -10.055 -18 1 97.25 260 ASN B C 1
ATOM 5577 O O . ASN B 1 260 ? 1.503 -9.531 -18.859 1 97.25 260 ASN B O 1
ATOM 5581 N N . VAL B 1 261 ? 1.958 -10.07 -16.781 1 97.88 261 VAL B N 1
ATOM 5582 C CA . VAL B 1 261 ? 0.666 -9.625 -16.281 1 97.88 261 VAL B CA 1
ATOM 5583 C C . VAL B 1 261 ? 0.517 -8.125 -16.484 1 97.88 261 VAL B C 1
ATOM 5585 O O . VAL B 1 261 ? -0.526 -7.652 -16.953 1 97.88 261 VAL B O 1
ATOM 5588 N N . TYR B 1 262 ? 1.555 -7.336 -16.188 1 98.19 262 TYR B N 1
ATOM 5589 C CA . TYR B 1 262 ? 1.496 -5.891 -16.375 1 98.19 262 TYR B CA 1
ATOM 5590 C C . TYR B 1 262 ? 1.216 -5.531 -17.828 1 98.19 262 TYR B C 1
ATOM 5592 O O . TYR B 1 262 ? 0.319 -4.738 -18.109 1 98.19 262 TYR B O 1
ATOM 5600 N N . SER B 1 263 ? 1.911 -6.086 -18.703 1 98.31 263 SER B N 1
ATOM 5601 C CA . SER B 1 263 ? 1.759 -5.805 -20.125 1 98.31 263 SER B CA 1
ATOM 5602 C C . SER B 1 263 ? 0.361 -6.172 -20.609 1 98.31 263 SER B C 1
ATOM 5604 O O . SER B 1 263 ? -0.237 -5.441 -21.406 1 98.31 263 SER B O 1
ATOM 5606 N N . ALA B 1 264 ? -0.07 -7.297 -20.156 1 98.5 264 ALA B N 1
ATOM 5607 C CA . ALA B 1 264 ? -1.423 -7.703 -20.516 1 98.5 264 ALA B CA 1
ATOM 5608 C C . ALA B 1 264 ? -2.451 -6.672 -20.062 1 98.5 264 ALA B C 1
ATOM 5610 O O . ALA B 1 264 ? -3.363 -6.324 -20.828 1 98.5 264 ALA B O 1
ATOM 5611 N N . ARG B 1 265 ? -2.305 -6.156 -18.906 1 98.75 265 ARG B N 1
ATOM 5612 C CA . ARG B 1 265 ? -3.252 -5.195 -18.344 1 98.75 265 ARG B CA 1
ATOM 5613 C C . ARG B 1 265 ? -3.176 -3.865 -19.094 1 98.75 265 ARG B C 1
ATOM 5615 O O . ARG B 1 265 ? -4.199 -3.211 -19.312 1 98.75 265 ARG B O 1
ATOM 5622 N N . VAL B 1 266 ? -1.971 -3.449 -19.484 1 98.81 266 VAL B N 1
ATOM 5623 C CA . VAL B 1 266 ? -1.823 -2.256 -20.297 1 98.81 266 VAL B CA 1
ATOM 5624 C C . VAL B 1 266 ? -2.557 -2.449 -21.625 1 98.81 266 VAL B C 1
ATOM 5626 O O . VAL B 1 266 ? -3.303 -1.572 -22.062 1 98.81 266 VAL B O 1
ATOM 5629 N N . ARG B 1 267 ? -2.381 -3.611 -22.219 1 98.81 267 ARG B N 1
ATOM 5630 C CA . ARG B 1 267 ? -3.039 -3.902 -23.484 1 98.81 267 ARG B CA 1
ATOM 5631 C C . ARG B 1 267 ? -4.555 -3.932 -23.328 1 98.81 267 ARG B C 1
ATOM 5633 O O . ARG B 1 267 ? -5.293 -3.557 -24.234 1 98.81 267 ARG B O 1
ATOM 5640 N N . MET B 1 268 ? -5.016 -4.395 -22.172 1 98.88 268 MET B N 1
ATOM 5641 C CA . MET B 1 268 ? -6.449 -4.34 -21.906 1 98.88 268 MET B CA 1
ATOM 5642 C C . MET B 1 268 ? -6.965 -2.908 -21.984 1 98.88 268 MET B C 1
ATOM 5644 O O . MET B 1 268 ? -8.023 -2.654 -22.562 1 98.88 268 MET B O 1
ATOM 5648 N N . GLY B 1 269 ? -6.172 -2.014 -21.391 1 98.88 269 GLY B N 1
ATOM 5649 C CA . GLY B 1 269 ? -6.523 -0.606 -21.469 1 98.88 269 GLY B CA 1
ATOM 5650 C C . GLY B 1 269 ? -6.527 -0.076 -22.891 1 98.88 269 GLY B C 1
ATOM 5651 O O . GLY B 1 269 ? -7.406 0.702 -23.266 1 98.88 269 GLY B O 1
ATOM 5652 N N . VAL B 1 270 ? -5.566 -0.494 -23.672 1 98.88 270 VAL B N 1
ATOM 5653 C CA . VAL B 1 270 ? -5.457 -0.079 -25.078 1 98.88 270 VAL B CA 1
ATOM 5654 C C . VAL B 1 270 ? -6.695 -0.537 -25.844 1 98.88 270 VAL B C 1
ATOM 5656 O O . VAL B 1 270 ? -7.34 0.263 -26.531 1 98.88 270 VAL B O 1
ATOM 5659 N N . GLU B 1 271 ? -7.027 -1.828 -25.703 1 98.81 271 GLU B N 1
ATOM 5660 C CA . GLU B 1 271 ? -8.195 -2.377 -26.391 1 98.81 271 GLU B CA 1
ATOM 5661 C C . GLU B 1 271 ? -9.477 -1.68 -25.938 1 98.81 271 GLU B C 1
ATOM 5663 O O . GLU B 1 271 ? -10.367 -1.407 -26.734 1 98.81 271 GLU B O 1
ATOM 5668 N N . LEU B 1 272 ? -9.539 -1.415 -24.672 1 98.81 272 LEU B N 1
ATOM 5669 C CA . LEU B 1 272 ? -10.711 -0.75 -24.094 1 98.81 272 LEU B CA 1
ATOM 5670 C C . LEU B 1 272 ? -10.898 0.632 -24.719 1 98.81 272 LEU B C 1
ATOM 5672 O O . LEU B 1 272 ? -12.023 1.019 -25.047 1 98.81 272 LEU B O 1
ATOM 5676 N N . ALA B 1 273 ? -9.828 1.382 -24.875 1 98.81 273 ALA B N 1
ATOM 5677 C CA . ALA B 1 273 ? -9.883 2.711 -25.484 1 98.81 273 ALA B CA 1
ATOM 5678 C C . ALA B 1 273 ? -10.305 2.629 -26.938 1 98.81 273 ALA B C 1
ATOM 5680 O O . ALA B 1 273 ? -11.031 3.496 -27.438 1 98.81 273 ALA B O 1
ATOM 5681 N N . ARG B 1 274 ? -9.859 1.621 -27.625 1 98.69 274 ARG B N 1
ATOM 5682 C CA . ARG B 1 274 ? -10.219 1.422 -29.031 1 98.69 274 ARG B CA 1
ATOM 5683 C C . ARG B 1 274 ? -11.703 1.099 -29.172 1 98.69 274 ARG B C 1
ATOM 5685 O O . ARG B 1 274 ? -12.375 1.647 -30.047 1 98.69 274 ARG B O 1
ATOM 5692 N N . GLU B 1 275 ? -12.164 0.246 -28.266 1 98.56 275 GLU B N 1
ATOM 5693 C CA . GLU B 1 275 ? -13.539 -0.234 -28.375 1 98.56 275 GLU B CA 1
ATOM 5694 C C . GLU B 1 275 ? -14.531 0.815 -27.875 1 98.56 275 GLU B C 1
ATOM 5696 O O . GLU B 1 275 ? -15.648 0.916 -28.375 1 98.56 275 GLU B O 1
ATOM 5701 N N . SER B 1 276 ? -14.125 1.494 -26.859 1 98 276 SER B N 1
ATOM 5702 C CA . SER B 1 276 ? -15.055 2.395 -26.188 1 98 276 SER B CA 1
ATOM 5703 C C . SER B 1 276 ? -14.383 3.701 -25.797 1 98 276 SER B C 1
ATOM 5705 O O . SER B 1 276 ? -14.266 4.016 -24.609 1 98 276 SER B O 1
ATOM 5707 N N . PRO B 1 277 ? -14.078 4.477 -26.797 1 96.75 277 PRO B N 1
ATOM 5708 C CA . PRO B 1 277 ? -13.477 5.777 -26.5 1 96.75 277 PRO B CA 1
ATOM 5709 C C . PRO B 1 277 ? -14.414 6.707 -25.734 1 96.75 277 PRO B C 1
ATOM 5711 O O . PRO B 1 277 ? -15.625 6.477 -25.703 1 96.75 277 PRO B O 1
ATOM 5714 N N . ALA B 1 278 ? -13.875 7.605 -25.031 1 95.88 278 ALA B N 1
ATOM 5715 C CA . ALA B 1 278 ? -14.625 8.641 -24.328 1 95.88 278 ALA B CA 1
ATOM 5716 C C . ALA B 1 278 ? -14.008 10.016 -24.562 1 95.88 278 ALA B C 1
ATOM 5718 O O . ALA B 1 278 ? -12.789 10.148 -24.641 1 95.88 278 ALA B O 1
ATOM 5719 N N . GLU B 1 279 ? -14.828 10.977 -24.734 1 96.94 279 GLU B N 1
ATOM 5720 C CA . GLU B 1 279 ? -14.344 12.359 -24.734 1 96.94 279 GLU B CA 1
ATOM 5721 C C . GLU B 1 279 ? -14.172 12.875 -23.312 1 96.94 279 GLU B C 1
ATOM 5723 O O . GLU B 1 279 ? -15.156 13.117 -22.609 1 96.94 279 GLU B O 1
ATOM 5728 N N . ALA B 1 280 ? -12.945 12.969 -22.922 1 98.44 280 ALA B N 1
ATOM 5729 C CA . ALA B 1 280 ? -12.672 13.344 -21.531 1 98.44 280 ALA B CA 1
ATOM 5730 C C . ALA B 1 280 ? -11.375 14.141 -21.438 1 98.44 280 ALA B C 1
ATOM 5732 O O . ALA B 1 280 ? -10.68 14.336 -22.422 1 98.44 280 ALA B O 1
ATOM 5733 N N . ASP B 1 281 ? -11.133 14.656 -20.281 1 98.56 281 ASP B N 1
ATOM 5734 C CA . ASP B 1 281 ? -10 15.547 -20.062 1 98.56 281 ASP B CA 1
ATOM 5735 C C . ASP B 1 281 ? -8.867 14.836 -19.328 1 98.56 281 ASP B C 1
ATOM 5737 O O . ASP B 1 281 ? -7.711 15.258 -19.406 1 98.56 281 ASP B O 1
ATOM 5741 N N . VAL B 1 282 ? -9.195 13.805 -18.594 1 98.69 282 VAL B N 1
ATOM 5742 C CA . VAL B 1 282 ? -8.188 13.141 -17.781 1 98.69 282 VAL B CA 1
ATOM 5743 C C . VAL B 1 282 ? -8.586 11.68 -17.562 1 98.69 282 VAL B C 1
ATOM 5745 O O . VAL B 1 282 ? -9.766 11.367 -17.422 1 98.69 282 VAL B O 1
ATOM 5748 N N . VAL B 1 283 ? -7.625 10.789 -17.609 1 98.88 283 VAL B N 1
ATOM 5749 C CA . VAL B 1 283 ? -7.797 9.383 -17.25 1 98.88 283 VAL B CA 1
ATOM 5750 C C . VAL B 1 283 ? -7.266 9.156 -15.836 1 98.88 283 VAL B C 1
ATOM 5752 O O . VAL B 1 283 ? -6.148 9.562 -15.516 1 98.88 283 VAL B O 1
ATOM 5755 N N . ILE B 1 284 ? -8.047 8.586 -15.008 1 98.62 284 ILE B N 1
ATOM 5756 C CA . ILE B 1 284 ? -7.59 8.219 -13.672 1 98.62 284 ILE B CA 1
ATOM 5757 C C . ILE B 1 284 ? -7.887 6.738 -13.422 1 98.62 284 ILE B C 1
ATOM 5759 O O . ILE B 1 284 ? -8.727 6.141 -14.102 1 98.62 284 ILE B O 1
ATOM 5763 N N . ALA B 1 285 ? -7.188 6.16 -12.492 1 98.5 285 ALA B N 1
ATOM 5764 C CA . ALA B 1 285 ? -7.344 4.742 -12.18 1 98.5 285 ALA B CA 1
ATOM 5765 C C . ALA B 1 285 ? -7.938 4.547 -10.789 1 98.5 285 ALA B C 1
ATOM 5767 O O . ALA B 1 285 ? -7.754 5.391 -9.906 1 98.5 285 ALA B O 1
ATOM 5768 N N . VAL B 1 286 ? -8.719 3.533 -10.625 1 97.25 286 VAL B N 1
ATOM 5769 C CA . VAL B 1 286 ? -8.938 3.006 -9.289 1 97.25 286 VAL B CA 1
ATOM 5770 C C . VAL B 1 286 ? -7.695 2.248 -8.82 1 97.25 286 VAL B C 1
ATOM 5772 O O . VAL B 1 286 ? -7.379 1.18 -9.352 1 97.25 286 VAL B O 1
ATOM 5775 N N . PRO B 1 287 ? -6.945 2.811 -7.938 1 94.38 287 PRO B N 1
ATOM 5776 C CA . PRO B 1 287 ? -5.688 2.166 -7.555 1 94.38 287 PRO B CA 1
ATOM 5777 C C . PRO B 1 287 ? -5.902 0.919 -6.699 1 94.38 287 PRO B C 1
ATOM 5779 O O . PRO B 1 287 ? -6.891 0.829 -5.969 1 94.38 287 PRO B O 1
ATOM 5782 N N . ASP B 1 288 ? -5.039 -0.079 -6.754 1 91.88 288 ASP B N 1
ATOM 5783 C CA . ASP B 1 288 ? -3.861 -0.096 -7.617 1 91.88 288 ASP B CA 1
ATOM 5784 C C . ASP B 1 288 ? -4.133 -0.872 -8.906 1 91.88 288 ASP B C 1
ATOM 5786 O O . ASP B 1 288 ? -3.453 -0.674 -9.914 1 91.88 288 ASP B O 1
ATOM 5790 N N . SER B 1 289 ? -5.188 -1.671 -8.828 1 91 289 SER B N 1
ATOM 5791 C CA . SER B 1 289 ? -5.383 -2.693 -9.852 1 91 289 SER B CA 1
ATOM 5792 C C . SER B 1 289 ? -5.77 -2.072 -11.188 1 91 289 SER B C 1
ATOM 5794 O O . SER B 1 289 ? -5.531 -2.66 -12.242 1 91 289 SER B O 1
ATOM 5796 N N . GLY B 1 290 ? -6.324 -0.907 -11.211 1 96.81 290 GLY B N 1
ATOM 5797 C CA . GLY B 1 290 ? -6.758 -0.276 -12.445 1 96.81 290 GLY B CA 1
ATOM 5798 C C . GLY B 1 290 ? -5.66 0.529 -13.117 1 96.81 290 GLY B C 1
ATOM 5799 O O . GLY B 1 290 ? -5.84 1.012 -14.242 1 96.81 290 GLY B O 1
ATOM 5800 N N . ARG B 1 291 ? -4.469 0.625 -12.516 1 97.69 291 ARG B N 1
ATOM 5801 C CA . ARG B 1 291 ? -3.441 1.561 -12.969 1 97.69 291 ARG B CA 1
ATOM 5802 C C . ARG B 1 291 ? -2.91 1.171 -14.344 1 97.69 291 ARG B C 1
ATOM 5804 O O . ARG B 1 291 ? -2.854 2.004 -15.25 1 97.69 291 ARG B O 1
ATOM 5811 N N . ALA B 1 292 ? -2.531 -0.093 -14.477 1 98.38 292 ALA B N 1
ATOM 5812 C CA . ALA B 1 292 ? -1.944 -0.529 -15.742 1 98.38 292 ALA B CA 1
ATOM 5813 C C . ALA B 1 292 ? -2.916 -0.314 -16.906 1 98.38 292 ALA B C 1
ATOM 5815 O O . ALA B 1 292 ? -2.537 0.22 -17.953 1 98.38 292 ALA B O 1
ATOM 5816 N N . ALA B 1 293 ? -4.156 -0.695 -16.688 1 98.81 293 ALA B N 1
ATOM 5817 C CA . ALA B 1 293 ? -5.168 -0.512 -17.719 1 98.81 293 ALA B CA 1
ATOM 5818 C C . ALA B 1 293 ? -5.406 0.969 -18 1 98.81 293 ALA B C 1
ATOM 5820 O O . ALA B 1 293 ? -5.594 1.368 -19.156 1 98.81 293 ALA B O 1
ATOM 5821 N N . ALA B 1 294 ? -5.422 1.779 -16.969 1 98.88 294 ALA B N 1
ATOM 5822 C CA . ALA B 1 294 ? -5.605 3.219 -17.141 1 98.88 294 ALA B CA 1
ATOM 5823 C C . ALA B 1 294 ? -4.484 3.82 -17.984 1 98.88 294 ALA B C 1
ATOM 5825 O O . ALA B 1 294 ? -4.727 4.676 -18.828 1 98.88 294 ALA B O 1
ATOM 5826 N N . LEU B 1 295 ? -3.285 3.389 -17.719 1 98.56 295 LEU B N 1
ATOM 5827 C CA . LEU B 1 295 ? -2.141 3.867 -18.5 1 98.56 295 LEU B CA 1
ATOM 5828 C C . LEU B 1 295 ? -2.266 3.471 -19.969 1 98.56 295 LEU B C 1
ATOM 5830 O O . LEU B 1 295 ? -1.995 4.281 -20.859 1 98.56 295 LEU B O 1
ATOM 5834 N N . GLY B 1 296 ? -2.693 2.221 -20.188 1 98.69 296 GLY B N 1
ATOM 5835 C CA . GLY B 1 296 ? -2.936 1.799 -21.562 1 98.69 296 GLY B CA 1
ATOM 5836 C C . GLY B 1 296 ? -4.012 2.611 -22.25 1 98.69 296 GLY B C 1
ATOM 5837 O O . GLY B 1 296 ? -3.848 3.016 -23.406 1 98.69 296 GLY B O 1
ATOM 5838 N N . PHE B 1 297 ? -5.105 2.832 -21.516 1 98.88 297 PHE B N 1
ATOM 5839 C CA . PHE B 1 297 ? -6.207 3.623 -22.062 1 98.88 297 PHE B CA 1
ATOM 5840 C C . PHE B 1 297 ? -5.746 5.031 -22.406 1 98.88 297 PHE B C 1
ATOM 5842 O O . PHE B 1 297 ? -6.082 5.555 -23.469 1 98.88 297 PHE B O 1
ATOM 5849 N N . SER B 1 298 ? -5.008 5.637 -21.5 1 98.62 298 SER B N 1
ATOM 5850 C CA . SER B 1 298 ? -4.484 6.984 -21.703 1 98.62 298 SER B CA 1
ATOM 5851 C C . SER B 1 298 ? -3.594 7.047 -22.938 1 98.62 298 SER B C 1
ATOM 5853 O O . SER B 1 298 ? -3.74 7.945 -23.781 1 98.62 298 SER B O 1
ATOM 5855 N N . ARG B 1 299 ? -2.717 6.125 -23.094 1 97.56 299 ARG B N 1
ATOM 5856 C CA . ARG B 1 299 ? -1.781 6.094 -24.219 1 97.56 299 ARG B CA 1
ATOM 5857 C C . ARG B 1 299 ? -2.521 6.004 -25.547 1 97.56 299 ARG B C 1
ATOM 5859 O O . ARG B 1 299 ? -2.217 6.742 -26.484 1 97.56 299 ARG B O 1
ATOM 5866 N N . GLU B 1 300 ? -3.479 5.125 -25.578 1 98.38 300 GLU B N 1
ATOM 5867 C CA . GLU B 1 300 ? -4.211 4.879 -26.812 1 98.38 300 GLU B CA 1
ATOM 5868 C C . GLU B 1 300 ? -5.133 6.047 -27.156 1 98.38 300 GLU B C 1
ATOM 5870 O O . GLU B 1 300 ? -5.211 6.469 -28.312 1 98.38 300 GLU B O 1
ATOM 5875 N N . SER B 1 301 ? -5.812 6.613 -26.188 1 98.25 301 SER B N 1
ATOM 5876 C CA . SER B 1 301 ? -6.809 7.656 -26.406 1 98.25 301 SER B CA 1
ATOM 5877 C C . SER B 1 301 ? -6.148 9.023 -26.578 1 98.25 301 SER B C 1
ATOM 5879 O O . SER B 1 301 ? -6.762 9.945 -27.125 1 98.25 301 SER B O 1
ATOM 5881 N N . GLY B 1 302 ? -4.949 9.156 -26 1 97.12 302 GLY B N 1
ATOM 5882 C CA . GLY B 1 302 ? -4.285 10.453 -26.016 1 97.12 302 GLY B CA 1
ATOM 5883 C C . GLY B 1 302 ? -4.707 11.352 -24.875 1 97.12 302 GLY B C 1
ATOM 5884 O O . GLY B 1 302 ? -4.207 12.469 -24.734 1 97.12 302 GLY B O 1
ATOM 5885 N N . ILE B 1 303 ? -5.664 10.914 -24.078 1 98.12 303 ILE B N 1
ATOM 5886 C CA . ILE B 1 303 ? -6.09 11.672 -22.906 1 98.12 303 ILE B CA 1
ATOM 5887 C C . ILE B 1 303 ? -5.07 11.5 -21.781 1 98.12 303 ILE B C 1
ATOM 5889 O O . ILE B 1 303 ? -4.676 10.375 -21.453 1 98.12 303 ILE B O 1
ATOM 5893 N N . PRO B 1 304 ? -4.594 12.57 -21.141 1 97.62 304 PRO B N 1
ATOM 5894 C CA . PRO B 1 304 ? -3.545 12.461 -20.125 1 97.62 304 PRO B CA 1
ATOM 5895 C C . PRO B 1 304 ? -3.99 11.664 -18.906 1 97.62 304 PRO B C 1
ATOM 5897 O O . PRO B 1 304 ? -5.152 11.758 -18.484 1 97.62 304 PRO B O 1
ATOM 5900 N N . TYR B 1 305 ? -3.031 10.891 -18.391 1 98.31 305 TYR B N 1
ATOM 5901 C CA . TYR B 1 305 ? -3.234 10.148 -17.141 1 98.31 305 TYR B CA 1
ATOM 5902 C C . TYR B 1 305 ? -2.791 10.969 -15.945 1 98.31 305 TYR B C 1
ATOM 5904 O O . TYR B 1 305 ? -1.779 11.672 -16 1 98.31 305 TYR B O 1
ATOM 5912 N N . ALA B 1 306 ? -3.537 10.93 -14.852 1 98.25 306 ALA B N 1
ATOM 5913 C CA . ALA B 1 306 ? -3.176 11.539 -13.578 1 98.25 306 ALA B CA 1
ATOM 5914 C C . ALA B 1 306 ? -3.666 10.695 -12.406 1 98.25 306 ALA B C 1
ATOM 5916 O O . ALA B 1 306 ? -4.582 9.883 -12.555 1 98.25 306 ALA B O 1
ATOM 5917 N N . GLU B 1 307 ? -2.982 10.844 -11.273 1 97.69 307 GLU B N 1
ATOM 5918 C CA . GLU B 1 307 ? -3.477 10.195 -10.07 1 97.69 307 GLU B CA 1
ATOM 5919 C C . GLU B 1 307 ? -4.59 11.008 -9.414 1 97.69 307 GLU B C 1
ATOM 5921 O O . GLU B 1 307 ? -4.316 11.914 -8.625 1 97.69 307 GLU B O 1
ATOM 5926 N N . GLY B 1 308 ? -5.754 10.656 -9.742 1 97.81 308 GLY B N 1
ATOM 5927 C CA . GLY B 1 308 ? -6.895 11.391 -9.219 1 97.81 308 GLY B CA 1
ATOM 5928 C C . GLY B 1 308 ? -7.441 10.812 -7.93 1 97.81 308 GLY B C 1
ATOM 5929 O O . GLY B 1 308 ? -8.234 11.461 -7.238 1 97.81 308 GLY B O 1
ATOM 5930 N N . LEU B 1 309 ? -7.074 9.641 -7.617 1 97.25 309 LEU B N 1
ATOM 5931 C CA . LEU B 1 309 ? -7.449 8.953 -6.383 1 97.25 309 LEU B CA 1
ATOM 5932 C C . LEU B 1 309 ? -6.215 8.461 -5.637 1 97.25 309 LEU B C 1
ATOM 5934 O O . LEU B 1 309 ? -5.336 7.828 -6.23 1 97.25 309 LEU B O 1
ATOM 5938 N N . ILE B 1 310 ? -6.148 8.797 -4.391 1 95.94 310 ILE B N 1
ATOM 5939 C CA . ILE B 1 310 ? -5.039 8.359 -3.553 1 95.94 310 ILE B CA 1
ATOM 5940 C C . ILE B 1 310 ? -5.52 7.289 -2.574 1 95.94 310 ILE B C 1
ATOM 5942 O O . ILE B 1 310 ? -6.531 7.477 -1.89 1 95.94 310 ILE B O 1
ATOM 5946 N N . LYS B 1 311 ? -4.801 6.172 -2.582 1 93 311 LYS B N 1
ATOM 5947 C CA . LYS B 1 311 ? -5.164 5.062 -1.702 1 93 311 LYS B CA 1
ATOM 5948 C C . LYS B 1 311 ? -4.445 5.172 -0.359 1 93 311 LYS B C 1
ATOM 5950 O O . LYS B 1 311 ? -3.26 5.5 -0.307 1 93 311 LYS B O 1
ATOM 5955 N N . ASN B 1 312 ? -5.215 5 0.723 1 90.25 312 ASN B N 1
ATOM 5956 C CA . ASN B 1 312 ? -4.621 4.895 2.053 1 90.25 312 ASN B CA 1
ATOM 5957 C C . ASN B 1 312 ? -4.055 3.5 2.305 1 90.25 312 ASN B C 1
ATOM 5959 O O . ASN B 1 312 ? -4.805 2.525 2.381 1 90.25 312 ASN B O 1
ATOM 5963 N N . ARG B 1 313 ? -2.834 3.424 2.521 1 83.69 313 ARG B N 1
ATOM 5964 C CA . ARG B 1 313 ? -2.141 2.139 2.562 1 83.69 313 ARG B CA 1
ATOM 5965 C C . ARG B 1 313 ? -2.172 1.547 3.969 1 83.69 313 ARG B C 1
ATOM 5967 O O . ARG B 1 313 ? -1.736 0.413 4.18 1 83.69 313 ARG B O 1
ATOM 5974 N N . TYR B 1 314 ? -2.705 2.268 4.906 1 80.75 314 TYR B N 1
ATOM 5975 C CA . TYR B 1 314 ? -2.643 1.821 6.293 1 80.75 314 TYR B CA 1
ATOM 5976 C C . TYR B 1 314 ? -3.971 1.222 6.734 1 80.75 314 TYR B C 1
ATOM 5978 O O . TYR B 1 314 ? -4.125 0.818 7.891 1 80.75 314 TYR B O 1
ATOM 5986 N N . ILE B 1 315 ? -4.91 1.28 5.828 1 77 315 ILE B N 1
ATOM 5987 C CA . ILE B 1 315 ? -6.219 0.738 6.188 1 77 315 ILE B CA 1
ATOM 5988 C C . ILE B 1 315 ? -6.238 -0.768 5.934 1 77 315 ILE B C 1
ATOM 5990 O O . ILE B 1 315 ? -5.949 -1.222 4.824 1 77 315 ILE B O 1
ATOM 5994 N N . GLY B 1 316 ? -6.008 -1.618 6.98 1 59.28 316 GLY B N 1
ATOM 5995 C CA . GLY B 1 316 ? -6.039 -3.068 6.871 1 59.28 316 GLY B CA 1
ATOM 5996 C C . GLY B 1 316 ? -7.398 -3.609 6.473 1 59.28 316 GLY B C 1
ATOM 5997 O O . GLY B 1 316 ? -8.336 -2.842 6.262 1 59.28 316 GLY B O 1
ATOM 5998 N N . ARG B 1 317 ? -7.535 -4.832 6.168 1 53.22 317 ARG B N 1
ATOM 5999 C CA . ARG B 1 317 ? -8.734 -5.543 5.73 1 53.22 317 ARG B CA 1
ATOM 6000 C C . ARG B 1 317 ? -9.773 -5.59 6.844 1 53.22 317 ARG B C 1
ATOM 6002 O O . ARG B 1 317 ? -10.969 -5.703 6.57 1 53.22 317 ARG B O 1
ATOM 6009 N N . THR B 1 318 ? -9.336 -5.668 8.164 1 49.47 318 THR B N 1
ATOM 6010 C CA . THR B 1 318 ? -10.242 -5.957 9.266 1 49.47 318 THR B CA 1
ATOM 6011 C C . THR B 1 318 ? -10.672 -4.672 9.969 1 49.47 318 THR B C 1
ATOM 6013 O O . THR B 1 318 ? -10.898 -4.664 11.18 1 49.47 318 THR B O 1
ATOM 6016 N N . PHE B 1 319 ? -10.625 -3.662 9.234 1 51.5 319 PHE B N 1
ATOM 6017 C CA . PHE B 1 319 ? -11.031 -2.459 9.953 1 51.5 319 PHE B CA 1
ATOM 6018 C C . PHE B 1 319 ? -12.5 -2.535 10.352 1 51.5 319 PHE B C 1
ATOM 6020 O O . PHE B 1 319 ? -13.375 -2.566 9.492 1 51.5 319 PHE B O 1
ATOM 6027 N N . ILE B 1 320 ? -12.797 -3.158 11.539 1 50.81 320 ILE B N 1
ATOM 6028 C CA . ILE B 1 320 ? -14.133 -3.234 12.125 1 50.81 320 ILE B CA 1
ATOM 6029 C C . ILE B 1 320 ? -14.562 -1.85 12.602 1 50.81 320 ILE B C 1
ATOM 6031 O O . ILE B 1 320 ? -13.867 -1.208 13.391 1 50.81 320 ILE B O 1
ATOM 6035 N N . THR B 1 321 ? -15.367 -1.149 11.719 1 52.5 321 THR B N 1
ATOM 6036 C CA . THR B 1 321 ? -15.883 0.157 12.117 1 52.5 321 THR B CA 1
ATOM 6037 C C . THR B 1 321 ? -17 0.009 13.148 1 52.5 321 THR B C 1
ATOM 6039 O O . THR B 1 321 ? -17.859 -0.853 13.016 1 52.5 321 THR B O 1
ATOM 6042 N N . PRO B 1 322 ? -16.828 0.649 14.258 1 46.41 322 PRO B N 1
ATOM 6043 C CA . PRO B 1 322 ? -17.969 0.706 15.164 1 46.41 322 PRO B CA 1
ATOM 6044 C C . PRO B 1 322 ? -19.188 1.357 14.523 1 46.41 322 PRO B C 1
ATOM 6046 O O . PRO B 1 322 ? -19.094 2.445 13.953 1 46.41 322 PRO B O 1
ATOM 6049 N N . GLY B 1 323 ? -20.391 0.748 14.469 1 48.59 323 GLY B N 1
ATOM 6050 C CA . GLY B 1 323 ? -21.75 1.155 14.164 1 48.59 323 GLY B CA 1
ATOM 6051 C C . GLY B 1 323 ? -21.938 1.608 12.734 1 48.59 323 GLY B C 1
ATOM 6052 O O . GLY B 1 323 ? -21.016 1.499 11.914 1 48.59 323 GLY B O 1
ATOM 6053 N N . GLN B 1 324 ? -23.234 2.07 12.227 1 49.75 324 GLN B N 1
ATOM 6054 C CA . GLN B 1 324 ? -23.828 2.488 10.961 1 49.75 324 GLN B CA 1
ATOM 6055 C C . GLN B 1 324 ? -22.953 3.539 10.273 1 49.75 324 GLN B C 1
ATOM 6057 O O . GLN B 1 324 ? -22.922 3.613 9.039 1 49.75 324 GLN B O 1
ATOM 6062 N N . PHE B 1 325 ? -22.438 4.484 10.906 1 51.47 325 PHE B N 1
ATOM 6063 C CA . PHE B 1 325 ? -21.688 5.625 10.414 1 51.47 325 PHE B CA 1
ATOM 6064 C C . PHE B 1 325 ? -20.594 5.176 9.438 1 51.47 325 PHE B C 1
ATOM 6066 O O . PHE B 1 325 ? -20.141 5.957 8.602 1 51.47 325 PHE B O 1
ATOM 6073 N N . ASN B 1 326 ? -20.438 3.797 9.031 1 60.09 326 ASN B N 1
ATOM 6074 C CA . ASN B 1 326 ? -19.141 3.141 8.906 1 60.09 326 ASN B CA 1
ATOM 6075 C C . ASN B 1 326 ? -18.828 2.822 7.449 1 60.09 326 ASN B C 1
ATOM 6077 O O . ASN B 1 326 ? -17.656 2.852 7.047 1 60.09 326 ASN B O 1
ATOM 6081 N N . ARG B 1 327 ? -20 2.961 6.582 1 60.88 327 ARG B N 1
ATOM 6082 C CA . ARG B 1 327 ? -19.547 2.422 5.301 1 60.88 327 ARG B CA 1
ATOM 6083 C C . ARG B 1 327 ? -18.938 3.516 4.434 1 60.88 327 ARG B C 1
ATOM 6085 O O . ARG B 1 327 ? -17.922 3.291 3.764 1 60.88 327 ARG B O 1
ATOM 6092 N N . GLU B 1 328 ? -19.719 4.719 4.441 1 68.75 328 GLU B N 1
ATOM 6093 C CA . GLU B 1 328 ? -19.188 5.812 3.639 1 68.75 328 GLU B CA 1
ATOM 6094 C C . GLU B 1 328 ? -17.797 6.234 4.133 1 68.75 328 GLU B C 1
ATOM 6096 O O . GLU B 1 328 ? -16.922 6.539 3.332 1 68.75 328 GLU B O 1
ATOM 6101 N N . LEU B 1 329 ? -17.656 6.168 5.383 1 77.75 329 LEU B N 1
ATOM 6102 C CA . LEU B 1 329 ? -16.391 6.555 5.973 1 77.75 329 LEU B CA 1
ATOM 6103 C C . LEU B 1 329 ? -15.289 5.559 5.605 1 77.75 329 LEU B C 1
ATOM 6105 O O . LEU B 1 329 ? -14.133 5.945 5.41 1 77.75 329 LEU B O 1
ATOM 6109 N N . LYS B 1 330 ? -15.789 4.379 5.367 1 76.81 330 LYS B N 1
ATOM 6110 C CA . LYS B 1 330 ? -14.812 3.342 5.035 1 76.81 330 LYS B CA 1
ATOM 6111 C C . LYS B 1 330 ? -14.188 3.598 3.666 1 76.81 330 LYS B C 1
ATOM 6113 O O . LYS B 1 330 ? -12.969 3.486 3.506 1 76.81 330 LYS B O 1
ATOM 6118 N N . VAL B 1 331 ? -15.023 4.008 2.775 1 78.81 331 VAL B N 1
ATOM 6119 C CA . VAL B 1 331 ? -14.516 4.266 1.433 1 78.81 331 VAL B CA 1
ATOM 6120 C C . VAL B 1 331 ? -13.648 5.523 1.439 1 78.81 331 VAL B C 1
ATOM 6122 O O . VAL B 1 331 ? -12.594 5.559 0.804 1 78.81 331 VAL B O 1
ATOM 6125 N N . LYS B 1 332 ? -14.047 6.445 2.209 1 84.5 332 LYS B N 1
ATOM 6126 C CA . LYS B 1 332 ? -13.289 7.691 2.295 1 84.5 332 LYS B CA 1
ATOM 6127 C C . LYS B 1 332 ? -11.922 7.465 2.938 1 84.5 332 LYS B C 1
ATOM 6129 O O . LYS B 1 332 ? -10.961 8.164 2.623 1 84.5 332 LYS B O 1
ATOM 6134 N N . LEU B 1 333 ? -11.984 6.496 3.75 1 87.38 333 LEU B N 1
ATOM 6135 C CA . LEU B 1 333 ? -10.727 6.195 4.426 1 87.38 333 LEU B CA 1
ATOM 6136 C C . LEU B 1 333 ? -9.773 5.457 3.496 1 87.38 333 LEU B C 1
ATOM 6138 O O . LEU B 1 333 ? -8.555 5.617 3.598 1 87.38 333 LEU B O 1
ATOM 6142 N N . LYS B 1 334 ? -10.367 4.785 2.553 1 89 334 LYS B N 1
ATOM 6143 C CA . LYS B 1 334 ? -9.547 3.959 1.674 1 89 334 LYS B CA 1
ATOM 6144 C C . LYS B 1 334 ? -9.047 4.762 0.476 1 89 334 LYS B C 1
ATOM 6146 O O . LYS B 1 334 ? -7.906 4.586 0.037 1 89 334 LYS B O 1
ATOM 6151 N N . LEU B 1 335 ? -9.906 5.586 -0.059 1 93.25 335 LEU B N 1
ATOM 6152 C CA . LEU B 1 335 ? -9.617 6.348 -1.269 1 93.25 335 LEU B CA 1
ATOM 6153 C C . LEU B 1 335 ? -9.969 7.816 -1.082 1 93.25 335 LEU B C 1
ATOM 6155 O O . LEU B 1 335 ? -11 8.141 -0.492 1 93.25 335 LEU B O 1
ATOM 6159 N N . SER B 1 336 ? -9.086 8.648 -1.53 1 94.06 336 SER B N 1
ATOM 6160 C CA . SER B 1 336 ? -9.336 10.086 -1.457 1 94.06 336 SER B CA 1
ATOM 6161 C C . SER B 1 336 ? -9.055 10.766 -2.793 1 94.06 336 SER B C 1
ATOM 6163 O O . SER B 1 336 ? -8.039 10.492 -3.434 1 94.06 336 SER B O 1
ATOM 6165 N N . PRO B 1 337 ? -9.938 11.602 -3.205 1 95.56 337 PRO B N 1
ATOM 6166 C CA . PRO B 1 337 ? -9.766 12.273 -4.492 1 95.56 337 PRO B CA 1
ATOM 6167 C C . PRO B 1 337 ? -8.789 13.445 -4.422 1 95.56 337 PRO B C 1
ATOM 6169 O O . PRO B 1 337 ? -8.648 14.07 -3.367 1 95.56 337 PRO B O 1
ATOM 6172 N N . VAL B 1 338 ? -8.078 13.688 -5.449 1 97.06 338 VAL B N 1
ATOM 6173 C CA . VAL B 1 338 ? -7.277 14.891 -5.641 1 97.06 338 VAL B CA 1
ATOM 6174 C C . VAL B 1 338 ? -8.07 15.93 -6.434 1 97.06 338 VAL B C 1
ATOM 6176 O O . VAL B 1 338 ? -8.125 15.867 -7.664 1 97.06 338 VAL B O 1
ATOM 6179 N N . ARG B 1 339 ? -8.625 16.859 -5.766 1 95.06 339 ARG B N 1
ATOM 6180 C CA . ARG B 1 339 ? -9.562 17.812 -6.344 1 95.06 339 ARG B CA 1
ATOM 6181 C C . ARG B 1 339 ? -8.922 18.562 -7.512 1 95.06 339 ARG B C 1
ATOM 6183 O O . ARG B 1 339 ? -9.586 18.828 -8.516 1 95.06 339 ARG B O 1
ATOM 6190 N N . GLU B 1 340 ? -7.676 18.875 -7.422 1 95.81 340 GLU B N 1
ATOM 6191 C CA . GLU B 1 340 ? -6.969 19.641 -8.438 1 95.81 340 GLU B CA 1
ATOM 6192 C C . GLU B 1 340 ? -6.918 18.891 -9.766 1 95.81 340 GLU B C 1
ATOM 6194 O O . GLU B 1 340 ? -6.77 19.5 -10.828 1 95.81 340 GLU B O 1
ATOM 6199 N N . VAL B 1 341 ? -7.035 17.578 -9.68 1 97.56 341 VAL B N 1
ATOM 6200 C CA . VAL B 1 341 ? -6.988 16.734 -10.867 1 97.56 341 VAL B CA 1
ATOM 6201 C C . VAL B 1 341 ? -8.398 16.562 -11.43 1 97.56 341 VAL B C 1
ATOM 6203 O O . VAL B 1 341 ? -8.57 16.438 -12.648 1 97.56 341 VAL B O 1
ATOM 6206 N N . ILE B 1 342 ? -9.438 16.672 -10.578 1 97.75 342 ILE B N 1
ATOM 6207 C CA . ILE B 1 342 ? -10.766 16.172 -10.914 1 97.75 342 ILE B CA 1
ATOM 6208 C C . ILE B 1 342 ? -11.703 17.328 -11.195 1 97.75 342 ILE B C 1
ATOM 6210 O O . ILE B 1 342 ? -12.539 17.25 -12.102 1 97.75 342 ILE B O 1
ATOM 6214 N N . ALA B 1 343 ? -11.586 18.406 -10.438 1 96.88 343 ALA B N 1
ATOM 6215 C CA . ALA B 1 343 ? -12.57 19.484 -10.438 1 96.88 343 ALA B CA 1
ATOM 6216 C C . ALA B 1 343 ? -12.688 20.125 -11.82 1 96.88 343 ALA B C 1
ATOM 6218 O O . ALA B 1 343 ? -11.672 20.516 -12.422 1 96.88 343 ALA B O 1
ATOM 6219 N N . GLY B 1 344 ? -13.914 20.141 -12.281 1 97.88 344 GLY B N 1
ATOM 6220 C CA . GLY B 1 344 ? -14.219 20.781 -13.547 1 97.88 344 GLY B CA 1
ATOM 6221 C C . GLY B 1 344 ? -13.875 19.938 -14.758 1 97.88 344 GLY B C 1
ATOM 6222 O O . GLY B 1 344 ? -13.992 20.391 -15.898 1 97.88 344 GLY B O 1
ATOM 6223 N N . LYS B 1 345 ? -13.484 18.719 -14.578 1 98.56 345 LYS B N 1
ATOM 6224 C CA . LYS B 1 345 ? -12.992 17.906 -15.688 1 98.56 345 LYS B CA 1
ATOM 6225 C C . LYS B 1 345 ? -13.953 16.766 -16.016 1 98.56 345 LYS B C 1
ATOM 6227 O O . LYS B 1 345 ? -14.742 16.359 -15.148 1 98.56 345 LYS B O 1
ATOM 6232 N N . ARG B 1 346 ? -13.984 16.453 -17.328 1 98.69 346 ARG B N 1
ATOM 6233 C CA . ARG B 1 346 ? -14.539 15.156 -17.734 1 98.69 346 ARG B CA 1
ATOM 6234 C C . ARG B 1 346 ? -13.539 14.031 -17.484 1 98.69 346 ARG B C 1
ATOM 6236 O O . ARG B 1 346 ? -12.461 14.008 -18.078 1 98.69 346 ARG B O 1
ATOM 6243 N N . VAL B 1 347 ? -13.922 13.031 -16.562 1 98.81 347 VAL B N 1
ATOM 6244 C CA . VAL B 1 347 ? -12.977 12.055 -16.047 1 98.81 347 VAL B CA 1
ATOM 6245 C C . VAL B 1 347 ? -13.289 10.672 -16.625 1 98.81 347 VAL B C 1
ATOM 6247 O O . VAL B 1 347 ? -14.445 10.25 -16.641 1 98.81 347 VAL B O 1
ATOM 6250 N N . VAL B 1 348 ? -12.312 10.023 -17.156 1 98.94 348 VAL B N 1
ATOM 6251 C CA . VAL B 1 348 ? -12.406 8.594 -17.422 1 98.94 348 VAL B CA 1
ATOM 6252 C C . VAL B 1 348 ? -11.859 7.801 -16.25 1 98.94 348 VAL B C 1
ATOM 6254 O O . VAL B 1 348 ? -10.664 7.875 -15.938 1 98.94 348 VAL B O 1
ATOM 6257 N N . LEU B 1 349 ? -12.688 7.109 -15.578 1 98.88 349 LEU B N 1
ATOM 6258 C CA . LEU B 1 349 ? -12.32 6.262 -14.453 1 98.88 349 LEU B CA 1
ATOM 6259 C C . LEU B 1 349 ? -12.148 4.812 -14.898 1 98.88 349 LEU B C 1
ATOM 6261 O O . LEU B 1 349 ? -13.117 4.168 -15.312 1 98.88 349 LEU B O 1
ATOM 6265 N N . VAL B 1 350 ? -10.914 4.301 -14.773 1 98.88 350 VAL B N 1
ATOM 6266 C CA . VAL B 1 350 ? -10.625 2.957 -15.258 1 98.88 350 VAL B CA 1
ATOM 6267 C C . VAL B 1 350 ? -10.43 2.006 -14.078 1 98.88 350 VAL B C 1
ATOM 6269 O O . VAL B 1 350 ? -9.703 2.318 -13.133 1 98.88 350 VAL B O 1
ATOM 6272 N N . ASP B 1 351 ? -11.039 0.908 -14.078 1 98.19 351 ASP B N 1
ATOM 6273 C CA . ASP B 1 351 ? -10.906 -0.142 -13.078 1 98.19 351 ASP B CA 1
ATOM 6274 C C . ASP B 1 351 ? -10.727 -1.51 -13.727 1 98.19 351 ASP B C 1
ATOM 6276 O O . ASP B 1 351 ? -10.883 -1.646 -14.945 1 98.19 351 ASP B O 1
ATOM 6280 N N . ASP B 1 352 ? -10.406 -2.451 -12.953 1 97.31 352 ASP B N 1
ATOM 6281 C CA . ASP B 1 352 ? -10.141 -3.779 -13.492 1 97.31 352 ASP B CA 1
ATOM 6282 C C . ASP B 1 352 ? -11.438 -4.555 -13.703 1 97.31 352 ASP B C 1
ATOM 6284 O O . ASP B 1 352 ? -11.586 -5.262 -14.703 1 97.31 352 ASP B O 1
ATOM 6288 N N . SER B 1 353 ? -12.344 -4.473 -12.75 1 95.88 353 SER B N 1
ATOM 6289 C CA . SER B 1 353 ? -13.594 -5.219 -12.828 1 95.88 353 SER B CA 1
ATOM 6290 C C . SER B 1 353 ? -14.648 -4.621 -11.898 1 95.88 353 SER B C 1
ATOM 6292 O O . SER B 1 353 ? -14.328 -3.799 -11.039 1 95.88 353 SER B O 1
ATOM 6294 N N . ILE B 1 354 ? -15.891 -4.977 -12.141 1 94.44 354 ILE B N 1
ATOM 6295 C CA . ILE B 1 354 ? -17 -4.645 -11.25 1 94.44 354 ILE B CA 1
ATOM 6296 C C . ILE B 1 354 ? -17.719 -5.922 -10.836 1 94.44 354 ILE B C 1
ATOM 6298 O O . ILE B 1 354 ? -18.156 -6.703 -11.688 1 94.44 354 ILE B O 1
ATOM 6302 N N . VAL B 1 355 ? -17.828 -6.125 -9.57 1 91.62 355 VAL B N 1
ATOM 6303 C CA . VAL B 1 355 ? -18.516 -7.309 -9.07 1 91.62 355 VAL B CA 1
ATOM 6304 C C . VAL B 1 355 ? -19.906 -6.93 -8.578 1 91.62 355 VAL B C 1
ATOM 6306 O O . VAL B 1 355 ? -20.859 -6.898 -9.367 1 91.62 355 VAL B O 1
ATOM 6309 N N . ARG B 1 356 ? -19.969 -6.246 -7.441 1 89.75 356 ARG B N 1
ATOM 6310 C CA . ARG B 1 356 ? -21.266 -5.863 -6.883 1 89.75 356 ARG B CA 1
ATOM 6311 C C . ARG B 1 356 ? -21.609 -4.422 -7.246 1 89.75 356 ARG B C 1
ATOM 6313 O O . ARG B 1 356 ? -22.766 -4.012 -7.129 1 89.75 356 ARG B O 1
ATOM 6320 N N . GLY B 1 357 ? -20.688 -3.715 -7.543 1 90.94 357 GLY B N 1
ATOM 6321 C CA . GLY B 1 357 ? -20.906 -2.35 -7.992 1 90.94 357 GLY B CA 1
ATOM 6322 C C . GLY B 1 357 ? -20.984 -1.354 -6.852 1 90.94 357 GLY B C 1
ATOM 6323 O O . GLY B 1 357 ? -21 -0.141 -7.078 1 90.94 357 GLY B O 1
ATOM 6324 N N . THR B 1 358 ? -21.016 -1.746 -5.668 1 89.5 358 THR B N 1
ATOM 6325 C CA . THR B 1 358 ? -21.172 -0.873 -4.508 1 89.5 358 THR B CA 1
ATOM 6326 C C . THR B 1 358 ? -19.984 0.072 -4.379 1 89.5 358 THR B C 1
ATOM 6328 O O . THR B 1 358 ? -20.156 1.275 -4.176 1 89.5 358 THR B O 1
ATOM 6331 N N . THR B 1 359 ? -18.812 -0.435 -4.504 1 89.75 359 THR B N 1
ATOM 6332 C CA . THR B 1 359 ? -17.609 0.385 -4.402 1 89.75 359 THR B CA 1
ATOM 6333 C C . THR B 1 359 ? -17.562 1.406 -5.535 1 89.75 359 THR B C 1
ATOM 6335 O O . THR B 1 359 ? -17.281 2.586 -5.305 1 89.75 359 THR B O 1
ATOM 6338 N N . MET B 1 360 ? -17.844 0.961 -6.688 1 94.81 360 MET B N 1
ATOM 6339 C CA . MET B 1 360 ? -17.797 1.851 -7.844 1 94.81 360 MET B CA 1
ATOM 6340 C C . MET B 1 360 ? -18.812 2.986 -7.695 1 94.81 360 MET B C 1
ATOM 6342 O O . MET B 1 360 ? -18.5 4.137 -8.023 1 94.81 360 MET B O 1
ATOM 6346 N N . LYS B 1 361 ? -20 2.611 -7.242 1 95.44 361 LYS B N 1
ATOM 6347 C CA . LYS B 1 361 ? -21.016 3.627 -7 1 95.44 361 LYS B CA 1
ATOM 6348 C C . LYS B 1 361 ? -20.484 4.727 -6.082 1 95.44 361 LYS B C 1
ATOM 6350 O O . LYS B 1 361 ? -20.672 5.914 -6.355 1 95.44 361 LYS B O 1
ATOM 6355 N N . ARG B 1 362 ? -19.844 4.328 -5.059 1 92.88 362 ARG B N 1
ATOM 6356 C CA . ARG B 1 362 ? -19.312 5.273 -4.082 1 92.88 362 ARG B CA 1
ATOM 6357 C C . ARG B 1 362 ? -18.172 6.098 -4.68 1 92.88 362 ARG B C 1
ATOM 6359 O O . ARG B 1 362 ? -18.031 7.281 -4.379 1 92.88 362 ARG B O 1
ATOM 6366 N N . ILE B 1 363 ? -17.297 5.488 -5.465 1 95.88 363 ILE B N 1
ATOM 6367 C CA . ILE B 1 363 ? -16.172 6.188 -6.082 1 95.88 363 ILE B CA 1
ATOM 6368 C C . ILE B 1 363 ? -16.703 7.254 -7.043 1 95.88 363 ILE B C 1
ATOM 6370 O O . ILE B 1 363 ? -16.219 8.391 -7.039 1 95.88 363 ILE B O 1
ATOM 6374 N N . VAL B 1 364 ? -17.719 6.895 -7.824 1 97.56 364 VAL B N 1
ATOM 6375 C CA . VAL B 1 364 ? -18.297 7.848 -8.766 1 97.56 364 VAL B CA 1
ATOM 6376 C C . VAL B 1 364 ? -18.891 9.031 -8 1 97.56 364 VAL B C 1
ATOM 6378 O O . VAL B 1 364 ? -18.656 10.188 -8.375 1 97.56 364 VAL B O 1
ATOM 6381 N N . ALA B 1 365 ? -19.609 8.727 -6.957 1 94.5 365 ALA B N 1
ATOM 6382 C CA . ALA B 1 365 ? -20.172 9.781 -6.125 1 94.5 365 ALA B CA 1
ATOM 6383 C C . ALA B 1 365 ? -19.078 10.672 -5.551 1 94.5 365 ALA B C 1
ATOM 6385 O O . ALA B 1 365 ? -19.234 11.898 -5.512 1 94.5 365 ALA B O 1
ATOM 6386 N N . MET B 1 366 ? -18.047 10.094 -5.117 1 93.25 366 MET B N 1
ATOM 6387 C CA . MET B 1 366 ? -16.922 10.812 -4.551 1 93.25 366 MET B CA 1
ATOM 6388 C C . MET B 1 366 ? -16.297 11.75 -5.582 1 93.25 366 MET B C 1
ATOM 6390 O O . MET B 1 366 ? -15.969 12.891 -5.266 1 93.25 366 MET B O 1
ATOM 6394 N N . LEU B 1 367 ? -16.125 11.297 -6.809 1 96.62 367 LEU B N 1
ATOM 6395 C CA . LEU B 1 367 ? -15.562 12.109 -7.879 1 96.62 367 LEU B CA 1
ATOM 6396 C C . LEU B 1 367 ? -16.484 13.281 -8.211 1 96.62 367 LEU B C 1
ATOM 6398 O O . LEU B 1 367 ? -16.016 14.398 -8.43 1 96.62 367 LEU B O 1
ATOM 6402 N N . ARG B 1 368 ? -17.734 13 -8.219 1 96.06 368 ARG B N 1
ATOM 6403 C CA . ARG B 1 368 ? -18.703 14.07 -8.469 1 96.06 368 ARG B CA 1
ATOM 6404 C C . ARG B 1 368 ? -18.656 15.125 -7.371 1 96.06 368 ARG B C 1
ATOM 6406 O O . ARG B 1 368 ? -18.656 16.328 -7.652 1 96.06 368 ARG B O 1
ATOM 6413 N N . LYS B 1 369 ? -18.609 14.672 -6.176 1 91.81 369 LYS B N 1
ATOM 6414 C CA . LYS B 1 369 ? -18.516 15.594 -5.043 1 91.81 369 LYS B CA 1
ATOM 6415 C C . LYS B 1 369 ? -17.234 16.406 -5.098 1 91.81 369 LYS B C 1
ATOM 6417 O O . LYS B 1 369 ? -17.188 17.547 -4.621 1 91.81 369 LYS B O 1
ATOM 6422 N N . ALA B 1 370 ? -16.203 15.82 -5.68 1 93.38 370 ALA B N 1
ATOM 6423 C CA . ALA B 1 370 ? -14.922 16.516 -5.809 1 93.38 370 ALA B CA 1
ATOM 6424 C C . ALA B 1 370 ? -14.953 17.516 -6.961 1 93.38 370 ALA B C 1
ATOM 6426 O O . ALA B 1 370 ? -13.977 18.234 -7.188 1 93.38 370 ALA B O 1
ATOM 6427 N N . GLY B 1 371 ? -16.047 17.531 -7.77 1 95.19 371 GLY B N 1
ATOM 6428 C CA . GLY B 1 371 ? -16.234 18.562 -8.773 1 95.19 371 GLY B CA 1
ATOM 6429 C C . GLY B 1 371 ? -16.125 18.047 -10.195 1 95.19 371 GLY B C 1
ATOM 6430 O O . GLY B 1 371 ? -16.062 18.828 -11.141 1 95.19 371 GLY B O 1
ATOM 6431 N N . ALA B 1 372 ? -16.125 16.766 -10.398 1 97.94 372 ALA B N 1
ATOM 6432 C CA . ALA B 1 372 ? -16.062 16.219 -11.758 1 97.94 372 ALA B CA 1
ATOM 6433 C C . ALA B 1 372 ? -17.297 16.641 -12.562 1 97.94 372 ALA B C 1
ATOM 6435 O O . ALA B 1 372 ? -18.422 16.547 -12.086 1 97.94 372 ALA B O 1
ATOM 6436 N N . ARG B 1 373 ? -17.062 17.062 -13.75 1 98.38 373 ARG B N 1
ATOM 6437 C CA . ARG B 1 373 ? -18.172 17.438 -14.633 1 98.38 373 ARG B CA 1
ATOM 6438 C C . ARG B 1 373 ? -18.875 16.203 -15.172 1 98.38 373 ARG B C 1
ATOM 6440 O O . ARG B 1 373 ? -20.109 16.172 -15.258 1 98.38 373 ARG B O 1
ATOM 6447 N N . GLU B 1 374 ? -18.078 15.289 -15.586 1 98.75 374 GLU B N 1
ATOM 6448 C CA . GLU B 1 374 ? -18.547 13.984 -16.062 1 98.75 374 GLU B CA 1
ATOM 6449 C C . GLU B 1 374 ? -17.656 12.859 -15.57 1 98.75 374 GLU B C 1
ATOM 6451 O O . GLU B 1 374 ? -16.453 13.062 -15.336 1 98.75 374 GLU B O 1
ATOM 6456 N N . VAL B 1 375 ? -18.266 11.742 -15.367 1 98.81 375 VAL B N 1
ATOM 6457 C CA . VAL B 1 375 ? -17.516 10.555 -14.984 1 98.81 375 VAL B CA 1
ATOM 6458 C C . VAL B 1 375 ? -17.828 9.406 -15.938 1 98.81 375 VAL B C 1
ATOM 6460 O O . VAL B 1 375 ? -18.953 8.906 -15.953 1 98.81 375 VAL B O 1
ATOM 6463 N N . HIS B 1 376 ? -16.906 9.031 -16.75 1 98.88 376 HIS B N 1
ATOM 6464 C CA . HIS B 1 376 ? -17.016 7.906 -17.672 1 98.88 376 HIS B CA 1
ATOM 6465 C C . HIS B 1 376 ? -16.266 6.691 -17.141 1 98.88 376 HIS B C 1
ATOM 6467 O O . HIS B 1 376 ? -15.031 6.684 -17.094 1 98.88 376 HIS B O 1
ATOM 6473 N N . VAL B 1 377 ? -16.984 5.645 -16.797 1 98.75 377 VAL B N 1
ATOM 6474 C CA . VAL B 1 377 ? -16.375 4.453 -16.203 1 98.75 377 VAL B CA 1
ATOM 6475 C C . VAL B 1 377 ? -16 3.463 -17.312 1 98.75 377 VAL B C 1
ATOM 6477 O O . VAL B 1 377 ? -16.797 3.184 -18.203 1 98.75 377 VAL B O 1
ATOM 6480 N N . ARG B 1 378 ? -14.805 3.072 -17.328 1 98.81 378 ARG B N 1
ATOM 6481 C CA . ARG B 1 378 ? -14.273 2.082 -18.266 1 98.81 378 ARG B CA 1
ATOM 6482 C C . ARG B 1 378 ? -13.688 0.892 -17.516 1 98.81 378 ARG B C 1
ATOM 6484 O O . ARG B 1 378 ? -12.758 1.05 -16.719 1 98.81 378 ARG B O 1
ATOM 6491 N N . ILE B 1 379 ? -14.188 -0.289 -17.766 1 98.62 379 ILE B N 1
ATOM 6492 C CA . ILE B 1 379 ? -13.805 -1.495 -17.031 1 98.62 379 ILE B CA 1
ATOM 6493 C C . ILE B 1 379 ? -12.961 -2.396 -17.938 1 98.62 379 ILE B C 1
ATOM 6495 O O . ILE B 1 379 ? -13.398 -2.781 -19.016 1 98.62 379 ILE B O 1
ATOM 6499 N N . ALA B 1 380 ? -11.773 -2.803 -17.453 1 98.56 380 ALA B N 1
ATOM 6500 C CA . ALA B 1 380 ? -10.789 -3.531 -18.25 1 98.56 380 ALA B CA 1
ATOM 6501 C C . ALA B 1 380 ? -11.078 -5.027 -18.25 1 98.56 380 ALA B C 1
ATOM 6503 O O . ALA B 1 380 ? -10.148 -5.844 -18.188 1 98.56 380 ALA B O 1
ATOM 6504 N N . SER B 1 381 ? -12.258 -5.426 -18.109 1 97.75 381 SER B N 1
ATOM 6505 C CA . SER B 1 381 ? -12.75 -6.793 -18.25 1 97.75 381 SER B CA 1
ATOM 6506 C C . SER B 1 381 ? -14.211 -6.812 -18.703 1 97.75 381 SER B C 1
ATOM 6508 O O . SER B 1 381 ? -14.922 -5.82 -18.547 1 97.75 381 SER B O 1
ATOM 6510 N N . PRO B 1 382 ? -14.633 -7.918 -19.375 1 97.19 382 PRO B N 1
ATOM 6511 C CA . PRO B 1 382 ? -16.078 -8.078 -19.594 1 97.19 382 PRO B CA 1
ATOM 6512 C C . PRO B 1 382 ? -16.875 -8.164 -18.297 1 97.19 382 PRO B C 1
ATOM 6514 O O . PRO B 1 382 ? -16.281 -8.367 -17.234 1 97.19 382 PRO B O 1
ATOM 6517 N N . PRO B 1 383 ? -18.188 -7.926 -18.375 1 95.94 383 PRO B N 1
ATOM 6518 C CA . PRO B 1 383 ? -18.984 -8.031 -17.156 1 95.94 383 PRO B CA 1
ATOM 6519 C C . PRO B 1 383 ? -18.953 -9.43 -16.547 1 95.94 383 PRO B C 1
ATOM 6521 O O . PRO B 1 383 ? -18.984 -10.43 -17.266 1 95.94 383 PRO B O 1
ATOM 6524 N N . ILE B 1 384 ? -18.766 -9.492 -15.281 1 93.88 384 ILE B N 1
ATOM 6525 C CA . ILE B 1 384 ? -18.875 -10.75 -14.555 1 93.88 384 ILE B CA 1
ATOM 6526 C C . ILE B 1 384 ? -20.328 -11.109 -14.336 1 93.88 384 ILE B C 1
ATOM 6528 O O . ILE B 1 384 ? -21.047 -10.438 -13.578 1 93.88 384 ILE B O 1
ATOM 6532 N N . ARG B 1 385 ? -20.75 -12.188 -14.922 1 93.12 385 ARG B N 1
ATOM 6533 C CA . ARG B 1 385 ? -22.188 -12.484 -14.93 1 93.12 385 ARG B CA 1
ATOM 6534 C C . ARG B 1 385 ? -22.469 -13.828 -14.273 1 93.12 385 ARG B C 1
ATOM 6536 O O . ARG B 1 385 ? -23.609 -14.125 -13.93 1 93.12 385 ARG B O 1
ATOM 6543 N N . TYR B 1 386 ? -21.406 -14.633 -14.047 1 90.88 386 TYR B N 1
ATOM 6544 C CA . TYR B 1 386 ? -21.609 -16.016 -13.609 1 90.88 386 TYR B CA 1
ATOM 6545 C C . TYR B 1 386 ? -20.672 -16.359 -12.453 1 90.88 386 TYR B C 1
ATOM 6547 O O . TYR B 1 386 ? -19.594 -15.773 -12.328 1 90.88 386 TYR B O 1
ATOM 6555 N N . PRO B 1 387 ? -21.078 -17.203 -11.609 1 88.44 387 PRO B N 1
ATOM 6556 C CA . PRO B 1 387 ? -20.203 -17.625 -10.516 1 88.44 387 PRO B CA 1
ATOM 6557 C C . PRO B 1 387 ? -19.031 -18.484 -10.984 1 88.44 387 PRO B C 1
ATOM 6559 O O . PRO B 1 387 ? -19.016 -18.938 -12.133 1 88.44 387 PRO B O 1
ATOM 6562 N N . CYS B 1 388 ? -18.047 -18.531 -10.156 1 88.19 388 CYS B N 1
ATOM 6563 C CA . CYS B 1 388 ? -16.922 -19.422 -10.414 1 88.19 388 CYS B CA 1
ATOM 6564 C C . CYS B 1 388 ? -17 -20.688 -9.555 1 88.19 388 CYS B C 1
ATOM 6566 O O . CYS B 1 388 ? -17.297 -20.609 -8.367 1 88.19 388 CYS B O 1
ATOM 6568 N N . TYR B 1 389 ? -16.656 -21.812 -10.125 1 83.56 389 TYR B N 1
ATOM 6569 C CA . TYR B 1 389 ? -16.672 -23.062 -9.383 1 83.56 389 TYR B CA 1
ATOM 6570 C C . TYR B 1 389 ? -15.258 -23.625 -9.242 1 83.56 389 TYR B C 1
ATOM 6572 O O . TYR B 1 389 ? -15.062 -24.719 -8.711 1 83.56 389 TYR B O 1
ATOM 6580 N N . MET B 1 390 ? -14.344 -22.859 -9.766 1 83.38 390 MET B N 1
ATOM 6581 C CA . MET B 1 390 ? -12.969 -23.328 -9.773 1 83.38 390 MET B CA 1
ATOM 6582 C C . MET B 1 390 ? -12.133 -22.609 -8.719 1 83.38 390 MET B C 1
ATOM 6584 O O . MET B 1 390 ? -10.898 -22.578 -8.812 1 83.38 390 MET B O 1
ATOM 6588 N N . GLY B 1 391 ? -12.773 -21.922 -7.789 1 78.5 391 GLY B N 1
ATOM 6589 C CA . GLY B 1 391 ? -11.969 -21.484 -6.664 1 78.5 391 GLY B CA 1
ATOM 6590 C C . GLY B 1 391 ? -12.031 -19.984 -6.445 1 78.5 391 GLY B C 1
ATOM 6591 O O . GLY B 1 391 ? -11.461 -19.469 -5.48 1 78.5 391 GLY B O 1
ATOM 6592 N N . ILE B 1 392 ? -12.625 -19.219 -7.352 1 80 392 ILE B N 1
ATOM 6593 C CA . ILE B 1 392 ? -12.789 -17.797 -7.105 1 80 392 ILE B CA 1
ATOM 6594 C C . ILE B 1 392 ? -14.07 -17.547 -6.316 1 80 392 ILE B C 1
ATOM 6596 O O . ILE B 1 392 ? -15.125 -18.094 -6.648 1 80 392 ILE B O 1
ATOM 6600 N N . ASP B 1 393 ? -13.875 -16.797 -5.301 1 77.06 393 ASP B N 1
ATOM 6601 C CA . ASP B 1 393 ? -15.047 -16.453 -4.5 1 77.06 393 ASP B CA 1
ATOM 6602 C C . ASP B 1 393 ? -15.828 -15.312 -5.137 1 77.06 393 ASP B C 1
ATOM 6604 O O . ASP B 1 393 ? -15.57 -14.141 -4.852 1 77.06 393 ASP B O 1
ATOM 6608 N N . ILE B 1 394 ? -16.641 -15.695 -5.965 1 76.19 394 ILE B N 1
ATOM 6609 C CA . ILE B 1 394 ? -17.578 -14.758 -6.566 1 76.19 394 ILE B CA 1
ATOM 6610 C C . ILE B 1 394 ? -18.922 -14.867 -5.867 1 76.19 394 ILE B C 1
ATOM 6612 O O . ILE B 1 394 ? -19.422 -15.969 -5.617 1 76.19 394 ILE B O 1
ATOM 6616 N N . PRO B 1 395 ? -19.484 -13.766 -5.539 1 73 395 PRO B N 1
ATOM 6617 C CA . PRO B 1 395 ? -20.812 -13.812 -4.918 1 73 395 PRO B CA 1
ATOM 6618 C C . PRO B 1 395 ? -21.844 -14.523 -5.785 1 73 395 PRO B C 1
ATOM 6620 O O . PRO B 1 395 ? -21.562 -14.875 -6.934 1 73 395 PRO B O 1
ATOM 6623 N N . THR B 1 396 ? -22.906 -14.695 -5.152 1 76.12 396 THR B N 1
ATOM 6624 C CA . THR B 1 396 ? -24 -15.336 -5.879 1 76.12 396 THR B CA 1
ATOM 6625 C C . THR B 1 396 ? -24.438 -14.484 -7.066 1 76.12 396 THR B C 1
ATOM 6627 O O . THR B 1 396 ? -24.219 -13.273 -7.078 1 76.12 396 THR B O 1
ATOM 6630 N N . ARG B 1 397 ? -24.938 -15.141 -7.988 1 79.38 397 ARG B N 1
ATOM 6631 C CA . ARG B 1 397 ? -25.344 -14.461 -9.219 1 79.38 397 ARG B CA 1
ATOM 6632 C C . ARG B 1 397 ? -26.25 -13.266 -8.906 1 79.38 397 ARG B C 1
ATOM 6634 O O . ARG B 1 397 ? -26.172 -12.242 -9.586 1 79.38 397 ARG B O 1
ATOM 6641 N N . HIS B 1 398 ? -26.938 -13.359 -7.871 1 78.5 398 HIS B N 1
ATOM 6642 C CA . HIS B 1 398 ? -27.875 -12.297 -7.508 1 78.5 398 HIS B CA 1
ATOM 6643 C C . HIS B 1 398 ? -27.125 -11.078 -6.973 1 78.5 398 HIS B C 1
ATOM 6645 O O . HIS B 1 398 ? -27.656 -9.969 -6.984 1 78.5 398 HIS B O 1
ATOM 6651 N N . GLU B 1 399 ? -25.953 -11.328 -6.574 1 83.31 399 GLU B N 1
ATOM 6652 C CA . GLU B 1 399 ? -25.172 -10.242 -5.988 1 83.31 399 GLU B CA 1
ATOM 6653 C C . GLU B 1 399 ? -24.281 -9.57 -7.031 1 83.31 399 GLU B C 1
ATOM 6655 O O . GLU B 1 399 ? -23.688 -8.523 -6.77 1 83.31 399 GLU B O 1
ATOM 6660 N N . LEU B 1 400 ? -24.25 -10.18 -8.156 1 85.12 400 LEU B N 1
ATOM 6661 C CA . LEU B 1 400 ? -23.484 -9.609 -9.258 1 85.12 400 LEU B CA 1
ATOM 6662 C C . LEU B 1 400 ? -24.266 -8.523 -9.969 1 85.12 400 LEU B C 1
ATOM 6664 O O . LEU B 1 400 ? -25.344 -8.789 -10.516 1 85.12 400 LEU B O 1
ATOM 6668 N N . ILE B 1 401 ? -23.734 -7.383 -10.07 1 87.38 401 ILE B N 1
ATOM 6669 C CA . ILE B 1 401 ? -24.469 -6.227 -10.57 1 87.38 401 ILE B CA 1
ATOM 6670 C C . ILE B 1 401 ? -24.766 -6.398 -12.062 1 87.38 401 ILE B C 1
ATOM 6672 O O . ILE B 1 401 ? -25.75 -5.879 -12.578 1 87.38 401 ILE B O 1
ATOM 6676 N N . ALA B 1 402 ? -23.906 -7.172 -12.734 1 86.25 402 ALA B N 1
ATOM 6677 C CA . ALA B 1 402 ? -24.047 -7.266 -14.18 1 86.25 402 ALA B CA 1
ATOM 6678 C C . ALA B 1 402 ? -24.75 -8.562 -14.586 1 86.25 402 ALA B C 1
ATOM 6680 O O . ALA B 1 402 ? -24.812 -8.898 -15.766 1 86.25 402 ALA B O 1
ATOM 6681 N N . ALA B 1 403 ? -25.234 -9.352 -13.617 1 83.75 403 ALA B N 1
ATOM 6682 C CA . ALA B 1 403 ? -25.812 -10.664 -13.906 1 83.75 403 ALA B CA 1
ATOM 6683 C C . ALA B 1 403 ? -27.125 -10.531 -14.688 1 83.75 403 ALA B C 1
ATOM 6685 O O . ALA B 1 403 ? -27.391 -11.312 -15.602 1 83.75 403 ALA B O 1
ATOM 6686 N N . PHE B 1 404 ? -28.078 -9.695 -14.32 1 76.94 404 PHE B N 1
ATOM 6687 C CA . PHE B 1 404 ? -29.422 -9.711 -14.875 1 76.94 404 PHE B CA 1
ATOM 6688 C C . PHE B 1 404 ? -29.688 -8.445 -15.688 1 76.94 404 PHE B C 1
ATOM 6690 O O . PHE B 1 404 ? -30.672 -8.383 -16.453 1 76.94 404 PHE B O 1
ATOM 6697 N N . GLY B 1 405 ? -28.766 -7.512 -15.633 1 72.31 405 GLY B N 1
ATOM 6698 C CA . GLY B 1 405 ? -28.984 -6.238 -16.297 1 72.31 405 GLY B CA 1
ATOM 6699 C C . GLY B 1 405 ? -27.906 -5.898 -17.312 1 72.31 405 GLY B C 1
ATOM 6700 O O . GLY B 1 405 ? -26.859 -6.531 -17.344 1 72.31 405 GLY B O 1
ATOM 6701 N N . GLY B 1 406 ? -28.438 -5.176 -18.391 1 85.44 406 GLY B N 1
ATOM 6702 C CA . GLY B 1 406 ? -27.484 -4.691 -19.391 1 85.44 406 GLY B CA 1
ATOM 6703 C C . GLY B 1 406 ? -26.547 -3.629 -18.859 1 85.44 406 GLY B C 1
ATOM 6704 O O . GLY B 1 406 ? -26.625 -3.258 -17.688 1 85.44 406 GLY B O 1
ATOM 6705 N N . VAL B 1 407 ? -25.672 -3.305 -19.547 1 91.81 407 VAL B N 1
ATOM 6706 C CA . VAL B 1 407 ? -24.641 -2.316 -19.234 1 91.81 407 VAL B CA 1
ATOM 6707 C C . VAL B 1 407 ? -25.297 -1.011 -18.797 1 91.81 407 VAL B C 1
ATOM 6709 O O . VAL B 1 407 ? -24.812 -0.339 -17.891 1 91.81 407 VAL B O 1
ATOM 6712 N N . GLU B 1 408 ? -26.438 -0.732 -19.312 1 94.31 408 GLU B N 1
ATOM 6713 C CA . GLU B 1 408 ? -27.125 0.515 -19 1 94.31 408 GLU B CA 1
ATOM 6714 C C . GLU B 1 408 ? -27.672 0.492 -17.578 1 94.31 408 GLU B C 1
ATOM 6716 O O . GLU B 1 408 ? -27.641 1.505 -16.875 1 94.31 408 GLU B O 1
ATOM 6721 N N . LYS B 1 409 ? -28.203 -0.567 -17.172 1 94.06 409 LYS B N 1
ATOM 6722 C CA . LYS B 1 409 ? -28.703 -0.691 -15.805 1 94.06 409 LYS B CA 1
ATOM 6723 C C . LYS B 1 409 ? -27.578 -0.525 -14.789 1 94.06 409 LYS B C 1
ATOM 6725 O O . LYS B 1 409 ? -27.766 0.12 -13.758 1 94.06 409 LYS B O 1
ATOM 6730 N N . VAL B 1 410 ? -26.5 -1.152 -15.109 1 95.81 410 VAL B N 1
ATOM 6731 C CA . VAL B 1 410 ? -25.328 -1.021 -14.242 1 95.81 410 VAL B CA 1
ATOM 6732 C C . VAL B 1 410 ? -24.875 0.437 -14.203 1 95.81 410 VAL B C 1
ATOM 6734 O O . VAL B 1 410 ? -24.594 0.973 -13.125 1 95.81 410 VAL B O 1
ATOM 6737 N N . ARG B 1 411 ? -24.812 1.085 -15.352 1 97.31 411 ARG B N 1
ATOM 6738 C CA . ARG B 1 411 ? -24.422 2.488 -15.453 1 97.31 411 ARG B CA 1
ATOM 6739 C C . ARG B 1 411 ? -25.281 3.359 -14.539 1 97.31 411 ARG B C 1
ATOM 6741 O O . ARG B 1 411 ? -24.766 4.203 -13.805 1 97.31 411 ARG B O 1
ATOM 6748 N N . GLU B 1 412 ? -26.562 3.154 -14.586 1 96.62 412 GLU B N 1
ATOM 6749 C CA . GLU B 1 412 ? -27.5 3.916 -13.766 1 96.62 412 GLU B CA 1
ATOM 6750 C C . GLU B 1 412 ? -27.266 3.645 -12.281 1 96.62 412 GLU B C 1
ATOM 6752 O O . GLU B 1 412 ? -27.297 4.566 -11.461 1 96.62 412 GLU B O 1
ATOM 6757 N N . ALA B 1 413 ? -27.062 2.395 -12.031 1 95.31 413 ALA B N 1
ATOM 6758 C CA . ALA B 1 413 ? -26.891 1.985 -10.633 1 95.31 413 ALA B CA 1
ATOM 6759 C C . ALA B 1 413 ? -25.656 2.633 -10.016 1 95.31 413 ALA B C 1
ATOM 6761 O O . ALA B 1 413 ? -25.656 2.998 -8.836 1 95.31 413 ALA B O 1
ATOM 6762 N N . ILE B 1 414 ? -24.594 2.803 -10.805 1 96.62 414 ILE B N 1
ATOM 6763 C CA . ILE B 1 414 ? -23.359 3.334 -10.242 1 96.62 414 ILE B CA 1
ATOM 6764 C C . ILE B 1 414 ? -23.328 4.852 -10.422 1 96.62 414 ILE B C 1
ATOM 6766 O O . ILE B 1 414 ? -22.422 5.52 -9.906 1 96.62 414 ILE B O 1
ATOM 6770 N N . GLY B 1 415 ? -24.234 5.406 -11.172 1 97.44 415 GLY B N 1
ATOM 6771 C CA . GLY B 1 415 ? -24.375 6.848 -11.305 1 97.44 415 GLY B CA 1
ATOM 6772 C C . GLY B 1 415 ? -23.359 7.461 -12.258 1 97.44 415 GLY B C 1
ATOM 6773 O O . GLY B 1 415 ? -22.984 8.625 -12.109 1 97.44 415 GLY B O 1
ATOM 6774 N N . ALA B 1 416 ? -22.844 6.711 -13.227 1 98.25 416 ALA B N 1
ATOM 6775 C CA . ALA B 1 416 ? -21.844 7.195 -14.172 1 98.25 416 ALA B CA 1
ATOM 6776 C C . ALA B 1 416 ? -22.5 7.848 -15.391 1 98.25 416 ALA B C 1
ATOM 6778 O O . ALA B 1 416 ? -23.656 7.566 -15.695 1 98.25 416 ALA B O 1
ATOM 6779 N N . ASP B 1 417 ? -21.844 8.711 -15.984 1 98.44 417 ASP B N 1
ATOM 6780 C CA . ASP B 1 417 ? -22.328 9.305 -17.234 1 98.44 417 ASP B CA 1
ATOM 6781 C C . ASP B 1 417 ? -22.266 8.297 -18.375 1 98.44 417 ASP B C 1
ATOM 6783 O O . ASP B 1 417 ? -23.125 8.297 -19.266 1 98.44 417 ASP B O 1
ATOM 6787 N N . SER B 1 418 ? -21.297 7.512 -18.375 1 98.44 418 SER B N 1
ATOM 6788 C CA . SER B 1 418 ? -21.203 6.395 -19.312 1 98.44 418 SER B CA 1
ATOM 6789 C C . SER B 1 418 ? -20.422 5.234 -18.703 1 98.44 418 SER B C 1
ATOM 6791 O O . SER B 1 418 ? -19.641 5.426 -17.766 1 98.44 418 SER B O 1
ATOM 6793 N N . LEU B 1 419 ? -20.734 4.043 -19.172 1 98.31 419 LEU B N 1
ATOM 6794 C CA . LEU B 1 419 ? -20.078 2.812 -18.734 1 98.31 419 LEU B CA 1
ATOM 6795 C C . LEU B 1 419 ? -19.781 1.903 -19.922 1 98.31 419 LEU B C 1
ATOM 6797 O O . LEU B 1 419 ? -20.609 1.74 -20.812 1 98.31 419 LEU B O 1
ATOM 6801 N N . ALA B 1 420 ? -18.578 1.426 -19.953 1 98.38 420 ALA B N 1
ATOM 6802 C CA . ALA B 1 420 ? -18.234 0.434 -20.969 1 98.38 420 ALA B CA 1
ATOM 6803 C C . ALA B 1 420 ? -17.297 -0.627 -20.406 1 98.38 420 ALA B C 1
ATOM 6805 O O . ALA B 1 420 ? -16.484 -0.341 -19.516 1 98.38 420 ALA B O 1
ATOM 6806 N N . TYR B 1 421 ? -17.5 -1.772 -20.891 1 98.25 421 TYR B N 1
ATOM 6807 C CA . TYR B 1 421 ? -16.672 -2.924 -20.547 1 98.25 421 TYR B CA 1
ATOM 6808 C C . TYR B 1 421 ? -15.82 -3.365 -21.734 1 98.25 421 TYR B C 1
ATOM 6810 O O . TYR B 1 421 ? -16.234 -3.223 -22.891 1 98.25 421 TYR B O 1
ATOM 6818 N N . LEU B 1 422 ? -14.648 -3.846 -21.375 1 98.62 422 LEU B N 1
ATOM 6819 C CA . LEU B 1 422 ? -13.867 -4.516 -22.406 1 98.62 422 LEU B CA 1
ATOM 6820 C C . LEU B 1 422 ? -14.594 -5.746 -22.938 1 98.62 422 LEU B C 1
ATOM 6822 O O . LEU B 1 422 ? -15.18 -6.504 -22.156 1 98.62 422 LEU B O 1
ATOM 6826 N N . SER B 1 423 ? -14.602 -5.941 -24.219 1 98.06 423 SER B N 1
ATOM 6827 C CA . SER B 1 423 ? -15.234 -7.113 -24.812 1 98.06 423 SER B CA 1
ATOM 6828 C C . SER B 1 423 ? -14.43 -8.375 -24.531 1 98.06 423 SER B C 1
ATOM 6830 O O . SER B 1 423 ? -13.25 -8.305 -24.172 1 98.06 423 SER B O 1
ATOM 6832 N N . VAL B 1 424 ? -15.094 -9.531 -24.703 1 97.12 424 VAL B N 1
ATOM 6833 C CA . VAL B 1 424 ? -14.414 -10.82 -24.547 1 97.12 424 VAL B CA 1
ATOM 6834 C C . VAL B 1 424 ? -13.297 -10.938 -25.578 1 97.12 424 VAL B C 1
ATOM 6836 O O . VAL B 1 424 ? -12.188 -11.367 -25.25 1 97.12 424 VAL B O 1
ATOM 6839 N N . GLU B 1 425 ? -13.539 -10.523 -26.797 1 97.38 425 GLU B N 1
ATOM 6840 C CA . GLU B 1 425 ? -12.539 -10.578 -27.844 1 97.38 425 GLU B CA 1
ATOM 6841 C C . GLU B 1 425 ? -11.367 -9.648 -27.547 1 97.38 425 GLU B C 1
ATOM 6843 O O . GLU B 1 425 ? -10.211 -10.016 -27.766 1 97.38 425 GLU B O 1
ATOM 6848 N N . GLY B 1 426 ? -11.695 -8.461 -27.094 1 98.06 426 GLY B N 1
ATOM 6849 C CA . GLY B 1 426 ? -10.648 -7.535 -26.688 1 98.06 426 GLY B CA 1
ATOM 6850 C C . GLY B 1 426 ? -9.758 -8.078 -25.594 1 98.06 426 GLY B C 1
ATOM 6851 O O . GLY B 1 426 ? -8.539 -7.891 -25.609 1 98.06 426 GLY B O 1
ATOM 6852 N N . LEU B 1 427 ? -10.422 -8.758 -24.609 1 98.06 427 LEU B N 1
ATOM 6853 C CA . LEU B 1 427 ? -9.68 -9.359 -23.516 1 98.06 427 LEU B CA 1
ATOM 6854 C C . LEU B 1 427 ? -8.734 -10.445 -24.016 1 98.06 427 LEU B C 1
ATOM 6856 O O . LEU B 1 427 ? -7.566 -10.484 -23.625 1 98.06 427 LEU B O 1
ATOM 6860 N N . LYS B 1 428 ? -9.211 -11.289 -24.906 1 97.06 428 LYS B N 1
ATOM 6861 C CA . LYS B 1 428 ? -8.383 -12.344 -25.484 1 97.06 428 LYS B CA 1
ATOM 6862 C C . LYS B 1 428 ? -7.191 -11.766 -26.234 1 97.06 428 LYS B C 1
ATOM 6864 O O . LYS B 1 428 ? -6.07 -12.25 -26.094 1 97.06 428 LYS B O 1
ATOM 6869 N N . ARG B 1 429 ? -7.41 -10.711 -26.969 1 97.69 429 ARG B N 1
ATOM 6870 C CA . ARG B 1 429 ? -6.336 -10.047 -27.703 1 97.69 429 ARG B CA 1
ATOM 6871 C C . ARG B 1 429 ? -5.305 -9.453 -26.75 1 97.69 429 ARG B C 1
ATOM 6873 O O . ARG B 1 429 ? -4.102 -9.539 -27 1 97.69 429 ARG B O 1
ATOM 6880 N N . ALA B 1 430 ? -5.82 -8.867 -25.688 1 98.12 430 ALA B N 1
ATOM 6881 C CA . ALA B 1 430 ? -4.941 -8.203 -24.734 1 98.12 430 ALA B CA 1
ATOM 6882 C C . ALA B 1 430 ? -4.035 -9.211 -24.031 1 98.12 430 ALA B C 1
ATOM 6884 O O . ALA B 1 430 ? -2.844 -8.953 -23.828 1 98.12 430 ALA B O 1
ATOM 6885 N N . VAL B 1 431 ? -4.586 -10.336 -23.641 1 97.38 431 VAL B N 1
ATOM 6886 C CA . VAL B 1 431 ? -3.807 -11.359 -22.953 1 97.38 431 VAL B CA 1
ATOM 6887 C C . VAL B 1 431 ? -2.924 -12.102 -23.953 1 97.38 431 VAL B C 1
ATOM 6889 O O . VAL B 1 431 ? -1.822 -12.539 -23.625 1 97.38 431 VAL B O 1
ATOM 6892 N N . GLY B 1 432 ? -3.379 -12.219 -25.172 1 95.56 432 GLY B N 1
ATOM 6893 C CA . GLY B 1 432 ? -2.631 -12.875 -26.234 1 95.56 432 GLY B CA 1
ATOM 6894 C C . GLY B 1 432 ? -2.725 -14.391 -26.188 1 95.56 432 GLY B C 1
ATOM 6895 O O . GLY B 1 432 ? -1.771 -15.086 -26.547 1 95.56 432 GLY B O 1
ATOM 6896 N N . ARG B 1 433 ? -3.861 -14.859 -25.609 1 91.56 433 ARG B N 1
ATOM 6897 C CA . ARG B 1 433 ? -4.066 -16.297 -25.484 1 91.56 433 ARG B CA 1
ATOM 6898 C C . ARG B 1 433 ? -5.531 -16.656 -25.719 1 91.56 433 ARG B C 1
ATOM 6900 O O . ARG B 1 433 ? -6.43 -15.883 -25.391 1 91.56 433 ARG B O 1
ATOM 6907 N N . GLU B 1 434 ? -5.664 -17.828 -26.172 1 88.75 434 GLU B N 1
ATOM 6908 C CA . GLU B 1 434 ? -7.016 -18.328 -26.422 1 88.75 434 GLU B CA 1
ATOM 6909 C C . GLU B 1 434 ? -7.434 -19.359 -25.391 1 88.75 434 GLU B C 1
ATOM 6911 O O . GLU B 1 434 ? -8.625 -19.594 -25.188 1 88.75 434 GLU B O 1
ATOM 6916 N N . ASP B 1 435 ? -6.512 -19.984 -24.781 1 89.81 435 ASP B N 1
ATOM 6917 C CA . ASP B 1 435 ? -6.773 -21.062 -23.828 1 89.81 435 ASP B CA 1
ATOM 6918 C C . ASP B 1 435 ? -7.082 -20.516 -22.438 1 89.81 435 ASP B C 1
ATOM 6920 O O . ASP B 1 435 ? -6.453 -20.906 -21.453 1 89.81 435 ASP B O 1
ATOM 6924 N N . LEU B 1 436 ? -8.086 -19.656 -22.375 1 92.69 436 LEU B N 1
ATOM 6925 C CA . LEU B 1 436 ? -8.484 -19 -21.125 1 92.69 436 LEU B CA 1
ATOM 6926 C C . LEU B 1 436 ? -9.852 -19.5 -20.672 1 92.69 436 LEU B C 1
ATOM 6928 O O . LEU B 1 436 ? -10.742 -19.719 -21.5 1 92.69 436 LEU B O 1
ATOM 6932 N N . CYS B 1 437 ? -9.93 -19.703 -19.406 1 92.88 437 CYS B N 1
ATOM 6933 C CA . CYS B 1 437 ? -11.258 -19.922 -18.844 1 92.88 437 CYS B CA 1
ATOM 6934 C C . CYS B 1 437 ? -12 -18.594 -18.688 1 92.88 437 CYS B C 1
ATOM 6936 O O . CYS B 1 437 ? -11.539 -17.703 -17.969 1 92.88 437 CYS B O 1
ATOM 6938 N N . LEU B 1 438 ? -13.102 -18.5 -19.344 1 94.06 438 LEU B N 1
ATOM 6939 C CA . LEU B 1 438 ? -13.914 -17.297 -19.344 1 94.06 438 LEU B CA 1
ATOM 6940 C C . LEU B 1 438 ? -15.297 -17.562 -18.766 1 94.06 438 LEU B C 1
ATOM 6942 O O . LEU B 1 438 ? -16.25 -16.828 -19.047 1 94.06 438 LEU B O 1
ATOM 6946 N N . ALA B 1 439 ? -15.367 -18.625 -18 1 91.88 439 ALA B N 1
ATOM 6947 C CA . ALA B 1 439 ? -16.672 -19.109 -17.531 1 91.88 439 ALA B CA 1
ATOM 6948 C C . ALA B 1 439 ? -17.406 -18.016 -16.75 1 91.88 439 ALA B C 1
ATOM 6950 O O . ALA B 1 439 ? -18.609 -17.828 -16.922 1 91.88 439 ALA B O 1
ATOM 6951 N N . CYS B 1 440 ? -16.75 -17.266 -15.977 1 91.94 440 CYS B N 1
ATOM 6952 C CA . CYS B 1 440 ? -17.359 -16.234 -15.148 1 91.94 440 CYS B CA 1
ATOM 6953 C C . CYS B 1 440 ? -17.922 -15.109 -16 1 91.94 440 CYS B C 1
ATOM 6955 O O . CYS B 1 440 ? -18.797 -14.375 -15.562 1 91.94 440 CYS B O 1
ATOM 6957 N N . LEU B 1 441 ? -17.375 -14.961 -17.203 1 93.88 441 LEU B N 1
ATOM 6958 C CA . LEU B 1 441 ? -17.719 -13.859 -18.094 1 93.88 441 LEU B CA 1
ATOM 6959 C C . LEU B 1 441 ? -18.75 -14.305 -19.125 1 93.88 441 LEU B C 1
ATOM 6961 O O . LEU B 1 441 ? -19.641 -13.547 -19.484 1 93.88 441 LEU B O 1
ATOM 6965 N N . THR B 1 442 ? -18.703 -15.602 -19.562 1 93.31 442 THR B N 1
ATOM 6966 C CA . THR B 1 442 ? -19.484 -16.062 -20.703 1 93.31 442 THR B CA 1
ATOM 6967 C C . THR B 1 442 ? -20.531 -17.094 -20.266 1 93.31 442 THR B C 1
ATOM 6969 O O . THR B 1 442 ? -21.469 -17.375 -21 1 93.31 442 THR B O 1
ATOM 6972 N N . GLY B 1 443 ? -20.266 -17.734 -19.094 1 90.94 443 GLY B N 1
ATOM 6973 C CA . GLY B 1 443 ? -21.156 -18.797 -18.625 1 90.94 443 GLY B CA 1
ATOM 6974 C C . GLY B 1 443 ? -20.828 -20.156 -19.203 1 90.94 443 GLY B C 1
ATOM 6975 O O . GLY B 1 443 ? -21.484 -21.141 -18.906 1 90.94 443 GLY B O 1
ATOM 6976 N N . GLU B 1 444 ? -19.781 -20.188 -19.984 1 90.81 444 GLU B N 1
ATOM 6977 C CA . GLU B 1 444 ? -19.344 -21.453 -20.562 1 90.81 444 GLU B CA 1
ATOM 6978 C C . GLU B 1 444 ? -18.312 -22.141 -19.672 1 90.81 444 GLU B C 1
ATOM 6980 O O . GLU B 1 444 ? -17.109 -21.859 -19.781 1 90.81 444 GLU B O 1
ATOM 6985 N N . TYR B 1 445 ? -18.812 -23.078 -18.953 1 88.31 445 TYR B N 1
ATOM 6986 C CA . TYR B 1 445 ? -17.953 -23.797 -18.016 1 88.31 445 TYR B CA 1
ATOM 6987 C C . TYR B 1 445 ? -17.219 -24.938 -18.703 1 88.31 445 TYR B C 1
ATOM 6989 O O . TYR B 1 445 ? -17.781 -25.594 -19.594 1 88.31 445 TYR B O 1
ATOM 6997 N N . PRO B 1 446 ? -16.016 -25.172 -18.25 1 84.69 446 PRO B N 1
ATOM 6998 C CA . PRO B 1 446 ? -15.258 -26.25 -18.875 1 84.69 446 PRO B CA 1
ATOM 6999 C C . PRO B 1 446 ? -15.805 -27.641 -18.5 1 84.69 446 PRO B C 1
ATOM 7001 O O . PRO B 1 446 ? -16.016 -27.922 -17.328 1 84.69 446 PRO B O 1
ATOM 7004 N N . GLU B 1 447 ? -15.859 -28.484 -19.375 1 82.31 447 GLU B N 1
ATOM 7005 C CA . GLU B 1 447 ? -16.422 -29.828 -19.188 1 82.31 447 GLU B CA 1
ATOM 7006 C C . GLU B 1 447 ? -15.508 -30.703 -18.359 1 82.31 447 GLU B C 1
ATOM 7008 O O . GLU B 1 447 ? -15.969 -31.484 -17.531 1 82.31 447 GLU B O 1
ATOM 7013 N N . TRP B 1 448 ? -14.273 -30.5 -18.578 1 80.5 448 TRP B N 1
ATOM 7014 C CA . TRP B 1 448 ? -13.297 -31.375 -17.922 1 80.5 448 TRP B CA 1
ATOM 7015 C C . TRP B 1 448 ? -13.43 -31.297 -16.406 1 80.5 448 TRP B C 1
ATOM 7017 O O . TRP B 1 448 ? -13.094 -32.25 -15.703 1 80.5 448 TRP B O 1
ATOM 7027 N N . ALA B 1 449 ? -13.945 -30.203 -15.914 1 79.19 449 ALA B N 1
ATOM 7028 C CA . ALA B 1 449 ? -13.984 -29.984 -14.469 1 79.19 449 ALA B CA 1
ATOM 7029 C C . ALA B 1 449 ? -15.219 -30.625 -13.844 1 79.19 449 ALA B C 1
ATOM 7031 O O . ALA B 1 449 ? -15.297 -30.781 -12.625 1 79.19 449 ALA B O 1
ATOM 7032 N N . PHE B 1 450 ? -16.109 -31.031 -14.68 1 78.94 450 PHE B N 1
ATOM 7033 C CA . PHE B 1 450 ? -17.391 -31.484 -14.133 1 78.94 450 PHE B CA 1
ATOM 7034 C C . PHE B 1 450 ? -17.75 -32.844 -14.688 1 78.94 450 PHE B C 1
ATOM 7036 O O . PHE B 1 450 ? -18.906 -33.25 -14.648 1 78.94 450 PHE B O 1
ATOM 7043 N N . ARG B 1 451 ? -16.766 -33.5 -15.266 1 72 451 ARG B N 1
ATOM 7044 C CA . ARG B 1 451 ? -16.984 -34.875 -15.734 1 72 451 ARG B CA 1
ATOM 7045 C C . ARG B 1 451 ? -16.75 -35.875 -14.625 1 72 451 ARG B C 1
ATOM 7047 O O . ARG B 1 451 ? -15.609 -36.281 -14.367 1 72 451 ARG B O 1
ATOM 7054 N N . PHE B 1 452 ? -17.906 -36.031 -13.828 1 67.62 452 PHE B N 1
ATOM 7055 C CA . PHE B 1 452 ? -17.766 -36.969 -12.719 1 67.62 452 PHE B CA 1
ATOM 7056 C C . PHE B 1 452 ? -18.094 -38.375 -13.156 1 67.62 452 PHE B C 1
ATOM 7058 O O . PHE B 1 452 ? -18.922 -38.594 -14.055 1 67.62 452 PHE B O 1
#

InterPro domains:
  IPR000836 Phosphoribosyltransferase domain [PF00156] (274-377)
  IPR000836 Phosphoribosyltransferase domain [cd06223] (270-395)
  IPR005854 Amidophosphoribosyltransferase [MF_01931] (7-445)
  IPR005854 Amidophosphoribosyltransferase [PIRSF000485] (4-446)
  IPR005854 Amidophosphoribosyltransferase [TIGR01134] (8-446)
  IPR017932 Glutamine amidotransferase type 2 domain [PS51278] (8-227)
  IPR029055 Nucleophile aminohydrolases, N-terminal [G3DSA:3.60.20.10] (8-446)
  IPR029055 Nucleophile aminohydrolases, N-terminal [SSF56235] (8-248)
  IPR029057 Phosphoribosyltransferase-like [G3DSA:3.40.50.2020] (266-430)
  IPR029057 Phosphoribosyltransferase-like [SSF53271] (241-447)